Protein AF-A0A2N9NYP4-F1 (afdb_monomer)

Radius of gyration: 33.57 Å; Cα contacts (8 Å, |Δi|>4): 1664; chains: 1; bounding box: 77×99×93 Å

Solvent-accessible surface area (backbone atoms only — not comparable to full-atom values): 45264 Å² total; per-residue (Å²): 138,86,90,84,87,79,80,76,72,79,73,69,98,58,98,64,91,51,67,69,42,63,41,72,88,64,38,29,35,31,61,44,81,74,49,76,57,100,82,22,40,30,29,36,22,38,31,70,84,78,74,42,72,29,26,36,40,31,56,39,69,71,45,75,72,30,70,66,46,44,52,51,42,52,57,38,48,62,57,46,43,70,56,84,49,93,32,39,54,38,48,75,48,81,44,75,40,93,98,50,84,42,30,37,37,25,59,54,66,63,51,56,28,49,45,57,60,29,67,74,31,98,76,31,40,52,55,48,84,70,44,49,70,48,51,50,47,48,26,51,39,50,41,52,36,46,74,72,74,46,57,45,75,69,54,42,45,77,33,34,28,26,34,84,85,71,45,56,26,41,48,66,60,34,52,56,45,47,53,47,52,44,46,38,77,76,35,98,60,81,60,75,86,53,55,48,28,47,27,43,52,57,76,68,70,46,84,89,48,67,44,39,43,40,17,5,49,15,24,32,52,40,17,42,53,49,50,47,41,64,47,84,73,81,62,46,67,58,37,52,64,73,48,82,66,69,56,67,67,59,46,19,59,75,69,74,49,90,72,76,69,58,70,62,54,55,48,50,35,54,32,18,58,42,75,52,62,88,65,22,56,84,42,41,57,53,52,37,45,69,67,69,64,70,84,75,81,82,79,68,100,78,86,87,86,80,87,90,85,78,85,92,86,82,87,86,84,90,90,89,89,85,88,82,94,87,82,74,80,70,62,62,60,58,55,54,52,53,54,54,53,54,55,52,52,57,59,52,60,75,72,72,78,84,83,90,85,89,88,84,92,88,84,88,86,89,88,83,88,88,85,90,85,86,82,88,82,76,87,72,69,94,76,57,87,53,45,50,34,26,36,51,41,58,62,72,53,65,97,30,41,38,68,32,73,48,75,69,66,60,42,28,39,47,37,72,50,43,68,41,77,84,28,70,56,53,7,15,39,38,27,37,57,58,59,6,27,33,43,24,75,59,51,76,78,80,42,36,48,20,30,22,40,37,31,36,39,29,20,66,56,60,48,53,37,55,20,10,54,33,27,36,29,38,67,55,22,30,26,32,22,39,16,29,54,78,89,51,64,89,33,47,24,12,46,38,38,28,54,24,92,42,66,39,55,41,89,57,66,62,39,80,55,46,82,40,41,42,35,39,31,26,66,31,40,48,43,38,37,30,50,70,71,38,76,54,42,53,45,96,59,76,49,88,55,56,45,42,74,73,84,51,46,39,22,37,22,19,32,74,67,78,47,50,69,90,67,61,20,64,48,23,12,24,43,33,37,43,22,54,37,36,32,26,48,37,46,70,51,72,69,55,47,39,50,57,49,57,68,58,67,48,95,54,62,80,92,55,59,86,42,60,44,74,50,26,80,37,78,55,58,82,44,39,17,18,66,100,44,95,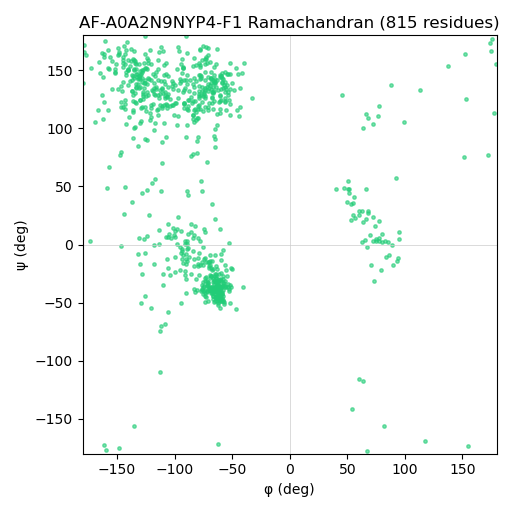46,64,50,70,62,19,35,48,74,57,96,42,28,46,30,52,38,82,90,31,62,76,52,27,38,30,38,78,58,72,45,53,30,30,39,37,38,32,33,36,30,35,36,79,45,13,37,37,30,42,32,56,20,47,76,96,53,70,97,66,42,35,43,29,43,36,54,69,57,49,86,62,36,57,95,90,53,57,56,84,43,66,21,51,27,51,46,3,41,62,54,51,40,53,33,48,94,79,40,70,77,63,62,81,71,42,78,34,44,39,36,41,40,33,55,66,40,39,37,36,31,31,30,65,93,38,81,21,33,74,51,50,45,65,37,68,70,52,52,50,40,51,71,66,38,79,50,66,81,55,58,77,68,62,57,93,90,56,66,80,40,46,60,57,57,17,25,45,28,45,51,46,74,40,52,43,45,34,36,33,63,26,31,36,24,71,104

Sequence (817 aa):
MLTLGKNYYPMSESGILQPGQKVGAGRFTLVKPLGRGGMGEVWLAQDERLHEPVALKFLPPEIRADPAALDDLRRETARSHRLAHPNIVRIHDFQESEGEPAFISMEYVDGPTLTALRVEQPSRVLPWDYLRPLVEQLCAALGYAHGEHVVHRDLKPSNLMFDSRGRLKLADFGIAAVVSDSVSRISVRGTSGTLAYMSPQQLAGKRPQVTDDLYALGATLYELLTSKPPFYTGDITHQVLHEPPQPLDERLATLGIQNQIPADVAAIVMACLAKEPSQRPQTARAVAEWIGLGTVRTPSVERLSQTMFSQPDPSPADAVSAGGRKKLALAAVAALLLIASAALWYSVWHRLGGRVLQQPGISAERSAPVQPAGIGAATALPVRDGLILYFSFDEPPKEGVVHDESGTGNDGQAVGATWTPEGRRGGALQFARTNSYVRVPNRPSLNPPQITMAAWVKTSYSDMIWRRIFDKSWDQGFALSDGGETDRYHQRGRLIWEIGHHSCESQNRFDDGAWHHVVGTFDGTVQRLYLDNQQLGHSSHSWVGRVAENTYDLTIAGNRSDPDPKFGEVGASFDGLIDEVMIFNRALSPDEIRQLYESAGVVASASEAANWISLFDGQSVAAWEGEKMTAFPTRSWEVVDGVLKIIPSGPKVSLYTRETFRDFELEFEWRMGYAANSGVFYSAPGRGFQREFQLVDDEPSHHSAAFQPNFPEQCTGALWGILAPSADKRVRPIGEWNEGKLLVRGAHVEHWINGRKVLQFELGSDALAEKAAATKATTFKSRLTPGTDFFQPGEVQIGLQNMAGETAFRNIRIRRL

Secondary structure (DSSP, 8-state):
--------PPPPS-----TT-EETTTTEEEEEEEEEETTEEEEEEEETTTTEEEEEEEPPHHHHT-HHHHHHHHHHHHHHTT---TTBPPEEEEE--TTS--EEEEE---S-BHHHHHHTSTTS---HHHHHHHHHHHHHHHHHHHHTT------SGGGEEE-TTS-EEE--TTHHHHHHHHHHHHSS---HHHHTTS-HHHHTTPPP-HHHHHHHHHHHHHHHHHSS-S--SS-HHHHHHHPPPPPHHHHHHHTT------HHHHHHHHHHT-SSGGGS-SSHHHHHHHTT--------S---SSSS------------------SSSSHHHHHHHHHHHHHHHHHHHTTS-----------------------------S--TTEEEEE---SPPBTTEE--TTSS---EEEES-EEES--SSS-EEEE-TBT-EEEE---GGGS-SSEEEEEEEE-S---SS--EEEES-TTTSEEEES---TT-GGGTTS-EEEETTEEEE-SS---SSSEEEEEEEE-SS-EEEEETTEEEEE-SS-----PPP--PPEEESB--SS--GGGT-TTBB--EEEEEEEEESSPPPHHHHHHHHHHTS--S-TTTGGGEEEEE-SS--TTEEETT-SS--TTTEEEETTEEEE-TTS----EEESS-BSSEEEEEEEEE-TT-EEEEEEE-TT--S-SEEEEE---GGGS-TTS---SGGGSTTSBTTTBPPPTT--PPPTTS-EEEEEEEETTEEEEEETTEEEEEEETT-HHHHHHHHH---HHHHTT--TT-GGGS---BEEEE---BS-EEEEEEEEEE-

Nearest PDB structures (foldseek):
  4x3f-assembly3_C  TM=8.720E-01  e=1.671E-20  Mycobacterium tuberculosis H37Rv
  5m08-assembly2_B  TM=8.869E-01  e=6.778E-18  Mycobacterium tuberculosis H37Rv
  4u45-assembly2_A  TM=8.297E-01  e=1.506E-13  Homo sapiens
  4rvt-assembly1_B  TM=7.941E-01  e=9.373E-14  Homo sapiens
  5z33-assembly1_A  TM=6.962E-01  e=1.888E-12  Pyricularia oryzae P131

Mean predicted aligned error: 21.87 Å

Foldseek 3Di:
DDDDDDPPDPLPPDPDDDAQDADLVRQWGFHAWPDQDLQATKTWIQGPVVRDIKIKGFGDPLCVVDPVLVVLLQVQLVLQQPDDDPQEWHWDDWGDDVSGTTITIIHDAPFAFQQVVLVPDPLSADACVVCLVVLVSVQVSLQSCVVSVFAQQQQARRQWTQHPVRHTYGYRTRNSVSSVVSCCVVDVDDDLVRLLLFALCVLVVHDDDSLRVLLSVLQRNLCNHQVHGQDDDDDSNCCNQPNQGDQSVVSCVVSVHDYDDDPLRSVLSSQSSDNDSVSHPRGSVSSCVSVVVPDDPDDDPPDDPDDPDDDDDDDDDDDDDDDDDDDPPPVVVVVVVVVVVVVVVVVVVVPPDDDDDDDDDDDDDDDDDDDDDDDDDADDQPDLAQWLFKFFLLDWDDQQWTAGPSPNGQIKGWWQWGKDCPDLAGIWIFAAFFGTKIWGADDPSQFFQWKKKKWKWFALDWDAFFFWQKDDDLQQAWTWGQHHHPVPRQRHQWIWTGQHPDIDIANDGDRNRDIWMWMWTGAQFKIWIDILLRTRDIGPGTDRGTRHDDRGIMMGQADDPDADVVRVRHRGGHGTIIRTIIMGSHGDDSVSSVSNSVVSVDPDHSVFPVFKDFCAALPDVPQKDWDVGPHNQCQQWDRDRSKIKGDQPGDFIKIWGPDKAFFKKKKWKKAFAFQDWKWKAWAAPPQPGQWTQTDGDQDQVSHDPVDGCPDQQCHHRHRRQQGGWAPPQPDDDHPDMKMWMWGHDFQWIFIHIRRDTGDIDGQPDPSSVVSQVPGPPPVSVVSPDPPDCSSGRDITIIMIGRDDGMMMIHRIIMGHD

Structure (mmCIF, N/CA/C/O backbone):
data_AF-A0A2N9NYP4-F1
#
_entry.id   AF-A0A2N9NYP4-F1
#
loop_
_atom_site.group_PDB
_atom_site.id
_atom_site.type_symbol
_atom_site.label_atom_id
_atom_site.label_alt_id
_atom_site.label_comp_id
_atom_site.label_asym_id
_atom_site.label_entity_id
_atom_site.label_seq_id
_atom_site.pdbx_PDB_ins_code
_atom_site.Cartn_x
_atom_site.Cartn_y
_atom_site.Cartn_z
_atom_site.occupancy
_atom_site.B_iso_or_equiv
_atom_site.auth_seq_id
_atom_site.auth_comp_id
_atom_site.auth_asym_id
_atom_site.auth_atom_id
_atom_site.pdbx_PDB_model_num
ATOM 1 N N . MET A 1 1 ? 11.935 42.272 -43.569 1.00 26.22 1 MET A N 1
ATOM 2 C CA . MET A 1 1 ? 11.601 41.516 -44.790 1.00 26.22 1 MET A CA 1
ATOM 3 C C . MET A 1 1 ? 11.582 40.042 -44.401 1.00 26.22 1 MET A C 1
ATOM 5 O O . MET A 1 1 ? 12.628 39.516 -44.068 1.00 26.22 1 MET A O 1
ATOM 9 N N . LEU A 1 2 ? 10.369 39.481 -44.347 1.00 24.56 2 LEU A N 1
ATOM 10 C CA . LEU A 1 2 ? 9.958 38.065 -44.288 1.00 24.56 2 LEU A CA 1
ATOM 11 C C . LEU A 1 2 ? 10.324 37.169 -43.079 1.00 24.56 2 LEU A C 1
ATOM 13 O O . LEU A 1 2 ? 11.392 36.583 -42.964 1.00 24.56 2 LEU A O 1
ATOM 17 N N . THR A 1 3 ? 9.290 37.050 -42.247 1.00 26.66 3 THR A N 1
ATOM 18 C CA . THR A 1 3 ? 8.815 35.984 -41.353 1.00 26.66 3 THR A CA 1
ATOM 19 C C . THR A 1 3 ? 8.802 34.562 -41.936 1.00 26.66 3 THR A C 1
ATOM 21 O O . THR A 1 3 ? 8.441 34.385 -43.092 1.00 26.66 3 THR A O 1
ATOM 24 N N . LEU A 1 4 ? 9.060 33.573 -41.066 1.00 25.47 4 LEU A N 1
ATOM 25 C CA . LEU A 1 4 ? 8.378 32.271 -40.862 1.00 25.47 4 LEU A CA 1
ATOM 26 C C . LEU A 1 4 ? 8.975 31.736 -39.533 1.00 25.47 4 LEU A C 1
ATOM 28 O O . LEU A 1 4 ? 10.162 31.456 -39.471 1.00 25.47 4 LEU A O 1
ATOM 32 N N . GLY A 1 5 ? 8.310 31.726 -38.377 1.00 24.91 5 GLY A N 1
ATOM 33 C CA . GLY A 1 5 ? 6.978 31.189 -38.128 1.00 24.91 5 GLY A CA 1
ATOM 34 C C . GLY A 1 5 ? 7.059 29.727 -37.665 1.00 24.91 5 GLY A C 1
ATOM 35 O O . GLY A 1 5 ? 6.478 28.869 -38.314 1.00 24.91 5 GLY A O 1
ATOM 36 N N . LYS A 1 6 ? 7.786 29.425 -36.577 1.00 25.61 6 LYS A N 1
ATOM 37 C CA . LYS A 1 6 ? 7.596 28.186 -35.803 1.00 25.61 6 LYS A CA 1
ATOM 38 C C . LYS A 1 6 ? 7.008 28.564 -34.450 1.00 25.61 6 LYS A C 1
ATOM 40 O O . LYS A 1 6 ? 7.729 28.858 -33.502 1.00 25.61 6 LYS A O 1
ATOM 45 N N . ASN A 1 7 ? 5.681 28.620 -34.414 1.00 21.84 7 ASN A N 1
ATOM 46 C CA . ASN A 1 7 ? 4.922 28.674 -33.177 1.00 21.84 7 ASN A CA 1
ATOM 47 C C . ASN A 1 7 ? 5.160 27.354 -32.438 1.00 21.84 7 ASN A C 1
ATOM 49 O O . ASN A 1 7 ? 4.546 26.343 -32.769 1.00 21.84 7 ASN A O 1
ATOM 53 N N . TYR A 1 8 ? 6.055 27.362 -31.452 1.00 24.02 8 TYR A N 1
ATOM 54 C CA . TYR A 1 8 ? 5.956 26.410 -30.355 1.00 24.02 8 TYR A CA 1
ATOM 55 C C . TYR A 1 8 ? 4.644 26.733 -29.642 1.00 24.02 8 TYR A C 1
ATOM 57 O O . TYR A 1 8 ? 4.544 27.740 -28.942 1.00 24.02 8 TYR A O 1
ATOM 65 N N . TYR A 1 9 ? 3.611 25.927 -29.882 1.00 22.61 9 TYR A N 1
ATOM 66 C CA . TYR A 1 9 ? 2.478 25.899 -28.970 1.00 22.61 9 TYR A CA 1
ATOM 67 C C . TYR A 1 9 ? 3.033 25.570 -27.578 1.00 22.61 9 TYR A C 1
ATOM 69 O O . TYR A 1 9 ? 3.843 24.645 -27.463 1.00 22.61 9 TYR A O 1
ATOM 77 N N . PRO A 1 10 ? 2.663 26.323 -26.529 1.00 25.80 10 PRO A N 1
ATOM 78 C CA . PRO A 1 10 ? 3.046 25.958 -25.179 1.00 25.80 10 PRO A CA 1
ATOM 79 C C . PRO A 1 10 ? 2.435 24.585 -24.895 1.00 25.80 10 PRO A C 1
ATOM 81 O O . PRO A 1 10 ? 1.212 24.433 -24.914 1.00 25.80 10 PRO A O 1
ATOM 84 N N . MET A 1 11 ? 3.284 23.574 -24.677 1.00 30.08 11 MET A N 1
ATOM 85 C CA . MET A 1 11 ? 2.837 22.358 -24.005 1.00 30.08 11 MET A CA 1
ATOM 86 C C . MET A 1 11 ? 2.185 22.808 -22.699 1.00 30.08 11 MET A C 1
ATOM 88 O O . MET A 1 11 ? 2.797 23.554 -21.934 1.00 30.08 11 MET A O 1
ATOM 92 N N . SER A 1 12 ? 0.932 22.413 -22.478 1.00 28.59 12 SER A N 1
ATOM 93 C CA . SER A 1 12 ? 0.233 22.659 -21.220 1.00 28.59 12 SER A CA 1
ATOM 94 C C . SER A 1 12 ? 1.127 22.248 -20.048 1.00 28.59 12 SER A C 1
ATOM 96 O O . SER A 1 12 ? 1.690 21.155 -20.065 1.00 28.59 12 SER A O 1
ATOM 98 N N . GLU A 1 13 ? 1.237 23.114 -19.039 1.00 28.81 13 GLU A N 1
ATOM 99 C CA . GLU A 1 13 ? 2.147 23.055 -17.875 1.00 28.81 13 GLU A CA 1
ATOM 100 C C . GLU A 1 13 ? 1.994 21.822 -16.954 1.00 28.81 13 GLU A C 1
ATOM 102 O O . GLU A 1 13 ? 2.553 21.766 -15.863 1.00 28.81 13 GLU A O 1
ATOM 107 N N . SER A 1 14 ? 1.275 20.789 -17.380 1.00 31.78 14 SER A N 1
ATOM 108 C CA . SER A 1 14 ? 1.137 19.517 -16.679 1.00 31.78 14 SER A CA 1
ATOM 109 C C . SER A 1 14 ? 1.316 18.383 -17.685 1.00 31.78 14 SER A C 1
ATOM 111 O O . SER A 1 14 ? 0.405 18.047 -18.431 1.00 31.78 14 SER A O 1
ATOM 113 N N . GLY A 1 15 ? 2.496 17.760 -17.723 1.00 52.00 15 GLY A N 1
ATOM 114 C CA . GLY A 1 15 ? 2.762 16.540 -18.505 1.00 52.00 15 GLY A CA 1
ATOM 115 C C . GLY A 1 15 ? 2.020 15.297 -17.985 1.00 52.00 15 GLY A C 1
ATOM 116 O O . GLY A 1 15 ? 2.576 14.203 -17.999 1.00 52.00 15 GLY A O 1
ATOM 117 N N . ILE A 1 16 ? 0.803 15.477 -17.467 1.00 61.94 16 ILE A N 1
ATOM 118 C CA . ILE A 1 16 ? -0.042 14.479 -16.820 1.00 61.94 16 ILE A CA 1
ATOM 119 C C . ILE A 1 16 ? -1.170 14.142 -17.794 1.00 61.94 16 ILE A C 1
ATOM 121 O O . ILE A 1 16 ? -1.937 15.023 -18.178 1.00 61.94 16 ILE A O 1
ATOM 125 N N . LEU A 1 17 ? -1.262 12.872 -18.189 1.00 79.81 17 LEU A N 1
ATOM 126 C CA . LEU A 1 17 ? -2.362 12.369 -19.011 1.00 79.81 17 LEU A CA 1
ATOM 127 C C . LEU A 1 17 ? -3.672 12.414 -18.210 1.00 79.81 17 LEU A C 1
ATOM 129 O O . LEU A 1 17 ? -3.687 12.034 -17.038 1.00 79.81 17 LEU A O 1
ATOM 133 N N . GLN A 1 18 ? -4.768 12.874 -18.820 1.00 81.44 18 GLN A N 1
ATOM 134 C CA . GLN A 1 18 ? -6.065 13.012 -18.140 1.00 81.44 18 GLN A CA 1
ATOM 135 C C . GLN A 1 18 ? -7.216 12.333 -18.898 1.00 81.44 18 GLN A C 1
ATOM 137 O O . GLN A 1 18 ? -7.207 12.303 -20.132 1.00 81.44 18 GLN A O 1
ATOM 142 N N . PRO A 1 19 ? -8.255 11.839 -18.192 1.00 87.12 19 PRO A N 1
ATOM 143 C CA . PRO A 1 19 ? -9.497 11.413 -18.833 1.00 87.12 19 PRO A CA 1
ATOM 144 C C . PRO A 1 19 ? -10.093 12.526 -19.706 1.00 87.12 19 PRO A C 1
ATOM 146 O O . PRO A 1 19 ? -10.122 13.690 -19.316 1.00 87.12 19 PRO A O 1
ATOM 149 N N . GLY A 1 20 ? -10.575 12.171 -20.893 1.00 86.56 20 GLY A N 1
ATOM 150 C CA . GLY A 1 20 ? -11.116 13.090 -21.896 1.00 86.56 20 GLY A CA 1
ATOM 151 C C . GLY A 1 20 ? -10.068 13.758 -22.793 1.00 86.56 20 GLY A C 1
ATOM 152 O O . GLY A 1 20 ? -10.438 14.348 -23.809 1.00 86.56 20 GLY A O 1
ATOM 153 N N . GLN A 1 21 ? -8.773 13.651 -22.475 1.00 91.12 21 GLN A N 1
ATOM 154 C CA . GLN A 1 21 ? -7.706 14.162 -23.336 1.00 91.12 21 GLN A CA 1
ATOM 155 C C . GLN A 1 21 ? -7.672 13.398 -24.663 1.00 91.12 21 GLN A C 1
ATOM 157 O O . GLN A 1 21 ? -7.808 12.174 -24.690 1.00 91.12 21 GLN A O 1
ATOM 162 N N . LYS A 1 22 ? -7.442 14.118 -25.764 1.00 91.44 22 LYS A N 1
ATOM 163 C CA . LYS A 1 22 ? -7.250 13.515 -27.084 1.00 91.44 22 LYS A CA 1
ATOM 164 C C . LYS A 1 22 ? -5.771 13.423 -27.445 1.00 91.44 22 LYS A C 1
ATOM 166 O O . LYS A 1 22 ? -5.034 14.379 -27.225 1.00 91.44 22 LYS A O 1
ATOM 171 N N . VAL A 1 23 ? -5.365 12.290 -28.011 1.00 91.81 23 VAL A N 1
ATOM 172 C CA . VAL A 1 23 ? -3.990 11.985 -28.444 1.00 91.81 23 VAL A CA 1
ATOM 173 C C . VAL A 1 23 ? -3.988 11.280 -29.807 1.00 91.81 23 VAL A C 1
ATOM 175 O O . VAL A 1 23 ? -5.036 10.855 -30.306 1.00 91.81 23 VAL A O 1
ATOM 178 N N . GLY A 1 24 ? -2.817 11.154 -30.428 1.00 90.00 24 GLY A N 1
ATOM 179 C CA . GLY A 1 24 ? -2.651 10.610 -31.775 1.00 90.00 24 GLY A CA 1
ATOM 180 C C . GLY A 1 24 ? -3.290 11.518 -32.819 1.00 90.00 24 GLY A C 1
ATOM 181 O O . GLY A 1 24 ? -4.105 11.050 -33.620 1.00 90.00 24 GLY A O 1
ATOM 182 N N . ALA A 1 25 ? -3.006 12.824 -32.745 1.00 88.81 25 ALA A N 1
ATOM 183 C CA . ALA A 1 25 ? -3.623 13.852 -33.588 1.00 88.81 25 ALA A CA 1
ATOM 184 C C . ALA A 1 25 ? -5.165 13.846 -33.512 1.00 88.81 25 ALA A C 1
ATOM 186 O O . ALA A 1 25 ? -5.873 13.963 -34.516 1.00 88.81 25 ALA A O 1
ATOM 187 N N . GLY A 1 26 ? -5.697 13.665 -32.300 1.00 89.00 26 GLY A N 1
ATOM 188 C CA . GLY A 1 26 ? -7.135 13.671 -32.037 1.00 89.00 26 GLY A CA 1
ATOM 189 C C . GLY A 1 26 ? -7.867 12.352 -32.308 1.00 89.00 26 GLY A C 1
ATOM 190 O O . GLY A 1 26 ? -9.090 12.324 -32.170 1.00 89.00 26 GLY A O 1
ATOM 191 N N . ARG A 1 27 ? -7.161 11.280 -32.699 1.00 93.50 27 ARG A N 1
ATOM 192 C CA . ARG A 1 27 ? -7.763 9.970 -33.001 1.00 93.50 27 ARG A CA 1
ATOM 193 C C . ARG A 1 27 ? -8.243 9.230 -31.758 1.00 93.50 27 ARG A C 1
ATOM 195 O O . ARG A 1 27 ? -9.237 8.522 -31.852 1.00 93.50 27 ARG A O 1
ATOM 202 N N . PHE A 1 28 ? -7.537 9.341 -30.640 1.00 96.19 28 PHE A N 1
ATOM 203 C CA . PHE A 1 28 ? -7.853 8.562 -29.449 1.00 96.19 28 PHE A CA 1
ATOM 204 C C . PHE A 1 28 ? -8.247 9.471 -28.298 1.00 96.19 28 PHE A C 1
ATOM 206 O O . PHE A 1 28 ? -7.499 10.385 -27.960 1.00 96.19 28 PHE A O 1
ATOM 213 N N . THR A 1 29 ? -9.383 9.189 -27.670 1.00 95.62 29 THR A N 1
ATOM 214 C CA . THR A 1 29 ? -9.833 9.892 -26.464 1.00 95.62 29 THR A CA 1
ATOM 215 C C . THR A 1 29 ? -9.549 9.029 -25.241 1.00 95.62 29 THR A C 1
ATOM 217 O O . THR A 1 29 ? -10.056 7.914 -25.136 1.00 95.62 29 THR A O 1
ATOM 220 N N . LEU A 1 30 ? -8.741 9.528 -24.307 1.00 95.19 30 LEU A N 1
ATOM 221 C CA . LEU A 1 30 ? -8.406 8.826 -23.070 1.00 95.19 30 LEU A CA 1
ATOM 222 C C . LEU A 1 30 ? -9.641 8.674 -22.179 1.00 95.19 30 LEU A C 1
ATOM 224 O O . LEU A 1 30 ? -10.362 9.636 -21.939 1.00 95.19 30 LEU A O 1
ATOM 228 N N . VAL A 1 31 ? -9.879 7.472 -21.662 1.00 93.00 31 VAL A N 1
ATOM 229 C CA . VAL A 1 31 ? -11.036 7.165 -20.808 1.00 93.00 31 VAL A CA 1
ATOM 230 C C . VAL A 1 31 ? -10.602 7.020 -19.355 1.00 93.00 31 VAL A C 1
ATOM 232 O O . VAL A 1 31 ? -11.100 7.732 -18.489 1.00 93.00 31 VAL A O 1
ATOM 235 N N . LYS A 1 32 ? -9.674 6.102 -19.073 1.00 87.81 32 LYS A N 1
ATOM 236 C CA . LYS A 1 32 ? -9.138 5.880 -17.722 1.00 87.81 32 LYS A CA 1
ATOM 237 C C . LYS A 1 32 ? -7.764 5.206 -17.772 1.00 87.81 32 LYS A C 1
ATOM 239 O O . LYS A 1 32 ? -7.519 4.429 -18.699 1.00 87.81 32 LYS A O 1
ATOM 244 N N . PRO A 1 33 ? -6.896 5.428 -16.774 1.00 85.56 33 PRO A N 1
ATOM 245 C CA . PRO A 1 33 ? -5.673 4.650 -16.640 1.00 85.56 33 PRO A CA 1
ATOM 246 C C . PRO A 1 33 ? -6.011 3.184 -16.320 1.00 85.56 33 PRO A C 1
ATOM 248 O O . PRO A 1 33 ? -6.925 2.895 -15.546 1.00 85.56 33 PRO A O 1
ATOM 251 N N . LEU A 1 34 ? -5.281 2.256 -16.939 1.00 78.50 34 LEU A N 1
ATOM 252 C CA . LEU A 1 34 ? -5.374 0.807 -16.717 1.00 78.50 34 LEU A CA 1
ATOM 253 C C . LEU A 1 34 ? -4.206 0.272 -15.880 1.00 78.50 34 LEU A C 1
ATOM 255 O O . LEU A 1 34 ? -4.357 -0.735 -15.195 1.00 78.50 34 LEU A O 1
ATOM 259 N N . GLY A 1 35 ? -3.050 0.938 -15.911 1.00 66.06 35 GLY A N 1
ATOM 260 C CA . GLY A 1 35 ? -1.891 0.570 -15.099 1.00 66.06 35 GLY A CA 1
ATOM 261 C C . GLY A 1 35 ? -0.688 1.477 -15.346 1.00 66.06 35 GLY A C 1
ATOM 262 O O . GLY A 1 35 ? -0.561 2.078 -16.411 1.00 66.06 35 GLY A O 1
ATOM 263 N N . ARG A 1 36 ? 0.213 1.576 -14.363 1.00 64.50 36 ARG A N 1
ATOM 264 C CA . ARG A 1 36 ? 1.432 2.396 -14.432 1.00 64.50 36 ARG A CA 1
ATOM 265 C C . ARG A 1 36 ? 2.616 1.619 -13.862 1.00 64.50 36 ARG A C 1
ATOM 267 O O . ARG A 1 36 ? 2.505 1.041 -12.785 1.00 64.50 36 ARG A O 1
ATOM 274 N N . GLY A 1 37 ? 3.744 1.595 -14.572 1.00 56.81 37 GLY A N 1
ATOM 275 C CA . GLY A 1 37 ? 4.945 0.877 -14.137 1.00 56.81 37 GLY A CA 1
ATOM 276 C C . GLY A 1 37 ? 6.224 1.331 -14.844 1.00 56.81 37 GLY A C 1
ATOM 277 O O . GLY A 1 37 ? 6.222 2.287 -15.614 1.00 56.81 37 GLY A O 1
ATOM 278 N N . GLY A 1 38 ? 7.333 0.621 -14.608 1.00 51.75 38 GLY A N 1
ATOM 279 C CA . GLY A 1 38 ? 8.655 0.958 -15.170 1.00 51.75 38 GLY A CA 1
ATOM 280 C C . GLY A 1 38 ? 8.765 0.866 -16.700 1.00 51.75 38 GLY A C 1
ATOM 281 O O . GLY A 1 38 ? 9.761 1.295 -17.264 1.00 51.75 38 GLY A O 1
ATOM 282 N N . MET A 1 39 ? 7.747 0.325 -17.373 1.00 61.78 39 MET A N 1
ATOM 283 C CA . MET A 1 39 ? 7.671 0.212 -18.836 1.00 61.78 39 MET A CA 1
ATOM 284 C C . MET A 1 39 ? 6.705 1.227 -19.466 1.00 61.78 39 MET A C 1
ATOM 286 O O . MET A 1 39 ? 6.409 1.122 -20.656 1.00 61.78 39 MET A O 1
ATOM 290 N N . GLY A 1 40 ? 6.207 2.186 -18.679 1.00 69.12 40 GLY A N 1
ATOM 291 C CA . GLY A 1 40 ? 5.291 3.228 -19.131 1.00 69.12 40 GLY A CA 1
ATOM 292 C C . GLY A 1 40 ? 3.926 3.180 -18.449 1.00 69.12 40 GLY A C 1
ATOM 293 O O . GLY A 1 40 ? 3.714 2.480 -17.454 1.00 69.12 40 GLY A O 1
ATOM 294 N N . GLU A 1 41 ? 2.997 3.956 -18.994 1.00 82.56 41 GLU A N 1
ATOM 295 C CA . GLU A 1 41 ? 1.626 4.081 -18.500 1.00 82.56 41 GLU A CA 1
ATOM 296 C C . GLU A 1 41 ? 0.645 3.557 -19.550 1.00 82.56 41 GLU A C 1
ATOM 298 O O . GLU A 1 41 ? 0.777 3.870 -20.731 1.00 82.56 41 GLU A O 1
ATOM 303 N N . VAL A 1 42 ? -0.325 2.741 -19.136 1.00 87.88 42 VAL A N 1
ATOM 304 C CA . VAL A 1 42 ? -1.325 2.135 -20.020 1.00 87.88 42 VAL A CA 1
ATOM 305 C C . VAL A 1 42 ? -2.685 2.755 -19.745 1.00 87.88 42 VAL A C 1
ATOM 307 O O . VAL A 1 42 ? -3.126 2.803 -18.598 1.00 87.88 42 VAL A O 1
ATOM 310 N N . TRP A 1 43 ? -3.365 3.190 -20.799 1.00 93.19 43 TRP A N 1
ATOM 311 C CA . TRP A 1 43 ? -4.682 3.816 -20.741 1.00 93.19 43 TRP A CA 1
ATOM 312 C C . TRP A 1 43 ? -5.699 3.058 -21.576 1.00 93.19 43 TRP A C 1
ATOM 314 O O . TRP A 1 43 ? -5.395 2.613 -22.678 1.00 93.19 43 TRP A O 1
ATOM 324 N N . LEU A 1 44 ? -6.930 2.981 -21.078 1.00 94.75 44 LEU A N 1
ATOM 325 C CA . LEU A 1 44 ? -8.091 2.715 -21.912 1.00 94.75 44 LEU A CA 1
ATOM 326 C C . LEU A 1 44 ? -8.388 3.990 -22.691 1.00 94.75 44 LEU A C 1
ATOM 328 O O . LEU A 1 44 ? -8.517 5.061 -22.090 1.00 94.75 44 LEU A O 1
ATOM 332 N N . ALA A 1 45 ? -8.533 3.869 -24.001 1.00 96.62 45 ALA A N 1
ATOM 333 C CA . ALA A 1 45 ? -8.936 4.954 -24.872 1.00 96.62 45 ALA A CA 1
ATOM 334 C C . ALA A 1 45 ? -10.031 4.499 -25.838 1.00 96.62 45 ALA A C 1
ATOM 336 O O . ALA A 1 45 ? -10.159 3.320 -26.158 1.00 96.62 45 ALA A O 1
ATOM 337 N N . GLN A 1 46 ? -10.812 5.457 -26.311 1.00 97.06 46 GLN A N 1
ATOM 338 C CA . GLN A 1 46 ? -11.756 5.281 -27.399 1.00 97.06 46 GLN A CA 1
ATOM 339 C C . GLN A 1 46 ? -11.053 5.646 -28.710 1.00 97.06 46 GLN A C 1
ATOM 341 O O . GLN A 1 46 ? -10.595 6.781 -28.848 1.00 97.06 46 GLN A O 1
ATOM 346 N N . ASP A 1 47 ? -10.959 4.722 -29.670 1.00 96.12 47 ASP A N 1
ATOM 347 C CA . ASP A 1 47 ? -10.574 5.077 -31.041 1.00 96.12 47 ASP A CA 1
ATOM 348 C C . ASP A 1 47 ? -11.774 5.758 -31.713 1.00 96.12 47 ASP A C 1
ATOM 350 O O . ASP A 1 47 ? -12.826 5.148 -31.905 1.00 96.12 47 ASP A O 1
ATOM 354 N N . GLU A 1 48 ? -11.635 7.039 -32.045 1.00 93.56 48 GLU A N 1
ATOM 355 C CA . GLU A 1 48 ? -12.686 7.867 -32.648 1.00 93.56 48 GLU A CA 1
ATOM 356 C C . GLU A 1 48 ? -12.902 7.561 -34.136 1.00 93.56 48 GLU A C 1
ATOM 358 O O . GLU A 1 48 ? -13.905 7.978 -34.710 1.00 93.56 48 GLU A O 1
ATOM 363 N N . ARG A 1 49 ? -11.968 6.855 -34.787 1.00 92.56 49 ARG A N 1
ATOM 364 C CA . ARG A 1 49 ? -12.104 6.444 -36.193 1.00 92.56 49 ARG A CA 1
ATOM 365 C C . ARG A 1 49 ? -12.773 5.087 -36.323 1.00 92.56 49 ARG A C 1
ATOM 367 O O . ARG A 1 49 ? -13.573 4.891 -37.232 1.00 92.56 49 ARG A O 1
ATOM 374 N N . LEU A 1 50 ? -12.392 4.149 -35.459 1.00 91.06 50 LEU A N 1
ATOM 375 C CA . LEU A 1 50 ? -12.910 2.777 -35.476 1.00 91.06 50 LEU A CA 1
ATOM 376 C C . LEU A 1 50 ? -14.113 2.587 -34.543 1.00 91.06 50 LEU A C 1
ATOM 378 O O . LEU A 1 50 ? -14.814 1.587 -34.653 1.00 91.06 50 LEU A O 1
ATOM 382 N N . HIS A 1 51 ? -14.379 3.558 -33.665 1.00 91.25 51 HIS A N 1
ATOM 383 C CA . HIS A 1 51 ? -15.432 3.513 -32.650 1.00 91.25 51 HIS A CA 1
ATOM 384 C C . HIS A 1 51 ? -15.347 2.278 -31.738 1.00 91.25 51 HIS A C 1
ATOM 386 O O . HIS A 1 51 ? -16.360 1.767 -31.265 1.00 91.25 51 HIS A O 1
ATOM 392 N N . GLU A 1 52 ? -14.126 1.841 -31.424 1.00 93.00 52 GLU A N 1
ATOM 393 C CA . GLU A 1 52 ? -13.850 0.709 -30.537 1.00 93.00 52 GLU A CA 1
ATOM 394 C C . GLU A 1 52 ? -12.905 1.090 -29.383 1.00 93.00 52 GLU A C 1
ATOM 396 O O . GLU A 1 52 ? -12.100 2.021 -29.521 1.00 93.00 52 GLU A O 1
ATOM 401 N N . PRO A 1 53 ? -13.001 0.405 -28.228 1.00 95.25 53 PRO A N 1
ATOM 402 C CA . PRO A 1 53 ? -12.057 0.593 -27.137 1.00 95.25 53 PRO A CA 1
ATOM 403 C C . PRO A 1 53 ? -10.693 -0.012 -27.487 1.00 95.25 53 PRO A C 1
ATOM 405 O O . PRO A 1 53 ? -10.595 -1.147 -27.953 1.00 95.25 53 PRO A O 1
ATOM 408 N N . VAL A 1 54 ? -9.633 0.732 -27.191 1.00 96.19 54 VAL A N 1
ATOM 409 C CA . VAL A 1 54 ? -8.238 0.324 -27.380 1.00 96.19 54 VAL A CA 1
ATOM 410 C C . VAL A 1 54 ? -7.430 0.590 -26.115 1.00 96.19 54 VAL A C 1
ATOM 412 O O . VAL A 1 54 ? -7.767 1.462 -25.311 1.00 96.19 54 VAL A O 1
ATOM 415 N N . ALA A 1 55 ? -6.341 -0.150 -25.933 1.00 95.19 55 ALA A N 1
ATOM 416 C CA . ALA A 1 55 ? -5.349 0.150 -24.911 1.00 95.19 55 ALA A CA 1
ATOM 417 C C . ALA A 1 55 ? -4.186 0.940 -25.532 1.00 95.19 55 ALA A C 1
ATOM 419 O O . ALA A 1 55 ? -3.670 0.577 -26.589 1.00 95.19 55 ALA A O 1
ATOM 420 N N . LEU A 1 56 ? -3.765 2.023 -24.879 1.00 93.88 56 LEU A N 1
ATOM 421 C CA . LEU A 1 56 ? -2.629 2.849 -25.288 1.00 93.88 56 LEU A CA 1
ATOM 422 C C . LEU A 1 56 ? -1.520 2.741 -24.248 1.00 93.88 56 LEU A C 1
ATOM 424 O O . LEU A 1 56 ? -1.706 3.161 -23.109 1.00 93.88 56 LEU A O 1
ATOM 428 N N . LYS A 1 57 ? -0.364 2.202 -24.636 1.00 90.81 57 LYS A N 1
ATOM 429 C CA . LYS A 1 57 ? 0.831 2.129 -23.789 1.00 90.81 57 LYS A CA 1
ATOM 430 C C . LYS A 1 57 ? 1.772 3.274 -24.134 1.00 90.81 57 LYS A C 1
ATOM 432 O O . LYS A 1 57 ? 2.460 3.233 -25.153 1.00 90.81 57 LYS A O 1
ATOM 437 N N . PHE A 1 58 ? 1.779 4.298 -23.292 1.00 89.38 58 PHE A N 1
ATOM 438 C CA . PHE A 1 58 ? 2.642 5.465 -23.413 1.00 89.38 58 PHE A CA 1
ATOM 439 C C . PHE A 1 58 ? 4.060 5.141 -22.978 1.00 89.38 58 PHE A C 1
ATOM 441 O O . PHE A 1 58 ? 4.283 4.511 -21.943 1.00 89.38 58 PHE A O 1
ATOM 448 N N . LEU A 1 59 ? 5.025 5.603 -23.768 1.00 84.06 59 LEU A N 1
ATOM 449 C CA . LEU A 1 59 ? 6.428 5.290 -23.543 1.00 84.06 59 LEU A CA 1
ATOM 450 C C . LEU A 1 59 ? 7.020 6.122 -22.395 1.00 84.06 59 LEU A C 1
ATOM 452 O O . LEU A 1 59 ? 6.706 7.317 -22.268 1.00 84.06 59 LEU A O 1
ATOM 456 N N . PRO A 1 60 ? 7.923 5.538 -21.586 1.00 75.88 60 PRO A N 1
ATOM 457 C CA . PRO A 1 60 ? 8.662 6.282 -20.573 1.00 75.88 60 PRO A CA 1
ATOM 458 C C . PRO A 1 60 ? 9.392 7.502 -21.168 1.00 75.88 60 PRO A C 1
ATOM 460 O O . PRO A 1 60 ? 9.827 7.440 -22.326 1.00 75.88 60 PRO A O 1
ATOM 463 N N . PRO A 1 61 ? 9.528 8.618 -20.423 1.00 72.31 61 PRO A N 1
ATOM 464 C CA . PRO A 1 61 ? 10.270 9.797 -20.878 1.00 72.31 61 PRO A CA 1
ATOM 465 C C . PRO A 1 61 ? 11.686 9.479 -21.378 1.00 72.31 61 PRO A C 1
ATOM 467 O O . PRO A 1 61 ? 12.135 10.075 -22.352 1.00 72.31 61 PRO A O 1
ATOM 470 N N . GLU A 1 62 ? 12.353 8.505 -20.760 1.00 70.31 62 GLU A N 1
ATOM 471 C CA . GLU A 1 62 ? 13.720 8.082 -21.069 1.00 70.31 62 GLU A CA 1
ATOM 472 C C . GLU A 1 62 ? 13.821 7.477 -22.474 1.00 70.31 62 GLU A C 1
ATOM 474 O O . GLU A 1 62 ? 14.750 7.779 -23.214 1.00 70.31 62 GLU A O 1
ATOM 479 N N . ILE A 1 63 ? 12.823 6.680 -22.875 1.00 73.56 63 ILE A N 1
ATOM 480 C CA . ILE A 1 63 ? 12.739 6.128 -24.233 1.00 73.56 63 ILE A CA 1
ATOM 481 C C . ILE A 1 63 ? 12.384 7.228 -25.231 1.00 73.56 63 ILE A C 1
ATOM 483 O O . ILE A 1 63 ? 12.953 7.273 -26.313 1.00 73.56 63 ILE A O 1
ATOM 487 N N . ARG A 1 64 ? 11.470 8.140 -24.874 1.00 75.62 64 ARG A N 1
ATOM 488 C CA . ARG A 1 64 ? 11.075 9.260 -25.748 1.00 75.62 64 ARG A CA 1
ATOM 489 C C . ARG A 1 64 ? 12.225 10.229 -26.034 1.00 75.62 64 ARG A C 1
ATOM 491 O O . ARG A 1 64 ? 12.229 10.857 -27.087 1.00 75.62 64 ARG A O 1
ATOM 498 N N . ALA A 1 65 ? 13.169 10.355 -25.105 1.00 74.62 65 ALA A N 1
ATOM 499 C CA . ALA A 1 65 ? 14.337 11.217 -25.239 1.00 74.62 65 ALA A CA 1
ATOM 500 C C . ALA A 1 65 ? 15.494 10.579 -26.032 1.00 74.62 65 ALA A C 1
ATOM 502 O O . ALA A 1 65 ? 16.415 11.301 -26.412 1.00 74.62 65 ALA A O 1
ATOM 503 N N . ASP A 1 66 ? 15.454 9.267 -26.300 1.00 77.25 66 ASP A N 1
ATOM 504 C CA . ASP A 1 66 ? 16.497 8.535 -27.028 1.00 77.25 66 ASP A CA 1
ATOM 505 C C . ASP A 1 66 ? 16.012 8.106 -28.433 1.00 77.25 66 ASP A C 1
ATOM 507 O O . ASP A 1 66 ? 15.266 7.128 -28.576 1.00 77.25 66 ASP A O 1
ATOM 511 N N . PRO A 1 67 ? 16.464 8.787 -29.507 1.00 80.44 67 PRO A N 1
ATOM 512 C CA . PRO A 1 67 ? 16.110 8.434 -30.879 1.00 80.44 67 PRO A CA 1
ATOM 513 C C . PRO A 1 67 ? 16.486 7.000 -31.274 1.00 80.44 67 PRO A C 1
ATOM 515 O O . PRO A 1 67 ? 15.764 6.378 -32.054 1.00 80.44 67 PRO A O 1
ATOM 518 N N . ALA A 1 68 ? 17.590 6.458 -30.746 1.00 78.00 68 ALA A N 1
ATOM 519 C CA . ALA A 1 68 ? 18.023 5.098 -31.055 1.00 78.00 68 ALA A CA 1
ATOM 520 C C . ALA A 1 68 ? 17.104 4.063 -30.392 1.00 78.00 68 ALA A C 1
ATOM 522 O O . ALA A 1 68 ? 16.729 3.075 -31.029 1.00 78.00 68 ALA A O 1
ATOM 523 N N . ALA A 1 69 ? 16.679 4.319 -29.150 1.00 75.88 69 ALA A N 1
ATOM 524 C CA . ALA A 1 69 ? 15.696 3.493 -28.456 1.00 75.88 69 ALA A CA 1
ATOM 525 C C . ALA A 1 69 ? 14.319 3.529 -29.136 1.00 75.88 69 ALA A C 1
ATOM 527 O O . ALA A 1 69 ? 13.679 2.482 -29.258 1.00 75.88 69 ALA A O 1
ATOM 528 N N . LEU A 1 70 ? 13.872 4.697 -29.618 1.00 81.69 70 LEU A N 1
ATOM 529 C CA . LEU A 1 70 ? 12.643 4.809 -30.413 1.00 81.69 70 LEU A CA 1
ATOM 530 C C . LEU A 1 70 ? 12.741 4.008 -31.713 1.00 81.69 70 LEU A C 1
ATOM 532 O O . LEU A 1 70 ? 11.800 3.301 -32.063 1.00 81.69 70 LEU A O 1
ATOM 536 N N . ASP A 1 71 ? 13.877 4.055 -32.406 1.00 83.25 71 ASP A N 1
ATOM 537 C CA . ASP A 1 71 ? 14.105 3.275 -33.625 1.00 83.25 71 ASP A CA 1
ATOM 538 C C . ASP A 1 71 ? 14.144 1.760 -33.378 1.00 83.25 71 ASP A C 1
ATOM 540 O O . ASP A 1 71 ? 13.553 0.992 -34.147 1.00 83.25 71 ASP A O 1
ATOM 544 N N . ASP A 1 72 ? 14.807 1.312 -32.306 1.00 80.06 72 ASP A N 1
ATOM 545 C CA . ASP A 1 72 ? 14.767 -0.087 -31.864 1.00 80.06 72 ASP A CA 1
ATOM 546 C C . ASP A 1 72 ? 13.321 -0.516 -31.574 1.00 80.06 72 ASP A C 1
ATOM 548 O O . ASP A 1 72 ? 12.876 -1.580 -32.020 1.00 80.06 72 ASP A O 1
ATOM 552 N N . LEU A 1 73 ? 12.561 0.334 -30.880 1.00 81.50 73 LEU A N 1
ATOM 553 C CA . LEU A 1 73 ? 11.189 0.047 -30.491 1.00 81.50 73 LEU A CA 1
ATOM 554 C C . LEU A 1 73 ? 10.238 0.033 -31.690 1.00 81.50 73 LEU A C 1
ATOM 556 O O . LEU A 1 73 ? 9.383 -0.848 -31.766 1.00 81.50 73 LEU A O 1
ATOM 560 N N . ARG A 1 74 ? 10.407 0.934 -32.665 1.00 84.12 74 ARG A N 1
ATOM 561 C CA . ARG A 1 74 ? 9.673 0.901 -33.941 1.00 84.12 74 ARG A CA 1
ATOM 562 C C . ARG A 1 74 ? 9.925 -0.422 -34.669 1.00 84.12 74 ARG A C 1
ATOM 564 O O . ARG A 1 74 ? 8.975 -1.071 -35.106 1.00 84.12 74 ARG A O 1
ATOM 571 N N . ARG A 1 75 ? 11.186 -0.872 -34.752 1.00 82.56 75 ARG A N 1
ATOM 572 C CA . ARG A 1 75 ? 11.548 -2.159 -35.382 1.00 82.56 75 ARG A CA 1
ATOM 573 C C . ARG A 1 75 ? 10.969 -3.369 -34.654 1.00 82.56 75 ARG A C 1
ATOM 575 O O . ARG A 1 75 ? 10.616 -4.355 -35.299 1.00 82.56 75 ARG A O 1
ATOM 582 N N . GLU A 1 76 ? 10.930 -3.347 -33.328 1.00 80.19 76 GLU A N 1
ATOM 583 C CA . GLU A 1 76 ? 10.354 -4.433 -32.528 1.00 80.19 76 GLU A CA 1
ATOM 584 C C . GLU A 1 76 ? 8.828 -4.446 -32.618 1.00 80.19 76 GLU A C 1
ATOM 586 O O . GLU A 1 76 ? 8.241 -5.483 -32.913 1.00 80.19 76 GLU A O 1
ATOM 591 N N . THR A 1 77 ? 8.189 -3.281 -32.496 1.00 82.75 77 THR A N 1
ATOM 592 C CA . THR A 1 77 ? 6.736 -3.130 -32.643 1.00 82.75 77 THR A CA 1
ATOM 593 C C . THR A 1 77 ? 6.284 -3.592 -34.027 1.00 82.75 77 THR A C 1
ATOM 595 O O . THR A 1 77 ? 5.309 -4.325 -34.135 1.00 82.75 77 THR A O 1
ATOM 598 N N . ALA A 1 78 ? 7.035 -3.271 -35.087 1.00 82.94 78 ALA A N 1
ATOM 599 C CA . ALA A 1 78 ? 6.752 -3.748 -36.442 1.00 82.94 78 ALA A CA 1
ATOM 600 C C . ALA A 1 78 ? 6.875 -5.277 -36.598 1.00 82.94 78 ALA A C 1
ATOM 602 O O . ALA A 1 78 ? 6.165 -5.869 -37.416 1.00 82.94 78 ALA A O 1
ATOM 603 N N . ARG A 1 79 ? 7.763 -5.928 -35.832 1.00 81.06 79 ARG A N 1
ATOM 604 C CA . ARG A 1 79 ? 7.883 -7.394 -35.796 1.00 81.06 79 ARG A CA 1
ATOM 605 C C . ARG A 1 79 ? 6.711 -8.016 -35.040 1.00 81.06 79 ARG A C 1
ATOM 607 O O . ARG A 1 79 ? 6.039 -8.879 -35.597 1.00 81.06 79 ARG A O 1
ATOM 614 N N . SER A 1 80 ? 6.404 -7.519 -33.843 1.00 82.38 80 SER A N 1
ATOM 615 C CA . SER A 1 80 ? 5.284 -8.006 -33.028 1.00 82.38 80 SER A CA 1
ATOM 616 C C . SER A 1 80 ? 3.910 -7.712 -33.651 1.00 82.38 80 SER A C 1
ATOM 618 O O . SER A 1 80 ? 2.989 -8.503 -33.484 1.00 82.38 80 SER A O 1
ATOM 620 N N . HIS A 1 81 ? 3.765 -6.641 -34.440 1.00 84.56 81 HIS A N 1
ATOM 621 C CA . HIS A 1 81 ? 2.530 -6.297 -35.166 1.00 84.56 81 HIS A CA 1
ATOM 622 C C . HIS A 1 81 ? 2.085 -7.388 -36.159 1.00 84.56 81 HIS A C 1
ATOM 624 O O . HIS A 1 81 ? 0.905 -7.488 -36.493 1.00 84.56 81 HIS A O 1
ATOM 630 N N . ARG A 1 82 ? 3.008 -8.233 -36.642 1.00 82.94 82 ARG A N 1
ATOM 631 C CA . ARG A 1 82 ? 2.675 -9.347 -37.549 1.00 82.94 82 ARG A CA 1
ATOM 632 C C . ARG A 1 82 ? 2.008 -10.521 -36.837 1.00 82.94 82 ARG A C 1
ATOM 634 O O . ARG A 1 82 ? 1.399 -11.352 -37.508 1.00 82.94 82 ARG A O 1
ATOM 641 N N . LEU A 1 83 ? 2.112 -10.593 -35.510 1.00 88.81 83 LEU A N 1
ATOM 642 C CA . LEU A 1 83 ? 1.535 -11.681 -34.737 1.00 88.81 83 LEU A CA 1
ATOM 643 C C . LEU A 1 83 ? 0.009 -11.559 -34.725 1.00 88.81 83 LEU A C 1
ATOM 645 O O . LEU A 1 83 ? -0.562 -10.616 -34.179 1.00 88.81 83 LEU A O 1
ATOM 649 N N . ALA A 1 84 ? -0.656 -12.549 -35.313 1.00 90.19 84 ALA A N 1
ATOM 650 C CA . ALA A 1 84 ? -2.106 -12.651 -35.350 1.00 90.19 84 ALA A CA 1
ATOM 651 C C . ALA A 1 84 ? -2.531 -14.016 -34.803 1.00 90.19 84 ALA A C 1
ATOM 653 O O . ALA A 1 84 ? -2.652 -14.994 -35.537 1.00 90.19 84 ALA A O 1
ATOM 654 N N . HIS A 1 85 ? -2.770 -14.076 -33.493 1.00 94.25 85 HIS A N 1
ATOM 655 C CA . HIS A 1 85 ? -3.166 -15.300 -32.803 1.00 94.25 85 HIS A CA 1
ATOM 656 C C . HIS A 1 85 ? -4.268 -14.999 -31.778 1.00 94.25 85 HIS A C 1
ATOM 658 O O . HIS A 1 85 ? -4.184 -13.978 -31.095 1.00 94.25 85 HIS A O 1
ATOM 664 N N . PRO A 1 86 ? -5.294 -15.860 -31.615 1.00 93.12 86 PRO A N 1
ATOM 665 C CA . PRO A 1 86 ? -6.399 -15.611 -30.685 1.00 93.12 86 PRO A CA 1
ATOM 666 C C . PRO A 1 86 ? -5.947 -15.372 -29.240 1.00 93.12 86 PRO A C 1
ATOM 668 O O . PRO A 1 86 ? -6.588 -14.594 -28.539 1.00 93.12 86 PRO A O 1
ATOM 671 N N . ASN A 1 87 ? -4.839 -15.993 -28.823 1.00 95.81 87 ASN A N 1
ATOM 672 C CA . ASN A 1 87 ? -4.278 -15.881 -27.474 1.00 95.81 87 ASN A CA 1
ATOM 673 C C . ASN A 1 87 ? -3.127 -14.870 -27.329 1.00 95.81 87 ASN A C 1
ATOM 675 O O . ASN A 1 87 ? -2.425 -14.894 -26.324 1.00 95.81 87 ASN A O 1
ATOM 679 N N . ILE A 1 88 ? -2.907 -13.998 -28.315 1.00 94.69 88 ILE A N 1
ATOM 680 C CA . ILE A 1 88 ? -1.919 -12.911 -28.251 1.00 94.69 88 ILE A CA 1
ATOM 681 C C . ILE A 1 88 ? -2.667 -11.581 -28.363 1.00 94.69 88 ILE A C 1
ATOM 683 O O . ILE A 1 88 ? -3.565 -11.454 -29.197 1.00 94.69 88 ILE A O 1
ATOM 687 N N . VAL A 1 89 ? -2.325 -10.607 -27.517 1.00 93.38 89 VAL A N 1
ATOM 688 C CA . VAL A 1 89 ? -2.861 -9.241 -27.617 1.00 93.38 89 VAL A CA 1
ATOM 689 C C . VAL A 1 89 ? -2.364 -8.611 -28.910 1.00 93.38 89 VAL A C 1
ATOM 691 O O . VAL A 1 89 ? -1.157 -8.529 -29.151 1.00 93.38 89 VAL A O 1
ATOM 694 N N . ARG A 1 90 ? -3.294 -8.166 -29.754 1.00 91.31 90 ARG A N 1
ATOM 695 C CA . ARG A 1 90 ? -2.941 -7.568 -31.042 1.00 91.31 90 ARG A CA 1
ATOM 696 C C . ARG A 1 90 ? -2.368 -6.165 -30.855 1.00 91.31 90 ARG A C 1
ATOM 698 O O . ARG A 1 90 ? -3.012 -5.305 -30.268 1.00 91.31 90 ARG A O 1
ATOM 705 N N . ILE A 1 91 ? -1.196 -5.909 -31.425 1.00 91.00 91 ILE A N 1
ATOM 706 C CA . ILE A 1 91 ? -0.670 -4.548 -31.584 1.00 91.00 91 ILE A CA 1
ATOM 707 C C . ILE A 1 91 ? -1.296 -3.945 -32.842 1.00 91.00 91 ILE A C 1
ATOM 709 O O . ILE A 1 91 ? -1.292 -4.581 -33.895 1.00 91.00 91 ILE A O 1
ATOM 713 N N . HIS A 1 92 ? -1.836 -2.733 -32.734 1.00 89.88 92 HIS A N 1
ATOM 714 C CA . HIS A 1 92 ? -2.446 -2.022 -33.856 1.00 89.88 92 HIS A CA 1
ATOM 715 C C . HIS A 1 92 ? -1.456 -1.086 -34.539 1.00 89.88 92 HIS A C 1
ATOM 717 O O . HIS A 1 92 ? -1.344 -1.122 -35.758 1.00 89.88 92 HIS A O 1
ATOM 723 N N . ASP A 1 93 ? -0.756 -0.246 -33.775 1.00 86.19 93 ASP A N 1
ATOM 724 C CA . ASP A 1 93 ? 0.130 0.764 -34.357 1.00 86.19 93 ASP A CA 1
ATOM 725 C C . ASP A 1 93 ? 1.089 1.383 -33.333 1.00 86.19 93 ASP A C 1
ATOM 727 O O . ASP A 1 93 ? 0.787 1.423 -32.136 1.00 86.19 93 ASP A O 1
ATOM 731 N N . PHE A 1 94 ? 2.198 1.933 -33.826 1.00 88.75 94 PHE A N 1
ATOM 732 C CA . PHE A 1 94 ? 3.098 2.816 -33.087 1.00 88.75 94 PHE A CA 1
ATOM 733 C C . PHE A 1 94 ? 2.789 4.269 -33.462 1.00 88.75 94 PHE A C 1
ATOM 735 O O . PHE A 1 94 ? 2.863 4.642 -34.629 1.00 88.75 94 PHE A O 1
ATOM 742 N N . GLN A 1 95 ? 2.446 5.093 -32.478 1.00 89.19 95 GLN A N 1
ATOM 743 C CA . GLN A 1 95 ? 1.968 6.454 -32.687 1.00 89.19 95 GLN A CA 1
ATOM 744 C C . GLN A 1 95 ? 2.950 7.473 -32.118 1.00 89.19 95 GLN A C 1
ATOM 746 O O . GLN A 1 95 ? 3.342 7.420 -30.952 1.00 89.19 95 GLN A O 1
ATOM 751 N N . GLU A 1 96 ? 3.308 8.432 -32.964 1.00 86.50 96 GLU A N 1
ATOM 752 C CA . GLU A 1 96 ? 4.186 9.548 -32.647 1.00 86.50 96 GLU A CA 1
ATOM 753 C C . GLU A 1 96 ? 3.658 10.776 -33.380 1.00 86.50 96 GLU A C 1
ATOM 755 O O . GLU A 1 96 ? 3.548 10.790 -34.605 1.00 86.50 96 GLU A O 1
ATOM 760 N N . SER A 1 97 ? 3.251 11.785 -32.620 1.00 81.62 97 SER A N 1
ATOM 761 C CA . SER A 1 97 ? 2.715 13.041 -33.142 1.00 81.62 97 SER A CA 1
ATOM 762 C C . SER A 1 97 ? 3.512 14.196 -32.549 1.00 81.62 97 SER A C 1
ATOM 764 O O . SER A 1 97 ? 3.935 14.141 -31.395 1.00 81.62 97 SER A O 1
ATOM 766 N N . GLU A 1 98 ? 3.768 15.228 -33.353 1.00 76.25 98 GLU A N 1
ATOM 767 C CA . GLU A 1 98 ? 4.579 16.372 -32.935 1.00 76.25 98 GLU A CA 1
ATOM 768 C C . GLU A 1 98 ? 3.934 17.067 -31.723 1.00 76.25 98 GLU A C 1
ATOM 770 O O . GLU A 1 98 ? 2.770 17.457 -31.768 1.00 76.25 98 GLU A O 1
ATOM 775 N N . GLY A 1 99 ? 4.684 17.192 -30.624 1.00 74.69 99 GLY A N 1
ATOM 776 C CA . GLY A 1 99 ? 4.189 17.780 -29.373 1.00 74.69 99 GLY A CA 1
ATOM 777 C C . GLY A 1 99 ? 3.343 16.850 -28.490 1.00 74.69 99 GLY A C 1
ATOM 778 O O . GLY A 1 99 ? 2.896 17.285 -27.432 1.00 74.69 99 GLY A O 1
ATOM 779 N N . GLU A 1 100 ? 3.154 15.582 -28.868 1.00 83.50 100 GLU A N 1
ATOM 780 C CA . GLU A 1 100 ? 2.419 14.583 -28.083 1.00 83.50 100 GLU A CA 1
ATOM 781 C C . GLU A 1 100 ? 3.343 13.442 -27.606 1.00 83.50 100 GLU A C 1
ATOM 783 O O . GLU A 1 100 ? 4.343 13.121 -28.255 1.00 83.50 100 GLU A O 1
ATOM 788 N N . PRO A 1 101 ? 3.046 12.794 -26.464 1.00 82.50 101 PRO A N 1
ATOM 789 C CA . PRO A 1 101 ? 3.816 11.639 -26.015 1.00 82.50 101 PRO A CA 1
ATOM 790 C C . PRO A 1 101 ? 3.613 10.447 -26.958 1.00 82.50 101 PRO A C 1
ATOM 792 O O . PRO A 1 101 ? 2.481 10.079 -27.248 1.00 82.50 101 PRO A O 1
ATOM 795 N N . ALA A 1 102 ? 4.704 9.807 -27.390 1.00 87.12 102 ALA A N 1
ATOM 796 C CA . ALA A 1 102 ? 4.636 8.587 -28.193 1.00 87.12 102 ALA A CA 1
ATOM 797 C C . ALA A 1 102 ? 4.014 7.413 -27.411 1.00 87.12 102 ALA A C 1
ATOM 799 O O . ALA A 1 102 ? 4.268 7.241 -26.210 1.00 87.12 102 ALA A O 1
ATOM 800 N N . PHE A 1 103 ? 3.223 6.589 -28.099 1.00 91.31 103 PHE A N 1
ATOM 801 C CA . PHE A 1 103 ? 2.536 5.434 -27.519 1.00 91.31 103 PHE A CA 1
ATOM 802 C C . PHE A 1 103 ? 2.346 4.295 -28.522 1.00 91.31 103 PHE A C 1
ATOM 804 O O . PHE A 1 103 ? 2.417 4.477 -29.734 1.00 91.31 103 PHE A O 1
ATOM 811 N N . ILE A 1 104 ? 2.065 3.103 -28.002 1.00 90.94 104 ILE A N 1
ATOM 812 C CA . ILE A 1 104 ? 1.676 1.930 -28.789 1.00 90.94 104 ILE A CA 1
ATOM 813 C C . ILE A 1 104 ? 0.192 1.671 -28.555 1.00 90.94 104 ILE A C 1
ATOM 815 O O . ILE A 1 104 ? -0.242 1.540 -27.411 1.00 90.94 104 ILE A O 1
ATOM 819 N N . SER A 1 105 ? -0.576 1.592 -29.637 1.00 92.56 105 SER A N 1
ATOM 820 C CA . SER A 1 105 ? -1.992 1.216 -29.605 1.00 92.56 105 SER A CA 1
ATOM 821 C C . SER A 1 105 ? -2.146 -0.296 -29.765 1.00 92.56 105 SER A C 1
ATOM 823 O O . SER A 1 105 ? -1.490 -0.910 -30.611 1.00 92.56 105 SER A O 1
ATOM 825 N N . MET A 1 106 ? -2.995 -0.908 -28.944 1.00 93.50 106 MET A N 1
ATOM 826 C CA . MET A 1 106 ? -3.199 -2.357 -28.901 1.00 93.50 106 MET A CA 1
ATOM 827 C C . MET A 1 106 ? -4.638 -2.724 -28.523 1.00 93.50 106 MET A C 1
ATOM 829 O O . MET A 1 106 ? -5.404 -1.883 -28.049 1.00 93.50 106 MET A O 1
ATOM 833 N N . GLU A 1 107 ? -4.986 -3.990 -28.743 1.00 93.50 107 GLU A N 1
ATOM 834 C CA . GLU A 1 107 ? -6.271 -4.578 -28.369 1.00 93.50 107 GLU A CA 1
ATOM 835 C C . GLU A 1 107 ? -6.540 -4.338 -26.878 1.00 93.50 107 GLU A C 1
ATOM 837 O O . GLU A 1 107 ? -5.705 -4.644 -26.024 1.00 93.50 107 GLU A O 1
ATOM 842 N N . TYR A 1 108 ? -7.721 -3.806 -26.558 1.00 94.50 108 TYR A N 1
ATOM 843 C CA . TYR A 1 108 ? -8.180 -3.740 -25.177 1.00 94.50 108 TYR A CA 1
ATOM 844 C C . TYR A 1 108 ? -8.719 -5.106 -24.738 1.00 94.50 108 TYR A C 1
ATOM 846 O O . TYR A 1 108 ? -9.678 -5.621 -25.312 1.00 94.50 108 TYR A O 1
ATOM 854 N N . VAL A 1 109 ? -8.112 -5.684 -23.700 1.00 93.19 109 VAL A N 1
ATOM 855 C CA . VAL A 1 109 ? -8.584 -6.924 -23.077 1.00 93.19 109 VAL A CA 1
ATOM 856 C C . VAL A 1 109 ? -9.417 -6.577 -21.846 1.00 93.19 109 VAL A C 1
ATOM 858 O O . VAL A 1 109 ? -8.893 -6.093 -20.843 1.00 93.19 109 VAL A O 1
ATOM 861 N N . ASP A 1 110 ? -10.721 -6.823 -21.939 1.00 86.25 110 ASP A N 1
ATOM 862 C CA . ASP A 1 110 ? -11.691 -6.560 -20.874 1.00 86.25 110 ASP A CA 1
ATOM 863 C C . ASP A 1 110 ? -11.745 -7.723 -19.873 1.00 86.25 110 ASP A C 1
ATOM 865 O O . ASP A 1 110 ? -12.623 -8.589 -19.933 1.00 86.25 110 ASP A O 1
ATOM 869 N N . GLY A 1 111 ? -10.751 -7.772 -18.989 1.00 84.75 111 GLY A N 1
ATOM 870 C CA . GLY A 1 111 ? -10.725 -8.707 -17.873 1.00 84.75 111 GLY A CA 1
ATOM 871 C C . GLY A 1 111 ? -9.419 -8.679 -17.074 1.00 84.75 111 GLY A C 1
ATOM 872 O O . GLY A 1 111 ? -8.477 -7.952 -17.411 1.00 84.75 111 GLY A O 1
ATOM 873 N N . PRO A 1 112 ? -9.373 -9.420 -15.955 1.00 84.44 112 PRO A N 1
ATOM 874 C CA . PRO A 1 112 ? -8.265 -9.360 -15.014 1.00 84.44 112 PRO A CA 1
ATOM 875 C C . PRO A 1 112 ? -7.009 -10.046 -15.559 1.00 84.44 112 PRO A C 1
ATOM 877 O O . PRO A 1 112 ? -7.057 -10.921 -16.428 1.00 84.44 112 PRO A O 1
ATOM 880 N N . THR A 1 113 ? -5.862 -9.680 -14.989 1.00 89.25 113 THR A N 1
ATOM 881 C CA . THR A 1 113 ? -4.629 -10.456 -15.143 1.00 89.25 113 THR A CA 1
ATOM 882 C C . THR A 1 113 ? -4.684 -11.708 -14.268 1.00 89.25 113 THR A C 1
ATOM 884 O O . THR A 1 113 ? -5.385 -11.759 -13.253 1.00 89.25 113 THR A O 1
ATOM 887 N N . LEU A 1 114 ? -3.883 -12.714 -14.603 1.00 87.38 114 LEU A N 1
ATOM 888 C CA . LEU A 1 114 ? -3.739 -13.921 -13.798 1.00 87.38 114 LEU A CA 1
ATOM 889 C C . LEU A 1 114 ? -3.126 -13.606 -12.422 1.00 87.38 114 LEU A C 1
ATOM 891 O O . LEU A 1 114 ? -3.436 -14.288 -11.450 1.00 87.38 114 LEU A O 1
ATOM 895 N N . THR A 1 115 ? -2.327 -12.536 -12.308 1.00 85.06 115 THR A N 1
ATOM 896 C CA . THR A 1 115 ? -1.891 -11.986 -11.013 1.00 85.06 115 THR A CA 1
ATOM 897 C C . THR A 1 115 ? -3.073 -11.539 -10.154 1.00 85.06 115 THR A C 1
ATOM 899 O O . THR A 1 115 ? -3.129 -11.919 -8.987 1.00 85.06 115 THR A O 1
ATOM 902 N N . ALA A 1 116 ? -4.011 -10.762 -10.708 1.00 81.88 116 ALA A N 1
ATOM 903 C CA . ALA A 1 116 ? -5.176 -10.279 -9.966 1.00 81.88 116 ALA A CA 1
ATOM 904 C C . ALA A 1 116 ? -6.061 -11.447 -9.500 1.00 81.88 116 ALA A C 1
ATOM 906 O O . ALA A 1 116 ? -6.330 -11.567 -8.308 1.00 81.88 116 ALA A O 1
ATOM 907 N N . LEU A 1 117 ? -6.379 -12.383 -10.404 1.00 83.06 117 LEU A N 1
ATOM 908 C CA . LEU A 1 117 ? -7.154 -13.584 -10.065 1.00 83.06 117 LEU A CA 1
ATOM 909 C C . LEU A 1 117 ? -6.479 -14.451 -9.000 1.00 83.06 117 LEU A C 1
ATOM 911 O O . LEU A 1 117 ? -7.146 -15.028 -8.146 1.00 83.06 117 LEU A O 1
ATOM 915 N N . ARG A 1 118 ? -5.148 -14.567 -9.042 1.00 85.75 118 ARG A N 1
ATOM 916 C CA . ARG A 1 118 ? -4.392 -15.328 -8.045 1.00 85.75 118 ARG A CA 1
ATOM 917 C C . ARG A 1 118 ? -4.480 -14.687 -6.663 1.00 85.75 118 ARG A C 1
ATOM 919 O O . ARG A 1 118 ? -4.584 -15.414 -5.683 1.00 85.75 118 ARG A O 1
ATOM 926 N N . VAL A 1 119 ? -4.415 -13.359 -6.562 1.00 77.50 119 VAL A N 1
ATOM 927 C CA . VAL A 1 119 ? -4.472 -12.642 -5.273 1.00 77.50 119 VAL A CA 1
ATOM 928 C C . VAL A 1 119 ? -5.816 -12.843 -4.567 1.00 77.50 119 VAL A C 1
ATOM 930 O O . VAL A 1 119 ? -5.841 -12.872 -3.340 1.00 77.50 119 VAL A O 1
ATOM 933 N N . GLU A 1 120 ? -6.892 -13.056 -5.324 1.00 77.56 120 GLU A N 1
ATOM 934 C CA . GLU A 1 120 ? -8.233 -13.351 -4.803 1.00 77.56 120 GLU A CA 1
ATOM 935 C C . GLU A 1 120 ? -8.381 -14.783 -4.248 1.00 77.56 120 GLU A C 1
ATOM 937 O O . GLU A 1 120 ? -9.351 -15.080 -3.554 1.00 77.56 120 GLU A O 1
ATOM 942 N N . GLN A 1 121 ? -7.425 -15.686 -4.505 1.00 80.38 121 GLN A N 1
ATOM 943 C CA . GLN A 1 121 ? -7.471 -17.055 -3.979 1.00 80.38 121 GLN A CA 1
ATOM 944 C C . GLN A 1 121 ? -6.976 -17.119 -2.520 1.00 80.38 121 GLN A C 1
ATOM 946 O O . GLN A 1 121 ? -5.932 -16.534 -2.215 1.00 80.38 121 GLN A O 1
ATOM 951 N N . PRO A 1 122 ? -7.603 -17.920 -1.631 1.00 69.81 122 PRO A N 1
ATOM 952 C CA . PRO A 1 122 ? -7.256 -17.991 -0.203 1.00 69.81 122 PRO A CA 1
ATOM 953 C C . PRO A 1 122 ? -5.772 -18.255 0.101 1.00 69.81 122 PRO A C 1
ATOM 955 O O . PRO A 1 122 ? -5.211 -17.668 1.023 1.00 69.81 122 PRO A O 1
ATOM 958 N N . SER A 1 123 ? -5.111 -19.107 -0.692 1.00 82.38 123 SER A N 1
ATOM 959 C CA . SER A 1 123 ? -3.672 -19.409 -0.558 1.00 82.38 123 SER A CA 1
ATOM 960 C C . SER A 1 123 ? -2.812 -18.792 -1.666 1.00 82.38 123 SER A C 1
ATOM 962 O O . SER A 1 123 ? -1.609 -19.051 -1.754 1.00 82.38 123 SER A O 1
ATOM 964 N N . ARG A 1 124 ? -3.418 -17.963 -2.523 1.00 89.75 124 ARG A N 1
ATOM 965 C CA . ARG A 1 124 ? -2.789 -17.352 -3.700 1.00 89.75 124 ARG A CA 1
ATOM 966 C C . ARG A 1 124 ? -2.112 -18.361 -4.636 1.00 89.75 124 ARG A C 1
ATOM 968 O O . ARG A 1 124 ? -1.074 -18.062 -5.231 1.00 89.75 124 ARG A O 1
ATOM 975 N N . VAL A 1 125 ? -2.705 -19.548 -4.750 1.00 92.12 125 VAL A N 1
ATOM 976 C CA . VAL A 1 125 ? -2.342 -20.621 -5.687 1.00 92.12 125 VAL A CA 1
ATOM 977 C C . VAL A 1 125 ? -3.539 -20.940 -6.573 1.00 92.12 125 VAL A C 1
ATOM 979 O O . VAL A 1 125 ? -4.681 -20.720 -6.170 1.00 92.12 125 VAL A O 1
ATOM 982 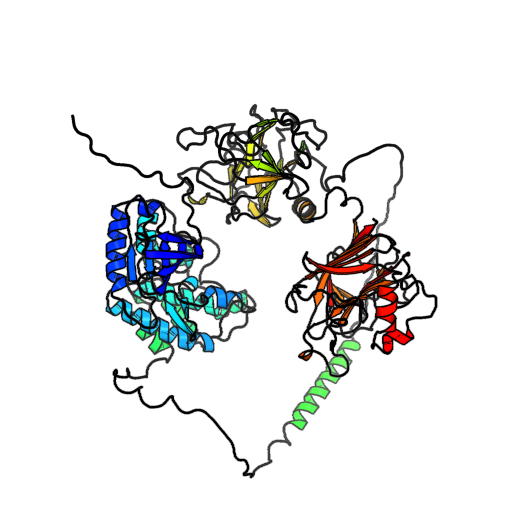N N . LEU A 1 126 ? -3.282 -21.476 -7.761 1.00 92.00 126 LEU A N 1
ATOM 983 C CA . LEU A 1 126 ? -4.307 -21.966 -8.673 1.00 92.00 126 LEU A CA 1
ATOM 984 C C . LEU A 1 126 ? -4.202 -23.495 -8.802 1.00 92.00 126 LEU A C 1
ATOM 986 O O . LEU A 1 126 ? -3.094 -24.012 -8.995 1.00 92.00 126 LEU A O 1
ATOM 990 N N . PRO A 1 127 ? -5.326 -24.231 -8.709 1.00 92.50 127 PRO A N 1
ATOM 991 C CA . PRO A 1 127 ? -5.340 -25.669 -8.953 1.00 92.50 127 PRO A CA 1
ATOM 992 C C . PRO A 1 127 ? -4.879 -26.006 -10.372 1.00 92.50 127 PRO A C 1
ATOM 994 O O . PRO A 1 127 ? -5.196 -25.288 -11.326 1.00 92.50 127 PRO A O 1
ATOM 997 N N . TRP A 1 128 ? -4.181 -27.133 -10.537 1.00 93.06 128 TRP A N 1
ATOM 998 C CA . TRP A 1 128 ? -3.709 -27.557 -11.858 1.00 93.06 128 TRP A CA 1
ATOM 999 C C . TRP A 1 128 ? -4.848 -27.728 -12.871 1.00 93.06 128 TRP A C 1
ATOM 1001 O O . TRP A 1 128 ? -4.705 -27.300 -14.012 1.00 93.06 128 TRP A O 1
ATOM 1011 N N . ASP A 1 129 ? -5.996 -28.269 -12.458 1.00 90.75 129 ASP A N 1
ATOM 1012 C CA . ASP A 1 129 ? -7.146 -28.468 -13.351 1.00 90.75 129 ASP A CA 1
ATOM 1013 C C . ASP A 1 129 ? -7.664 -27.155 -13.954 1.00 90.75 129 ASP A C 1
ATOM 1015 O O . ASP A 1 129 ? -8.119 -27.133 -15.098 1.00 90.75 129 ASP A O 1
ATOM 1019 N N . TYR A 1 130 ? -7.533 -26.050 -13.216 1.00 90.75 130 TYR A N 1
ATOM 1020 C CA . TYR A 1 130 ? -7.848 -24.713 -13.711 1.00 90.75 130 TYR A CA 1
ATOM 1021 C C . TYR A 1 130 ? -6.767 -24.190 -14.667 1.00 90.75 130 TYR A C 1
ATOM 1023 O O . TYR A 1 130 ? -7.074 -23.618 -15.712 1.00 90.75 130 TYR A O 1
ATOM 1031 N N . LEU A 1 131 ? -5.490 -24.395 -14.330 1.00 92.44 131 LEU A N 1
ATOM 1032 C CA . LEU A 1 131 ? -4.364 -23.916 -15.137 1.00 92.44 131 LEU A CA 1
ATOM 1033 C C . LEU A 1 131 ? -4.200 -24.682 -16.449 1.00 92.44 131 LEU A C 1
ATOM 1035 O O . LEU A 1 131 ? -3.827 -24.083 -17.453 1.00 92.44 131 LEU A O 1
ATOM 1039 N N . ARG A 1 132 ? -4.484 -25.983 -16.467 1.00 92.44 132 ARG A N 1
ATOM 1040 C CA . ARG A 1 132 ? -4.253 -26.881 -17.604 1.00 92.44 132 ARG A CA 1
ATOM 1041 C C . ARG A 1 132 ? -4.738 -26.327 -18.960 1.00 92.44 132 ARG A C 1
ATOM 1043 O O . ARG A 1 132 ? -3.901 -26.224 -19.859 1.00 92.44 132 ARG A O 1
ATOM 1050 N N . PRO A 1 133 ? -6.014 -25.927 -19.143 1.00 91.12 133 PRO A N 1
ATOM 1051 C CA . PRO A 1 133 ? -6.484 -25.368 -20.418 1.00 91.12 133 PRO A CA 1
ATOM 1052 C C . PRO A 1 133 ? -5.851 -24.010 -20.769 1.00 91.12 133 PRO A C 1
ATOM 1054 O O . PRO A 1 133 ? -5.843 -23.608 -21.933 1.00 91.12 133 PRO A O 1
ATOM 1057 N N . LEU A 1 134 ? -5.319 -23.284 -19.782 1.00 92.31 134 LEU A N 1
ATOM 1058 C CA . LEU A 1 134 ? -4.615 -22.017 -19.993 1.00 92.31 134 LEU A CA 1
ATOM 1059 C C . LEU A 1 134 ? -3.176 -22.256 -20.439 1.00 92.31 134 LEU A C 1
ATOM 1061 O O . LEU A 1 134 ? -2.694 -21.567 -21.334 1.00 92.31 134 LEU A O 1
ATOM 1065 N N . VAL A 1 135 ? -2.508 -23.258 -19.864 1.00 93.88 135 VAL A N 1
ATOM 1066 C CA . VAL A 1 135 ? -1.169 -23.677 -20.295 1.00 93.88 135 VAL A CA 1
ATOM 1067 C C . VAL A 1 135 ? -1.198 -24.153 -21.742 1.00 93.88 135 VAL A C 1
ATOM 1069 O O . VAL A 1 135 ? -0.304 -23.804 -22.503 1.00 93.88 135 VAL A O 1
ATOM 1072 N N . GLU A 1 136 ? -2.250 -24.861 -22.160 1.00 93.06 136 GLU A N 1
ATOM 1073 C CA . GLU A 1 136 ? -2.440 -25.246 -23.563 1.00 93.06 136 GLU A CA 1
ATOM 1074 C C . GLU A 1 136 ? -2.463 -24.027 -24.499 1.00 93.06 136 GLU A C 1
ATOM 1076 O O . GLU A 1 136 ? -1.696 -23.953 -25.462 1.00 93.06 136 GLU A O 1
ATOM 1081 N N . GLN A 1 137 ? -3.294 -23.033 -24.171 1.00 94.62 137 GLN A N 1
ATOM 1082 C CA . GLN A 1 137 ? -3.409 -21.784 -24.927 1.00 94.62 137 GLN A CA 1
ATOM 1083 C C . GLN A 1 137 ? -2.098 -20.988 -24.930 1.00 94.62 137 GLN A C 1
ATOM 1085 O O . GLN A 1 137 ? -1.709 -20.432 -25.960 1.00 94.62 137 GLN A O 1
ATOM 1090 N N . LEU A 1 138 ? -1.394 -20.952 -23.796 1.00 95.56 138 LEU A N 1
ATOM 1091 C CA . LEU A 1 138 ? -0.110 -20.273 -23.661 1.00 95.56 138 LEU A CA 1
ATOM 1092 C C . LEU A 1 138 ? 0.973 -20.952 -24.506 1.00 95.56 138 LEU A C 1
ATOM 1094 O O . LEU A 1 138 ? 1.710 -20.278 -25.223 1.00 95.56 138 LEU A O 1
ATOM 1098 N N . CYS A 1 139 ? 1.042 -22.284 -24.480 1.00 95.88 139 CYS A N 1
ATOM 1099 C CA . CYS A 1 139 ? 1.965 -23.054 -25.305 1.00 95.88 139 CYS A CA 1
ATOM 1100 C C . CYS A 1 139 ? 1.679 -22.875 -26.802 1.00 95.88 139 CYS A C 1
ATOM 1102 O O . CYS A 1 139 ? 2.624 -22.761 -27.584 1.00 95.88 139 CYS A O 1
ATOM 1104 N N . ALA A 1 140 ? 0.405 -22.802 -27.205 1.00 94.44 140 ALA A N 1
ATOM 1105 C CA . ALA A 1 140 ? 0.018 -22.501 -28.583 1.00 94.44 140 ALA A CA 1
ATOM 1106 C C . ALA A 1 140 ? 0.461 -21.088 -29.006 1.00 94.44 140 ALA A C 1
ATOM 1108 O O . ALA A 1 140 ? 1.074 -20.930 -30.062 1.00 94.44 140 ALA A O 1
ATOM 1109 N N . ALA A 1 141 ? 0.232 -20.080 -28.156 1.00 95.06 141 ALA A N 1
ATOM 1110 C CA . ALA A 1 141 ? 0.653 -18.700 -28.403 1.00 95.06 141 ALA A CA 1
ATOM 1111 C C . ALA A 1 141 ? 2.180 -18.565 -28.532 1.00 95.06 141 ALA A C 1
ATOM 1113 O O . ALA A 1 141 ? 2.667 -17.971 -29.494 1.00 95.06 141 ALA A O 1
ATOM 1114 N N . LEU A 1 142 ? 2.936 -19.148 -27.595 1.00 95.56 142 LEU A N 1
ATOM 1115 C CA . LEU A 1 142 ? 4.402 -19.142 -27.628 1.00 95.56 142 LEU A CA 1
ATOM 1116 C C . LEU A 1 142 ? 4.930 -19.901 -28.847 1.00 95.56 142 LEU A C 1
ATOM 1118 O O . LEU A 1 142 ? 5.795 -19.393 -29.551 1.00 95.56 142 LEU A O 1
ATOM 1122 N N . GLY A 1 143 ? 4.372 -21.078 -29.147 1.00 94.69 143 GLY A N 1
ATOM 1123 C CA . GLY A 1 143 ? 4.758 -21.863 -30.320 1.00 94.69 143 GLY A CA 1
ATOM 1124 C C . GLY A 1 143 ? 4.541 -21.113 -31.636 1.00 94.69 143 GLY A C 1
ATOM 1125 O O . GLY A 1 143 ? 5.414 -21.144 -32.502 1.00 94.69 143 GLY A O 1
ATOM 1126 N N . TYR A 1 144 ? 3.419 -20.399 -31.764 1.00 94.75 144 TYR A N 1
ATOM 1127 C CA . TYR A 1 144 ? 3.143 -19.533 -32.909 1.00 94.75 144 TYR A CA 1
ATOM 1128 C C . TYR A 1 144 ? 4.160 -18.386 -33.017 1.00 94.75 144 TYR A C 1
ATOM 1130 O O . TYR A 1 144 ? 4.796 -18.233 -34.057 1.00 94.75 144 TYR A O 1
ATOM 1138 N N . ALA A 1 145 ? 4.376 -17.622 -31.940 1.00 92.50 145 ALA A N 1
ATOM 1139 C CA . ALA A 1 145 ? 5.313 -16.496 -31.950 1.00 92.50 145 ALA A CA 1
ATOM 1140 C C . ALA A 1 145 ? 6.760 -16.934 -32.240 1.00 92.50 145 ALA A C 1
ATOM 1142 O O . ALA A 1 145 ? 7.457 -16.299 -33.033 1.00 92.50 145 ALA A O 1
ATOM 1143 N N . HIS A 1 146 ? 7.192 -18.060 -31.664 1.00 93.25 146 HIS A N 1
ATOM 1144 C CA . HIS A 1 146 ? 8.510 -18.649 -31.917 1.00 93.25 146 HIS A CA 1
ATOM 1145 C C . HIS A 1 146 ? 8.676 -19.081 -33.379 1.00 93.25 146 HIS A C 1
ATOM 1147 O O . HIS A 1 146 ? 9.762 -18.918 -33.937 1.00 93.25 146 HIS A O 1
ATOM 1153 N N . GLY A 1 147 ? 7.608 -19.582 -34.012 1.00 91.31 147 GLY A N 1
ATOM 1154 C CA . GLY A 1 147 ? 7.573 -19.893 -35.445 1.00 91.31 147 GLY A CA 1
ATOM 1155 C C . GLY A 1 147 ? 7.751 -18.661 -36.339 1.00 91.31 147 GLY A C 1
ATOM 1156 O O . GLY A 1 147 ? 8.394 -18.754 -37.379 1.00 91.31 147 GLY A O 1
ATOM 1157 N N . GLU A 1 148 ? 7.281 -17.500 -35.882 1.00 89.69 148 GLU A N 1
ATOM 1158 C CA . GLU A 1 148 ? 7.479 -16.191 -36.526 1.00 89.69 148 GLU A CA 1
ATOM 1159 C C . GLU A 1 148 ? 8.802 -15.507 -36.115 1.00 89.69 148 GLU A C 1
ATOM 1161 O O . GLU A 1 148 ? 9.026 -14.331 -36.407 1.00 89.69 148 GLU A O 1
ATOM 1166 N N . HIS A 1 149 ? 9.700 -16.231 -35.436 1.00 87.50 149 HIS A N 1
ATOM 1167 C CA . HIS A 1 149 ? 10.984 -15.734 -34.927 1.00 87.50 149 HIS A CA 1
ATOM 1168 C C . HIS A 1 149 ? 10.869 -14.565 -33.930 1.00 87.50 149 HIS A C 1
ATOM 1170 O O . HIS A 1 149 ? 11.792 -13.754 -33.803 1.00 87.50 149 HIS A O 1
ATOM 1176 N N . VAL A 1 150 ? 9.758 -14.492 -33.191 1.00 87.50 150 VAL A N 1
ATOM 1177 C CA . VAL A 1 150 ? 9.540 -13.517 -32.116 1.00 87.50 150 VAL A CA 1
ATOM 1178 C C . VAL A 1 150 ? 9.637 -14.217 -30.761 1.00 87.50 150 VAL A C 1
ATOM 1180 O O . VAL A 1 150 ? 8.957 -15.206 -30.513 1.00 87.50 150 VAL A O 1
ATOM 1183 N N . VAL A 1 151 ? 10.484 -13.691 -29.875 1.00 88.69 151 VAL A N 1
ATOM 1184 C CA . VAL A 1 151 ? 10.658 -14.166 -28.489 1.00 88.69 151 VAL A CA 1
ATOM 1185 C C . VAL A 1 151 ? 9.992 -13.157 -27.556 1.00 88.69 151 VAL A C 1
ATOM 1187 O O . VAL A 1 151 ? 10.180 -11.954 -27.737 1.00 88.69 151 VAL A O 1
ATOM 1190 N N . HIS A 1 152 ? 9.235 -13.623 -26.566 1.00 89.94 152 HIS A N 1
ATOM 1191 C CA . HIS A 1 152 ? 8.445 -12.776 -25.674 1.00 89.94 152 HIS A CA 1
ATOM 1192 C C . HIS A 1 152 ? 9.312 -11.962 -24.701 1.00 89.94 152 HIS A C 1
ATOM 1194 O O . HIS A 1 152 ? 9.132 -10.750 -24.581 1.00 89.94 152 HIS A O 1
ATOM 1200 N N . ARG A 1 153 ? 10.271 -12.621 -24.032 1.00 83.56 153 ARG A N 1
ATOM 1201 C CA . ARG A 1 153 ? 11.309 -12.069 -23.131 1.00 83.56 153 ARG A CA 1
ATOM 1202 C C . ARG A 1 153 ? 10.853 -11.522 -21.774 1.00 83.56 153 ARG A C 1
ATOM 1204 O O . ARG A 1 153 ? 11.694 -11.411 -20.889 1.00 83.56 153 ARG A O 1
ATOM 1211 N N . ASP A 1 154 ? 9.570 -11.222 -21.586 1.00 84.94 154 ASP A N 1
ATOM 1212 C CA . ASP A 1 154 ? 9.011 -10.756 -20.299 1.00 84.94 154 ASP A CA 1
ATOM 1213 C C . ASP A 1 154 ? 7.784 -11.580 -19.857 1.00 84.94 154 ASP A C 1
ATOM 1215 O O . ASP A 1 154 ? 6.736 -11.041 -19.517 1.00 84.94 154 ASP A O 1
ATOM 1219 N N . LEU A 1 155 ? 7.834 -12.910 -19.970 1.00 91.25 155 LEU A N 1
ATOM 1220 C CA . LEU A 1 155 ? 6.681 -13.751 -19.620 1.00 91.25 155 LEU A CA 1
ATOM 1221 C C . LEU A 1 155 ? 6.542 -13.870 -18.090 1.00 91.25 155 LEU A C 1
ATOM 1223 O O . LEU A 1 155 ? 7.465 -14.319 -17.417 1.00 91.25 155 LEU A O 1
ATOM 1227 N N . LYS A 1 156 ? 5.379 -13.477 -17.557 1.00 90.88 156 LYS A N 1
ATOM 1228 C CA . LYS A 1 156 ? 5.029 -13.505 -16.123 1.00 90.88 156 LYS A CA 1
ATOM 1229 C C . LYS A 1 156 ? 3.508 -13.418 -15.930 1.00 90.88 156 LYS A C 1
ATOM 1231 O O . LYS A 1 156 ? 2.823 -12.978 -16.859 1.00 90.88 156 LYS A O 1
ATOM 1236 N N . PRO A 1 157 ? 2.944 -13.744 -14.747 1.00 90.75 157 PRO A N 1
ATOM 1237 C CA . PRO A 1 157 ? 1.488 -13.728 -14.556 1.00 90.75 157 PRO A CA 1
ATOM 1238 C C . PRO A 1 157 ? 0.783 -12.395 -14.818 1.00 90.75 157 PRO A C 1
ATOM 1240 O O . PRO A 1 157 ? -0.382 -12.406 -15.211 1.00 90.75 157 PRO A O 1
ATOM 1243 N N . SER A 1 158 ? 1.461 -11.252 -14.666 1.00 86.94 158 SER A N 1
ATOM 1244 C CA . SER A 1 158 ? 0.854 -9.942 -14.947 1.00 86.94 158 SER A CA 1
ATOM 1245 C C . SER A 1 158 ? 0.606 -9.702 -16.438 1.00 86.94 158 SER A C 1
ATOM 1247 O O . SER A 1 158 ? -0.193 -8.838 -16.779 1.00 86.94 158 SER A O 1
ATOM 1249 N N . ASN A 1 159 ? 1.267 -10.471 -17.310 1.00 91.31 159 ASN A N 1
ATOM 1250 C CA . ASN A 1 159 ? 1.147 -10.371 -18.767 1.00 91.31 159 ASN A CA 1
ATOM 1251 C C . ASN A 1 159 ? 0.168 -11.417 -19.336 1.00 91.31 159 ASN A C 1
ATOM 1253 O O . ASN A 1 159 ? -0.052 -11.477 -20.543 1.00 91.31 159 ASN A O 1
ATOM 1257 N N . LEU A 1 160 ? -0.430 -12.240 -18.468 1.00 93.56 160 LEU A N 1
ATOM 1258 C CA . LEU A 1 160 ? -1.466 -13.212 -18.802 1.00 93.56 160 LEU A CA 1
ATOM 1259 C C . LEU A 1 160 ? -2.822 -12.625 -18.413 1.00 93.56 160 LEU A C 1
ATOM 1261 O O . LEU A 1 160 ? -3.099 -12.459 -17.229 1.00 93.56 160 LEU A O 1
ATOM 1265 N N . MET A 1 161 ? -3.656 -12.294 -19.393 1.00 93.31 161 MET A N 1
ATOM 1266 C CA . MET A 1 161 ? -4.969 -11.676 -19.190 1.00 93.31 161 MET A CA 1
ATOM 1267 C C . MET A 1 161 ? -6.099 -12.605 -19.621 1.00 93.31 161 MET A C 1
ATOM 1269 O O . MET A 1 161 ? -5.890 -13.503 -20.437 1.00 93.31 161 MET A O 1
ATOM 1273 N N . PHE A 1 162 ? -7.300 -12.359 -19.109 1.00 88.44 162 PHE A N 1
ATOM 1274 C CA . PHE A 1 162 ? -8.519 -13.011 -19.575 1.00 88.44 162 PHE A CA 1
ATOM 1275 C C . PHE A 1 162 ? -9.394 -12.007 -20.294 1.00 88.44 162 PHE A C 1
ATOM 1277 O O . PHE A 1 162 ? -9.609 -10.911 -19.787 1.00 88.44 162 PHE A O 1
ATOM 1284 N N . ASP A 1 163 ? -9.917 -12.387 -21.455 1.00 86.88 163 ASP A N 1
ATOM 1285 C CA . ASP A 1 163 ? -11.041 -11.654 -22.023 1.00 86.88 163 ASP A CA 1
ATOM 1286 C C . ASP A 1 163 ? -12.354 -12.043 -21.324 1.00 86.88 163 ASP A C 1
ATOM 1288 O O . ASP A 1 163 ? -12.440 -13.040 -20.601 1.00 86.88 163 ASP A O 1
ATOM 1292 N N . SER A 1 164 ? -13.414 -11.281 -21.582 1.00 82.19 164 SER A N 1
ATOM 1293 C CA . SER A 1 164 ? -14.759 -11.528 -21.048 1.00 82.19 164 SER A CA 1
ATOM 1294 C C . SER A 1 164 ? -15.365 -12.888 -21.433 1.00 82.19 164 SER A C 1
ATOM 1296 O O . SER A 1 164 ? -16.406 -13.274 -20.905 1.00 82.19 164 SER A O 1
ATOM 1298 N N . ARG A 1 165 ? -14.725 -13.645 -22.337 1.00 82.56 165 ARG A N 1
ATOM 1299 C CA . ARG A 1 165 ? -15.105 -15.013 -22.728 1.00 82.56 165 ARG A CA 1
ATOM 1300 C C . ARG A 1 165 ? -14.251 -16.078 -22.033 1.00 82.56 165 ARG A C 1
ATOM 1302 O O . ARG A 1 165 ? -14.367 -17.254 -22.373 1.00 82.56 165 ARG A O 1
ATOM 1309 N N . GLY A 1 166 ? -13.388 -15.682 -21.096 1.00 81.94 166 GLY A N 1
ATOM 1310 C CA . GLY A 1 166 ? -12.496 -16.567 -20.352 1.00 81.94 166 GLY A CA 1
ATOM 1311 C C . GLY A 1 166 ? -11.305 -17.084 -21.163 1.00 81.94 166 GLY A C 1
ATOM 1312 O O . GLY A 1 166 ? -10.675 -18.059 -20.753 1.00 81.94 166 GLY A O 1
ATOM 1313 N N . ARG A 1 167 ? -10.983 -16.479 -22.316 1.00 90.31 167 ARG A N 1
ATOM 1314 C CA . ARG A 1 167 ? -9.827 -16.886 -23.130 1.00 90.31 167 ARG A CA 1
ATOM 1315 C C . ARG A 1 167 ? -8.564 -16.185 -22.657 1.00 90.31 167 ARG A C 1
ATOM 1317 O O . ARG A 1 167 ? -8.588 -14.991 -22.362 1.00 90.31 167 ARG A O 1
ATOM 1324 N N . LEU A 1 168 ? -7.450 -16.916 -22.664 1.00 94.94 168 LEU A N 1
ATOM 1325 C CA . LEU A 1 168 ? -6.146 -16.364 -22.318 1.00 94.94 168 LEU A CA 1
ATOM 1326 C C . LEU A 1 168 ? -5.663 -15.399 -23.407 1.00 94.94 168 LEU A C 1
ATOM 1328 O O . LEU A 1 168 ? -5.686 -15.737 -24.591 1.00 94.94 168 LEU A O 1
ATOM 1332 N N . LYS A 1 169 ? -5.149 -14.243 -23.001 1.00 95.31 169 LYS A N 1
ATOM 1333 C CA . LYS A 1 169 ? -4.488 -13.247 -23.842 1.00 95.31 169 LYS A CA 1
ATOM 1334 C C . LYS A 1 169 ? -3.104 -12.940 -23.278 1.00 95.31 169 LYS A C 1
ATOM 1336 O O . LYS A 1 169 ? -2.986 -12.461 -22.155 1.00 95.31 169 LYS A O 1
ATOM 1341 N N . LEU A 1 170 ? -2.064 -13.220 -24.057 1.00 94.31 170 LEU A N 1
ATOM 1342 C CA . LEU A 1 170 ? -0.680 -12.891 -23.725 1.00 94.31 170 LEU A CA 1
ATOM 1343 C C . LEU A 1 170 ? -0.343 -11.481 -24.234 1.00 94.31 170 LEU A C 1
ATOM 1345 O O . LEU A 1 170 ? -0.380 -11.234 -25.443 1.00 94.31 170 LEU A O 1
ATOM 1349 N N . ALA A 1 171 ? -0.057 -10.571 -23.307 1.00 89.69 171 ALA A N 1
ATOM 1350 C CA . ALA A 1 171 ? 0.269 -9.167 -23.558 1.00 89.69 171 ALA A CA 1
ATOM 1351 C C . ALA A 1 171 ? 1.789 -8.917 -23.605 1.00 89.69 171 ALA A C 1
ATOM 1353 O O . ALA A 1 171 ? 2.561 -9.746 -23.149 1.00 89.69 171 ALA A O 1
ATOM 1354 N N . ASP A 1 172 ? 2.210 -7.742 -24.095 1.00 78.56 172 ASP A N 1
ATOM 1355 C CA . ASP A 1 172 ? 3.589 -7.219 -23.992 1.00 78.56 172 ASP A CA 1
ATOM 1356 C C . ASP A 1 172 ? 4.710 -7.944 -24.775 1.00 78.56 172 ASP A C 1
ATOM 1358 O O . ASP A 1 172 ? 5.892 -7.837 -24.439 1.00 78.56 172 ASP A O 1
ATOM 1362 N N . PHE A 1 173 ? 4.384 -8.574 -25.910 1.00 75.69 173 PHE A N 1
ATOM 1363 C CA . PHE A 1 173 ? 5.377 -9.177 -26.814 1.00 75.69 173 PHE A CA 1
ATOM 1364 C C . PHE A 1 173 ? 6.466 -8.202 -27.295 1.00 75.69 173 PHE A C 1
ATOM 1366 O O . PHE A 1 173 ? 6.193 -7.278 -28.070 1.00 75.69 173 PHE A O 1
ATOM 1373 N N . GLY A 1 174 ? 7.723 -8.464 -26.916 1.00 62.12 174 GLY A N 1
ATOM 1374 C CA . GLY A 1 174 ? 8.934 -7.846 -27.483 1.00 62.12 174 GLY A CA 1
ATOM 1375 C C . GLY A 1 174 ? 9.175 -6.381 -27.091 1.00 62.12 174 GLY A C 1
ATOM 1376 O O . GLY A 1 174 ? 10.318 -5.966 -26.906 1.00 62.12 174 GLY A O 1
ATOM 1377 N N . ILE A 1 175 ? 8.113 -5.607 -26.860 1.00 65.06 175 ILE A N 1
ATOM 1378 C CA . ILE A 1 175 ? 8.146 -4.189 -26.465 1.00 65.06 175 ILE A CA 1
ATOM 1379 C C . ILE A 1 175 ? 8.878 -4.007 -25.130 1.00 65.06 175 ILE A C 1
ATOM 1381 O O . ILE A 1 175 ? 9.721 -3.121 -24.990 1.00 65.06 175 ILE A O 1
ATOM 1385 N N . ALA A 1 176 ? 8.593 -4.879 -24.161 1.00 58.84 176 ALA A N 1
ATOM 1386 C CA . ALA A 1 176 ? 9.174 -4.834 -22.824 1.00 58.84 176 ALA A CA 1
ATOM 1387 C C . ALA A 1 176 ? 10.700 -5.005 -22.832 1.00 58.84 176 ALA A C 1
ATOM 1389 O O . ALA A 1 176 ? 11.390 -4.350 -22.056 1.00 58.84 176 ALA A O 1
ATOM 1390 N N . ALA A 1 177 ? 11.238 -5.837 -23.729 1.00 58.00 177 ALA A N 1
ATOM 1391 C CA . ALA A 1 177 ? 12.669 -6.106 -23.799 1.00 58.00 177 ALA A CA 1
ATOM 1392 C C . ALA A 1 177 ? 13.454 -4.967 -24.437 1.00 58.00 177 ALA A C 1
ATOM 1394 O O . ALA A 1 177 ? 14.519 -4.649 -23.945 1.00 58.00 177 ALA A O 1
ATOM 1395 N N . VAL A 1 178 ? 12.937 -4.312 -25.479 1.00 60.56 178 VAL A N 1
ATOM 1396 C CA . VAL A 1 178 ? 13.618 -3.139 -26.056 1.00 60.56 178 VAL A CA 1
ATOM 1397 C C . VAL A 1 178 ? 13.568 -1.950 -25.106 1.00 60.56 178 VAL A C 1
ATOM 1399 O O . VAL A 1 178 ? 14.565 -1.251 -24.942 1.00 60.56 178 VAL A O 1
ATOM 1402 N N . VAL A 1 179 ? 12.434 -1.753 -24.428 1.00 55.56 179 VAL A N 1
ATOM 1403 C CA . VAL A 1 179 ? 12.335 -0.760 -23.355 1.00 55.56 179 VAL A CA 1
ATOM 1404 C C . VAL A 1 179 ? 13.308 -1.120 -22.231 1.00 55.56 179 VAL A C 1
ATOM 1406 O O . VAL A 1 179 ? 14.051 -0.255 -21.795 1.00 55.56 179 VAL A O 1
ATOM 1409 N N . SER A 1 180 ? 13.395 -2.389 -21.824 1.00 53.38 180 SER A N 1
ATOM 1410 C CA . SER A 1 180 ? 14.322 -2.846 -20.782 1.00 53.38 180 SER A CA 1
ATOM 1411 C C . SER A 1 180 ? 15.794 -2.841 -21.208 1.00 53.38 180 SER A C 1
ATOM 1413 O O . SER A 1 180 ? 16.633 -2.614 -20.351 1.00 53.38 180 SER A O 1
ATOM 1415 N N . ASP A 1 181 ? 16.139 -3.081 -22.474 1.00 55.66 181 ASP A N 1
ATOM 1416 C CA . ASP A 1 181 ? 17.510 -3.075 -23.008 1.00 55.66 181 ASP A CA 1
ATOM 1417 C C . ASP A 1 181 ? 18.010 -1.638 -23.190 1.00 55.66 181 ASP A C 1
ATOM 1419 O O . ASP A 1 181 ? 19.159 -1.322 -22.904 1.00 55.66 181 ASP A O 1
ATOM 1423 N N . SER A 1 182 ? 17.145 -0.724 -23.630 1.00 50.75 182 SER A N 1
ATOM 1424 C CA . SER A 1 182 ? 17.473 0.702 -23.716 1.00 50.75 182 SER A CA 1
ATOM 1425 C C . SER A 1 182 ? 17.513 1.353 -22.335 1.00 50.75 182 SER A C 1
ATOM 1427 O O . SER A 1 182 ? 18.466 2.063 -22.026 1.00 50.75 182 SER A O 1
ATOM 1429 N N . VAL A 1 183 ? 16.560 1.027 -21.455 1.00 45.75 183 VAL A N 1
ATOM 1430 C CA . VAL A 1 183 ? 16.603 1.441 -20.046 1.00 45.75 183 VAL A CA 1
ATOM 1431 C C . VAL A 1 183 ? 17.784 0.787 -19.324 1.00 45.75 183 VAL A C 1
ATOM 1433 O O . VAL A 1 183 ? 18.386 1.465 -18.505 1.00 45.75 183 VAL A O 1
ATOM 1436 N N . SER A 1 184 ? 18.195 -0.450 -19.644 1.00 43.22 184 SER A N 1
ATOM 1437 C CA . SER A 1 184 ? 19.366 -1.098 -19.021 1.00 43.22 184 SER A CA 1
ATOM 1438 C C . SER A 1 184 ? 20.714 -0.571 -19.530 1.00 43.22 184 SER A C 1
ATOM 1440 O O . SER A 1 184 ? 21.673 -0.494 -18.764 1.00 43.22 184 SER A O 1
ATOM 1442 N N . ARG A 1 185 ? 20.793 -0.156 -20.806 1.00 40.50 185 ARG A N 1
ATOM 1443 C CA . ARG A 1 185 ? 21.960 0.538 -21.389 1.00 40.50 185 ARG A CA 1
ATOM 1444 C C . ARG A 1 185 ? 22.152 1.951 -20.823 1.00 40.50 185 ARG A C 1
ATOM 1446 O O . ARG A 1 185 ? 23.281 2.429 -20.795 1.00 40.50 185 ARG A O 1
ATOM 1453 N N . ILE A 1 186 ? 21.072 2.598 -20.378 1.00 33.81 186 ILE A N 1
ATOM 1454 C CA . ILE A 1 186 ? 21.066 3.965 -19.823 1.00 33.81 186 ILE A CA 1
ATOM 1455 C C . ILE A 1 186 ? 21.038 3.960 -18.279 1.00 33.81 186 ILE A C 1
ATOM 1457 O O . ILE A 1 186 ? 21.491 4.908 -17.646 1.00 33.81 186 ILE A O 1
ATOM 1461 N N . SER A 1 187 ? 20.560 2.885 -17.648 1.00 33.06 187 SER A N 1
ATOM 1462 C CA . SER A 1 187 ? 20.454 2.727 -16.193 1.00 33.06 187 SER A CA 1
ATOM 1463 C C . SER A 1 187 ? 20.707 1.272 -15.786 1.00 33.06 187 SER A C 1
ATOM 1465 O O . SER A 1 187 ? 20.113 0.356 -16.333 1.00 33.06 187 SER A O 1
ATOM 1467 N N . VAL A 1 188 ? 21.553 1.011 -14.789 1.00 28.95 188 VAL A N 1
ATOM 1468 C CA . VAL A 1 188 ? 21.916 -0.361 -14.355 1.00 28.95 188 VAL A CA 1
ATOM 1469 C C . VAL A 1 188 ? 20.793 -1.025 -13.523 1.00 28.95 188 VAL A C 1
ATOM 1471 O O . VAL A 1 188 ? 21.023 -1.571 -12.448 1.00 28.95 188 VAL A O 1
ATOM 1474 N N . ARG A 1 189 ? 19.527 -0.950 -13.953 1.00 32.81 189 ARG A N 1
ATOM 1475 C CA . ARG A 1 189 ? 18.367 -1.435 -13.187 1.00 32.81 189 ARG A CA 1
ATOM 1476 C C . ARG A 1 189 ? 17.449 -2.332 -14.017 1.00 32.81 189 ARG A C 1
ATOM 1478 O O . ARG A 1 189 ? 16.605 -1.860 -14.771 1.00 32.81 189 ARG A O 1
ATOM 1485 N N . GLY A 1 190 ? 17.528 -3.636 -13.766 1.00 34.88 190 GLY A N 1
ATOM 1486 C CA . GLY A 1 190 ? 16.386 -4.532 -13.949 1.00 34.88 190 GLY A CA 1
ATOM 1487 C C . GLY A 1 190 ? 15.354 -4.306 -12.835 1.00 34.88 190 GLY A C 1
ATOM 1488 O O . GLY A 1 190 ? 15.706 -4.064 -11.680 1.00 34.88 190 GLY A O 1
ATOM 1489 N N . THR A 1 191 ? 14.064 -4.359 -13.160 1.00 40.53 191 THR A N 1
ATOM 1490 C CA . THR A 1 191 ? 12.970 -4.303 -12.177 1.00 40.53 191 THR A CA 1
ATOM 1491 C C . THR A 1 191 ? 12.980 -5.573 -11.316 1.00 40.53 191 THR A C 1
ATOM 1493 O O . THR A 1 191 ? 12.849 -6.668 -11.854 1.00 40.53 191 THR A O 1
ATOM 1496 N N . SER A 1 192 ? 13.099 -5.442 -9.986 1.00 39.22 192 SER A N 1
ATOM 1497 C CA . SER A 1 192 ? 13.217 -6.573 -9.035 1.00 39.22 192 SER A CA 1
ATOM 1498 C C . SER A 1 192 ? 12.131 -7.653 -9.211 1.00 39.22 192 SER A C 1
ATOM 1500 O O . SER A 1 192 ? 12.420 -8.844 -9.161 1.00 39.22 192 SER A O 1
ATOM 1502 N N . GLY A 1 193 ? 10.895 -7.251 -9.535 1.00 44.00 193 GLY A N 1
ATOM 1503 C CA . GLY A 1 193 ? 9.791 -8.181 -9.804 1.00 44.00 193 GLY A CA 1
ATOM 1504 C C . GLY A 1 193 ? 9.908 -8.972 -11.114 1.00 44.00 193 GLY A C 1
ATOM 1505 O O . GLY A 1 193 ? 9.286 -10.018 -11.235 1.00 44.00 193 GLY A O 1
ATOM 1506 N N . THR A 1 194 ? 10.704 -8.515 -12.083 1.00 62.41 194 THR A N 1
ATOM 1507 C CA . THR A 1 194 ? 10.916 -9.202 -13.370 1.00 62.41 194 THR A CA 1
ATOM 1508 C C . THR A 1 194 ? 12.090 -10.185 -13.302 1.00 62.41 194 THR A C 1
ATOM 1510 O O . THR A 1 194 ? 12.065 -11.215 -13.973 1.00 62.41 194 THR A O 1
ATOM 1513 N N . LEU A 1 195 ? 13.091 -9.918 -12.451 1.00 77.44 195 LEU A N 1
ATOM 1514 C CA . LEU A 1 195 ? 14.301 -10.747 -12.319 1.00 77.44 195 LEU A CA 1
ATOM 1515 C C . LEU A 1 195 ? 13.985 -12.211 -11.985 1.00 77.44 195 LEU A C 1
ATOM 1517 O O . LEU A 1 195 ? 14.644 -13.108 -12.500 1.00 77.44 195 LEU A O 1
ATOM 1521 N N . ALA A 1 196 ? 12.941 -12.457 -11.186 1.00 82.75 196 ALA A N 1
ATOM 1522 C CA . ALA A 1 196 ? 12.524 -13.803 -10.788 1.00 82.75 196 ALA A CA 1
ATOM 1523 C C . ALA A 1 196 ? 12.036 -14.686 -11.959 1.00 82.75 196 ALA A C 1
ATOM 1525 O O . ALA A 1 196 ? 12.004 -15.910 -11.822 1.00 82.75 196 ALA A O 1
ATOM 1526 N N . TYR A 1 197 ? 11.679 -14.083 -13.100 1.00 90.62 197 TYR A N 1
ATOM 1527 C CA . TYR A 1 197 ? 11.221 -14.782 -14.310 1.00 90.62 197 TYR A CA 1
ATOM 1528 C C . TYR A 1 197 ? 12.269 -14.790 -15.430 1.00 90.62 197 TYR A C 1
ATOM 1530 O O . TYR A 1 197 ? 12.119 -15.540 -16.394 1.00 90.62 197 TYR A O 1
ATOM 1538 N N . MET A 1 198 ? 13.332 -13.983 -15.320 1.00 90.94 198 MET A N 1
ATOM 1539 C CA . MET A 1 198 ? 14.397 -13.932 -16.323 1.00 90.94 198 MET A CA 1
ATOM 1540 C C . MET A 1 198 ? 15.240 -15.204 -16.289 1.00 90.94 198 MET A C 1
ATOM 1542 O O . MET A 1 198 ? 15.621 -15.693 -15.227 1.00 90.94 198 MET A O 1
ATOM 1546 N N . SER A 1 199 ? 15.579 -15.721 -17.467 1.00 93.44 199 SER A N 1
ATOM 1547 C CA . SER A 1 199 ? 16.517 -16.838 -17.574 1.00 93.44 199 SER A CA 1
ATOM 1548 C C . SER A 1 199 ? 17.953 -16.420 -17.203 1.00 93.44 199 SER A C 1
ATOM 1550 O O . SER A 1 199 ? 18.326 -15.252 -17.362 1.00 93.44 199 SER A O 1
ATOM 1552 N N . PRO A 1 200 ? 18.819 -17.371 -16.800 1.00 92.94 200 PRO A N 1
ATOM 1553 C CA . PRO A 1 200 ? 20.243 -17.107 -16.570 1.00 92.94 200 PRO A CA 1
ATOM 1554 C C . PRO A 1 200 ? 20.943 -16.451 -17.769 1.00 92.94 200 PRO A C 1
ATOM 1556 O O . PRO A 1 200 ? 21.847 -15.635 -17.611 1.00 92.94 200 PRO A O 1
ATOM 1559 N N . GLN A 1 201 ? 20.525 -16.796 -18.989 1.00 91.81 201 GLN A N 1
ATOM 1560 C CA . GLN A 1 201 ? 21.098 -16.274 -20.227 1.00 91.81 201 GLN A CA 1
ATOM 1561 C C . GLN A 1 201 ? 20.673 -14.826 -20.476 1.00 91.81 201 GLN A C 1
ATOM 1563 O O . GLN A 1 201 ? 21.513 -14.026 -20.890 1.00 91.81 201 GLN A O 1
ATOM 1568 N N . GLN A 1 202 ? 19.417 -14.480 -20.175 1.00 86.50 202 GLN A N 1
ATOM 1569 C CA . GLN A 1 202 ? 18.941 -13.097 -20.223 1.00 86.50 202 GLN A CA 1
ATOM 1570 C C . GLN A 1 202 ? 19.657 -12.220 -19.193 1.00 86.50 202 GLN A C 1
ATOM 1572 O O . GLN A 1 202 ? 20.132 -11.148 -19.554 1.00 86.50 202 GLN A O 1
ATOM 1577 N N . LEU A 1 203 ? 19.818 -12.690 -17.949 1.00 85.06 203 LEU A N 1
ATOM 1578 C CA . LEU A 1 203 ? 20.574 -11.955 -16.922 1.00 85.06 203 LEU A CA 1
ATOM 1579 C C . LEU A 1 203 ? 22.046 -11.756 -17.307 1.00 85.06 203 LEU A C 1
ATOM 1581 O O . LEU A 1 203 ? 22.635 -10.726 -16.999 1.00 85.06 203 LEU A O 1
ATOM 1585 N N . ALA A 1 204 ? 22.630 -12.715 -18.026 1.00 81.06 204 ALA A N 1
ATOM 1586 C CA . ALA A 1 204 ? 23.982 -12.612 -18.567 1.00 81.06 204 ALA A CA 1
ATOM 1587 C C . ALA A 1 204 ? 24.078 -11.772 -19.862 1.00 81.06 204 ALA A C 1
ATOM 1589 O O . ALA A 1 204 ? 25.140 -11.748 -20.486 1.00 81.06 204 ALA A O 1
ATOM 1590 N N . GLY A 1 205 ? 22.988 -11.138 -20.313 1.00 78.81 205 GLY A N 1
ATOM 1591 C CA . GLY A 1 205 ? 22.963 -10.302 -21.518 1.00 78.81 205 GLY A CA 1
ATOM 1592 C C . GLY A 1 205 ? 23.192 -11.067 -22.828 1.00 78.81 205 GLY A C 1
ATOM 1593 O O . GLY A 1 205 ? 23.639 -10.488 -23.820 1.00 78.81 205 GLY A O 1
ATOM 1594 N N . LYS A 1 206 ? 22.942 -12.384 -22.855 1.00 84.25 206 LYS A N 1
ATOM 1595 C CA . LYS A 1 206 ? 23.093 -13.195 -24.072 1.00 84.25 206 LYS A CA 1
ATOM 1596 C C . LYS A 1 206 ? 21.966 -12.904 -25.065 1.00 84.25 206 LYS A C 1
ATOM 1598 O O . LYS A 1 206 ? 20.903 -12.401 -24.715 1.00 84.25 206 LYS A O 1
ATOM 1603 N N . ARG A 1 207 ? 22.194 -13.263 -26.334 1.00 82.75 207 ARG A N 1
ATOM 1604 C CA . ARG A 1 207 ? 21.183 -13.120 -27.392 1.00 82.75 207 ARG A CA 1
ATOM 1605 C C . ARG A 1 207 ? 19.926 -13.928 -27.042 1.00 82.75 207 ARG A C 1
ATOM 1607 O O . ARG A 1 207 ? 20.065 -15.143 -26.898 1.00 82.75 207 ARG A O 1
ATOM 1614 N N . PRO A 1 208 ? 18.737 -13.303 -27.006 1.00 84.00 208 PRO A N 1
ATOM 1615 C CA . PRO A 1 208 ? 17.499 -13.978 -26.630 1.00 84.00 208 PRO A CA 1
ATOM 1616 C C . PRO A 1 208 ? 17.201 -15.201 -27.495 1.00 84.00 208 PRO A C 1
ATOM 1618 O O . PRO A 1 208 ? 17.323 -15.144 -28.721 1.00 84.00 208 PRO A O 1
ATOM 1621 N N . GLN A 1 209 ? 16.804 -16.290 -26.847 1.00 90.06 209 GLN A N 1
ATOM 1622 C CA . GLN A 1 209 ? 16.437 -17.564 -27.458 1.00 90.06 209 GLN A CA 1
ATOM 1623 C C . GLN A 1 209 ? 15.019 -17.972 -27.049 1.00 90.06 209 GLN A C 1
ATOM 1625 O O . GLN A 1 209 ? 14.517 -17.586 -25.997 1.00 90.06 209 GLN A O 1
ATOM 1630 N N . VAL A 1 210 ? 14.392 -18.842 -27.842 1.00 93.12 210 VAL A N 1
ATOM 1631 C CA . VAL A 1 210 ? 13.071 -19.422 -27.522 1.00 93.12 210 VAL A CA 1
ATOM 1632 C C . VAL A 1 210 ? 13.062 -20.162 -26.177 1.00 93.12 210 VAL A C 1
ATOM 1634 O O . VAL A 1 210 ? 12.058 -20.176 -25.471 1.00 93.12 210 VAL A O 1
ATOM 1637 N N . THR A 1 211 ? 14.203 -20.731 -25.779 1.00 96.00 211 THR A N 1
ATOM 1638 C CA . THR A 1 211 ? 14.398 -21.426 -24.499 1.00 96.00 211 THR A CA 1
ATOM 1639 C C . THR A 1 211 ? 14.384 -20.498 -23.285 1.00 96.00 211 THR A C 1
ATOM 1641 O O . THR A 1 211 ? 14.292 -20.982 -22.156 1.00 96.00 211 THR A O 1
ATOM 1644 N N . ASP A 1 212 ? 14.496 -19.184 -23.485 1.00 94.19 212 ASP A N 1
ATOM 1645 C CA . ASP A 1 212 ? 14.397 -18.199 -22.407 1.00 94.19 212 ASP A CA 1
ATOM 1646 C C . ASP A 1 212 ? 12.928 -17.989 -22.014 1.00 94.19 212 ASP A C 1
ATOM 1648 O O . ASP A 1 212 ? 12.599 -18.005 -20.829 1.00 94.19 212 ASP A O 1
ATOM 1652 N N . ASP A 1 213 ? 12.018 -17.952 -22.995 1.00 94.94 213 ASP A N 1
ATOM 1653 C CA . ASP A 1 213 ? 10.571 -17.936 -22.736 1.00 94.94 213 ASP A CA 1
ATOM 1654 C C . ASP A 1 213 ? 10.100 -19.219 -22.040 1.00 94.94 213 ASP A C 1
ATOM 1656 O O . ASP A 1 213 ? 9.174 -19.184 -21.235 1.00 94.94 213 ASP A O 1
ATOM 1660 N N . LEU A 1 214 ? 10.744 -20.360 -22.311 1.00 97.50 214 LEU A N 1
ATOM 1661 C CA . LEU A 1 214 ? 10.415 -21.628 -21.650 1.00 97.50 214 LEU A CA 1
ATOM 1662 C C . LEU A 1 214 ? 10.870 -21.661 -20.190 1.00 97.50 214 LEU A C 1
ATOM 1664 O O . LEU A 1 214 ? 10.181 -22.255 -19.361 1.00 97.50 214 LEU A O 1
ATOM 1668 N N . TYR A 1 215 ? 11.969 -20.983 -19.856 1.00 97.50 215 TYR A N 1
ATOM 1669 C CA . TYR A 1 215 ? 12.345 -20.752 -18.461 1.00 97.50 215 TYR A CA 1
ATOM 1670 C C . TYR A 1 215 ? 11.311 -19.869 -17.758 1.00 97.50 215 TYR A C 1
ATOM 1672 O O . TYR A 1 215 ? 10.809 -20.229 -16.693 1.00 97.50 215 TYR A O 1
ATOM 1680 N N . ALA A 1 216 ? 10.937 -18.752 -18.387 1.00 95.94 216 ALA A N 1
ATOM 1681 C CA . ALA A 1 216 ? 9.947 -17.825 -17.850 1.00 95.94 216 ALA A CA 1
ATOM 1682 C C . ALA A 1 216 ? 8.557 -18.476 -17.695 1.00 95.94 216 ALA A C 1
ATOM 1684 O O . ALA A 1 216 ? 7.856 -18.218 -16.715 1.00 95.94 216 ALA A O 1
ATOM 1685 N N . LEU A 1 217 ? 8.183 -19.389 -18.601 1.00 96.88 217 LEU A N 1
ATOM 1686 C CA . LEU A 1 217 ? 6.991 -20.233 -18.483 1.00 96.88 217 LEU A CA 1
ATOM 1687 C C . LEU A 1 217 ? 7.070 -21.114 -17.232 1.00 96.88 217 LEU A C 1
ATOM 1689 O O . LEU A 1 217 ? 6.120 -21.149 -16.455 1.00 96.88 217 LEU A O 1
ATOM 1693 N N . GLY A 1 218 ? 8.207 -21.775 -17.000 1.00 97.56 218 GLY A N 1
ATOM 1694 C CA . GLY A 1 218 ? 8.445 -22.555 -15.783 1.00 97.56 218 GLY A CA 1
ATOM 1695 C C . GLY A 1 218 ? 8.312 -21.712 -14.516 1.00 97.56 218 GLY A C 1
ATOM 1696 O O . GLY A 1 218 ? 7.575 -22.086 -13.609 1.00 97.56 218 GLY A O 1
ATOM 1697 N N . ALA A 1 219 ? 8.951 -20.541 -14.470 1.00 97.56 219 ALA A N 1
ATOM 1698 C CA . ALA A 1 219 ? 8.885 -19.635 -13.320 1.00 97.56 219 ALA A CA 1
ATOM 1699 C C . ALA A 1 219 ? 7.460 -19.114 -13.064 1.00 97.56 219 ALA A C 1
ATOM 1701 O O . ALA A 1 219 ? 7.014 -19.053 -11.918 1.00 97.56 219 ALA A O 1
ATOM 1702 N N . THR A 1 220 ? 6.729 -18.809 -14.138 1.00 96.62 220 THR A N 1
ATOM 1703 C CA . THR A 1 220 ? 5.313 -18.422 -14.107 1.00 96.62 220 THR A CA 1
ATOM 1704 C C . THR A 1 220 ? 4.463 -19.543 -13.511 1.00 96.62 220 THR A C 1
ATOM 1706 O O . THR A 1 220 ? 3.761 -19.324 -12.530 1.00 96.62 220 THR A O 1
ATOM 1709 N N . LEU A 1 221 ? 4.548 -20.766 -14.045 1.00 96.88 221 LEU A N 1
ATOM 1710 C CA . LEU A 1 221 ? 3.780 -21.907 -13.534 1.00 96.88 221 LEU A CA 1
ATOM 1711 C C . LEU A 1 221 ? 4.143 -22.245 -12.088 1.00 96.88 221 LEU A C 1
ATOM 1713 O O . LEU A 1 221 ? 3.254 -22.533 -11.290 1.00 96.88 221 LEU A O 1
ATOM 1717 N N . TYR A 1 222 ? 5.424 -22.154 -11.734 1.00 97.81 222 TYR A N 1
ATOM 1718 C CA . TYR A 1 222 ? 5.896 -22.351 -10.370 1.00 97.81 222 TYR A CA 1
ATOM 1719 C C . TYR A 1 222 ? 5.195 -21.392 -9.399 1.00 97.81 222 TYR A C 1
ATOM 1721 O O . TYR A 1 222 ? 4.655 -21.836 -8.386 1.00 97.81 222 TYR A O 1
ATOM 1729 N N . GLU A 1 223 ? 5.145 -20.092 -9.709 1.00 96.31 223 GLU A N 1
ATOM 1730 C CA . GLU A 1 223 ? 4.461 -19.110 -8.860 1.00 96.31 223 GLU A CA 1
ATOM 1731 C C . GLU A 1 223 ? 2.959 -19.387 -8.754 1.00 96.31 223 GLU A C 1
ATOM 1733 O O . GLU A 1 223 ? 2.400 -19.361 -7.656 1.00 96.31 223 GLU A O 1
ATOM 1738 N N . LEU A 1 224 ? 2.301 -19.675 -9.877 1.00 95.69 224 LEU A N 1
ATOM 1739 C CA . LEU A 1 224 ? 0.862 -19.937 -9.900 1.00 95.69 224 LEU A CA 1
ATOM 1740 C C . LEU A 1 224 ? 0.495 -21.177 -9.076 1.00 95.69 224 LEU A C 1
ATOM 1742 O O . LEU A 1 224 ? -0.558 -21.199 -8.444 1.00 95.69 224 LEU A O 1
ATOM 1746 N N . LEU A 1 225 ? 1.363 -22.188 -9.053 1.00 96.25 225 LEU A N 1
ATOM 1747 C CA . LEU A 1 225 ? 1.136 -23.438 -8.333 1.00 96.25 225 LEU A CA 1
ATOM 1748 C C . LEU A 1 225 ? 1.557 -23.376 -6.856 1.00 96.25 225 LEU A C 1
ATOM 1750 O O . LEU A 1 225 ? 1.007 -24.127 -6.051 1.00 96.25 225 LEU A O 1
ATOM 1754 N N . THR A 1 226 ? 2.502 -22.503 -6.489 1.00 95.69 226 THR A N 1
ATOM 1755 C CA . THR A 1 226 ? 3.146 -22.508 -5.157 1.00 95.69 226 THR A CA 1
ATOM 1756 C C . THR A 1 226 ? 3.112 -21.172 -4.408 1.00 95.69 226 THR A C 1
ATOM 1758 O O . THR A 1 226 ? 3.677 -21.060 -3.323 1.00 95.69 226 THR A O 1
ATOM 1761 N N . SER A 1 227 ? 2.434 -20.154 -4.949 1.00 92.50 227 SER A N 1
ATOM 1762 C CA . SER A 1 227 ? 2.224 -18.811 -4.377 1.00 92.50 227 SER A CA 1
ATOM 1763 C C . SER A 1 227 ? 3.405 -17.842 -4.507 1.00 92.50 227 SER A C 1
ATOM 1765 O O . SER A 1 227 ? 3.212 -16.618 -4.468 1.00 92.50 227 SER A O 1
ATOM 1767 N N . LYS A 1 228 ? 4.624 -18.356 -4.686 1.00 93.94 228 LYS A N 1
ATOM 1768 C CA . LYS A 1 228 ? 5.860 -17.572 -4.816 1.00 93.94 228 LYS A CA 1
ATOM 1769 C C . LYS A 1 228 ? 6.653 -18.047 -6.033 1.00 93.94 228 LYS A C 1
ATOM 1771 O O . LYS A 1 228 ? 6.650 -19.248 -6.283 1.00 93.94 228 LYS A O 1
ATOM 1776 N N . PRO A 1 229 ? 7.361 -17.168 -6.765 1.00 94.12 229 PRO A N 1
ATOM 1777 C CA . PRO A 1 229 ? 8.244 -17.620 -7.833 1.00 94.12 229 PRO A CA 1
ATOM 1778 C C . PRO A 1 229 ? 9.381 -18.496 -7.270 1.00 94.12 229 PRO A C 1
ATOM 1780 O O . PRO A 1 229 ? 9.576 -18.550 -6.044 1.00 94.12 229 PRO A O 1
ATOM 1783 N N . PRO A 1 230 ? 10.146 -19.190 -8.139 1.00 94.75 230 PRO A N 1
ATOM 1784 C CA . PRO A 1 230 ? 11.197 -20.109 -7.698 1.00 94.75 230 PRO A CA 1
ATOM 1785 C C . PRO A 1 230 ? 12.174 -19.448 -6.717 1.00 94.75 230 PRO A C 1
ATOM 1787 O O . PRO A 1 230 ? 12.503 -20.024 -5.677 1.00 94.75 230 PRO A O 1
ATOM 1790 N N . PHE A 1 231 ? 12.518 -18.189 -6.997 1.00 93.19 231 PHE A N 1
ATOM 1791 C CA . PHE A 1 231 ? 13.389 -17.332 -6.201 1.00 93.19 231 PHE A CA 1
ATOM 1792 C C . PHE A 1 231 ? 12.673 -16.007 -5.919 1.00 93.19 231 PHE A C 1
ATOM 1794 O O . PHE A 1 231 ? 12.197 -15.357 -6.849 1.00 93.19 231 PHE A O 1
ATOM 1801 N N . TYR A 1 232 ? 12.546 -15.625 -4.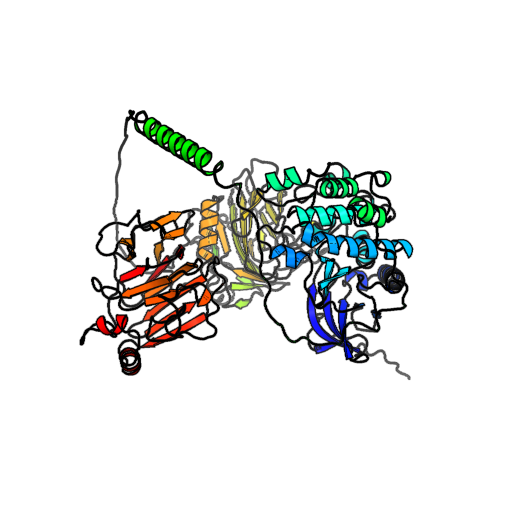644 1.00 83.12 232 TYR A N 1
ATOM 1802 C CA . TYR A 1 232 ? 11.754 -14.450 -4.236 1.00 83.12 232 TYR A CA 1
ATOM 1803 C C . TYR A 1 232 ? 12.301 -13.686 -3.016 1.00 83.12 232 TYR A C 1
ATOM 1805 O O . TYR A 1 232 ? 11.724 -12.673 -2.629 1.00 83.12 232 TYR A O 1
ATOM 1813 N N . THR A 1 233 ? 13.401 -14.147 -2.414 1.00 78.56 233 THR A N 1
ATOM 1814 C CA . THR A 1 233 ? 14.089 -13.507 -1.278 1.00 78.56 233 THR A CA 1
ATOM 1815 C C . THR A 1 233 ? 15.598 -13.658 -1.424 1.00 78.56 233 THR A C 1
ATOM 1817 O O . THR A 1 233 ? 16.055 -14.701 -1.886 1.00 78.56 233 THR A O 1
ATOM 1820 N N . GLY A 1 234 ? 16.372 -12.686 -0.939 1.00 79.56 234 GLY A N 1
ATOM 1821 C CA . GLY A 1 234 ? 17.833 -12.695 -1.066 1.00 79.56 234 GLY A CA 1
ATOM 1822 C C . GLY A 1 234 ? 18.300 -12.178 -2.429 1.00 79.56 234 GLY A C 1
ATOM 1823 O O . GLY A 1 234 ? 17.591 -11.411 -3.081 1.00 79.56 234 GLY A O 1
ATOM 1824 N N . ASP A 1 235 ? 19.501 -12.576 -2.851 1.00 82.00 235 ASP A N 1
ATOM 1825 C CA . ASP A 1 235 ? 20.052 -12.192 -4.153 1.00 82.00 235 ASP A CA 1
ATOM 1826 C C . ASP A 1 235 ? 19.457 -13.062 -5.269 1.00 82.00 235 ASP A C 1
ATOM 1828 O O . ASP A 1 235 ? 19.956 -14.142 -5.592 1.00 82.00 235 ASP A O 1
ATOM 1832 N N . ILE A 1 236 ? 18.367 -12.571 -5.862 1.00 84.88 236 ILE A N 1
ATOM 1833 C CA . ILE A 1 236 ? 17.654 -13.255 -6.948 1.00 84.88 236 ILE A CA 1
ATOM 1834 C C . ILE A 1 236 ? 18.559 -13.483 -8.159 1.00 84.88 236 ILE A C 1
ATOM 1836 O O . ILE A 1 236 ? 18.458 -14.522 -8.805 1.00 84.88 236 ILE A O 1
ATOM 1840 N N . THR A 1 237 ? 19.456 -12.545 -8.473 1.00 83.31 237 THR A N 1
ATOM 1841 C CA . THR A 1 237 ? 20.362 -12.672 -9.620 1.00 83.31 237 THR A CA 1
ATOM 1842 C C . THR A 1 237 ? 21.323 -13.832 -9.394 1.00 83.31 237 THR A C 1
ATOM 1844 O O . THR A 1 237 ? 21.433 -14.712 -10.248 1.00 83.31 237 THR A O 1
ATOM 1847 N N . HIS A 1 238 ? 21.961 -13.882 -8.221 1.00 87.31 238 HIS A N 1
ATOM 1848 C CA . HIS A 1 238 ? 22.819 -15.000 -7.833 1.00 87.31 238 HIS A CA 1
ATOM 1849 C C . HIS A 1 238 ? 22.057 -16.330 -7.859 1.00 87.31 238 HIS A C 1
ATOM 1851 O O . HIS A 1 238 ? 22.514 -17.299 -8.463 1.00 87.31 238 HIS A O 1
ATOM 1857 N N . GLN A 1 239 ? 20.863 -16.368 -7.271 1.00 90.94 239 GLN A N 1
ATOM 1858 C CA . GLN A 1 239 ? 20.032 -17.569 -7.200 1.00 90.94 239 GLN A CA 1
ATOM 1859 C C . GLN A 1 239 ? 19.616 -18.080 -8.583 1.00 90.94 239 GLN A C 1
ATOM 1861 O O . GLN A 1 239 ? 19.741 -19.269 -8.894 1.00 90.94 239 GLN A O 1
ATOM 1866 N N . VAL A 1 240 ? 19.171 -17.182 -9.465 1.00 90.75 240 VAL A N 1
ATOM 1867 C CA . VAL A 1 240 ? 18.836 -17.534 -10.845 1.00 90.75 240 VAL A CA 1
ATOM 1868 C C . VAL A 1 240 ? 20.071 -18.062 -11.571 1.00 90.75 240 VAL A C 1
ATOM 1870 O O . VAL A 1 240 ? 19.946 -19.056 -12.281 1.00 90.75 240 VAL A O 1
ATOM 1873 N N . LEU A 1 241 ? 21.256 -17.487 -11.369 1.00 89.62 241 LEU A N 1
ATOM 1874 C CA . LEU A 1 241 ? 22.478 -17.930 -12.046 1.00 89.62 241 LEU A CA 1
ATOM 1875 C C . LEU A 1 241 ? 23.054 -19.244 -11.494 1.00 89.62 241 LEU A C 1
ATOM 1877 O O . LEU A 1 241 ? 23.573 -20.043 -12.275 1.00 89.62 241 LEU A O 1
ATOM 1881 N N . HIS A 1 242 ? 22.962 -19.486 -10.184 1.00 89.38 242 HIS A N 1
ATOM 1882 C CA . HIS A 1 242 ? 23.793 -20.492 -9.512 1.00 89.38 242 HIS A CA 1
ATOM 1883 C C . HIS A 1 242 ? 23.031 -21.511 -8.661 1.00 89.38 242 HIS A C 1
ATOM 1885 O O . HIS A 1 242 ? 23.521 -22.625 -8.486 1.00 89.38 242 HIS A O 1
ATOM 1891 N N . GLU A 1 243 ? 21.842 -21.186 -8.154 1.00 92.50 243 GLU A N 1
ATOM 1892 C CA . GLU A 1 243 ? 21.143 -22.041 -7.188 1.00 92.50 243 GLU A CA 1
ATOM 1893 C C . GLU A 1 243 ? 20.025 -22.856 -7.849 1.00 92.50 243 GLU A C 1
ATOM 1895 O O . GLU A 1 243 ? 19.294 -22.332 -8.695 1.00 92.50 243 GLU A O 1
ATOM 1900 N N . PRO A 1 244 ? 19.850 -24.143 -7.503 1.00 92.62 244 PRO A N 1
ATOM 1901 C CA . PRO A 1 244 ? 18.712 -24.910 -7.988 1.00 92.62 244 PRO A CA 1
ATOM 1902 C C . PRO A 1 244 ? 17.407 -24.384 -7.364 1.00 92.62 244 PRO A C 1
ATOM 1904 O O . PRO A 1 244 ? 17.392 -24.015 -6.189 1.00 92.62 244 PRO A O 1
ATOM 1907 N N . PRO A 1 245 ? 16.295 -24.344 -8.119 1.00 94.19 245 PRO A N 1
ATOM 1908 C CA . PRO A 1 245 ? 15.001 -24.007 -7.541 1.00 94.19 245 PRO A CA 1
ATOM 1909 C C . PRO A 1 245 ? 14.571 -25.088 -6.544 1.00 94.19 245 PRO A C 1
ATOM 1911 O O . PRO A 1 245 ? 14.841 -26.273 -6.742 1.00 94.19 245 PRO A O 1
ATOM 1914 N N . GLN A 1 246 ? 13.872 -24.684 -5.485 1.00 95.56 246 GLN A N 1
ATOM 1915 C CA . GLN A 1 246 ? 13.277 -25.627 -4.539 1.00 95.56 246 GLN A CA 1
ATOM 1916 C C . GLN A 1 246 ? 12.184 -26.460 -5.241 1.00 95.56 246 GLN A C 1
ATOM 1918 O O . GLN A 1 246 ? 11.399 -25.877 -5.992 1.00 95.56 246 GLN A O 1
ATOM 1923 N N . PRO A 1 247 ? 12.068 -27.777 -5.001 1.00 97.00 247 PRO A N 1
ATOM 1924 C CA . PRO A 1 247 ? 10.946 -28.580 -5.493 1.00 97.00 247 PRO A CA 1
ATOM 1925 C C . PRO A 1 247 ? 9.573 -28.018 -5.073 1.00 97.00 247 PRO A C 1
ATOM 1927 O O . PRO A 1 247 ? 9.434 -27.413 -4.008 1.00 97.00 247 PRO A O 1
ATOM 1930 N N . LEU A 1 248 ? 8.550 -28.175 -5.924 1.00 97.12 248 LEU A N 1
ATOM 1931 C CA . LEU A 1 248 ? 7.239 -27.536 -5.716 1.00 97.12 248 LEU A CA 1
ATOM 1932 C C . LEU A 1 248 ? 6.515 -28.066 -4.465 1.00 97.12 248 LEU A C 1
ATOM 1934 O O . LEU A 1 248 ? 5.862 -27.298 -3.763 1.00 97.12 248 LEU A O 1
ATOM 1938 N N . ASP A 1 249 ? 6.631 -29.360 -4.180 1.00 94.94 249 ASP A N 1
ATOM 1939 C CA . ASP A 1 249 ? 6.066 -30.019 -2.999 1.00 94.94 249 ASP A CA 1
ATOM 1940 C C . ASP A 1 249 ? 6.734 -29.544 -1.703 1.00 94.94 249 ASP A C 1
ATOM 1942 O O . ASP A 1 249 ? 6.047 -29.182 -0.745 1.00 94.94 249 ASP A O 1
ATOM 1946 N N . GLU A 1 250 ? 8.064 -29.442 -1.696 1.00 96.00 250 GLU A N 1
ATOM 1947 C CA . GLU A 1 250 ? 8.812 -28.858 -0.582 1.00 96.00 250 GLU A CA 1
ATOM 1948 C C . GLU A 1 250 ? 8.447 -27.383 -0.361 1.00 96.00 250 GLU A C 1
ATOM 1950 O O . GLU A 1 250 ? 8.311 -26.939 0.784 1.00 96.00 250 GLU A O 1
ATOM 1955 N N . ARG A 1 251 ? 8.244 -26.614 -1.441 1.00 94.94 251 ARG A N 1
ATOM 1956 C CA . ARG A 1 251 ? 7.814 -25.210 -1.359 1.00 94.94 251 ARG A CA 1
ATOM 1957 C C . ARG A 1 251 ? 6.429 -25.080 -0.730 1.00 94.94 251 ARG A C 1
ATOM 1959 O O . ARG A 1 251 ? 6.246 -24.243 0.154 1.00 94.94 251 ARG A O 1
ATOM 1966 N N . LEU A 1 252 ? 5.472 -25.903 -1.153 1.00 94.75 252 LEU A N 1
ATOM 1967 C CA . LEU A 1 252 ? 4.128 -25.936 -0.572 1.00 94.75 252 LEU A CA 1
ATOM 1968 C C . LEU A 1 252 ? 4.174 -26.289 0.921 1.00 94.75 252 LEU A C 1
ATOM 1970 O O . LEU A 1 252 ? 3.558 -25.595 1.730 1.00 94.75 252 LEU A O 1
ATOM 1974 N N . ALA A 1 253 ? 4.970 -27.296 1.294 1.00 93.31 253 ALA A N 1
ATOM 1975 C CA . ALA A 1 253 ? 5.164 -27.689 2.688 1.00 93.31 253 ALA A CA 1
ATOM 1976 C C . ALA A 1 253 ? 5.781 -26.561 3.532 1.00 93.31 253 ALA A C 1
ATOM 1978 O O . ALA A 1 253 ? 5.283 -26.264 4.616 1.00 93.31 253 ALA A O 1
ATOM 1979 N N . THR A 1 254 ? 6.814 -25.887 3.012 1.00 92.19 254 THR A N 1
ATOM 1980 C CA . THR A 1 254 ? 7.500 -24.769 3.690 1.00 92.19 254 THR A CA 1
ATOM 1981 C C . THR A 1 254 ? 6.548 -23.608 3.986 1.00 92.19 254 THR A C 1
ATOM 1983 O O . THR A 1 254 ? 6.652 -22.967 5.029 1.00 92.19 254 THR A O 1
ATOM 1986 N N . LEU A 1 255 ? 5.605 -23.339 3.080 1.00 89.69 255 LEU A N 1
ATOM 1987 C CA . LEU A 1 255 ? 4.625 -22.263 3.227 1.00 89.69 255 LEU A CA 1
ATOM 1988 C C . LEU A 1 255 ? 3.347 -22.692 3.965 1.00 89.69 255 LEU A C 1
ATOM 1990 O O . LEU A 1 255 ? 2.466 -21.859 4.171 1.00 89.69 255 LEU A O 1
ATOM 1994 N N . GLY A 1 256 ? 3.218 -23.968 4.343 1.00 91.69 256 GLY A N 1
ATOM 1995 C CA . GLY A 1 256 ? 1.992 -24.505 4.935 1.00 91.69 256 GLY A CA 1
ATOM 1996 C C . GLY A 1 256 ? 0.781 -24.441 3.994 1.00 91.69 256 GLY A C 1
ATOM 1997 O O . GLY A 1 256 ? -0.349 -24.314 4.461 1.00 91.69 256 GLY A O 1
ATOM 1998 N N . ILE A 1 257 ? 1.002 -24.498 2.675 1.00 92.94 257 ILE A N 1
ATOM 1999 C CA . ILE A 1 257 ? -0.043 -24.395 1.647 1.00 92.94 257 ILE A CA 1
ATOM 2000 C C . ILE A 1 257 ? -0.371 -25.786 1.106 1.00 92.94 257 ILE A C 1
ATOM 2002 O O . ILE A 1 257 ? 0.520 -26.569 0.789 1.00 92.94 257 ILE A O 1
ATOM 2006 N N . GLN A 1 258 ? -1.659 -26.082 0.936 1.00 90.88 258 GLN A N 1
ATOM 2007 C CA . GLN A 1 258 ? -2.111 -27.290 0.247 1.00 90.88 258 GLN A CA 1
ATOM 2008 C C . GLN A 1 258 ? -2.491 -26.964 -1.201 1.00 90.88 258 GLN A C 1
ATOM 2010 O O . GLN A 1 258 ? -3.371 -26.144 -1.445 1.00 90.88 258 GLN A O 1
ATOM 2015 N N . ASN A 1 259 ? -1.841 -27.624 -2.161 1.00 92.94 259 ASN A N 1
ATOM 2016 C CA . ASN A 1 259 ? -2.233 -27.618 -3.570 1.00 92.94 259 ASN A CA 1
ATOM 2017 C C . ASN A 1 259 ? -1.831 -28.953 -4.210 1.00 92.94 259 ASN A C 1
ATOM 2019 O O . ASN A 1 259 ? -0.714 -29.425 -3.998 1.00 92.94 259 ASN A O 1
ATOM 2023 N N . GLN A 1 260 ? -2.725 -29.579 -4.976 1.00 91.88 260 GLN A N 1
ATOM 2024 C CA . GLN A 1 260 ? -2.432 -30.859 -5.619 1.00 91.88 260 GLN A CA 1
ATOM 2025 C C . GLN A 1 260 ? -1.802 -30.619 -6.993 1.00 91.88 260 GLN A C 1
ATOM 2027 O O . GLN A 1 260 ? -2.440 -30.078 -7.895 1.00 91.88 260 GLN A O 1
ATOM 2032 N N . ILE A 1 261 ? -0.551 -31.051 -7.152 1.00 94.19 261 ILE A N 1
ATOM 2033 C CA . ILE A 1 261 ? 0.215 -30.900 -8.391 1.00 94.19 261 ILE A CA 1
ATOM 2034 C C . ILE A 1 261 ? 0.568 -32.298 -8.913 1.00 94.19 261 ILE A C 1
ATOM 2036 O O . ILE A 1 261 ? 1.224 -33.056 -8.194 1.00 94.19 261 ILE A O 1
ATOM 2040 N N . PRO A 1 262 ? 0.146 -32.674 -10.134 1.00 94.38 262 PRO A N 1
ATOM 2041 C CA . PRO A 1 262 ? 0.577 -33.926 -10.748 1.00 94.38 262 PRO A CA 1
ATOM 2042 C C . PRO A 1 262 ? 2.105 -34.006 -10.894 1.00 94.38 262 PRO A C 1
ATOM 2044 O O . PRO A 1 262 ? 2.773 -33.008 -11.168 1.00 94.38 262 PRO A O 1
ATOM 2047 N N . ALA A 1 263 ? 2.676 -35.197 -10.700 1.00 91.25 263 ALA A N 1
ATOM 2048 C CA . ALA A 1 263 ? 4.131 -35.379 -10.662 1.00 91.25 263 ALA A CA 1
ATOM 2049 C C . ALA A 1 263 ? 4.817 -35.044 -12.000 1.00 91.25 263 ALA A C 1
ATOM 2051 O O . ALA A 1 263 ? 5.915 -34.492 -12.020 1.00 91.25 263 ALA A O 1
ATOM 2052 N N . ASP A 1 264 ? 4.157 -35.341 -13.117 1.00 90.81 264 ASP A N 1
ATOM 2053 C CA . ASP A 1 264 ? 4.576 -34.973 -14.470 1.00 90.81 264 ASP A CA 1
ATOM 2054 C C . ASP A 1 264 ? 4.587 -33.451 -14.683 1.00 90.81 264 ASP A C 1
ATOM 2056 O O . ASP A 1 264 ? 5.523 -32.925 -15.290 1.00 90.81 264 ASP A O 1
ATOM 2060 N N . VAL A 1 265 ? 3.605 -32.740 -14.120 1.00 94.62 265 VAL A N 1
ATOM 2061 C CA . VAL A 1 265 ? 3.528 -31.270 -14.132 1.00 94.62 265 VAL A CA 1
ATOM 2062 C C . VAL A 1 265 ? 4.654 -30.657 -13.301 1.00 94.62 265 VAL A C 1
ATOM 2064 O O . VAL A 1 265 ? 5.353 -29.760 -13.771 1.00 94.62 265 VAL A O 1
ATOM 2067 N N . ALA A 1 266 ? 4.886 -31.160 -12.087 1.00 95.94 266 ALA A N 1
ATOM 2068 C CA . ALA A 1 266 ? 6.007 -30.709 -11.264 1.00 95.94 266 ALA A CA 1
ATOM 2069 C C . ALA A 1 266 ? 7.351 -30.943 -11.980 1.00 95.94 266 ALA A C 1
ATOM 2071 O O . ALA A 1 266 ? 8.197 -30.049 -12.017 1.00 95.94 266 ALA A O 1
ATOM 2072 N N . ALA A 1 267 ? 7.522 -32.104 -12.621 1.00 95.25 267 ALA A N 1
ATOM 2073 C CA . ALA A 1 267 ? 8.735 -32.439 -13.360 1.00 95.25 267 ALA A CA 1
ATOM 2074 C C . ALA A 1 267 ? 8.990 -31.497 -14.548 1.00 95.25 267 ALA A C 1
ATOM 2076 O O . ALA A 1 267 ? 10.115 -31.021 -14.703 1.00 95.25 267 ALA A O 1
ATOM 2077 N N . ILE A 1 268 ? 7.974 -31.183 -15.365 1.00 95.88 268 ILE A N 1
ATOM 2078 C CA . ILE A 1 268 ? 8.166 -30.278 -16.510 1.00 95.88 268 ILE A CA 1
ATOM 2079 C C . ILE A 1 268 ? 8.435 -28.836 -16.066 1.00 95.88 268 ILE A C 1
ATOM 2081 O O . ILE A 1 268 ? 9.271 -28.167 -16.672 1.00 95.88 268 ILE A O 1
ATOM 2085 N N . VAL A 1 269 ? 7.797 -28.368 -14.983 1.00 97.62 269 VAL A N 1
ATOM 2086 C CA . VAL A 1 269 ? 8.063 -27.034 -14.418 1.00 97.62 269 VAL A CA 1
ATOM 2087 C C . VAL A 1 269 ? 9.523 -26.940 -13.978 1.00 97.62 269 VAL A C 1
ATOM 2089 O O . VAL A 1 269 ? 10.205 -25.970 -14.307 1.00 97.62 269 VAL A O 1
ATOM 2092 N N . MET A 1 270 ? 10.038 -27.974 -13.313 1.00 97.62 270 MET A N 1
ATOM 2093 C CA . MET A 1 270 ? 11.443 -28.027 -12.905 1.00 97.62 270 MET A CA 1
ATOM 2094 C C . MET A 1 270 ? 12.398 -28.154 -14.100 1.00 97.62 270 MET A C 1
ATOM 2096 O O . MET A 1 270 ? 13.442 -27.505 -14.109 1.00 97.62 270 MET A O 1
ATOM 2100 N N . ALA A 1 271 ? 12.035 -28.912 -15.141 1.00 97.00 271 ALA A N 1
ATOM 2101 C CA . ALA A 1 271 ? 12.824 -29.019 -16.370 1.00 97.00 271 ALA A CA 1
ATOM 2102 C C . ALA A 1 271 ? 12.919 -27.678 -17.123 1.00 97.00 271 ALA A C 1
ATOM 2104 O O . ALA A 1 271 ? 13.983 -27.316 -17.625 1.00 97.00 271 ALA A O 1
ATOM 2105 N N . CYS A 1 272 ? 11.836 -26.896 -17.157 1.00 97.81 272 CYS A N 1
ATOM 2106 C CA . CYS A 1 272 ? 11.844 -25.528 -17.679 1.00 97.81 272 CYS A CA 1
ATOM 2107 C C . CYS A 1 272 ? 12.834 -24.618 -16.931 1.00 97.81 272 CYS A C 1
ATOM 2109 O O . CYS A 1 272 ? 13.485 -23.779 -17.551 1.00 97.81 272 CYS A O 1
ATOM 2111 N N . LEU A 1 273 ? 12.993 -24.810 -15.618 1.00 97.88 273 LEU A N 1
ATOM 2112 C CA . LEU A 1 273 ? 13.869 -24.009 -14.757 1.00 97.88 273 LEU A CA 1
ATOM 2113 C C . LEU A 1 273 ? 15.349 -24.442 -14.778 1.00 97.88 273 LEU A C 1
ATOM 2115 O O . LEU A 1 273 ? 16.157 -23.919 -14.003 1.00 97.88 273 LEU A O 1
ATOM 2119 N N . ALA A 1 274 ? 15.735 -25.365 -15.666 1.00 97.31 274 ALA A N 1
ATOM 2120 C CA . ALA A 1 274 ? 17.128 -25.772 -15.821 1.00 97.31 274 ALA A CA 1
ATOM 2121 C C . ALA A 1 274 ? 18.026 -24.577 -16.191 1.00 97.31 274 ALA A C 1
ATOM 2123 O O . ALA A 1 274 ? 17.672 -23.723 -17.013 1.00 97.31 274 ALA A O 1
ATOM 2124 N N . LYS A 1 275 ? 19.219 -24.507 -15.591 1.00 94.94 275 LYS A N 1
ATOM 2125 C CA . LYS A 1 275 ? 20.143 -23.384 -15.815 1.00 94.94 275 LYS A CA 1
ATOM 2126 C C . LYS A 1 275 ? 20.717 -23.391 -17.226 1.00 94.94 275 LYS A C 1
ATOM 2128 O O . LYS A 1 275 ? 20.812 -22.335 -17.851 1.00 94.94 275 LYS A O 1
ATOM 2133 N N . GLU A 1 276 ? 21.021 -24.580 -17.738 1.00 95.12 276 GLU A N 1
ATOM 2134 C CA . GLU A 1 276 ? 21.526 -24.766 -19.093 1.00 95.12 276 GLU A CA 1
ATOM 2135 C C . GLU A 1 276 ? 20.365 -24.861 -20.106 1.00 95.12 276 GLU A C 1
ATOM 2137 O O . GLU A 1 276 ? 19.481 -25.704 -19.933 1.00 95.12 276 GLU A O 1
ATOM 2142 N N . PRO A 1 277 ? 20.339 -24.052 -21.185 1.00 95.50 277 PRO A N 1
ATOM 2143 C CA . PRO A 1 277 ? 19.216 -24.024 -22.129 1.00 95.50 277 PRO A CA 1
ATOM 2144 C C . PRO A 1 277 ? 18.965 -25.353 -22.843 1.00 95.50 277 PRO A C 1
ATOM 2146 O O . PRO A 1 277 ? 17.825 -25.673 -23.167 1.00 95.50 277 PRO A O 1
ATOM 2149 N N . SER A 1 278 ? 20.016 -26.143 -23.076 1.00 95.38 278 SER A N 1
ATOM 2150 C CA . SER A 1 278 ? 19.922 -27.456 -23.728 1.00 95.38 278 SER A CA 1
ATOM 2151 C C . SER A 1 278 ? 19.226 -28.514 -22.866 1.00 95.38 278 SER A C 1
ATOM 2153 O O . SER A 1 278 ? 18.770 -29.524 -23.395 1.00 95.38 278 SER A O 1
ATOM 2155 N N . GLN A 1 279 ? 19.120 -28.279 -21.555 1.00 95.38 279 GLN A N 1
ATOM 2156 C CA . GLN A 1 279 ? 18.424 -29.158 -20.611 1.00 95.38 279 GLN A CA 1
ATOM 2157 C C . GLN A 1 279 ? 16.939 -28.805 -20.455 1.00 95.38 279 GLN A C 1
ATOM 2159 O O . GLN A 1 279 ? 16.195 -29.551 -19.821 1.00 95.38 279 GLN A O 1
ATOM 2164 N N . ARG A 1 280 ? 16.494 -27.685 -21.036 1.00 97.00 280 ARG A N 1
ATOM 2165 C CA . ARG A 1 280 ? 15.081 -27.298 -21.071 1.00 97.00 280 ARG A CA 1
ATOM 2166 C C . ARG A 1 280 ? 14.367 -28.010 -22.223 1.00 97.00 280 ARG A C 1
ATOM 2168 O O . ARG A 1 280 ? 15.009 -28.406 -23.203 1.00 97.00 280 ARG A O 1
ATOM 2175 N N . PRO A 1 281 ? 13.029 -28.105 -22.188 1.00 96.06 281 PRO A N 1
ATOM 2176 C CA . PRO A 1 281 ? 12.252 -28.338 -23.399 1.00 96.06 281 PRO A CA 1
ATOM 2177 C C . PRO A 1 281 ? 12.676 -27.343 -24.486 1.00 96.06 281 PRO A C 1
ATOM 2179 O O . PRO A 1 281 ? 12.925 -26.179 -24.193 1.00 96.06 281 PRO A O 1
ATOM 2182 N N . GLN A 1 282 ? 12.791 -27.793 -25.736 1.00 95.31 282 GLN A N 1
ATOM 2183 C CA . GLN A 1 282 ? 13.280 -26.936 -26.829 1.00 95.31 282 GLN A CA 1
ATOM 2184 C C . GLN A 1 282 ? 12.157 -26.173 -27.542 1.00 95.31 282 GLN A C 1
ATOM 2186 O O . GLN A 1 282 ? 12.418 -25.266 -28.325 1.00 95.31 282 GLN A O 1
ATOM 2191 N N . THR A 1 283 ? 10.896 -26.537 -27.290 1.00 95.56 283 THR A N 1
ATOM 2192 C CA . THR A 1 283 ? 9.722 -25.876 -27.871 1.00 95.56 283 THR A CA 1
ATOM 2193 C C . THR A 1 283 ? 8.572 -25.848 -26.869 1.00 95.56 283 THR A C 1
ATOM 2195 O O . THR A 1 283 ? 8.442 -26.752 -26.043 1.00 95.56 283 THR A O 1
ATOM 2198 N N . ALA A 1 284 ? 7.683 -24.858 -26.986 1.00 93.88 284 ALA A N 1
ATOM 2199 C CA . ALA A 1 284 ? 6.450 -24.811 -26.196 1.00 93.88 284 ALA A CA 1
ATOM 2200 C C . ALA A 1 284 ? 5.538 -26.026 -26.461 1.00 93.88 284 ALA A C 1
ATOM 2202 O O . ALA A 1 284 ? 4.850 -26.499 -25.560 1.00 93.88 284 ALA A O 1
ATOM 2203 N N . ARG A 1 285 ? 5.597 -26.592 -27.676 1.00 90.00 285 ARG A N 1
ATOM 2204 C CA . ARG A 1 285 ? 4.916 -27.845 -28.025 1.00 90.00 285 ARG A CA 1
ATOM 2205 C C . ARG A 1 285 ? 5.420 -29.028 -27.198 1.00 90.00 285 ARG A C 1
ATOM 2207 O O . ARG A 1 285 ? 4.603 -29.811 -26.737 1.00 90.00 285 ARG A O 1
ATOM 2214 N N . ALA A 1 286 ? 6.730 -29.135 -26.971 1.00 91.56 286 ALA A N 1
ATOM 2215 C CA . ALA A 1 286 ? 7.291 -30.202 -26.143 1.00 91.56 286 ALA A CA 1
ATOM 2216 C C . ALA A 1 286 ? 6.794 -30.121 -24.688 1.00 91.56 286 ALA A C 1
ATOM 2218 O O . ALA A 1 286 ? 6.541 -31.154 -24.077 1.00 91.56 286 ALA A O 1
ATOM 2219 N N . VAL A 1 287 ? 6.596 -28.906 -24.157 1.00 92.06 287 VAL A N 1
ATOM 2220 C CA . VAL A 1 287 ? 5.965 -28.706 -22.841 1.00 92.06 287 VAL A CA 1
ATOM 2221 C C . VAL A 1 287 ? 4.533 -29.237 -22.855 1.00 92.06 287 VAL A C 1
ATOM 2223 O O . VAL A 1 287 ? 4.195 -30.046 -22.001 1.00 92.06 287 VAL A O 1
ATOM 2226 N N . ALA A 1 288 ? 3.719 -28.846 -23.844 1.00 88.88 288 ALA A N 1
ATOM 2227 C CA . ALA A 1 288 ? 2.332 -29.299 -23.973 1.00 88.88 288 ALA A CA 1
ATOM 2228 C C . ALA A 1 288 ? 2.207 -30.827 -24.158 1.00 88.88 288 ALA A C 1
ATOM 2230 O O . ALA A 1 288 ? 1.353 -31.462 -23.541 1.00 88.88 288 ALA A O 1
ATOM 2231 N N . GLU A 1 289 ? 3.073 -31.435 -24.972 1.00 88.00 289 GLU A N 1
ATOM 2232 C CA . GLU A 1 289 ? 3.121 -32.889 -25.176 1.00 88.00 289 GLU A CA 1
ATOM 2233 C C . GLU A 1 289 ? 3.465 -33.633 -23.875 1.00 88.00 289 GLU A C 1
ATOM 2235 O O . GLU A 1 289 ? 2.835 -34.648 -23.577 1.00 88.00 289 GLU A O 1
ATOM 2240 N N . TRP A 1 290 ? 4.396 -33.104 -23.070 1.00 85.38 290 TRP A N 1
ATOM 2241 C CA . TRP A 1 290 ? 4.806 -33.702 -21.793 1.00 85.38 290 TRP A CA 1
ATOM 2242 C C . TRP A 1 290 ? 3.654 -33.798 -20.787 1.00 85.38 290 TRP A C 1
ATOM 2244 O O . TRP A 1 290 ? 3.489 -34.825 -20.138 1.00 85.38 290 TRP A O 1
ATOM 2254 N N . ILE A 1 291 ? 2.829 -32.755 -20.684 1.00 80.88 291 ILE A N 1
ATOM 2255 C CA . ILE A 1 291 ? 1.670 -32.700 -19.770 1.00 80.88 291 ILE A CA 1
ATOM 2256 C C . ILE A 1 291 ? 0.400 -33.331 -20.363 1.00 80.88 291 ILE A C 1
ATOM 2258 O O . ILE A 1 291 ? -0.716 -33.067 -19.906 1.00 80.88 291 ILE A O 1
ATOM 2262 N N . GLY A 1 292 ? 0.549 -34.145 -21.413 1.00 73.88 292 GLY A N 1
ATOM 2263 C CA . GLY A 1 292 ? -0.550 -34.901 -22.009 1.00 73.88 292 GLY A CA 1
ATOM 2264 C C . GLY A 1 292 ? -1.596 -34.036 -22.720 1.00 73.88 292 GLY A C 1
ATOM 2265 O O . GLY A 1 292 ? -2.757 -34.436 -22.802 1.00 73.88 292 GLY A O 1
ATOM 2266 N N . LEU A 1 293 ? -1.216 -32.854 -23.222 1.00 67.56 293 LEU A N 1
ATOM 2267 C CA . LEU A 1 293 ? -2.082 -31.991 -24.045 1.00 67.56 293 LEU A CA 1
ATOM 2268 C C . LEU A 1 293 ? -1.970 -32.301 -25.553 1.00 67.56 293 LEU A C 1
ATOM 2270 O O . LEU A 1 293 ? -2.603 -31.657 -26.384 1.00 67.56 293 LEU A O 1
ATOM 2274 N N . GLY A 1 294 ? -1.186 -33.313 -25.938 1.00 45.47 294 GLY A N 1
ATOM 2275 C CA . GLY A 1 294 ? -1.006 -33.728 -27.329 1.00 45.47 294 GLY A CA 1
ATOM 2276 C C . GLY A 1 294 ? -2.006 -34.790 -27.794 1.00 45.47 294 GLY A C 1
ATOM 2277 O O . GLY A 1 294 ? -1.738 -35.978 -27.656 1.00 45.47 294 GLY A O 1
ATOM 2278 N N . THR A 1 295 ? -3.139 -34.375 -28.374 1.00 40.16 295 THR A N 1
ATOM 2279 C CA . THR A 1 295 ? -3.737 -34.896 -29.633 1.00 40.16 295 THR A CA 1
ATOM 2280 C C . THR A 1 295 ? -5.129 -34.294 -29.866 1.00 40.16 295 THR A C 1
ATOM 2282 O O . THR A 1 295 ? -6.152 -34.962 -29.749 1.00 40.16 295 THR A O 1
ATOM 2285 N N . VAL A 1 296 ? -5.185 -33.042 -30.323 1.00 33.16 296 VAL A N 1
ATOM 2286 C CA . VAL A 1 296 ? -6.281 -32.610 -31.201 1.00 33.16 296 VAL A CA 1
ATOM 2287 C C . VAL A 1 296 ? -5.655 -32.031 -32.461 1.00 33.16 296 VAL A C 1
ATOM 2289 O O . VAL A 1 296 ? -4.910 -31.055 -32.432 1.00 33.16 296 VAL A O 1
ATOM 2292 N N . ARG A 1 297 ? -5.907 -32.712 -33.581 1.00 31.50 297 ARG A N 1
ATOM 2293 C CA . ARG A 1 297 ? -5.551 -32.260 -34.926 1.00 31.50 297 ARG A CA 1
ATOM 2294 C C . ARG A 1 297 ? -6.154 -30.875 -35.155 1.00 31.50 297 ARG A C 1
ATOM 2296 O O . ARG A 1 297 ? -7.334 -30.675 -34.888 1.00 31.50 297 ARG A O 1
ATOM 2303 N N . THR A 1 298 ? -5.352 -29.960 -35.686 1.00 29.64 298 THR A N 1
ATOM 2304 C CA . THR A 1 298 ? -5.760 -28.632 -36.153 1.00 29.64 298 THR A CA 1
ATOM 2305 C C . THR A 1 298 ? -7.071 -28.724 -36.948 1.00 29.64 298 THR A C 1
ATOM 2307 O O . THR A 1 298 ? -7.083 -29.396 -37.985 1.00 29.64 298 THR A O 1
ATOM 2310 N N . PRO A 1 299 ? -8.176 -28.082 -36.525 1.00 30.47 299 PRO A N 1
ATOM 2311 C CA . PRO A 1 299 ? -9.328 -27.941 -37.392 1.00 30.47 299 PRO A CA 1
ATOM 2312 C C . PRO A 1 299 ? -8.956 -26.953 -38.493 1.00 30.47 299 PRO A C 1
ATOM 2314 O O . PRO A 1 299 ? -8.635 -25.792 -38.242 1.00 30.47 299 PRO A O 1
ATOM 2317 N N . SER A 1 300 ? -8.980 -27.442 -39.725 1.00 30.02 300 SER A N 1
ATOM 2318 C CA . SER A 1 300 ? -9.059 -26.633 -40.934 1.00 30.02 300 SER A CA 1
ATOM 2319 C C . SER A 1 300 ? -10.241 -25.662 -40.816 1.00 30.02 300 SER A C 1
ATOM 2321 O O . SER A 1 300 ? -11.270 -26.003 -40.235 1.00 30.02 300 SER A O 1
ATOM 2323 N N . VAL A 1 301 ? -10.106 -24.473 -41.401 1.00 35.12 301 VAL A N 1
ATOM 2324 C CA . VAL A 1 301 ? -11.025 -23.314 -41.350 1.00 35.12 301 VAL A CA 1
ATOM 2325 C C . VAL A 1 301 ? -12.411 -23.563 -42.007 1.00 35.12 301 VAL A C 1
ATOM 2327 O O . VAL A 1 301 ? -13.146 -22.639 -42.324 1.00 35.12 301 VAL A O 1
ATOM 2330 N N . GLU A 1 302 ? -12.863 -24.807 -42.150 1.00 31.75 302 GLU A N 1
ATOM 2331 C CA . GLU A 1 302 ? -14.132 -25.162 -42.798 1.00 31.75 302 GLU A CA 1
ATOM 2332 C C . GLU A 1 302 ? -14.949 -26.142 -41.947 1.00 31.75 302 GLU A C 1
ATOM 2334 O O . GLU A 1 302 ? -14.873 -27.355 -42.151 1.00 31.75 302 GLU A O 1
ATOM 2339 N N . ARG A 1 303 ? -15.735 -25.608 -40.995 1.00 34.16 303 ARG A N 1
ATOM 2340 C CA . ARG A 1 303 ? -17.053 -26.109 -40.510 1.00 34.16 303 ARG A CA 1
ATOM 2341 C C . ARG A 1 303 ? -17.314 -25.720 -39.048 1.00 34.16 303 ARG A C 1
ATOM 2343 O O . ARG A 1 303 ? -17.289 -26.559 -38.160 1.00 34.16 303 ARG A O 1
ATOM 2350 N N . LEU A 1 304 ? -17.642 -24.453 -38.798 1.00 29.53 304 LEU A N 1
ATOM 2351 C CA . LEU A 1 304 ? -18.332 -24.024 -37.566 1.00 29.53 304 LEU A CA 1
ATOM 2352 C C . LEU A 1 304 ? -19.443 -23.004 -37.874 1.00 29.53 304 LEU A C 1
ATOM 2354 O O . LEU A 1 304 ? -19.687 -22.072 -37.119 1.00 29.53 304 LEU A O 1
ATOM 2358 N N . SER A 1 305 ? -20.133 -23.178 -39.003 1.00 30.17 305 SER A N 1
ATOM 2359 C CA . SER A 1 305 ? -21.305 -22.373 -39.380 1.00 30.17 305 SER A CA 1
ATOM 2360 C C . SER A 1 305 ? -22.645 -23.092 -39.172 1.00 30.17 305 SER A C 1
ATOM 2362 O O . SER A 1 305 ? -23.685 -22.548 -39.523 1.00 30.17 305 SER A O 1
ATOM 2364 N N . GLN A 1 306 ? -22.675 -24.290 -38.581 1.00 36.09 306 GLN A N 1
ATOM 2365 C CA . GLN A 1 306 ? -23.922 -25.044 -38.407 1.00 36.09 306 GLN A CA 1
ATOM 2366 C C . GLN A 1 306 ? -23.901 -25.883 -37.125 1.00 36.09 306 GLN A C 1
ATOM 2368 O O . GLN A 1 306 ? -23.663 -27.080 -37.220 1.00 36.09 306 GLN A O 1
ATOM 2373 N N . THR A 1 307 ? -24.099 -25.296 -35.933 1.00 29.55 307 THR A N 1
ATOM 2374 C CA . THR A 1 307 ? -24.635 -26.056 -34.763 1.00 29.55 307 THR A CA 1
ATOM 2375 C C . THR A 1 307 ? -24.975 -25.261 -33.492 1.00 29.55 307 THR A C 1
ATOM 2377 O O . THR A 1 307 ? -25.403 -25.876 -32.523 1.00 29.55 307 THR A O 1
ATOM 2380 N N . MET A 1 308 ? -24.864 -23.928 -33.440 1.00 26.91 308 MET A N 1
ATOM 2381 C CA . MET A 1 308 ? -25.168 -23.169 -32.205 1.00 26.91 308 MET A CA 1
ATOM 2382 C C . MET A 1 308 ? -26.224 -22.070 -32.388 1.00 26.91 308 MET A C 1
ATOM 2384 O O . MET A 1 308 ? -26.064 -20.955 -31.909 1.00 26.91 308 MET A O 1
ATOM 2388 N N . PHE A 1 309 ? -27.333 -22.395 -33.053 1.00 31.00 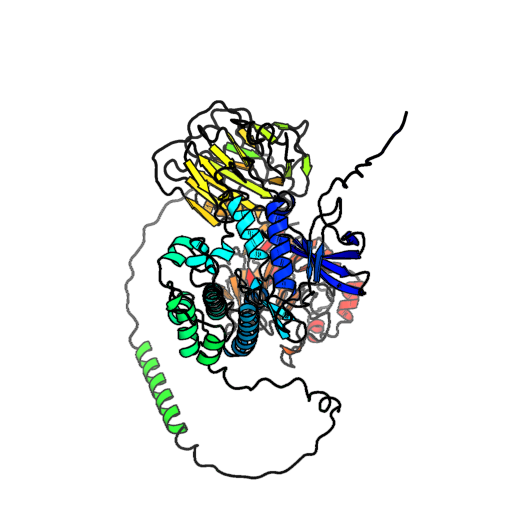309 PHE A N 1
ATOM 2389 C CA . PHE A 1 309 ? -28.596 -21.674 -32.870 1.00 31.00 309 PHE A CA 1
ATOM 2390 C C . PHE A 1 309 ? -29.735 -22.684 -32.769 1.00 31.00 309 PHE A C 1
ATOM 2392 O O . PHE A 1 309 ? -30.289 -23.096 -33.783 1.00 31.00 309 PHE A O 1
ATOM 2399 N N . SER A 1 310 ? -30.069 -23.102 -31.550 1.00 28.06 310 SER A N 1
ATOM 2400 C CA . SER A 1 310 ? -31.401 -23.596 -31.177 1.00 28.06 310 SER A CA 1
ATOM 2401 C C . SER A 1 310 ? -31.531 -23.526 -29.654 1.00 28.06 310 SER A C 1
ATOM 2403 O O . SER A 1 310 ? -30.681 -24.040 -28.932 1.00 28.06 310 SER A O 1
ATOM 2405 N N . GLN A 1 311 ? -32.551 -22.804 -29.192 1.00 26.94 311 GLN A N 1
ATOM 2406 C CA . GLN A 1 311 ? -32.896 -22.594 -27.783 1.00 26.94 311 GLN A CA 1
ATOM 2407 C C . GLN A 1 311 ? -33.457 -23.866 -27.113 1.00 26.94 311 GLN A C 1
ATOM 2409 O O . GLN A 1 311 ? -33.874 -24.778 -27.831 1.00 26.94 311 GLN A O 1
ATOM 2414 N N . PRO A 1 312 ? -33.498 -23.937 -25.764 1.00 31.36 312 PRO A N 1
ATOM 2415 C CA . PRO A 1 312 ? -34.015 -25.093 -25.035 1.00 31.36 312 PRO A CA 1
ATOM 2416 C C . PRO A 1 312 ? -35.495 -24.946 -24.637 1.00 31.36 312 PRO A C 1
ATOM 2418 O O . PRO A 1 312 ? -35.900 -23.866 -24.219 1.00 31.36 312 PRO A O 1
ATOM 2421 N N . ASP A 1 313 ? -36.262 -26.043 -24.734 1.00 25.94 313 ASP A N 1
ATOM 2422 C CA . ASP A 1 313 ? -37.253 -26.538 -23.745 1.00 25.94 313 ASP A CA 1
ATOM 2423 C C . ASP A 1 313 ? -38.020 -27.771 -24.293 1.00 25.94 313 ASP A C 1
ATOM 2425 O O . ASP A 1 313 ? -38.055 -27.960 -25.511 1.00 25.94 313 ASP A O 1
ATOM 2429 N N . PRO A 1 314 ? -38.764 -28.556 -23.481 1.00 32.56 314 PRO A N 1
ATOM 2430 C CA . PRO A 1 314 ? -38.491 -29.061 -22.134 1.00 32.56 314 PRO A CA 1
ATOM 2431 C C . PRO A 1 314 ? -38.620 -30.613 -22.053 1.00 32.56 314 PRO A C 1
ATOM 2433 O O . PRO A 1 314 ? -38.931 -31.302 -23.021 1.00 32.56 314 PRO A O 1
ATOM 2436 N N . SER A 1 315 ? -38.363 -31.142 -20.851 1.00 31.27 315 SER A N 1
ATOM 2437 C CA . SER A 1 315 ? -38.443 -32.546 -20.382 1.00 31.27 315 SER A CA 1
ATOM 2438 C C . SER A 1 315 ? -39.638 -33.389 -20.884 1.00 31.27 315 SER A C 1
ATOM 2440 O O . SER A 1 315 ? -40.728 -32.857 -21.105 1.00 31.27 315 SER A O 1
ATOM 2442 N N . PRO A 1 316 ? -39.497 -34.732 -20.902 1.00 31.17 316 PRO A N 1
ATOM 2443 C CA . PRO A 1 316 ? -40.374 -35.512 -20.025 1.00 31.17 316 PRO A CA 1
ATOM 2444 C C . PRO A 1 316 ? -39.687 -36.640 -19.236 1.00 31.17 316 PRO A C 1
ATOM 2446 O O . PRO A 1 316 ? -38.622 -37.155 -19.573 1.00 31.17 316 PRO A O 1
ATOM 2449 N N . ALA A 1 317 ? -40.386 -36.992 -18.159 1.00 26.80 317 ALA A N 1
ATOM 2450 C CA . ALA A 1 317 ? -40.053 -37.918 -17.092 1.00 26.80 317 ALA A CA 1
ATOM 2451 C C . ALA A 1 317 ? -40.100 -39.422 -17.454 1.00 26.80 317 ALA A C 1
ATOM 2453 O O . ALA A 1 317 ? -40.662 -39.829 -18.468 1.00 26.80 317 ALA A O 1
ATOM 2454 N N . ASP A 1 318 ? -39.580 -40.193 -16.490 1.00 27.33 318 ASP A N 1
ATOM 2455 C CA . ASP A 1 318 ? -39.830 -41.600 -16.138 1.00 27.33 318 ASP A CA 1
ATOM 2456 C C . ASP A 1 318 ? -39.231 -42.739 -16.984 1.00 27.33 318 ASP A C 1
ATOM 2458 O O . ASP A 1 318 ? -39.734 -43.098 -18.042 1.00 27.33 318 ASP A O 1
ATOM 2462 N N . ALA A 1 319 ? -38.258 -43.451 -16.387 1.00 26.97 319 ALA A N 1
ATOM 2463 C CA . ALA A 1 319 ? -38.286 -44.918 -16.284 1.00 26.97 319 ALA A CA 1
ATOM 2464 C C . ALA A 1 319 ? -37.303 -45.448 -15.215 1.00 26.97 319 ALA A C 1
ATOM 2466 O O . ALA A 1 319 ? -36.114 -45.139 -15.201 1.00 26.97 319 ALA A O 1
ATOM 2467 N N . VAL A 1 320 ? -37.839 -46.284 -14.325 1.00 29.19 320 VAL A N 1
ATOM 2468 C CA . VAL A 1 320 ? -37.202 -46.956 -13.180 1.00 29.19 320 VAL A CA 1
ATOM 2469 C C . VAL A 1 320 ? -36.671 -48.349 -13.561 1.00 29.19 320 VAL A C 1
ATOM 2471 O O . VAL A 1 320 ? -37.274 -49.023 -14.393 1.00 29.19 320 VAL A O 1
ATOM 2474 N N . SER A 1 321 ? -35.619 -48.811 -12.857 1.00 28.03 321 SER A N 1
ATOM 2475 C CA . SER A 1 321 ? -35.330 -50.193 -12.361 1.00 28.03 321 SER A CA 1
ATOM 2476 C C . SER A 1 321 ? -33.854 -50.587 -12.568 1.00 28.03 321 SER A C 1
ATOM 2478 O O . SER A 1 321 ? -33.228 -50.112 -13.503 1.00 28.03 321 SER A O 1
ATOM 2480 N N . ALA A 1 322 ? -33.190 -51.476 -11.819 1.00 27.33 322 ALA A N 1
ATOM 2481 C CA . ALA A 1 322 ? -33.260 -52.025 -10.457 1.00 27.33 322 ALA A CA 1
ATOM 2482 C C . ALA A 1 322 ? -31.990 -52.913 -10.280 1.00 27.33 322 ALA A C 1
ATOM 2484 O O . ALA A 1 322 ? -31.521 -53.498 -11.252 1.00 27.33 322 ALA A O 1
ATOM 2485 N N . GLY A 1 323 ? -31.476 -53.081 -9.048 1.00 25.62 323 GLY A N 1
ATOM 2486 C CA . GLY A 1 323 ? -30.474 -54.108 -8.665 1.00 25.62 323 GLY A CA 1
ATOM 2487 C C . GLY A 1 323 ? -29.088 -53.558 -8.260 1.00 25.62 323 GLY A C 1
ATOM 2488 O O . GLY A 1 323 ? -28.536 -52.719 -8.946 1.00 25.62 323 GLY A O 1
ATOM 2489 N N . GLY A 1 324 ? -28.426 -53.953 -7.166 1.00 27.95 324 GLY A N 1
ATOM 2490 C CA . GLY A 1 324 ? -28.679 -55.023 -6.207 1.00 27.95 324 GLY A CA 1
ATOM 2491 C C . GLY A 1 324 ? -27.892 -54.809 -4.901 1.00 27.95 324 GLY A C 1
ATOM 2492 O O . GLY A 1 324 ? -26.760 -54.328 -4.879 1.00 27.95 324 GLY A O 1
ATOM 2493 N N . ARG A 1 325 ? -28.531 -55.182 -3.789 1.00 33.88 325 ARG A N 1
ATOM 2494 C CA . ARG A 1 325 ? -28.028 -55.148 -2.408 1.00 33.88 325 ARG A CA 1
ATOM 2495 C C . ARG A 1 325 ? -27.131 -56.360 -2.130 1.00 33.88 325 ARG A C 1
ATOM 2497 O O . ARG A 1 325 ? -27.685 -57.438 -1.974 1.00 33.88 325 ARG A O 1
ATOM 2504 N N . LYS A 1 326 ? -25.804 -56.195 -1.982 1.00 33.41 326 LYS A N 1
ATOM 2505 C CA . LYS A 1 326 ? -24.898 -57.124 -1.244 1.00 33.41 326 LYS A CA 1
ATOM 2506 C C . LYS A 1 326 ? -23.573 -56.466 -0.781 1.00 33.41 326 LYS A C 1
ATOM 2508 O O . LYS A 1 326 ? -22.510 -57.030 -1.004 1.00 33.41 326 LYS A O 1
ATOM 2513 N N . LYS A 1 327 ? -23.587 -55.283 -0.141 1.00 37.44 327 LYS A N 1
ATOM 2514 C CA . LYS A 1 327 ? -22.358 -54.672 0.446 1.00 37.44 327 LYS A CA 1
ATOM 2515 C C . LYS A 1 327 ? -22.552 -53.902 1.770 1.00 37.44 327 LYS A C 1
ATOM 2517 O O . LYS A 1 327 ? -21.767 -53.017 2.076 1.00 37.44 327 LYS A O 1
ATOM 2522 N N . LEU A 1 328 ? -23.564 -54.231 2.579 1.00 37.78 328 LEU A N 1
ATOM 2523 C CA . LEU A 1 328 ? -23.859 -53.488 3.824 1.00 37.78 328 LEU A CA 1
ATOM 2524 C C . LEU A 1 328 ? -23.653 -54.263 5.138 1.00 37.78 328 LEU A C 1
ATOM 2526 O O . LEU A 1 328 ? -23.815 -53.684 6.203 1.00 37.78 328 LEU A O 1
ATOM 2530 N N . ALA A 1 329 ? -23.222 -55.528 5.099 1.00 39.25 329 ALA A N 1
ATOM 2531 C CA . ALA A 1 329 ? -22.998 -56.309 6.324 1.00 39.25 329 ALA A CA 1
ATOM 2532 C C . ALA A 1 329 ? -21.552 -56.255 6.867 1.00 39.25 329 ALA A C 1
ATOM 2534 O O . ALA A 1 329 ? -21.332 -56.591 8.024 1.00 39.25 329 ALA A O 1
ATOM 2535 N N . LEU A 1 330 ? -20.566 -55.806 6.075 1.00 39.16 330 LEU A N 1
ATOM 2536 C CA . LEU A 1 330 ? -19.148 -55.820 6.484 1.00 39.16 330 LEU A CA 1
ATOM 2537 C C . LEU A 1 330 ? -18.656 -54.484 7.081 1.00 39.16 330 LEU A C 1
ATOM 2539 O O . LEU A 1 330 ? -17.702 -54.472 7.850 1.00 39.16 330 LEU A O 1
ATOM 2543 N N . ALA A 1 331 ? -19.329 -53.365 6.786 1.00 43.94 331 ALA A N 1
ATOM 2544 C CA . ALA A 1 331 ? -18.939 -52.034 7.268 1.00 43.94 331 ALA A CA 1
ATOM 2545 C C . ALA A 1 331 ? -19.359 -51.758 8.728 1.00 43.94 331 ALA A C 1
ATOM 2547 O O . ALA A 1 331 ? -18.698 -50.999 9.432 1.00 43.94 331 ALA A O 1
ATOM 2548 N N . ALA A 1 332 ? -20.420 -52.411 9.216 1.00 46.25 332 ALA A N 1
ATOM 2549 C CA . ALA A 1 332 ? -20.938 -52.187 10.569 1.00 46.25 332 ALA A CA 1
ATOM 2550 C C . ALA A 1 332 ? -20.052 -52.801 11.673 1.00 46.25 332 ALA A C 1
ATOM 2552 O O . ALA A 1 332 ? -19.974 -52.264 12.775 1.00 46.25 332 ALA A O 1
ATOM 2553 N N . VAL A 1 333 ? -19.334 -53.890 11.374 1.00 53.44 333 VAL A N 1
ATOM 2554 C CA . VAL A 1 333 ? -18.457 -54.568 12.347 1.00 53.44 333 VAL A CA 1
ATOM 2555 C C . VAL A 1 333 ? -17.146 -53.795 12.558 1.00 53.44 333 VAL A C 1
ATOM 2557 O O . VAL A 1 333 ? -16.655 -53.714 13.681 1.00 53.44 333 VAL A O 1
ATOM 2560 N N . ALA A 1 334 ? -16.615 -53.149 11.514 1.00 49.66 334 ALA A N 1
ATOM 2561 C CA . ALA A 1 334 ? -15.404 -52.329 11.612 1.00 49.66 334 ALA A CA 1
ATOM 2562 C C . ALA A 1 334 ? -15.630 -51.030 12.411 1.00 49.66 334 ALA A C 1
ATOM 2564 O O . ALA A 1 334 ? -14.775 -50.629 13.201 1.00 49.66 334 ALA A O 1
ATOM 2565 N N . ALA A 1 335 ? -16.806 -50.407 12.270 1.00 51.75 335 ALA A N 1
ATOM 2566 C CA . ALA A 1 335 ? -17.161 -49.199 13.015 1.00 51.75 335 ALA A CA 1
ATOM 2567 C C . ALA A 1 335 ? -17.335 -49.462 14.525 1.00 51.75 335 ALA A C 1
ATOM 2569 O O . ALA A 1 335 ? -16.920 -48.646 15.346 1.00 51.75 335 ALA A O 1
ATOM 2570 N N . LEU A 1 336 ? -17.879 -50.624 14.908 1.00 56.91 336 LEU A N 1
ATOM 2571 C CA . LEU A 1 336 ? -18.064 -50.991 16.318 1.00 56.91 336 LEU A CA 1
ATOM 2572 C C . LEU A 1 336 ? -16.740 -51.297 17.040 1.00 56.91 336 LEU A C 1
ATOM 2574 O O . LEU A 1 336 ? -16.597 -50.965 18.217 1.00 56.91 336 LEU A O 1
ATOM 2578 N N . LEU A 1 337 ? -15.747 -51.858 16.341 1.00 61.03 337 LEU A N 1
ATOM 2579 C CA . LEU A 1 337 ? -14.416 -52.108 16.910 1.00 61.03 337 LEU A CA 1
ATOM 2580 C C . LEU A 1 337 ? -13.614 -50.812 17.122 1.00 61.03 337 LEU A C 1
ATOM 2582 O O . LEU A 1 337 ? -12.909 -50.684 18.124 1.00 61.03 337 LEU A O 1
ATOM 2586 N N . LEU A 1 338 ? -13.777 -49.819 16.242 1.00 56.56 338 LEU A N 1
ATOM 2587 C CA . LEU A 1 338 ? -13.135 -48.508 16.389 1.00 56.56 338 LEU A CA 1
ATOM 2588 C C . LEU A 1 338 ? -13.686 -47.728 17.591 1.00 56.56 338 LEU A C 1
ATOM 2590 O O . LEU A 1 338 ? -12.910 -47.176 18.372 1.00 56.56 338 LEU A O 1
ATOM 2594 N N . ILE A 1 339 ? -15.003 -47.763 17.812 1.00 68.25 339 ILE A N 1
ATOM 2595 C CA . ILE A 1 339 ? -15.641 -47.082 18.951 1.00 68.25 339 ILE A CA 1
ATOM 2596 C C . ILE A 1 339 ? -15.228 -47.724 20.288 1.00 68.25 339 ILE A C 1
ATOM 2598 O O . ILE A 1 339 ? -14.948 -47.012 21.254 1.00 68.25 339 ILE A O 1
ATOM 2602 N N . ALA A 1 340 ? -15.101 -49.055 20.340 1.00 61.50 340 ALA A N 1
ATOM 2603 C CA . ALA A 1 340 ? -14.637 -49.757 21.538 1.00 61.50 340 ALA A CA 1
ATOM 2604 C C . ALA A 1 340 ? -13.175 -49.419 21.892 1.00 61.50 340 ALA A C 1
ATOM 2606 O O . ALA A 1 340 ? -12.842 -49.267 23.069 1.00 61.50 340 ALA A O 1
ATOM 2607 N N . SER A 1 341 ? -12.311 -49.238 20.885 1.00 57.03 341 SER A N 1
ATOM 2608 C CA . SER A 1 341 ? -10.903 -48.867 21.095 1.00 57.03 341 SER A CA 1
ATOM 2609 C C . SER A 1 341 ? -10.726 -47.426 21.602 1.00 57.03 341 SER A C 1
ATOM 2611 O O . SER A 1 341 ? -9.924 -47.186 22.506 1.00 57.03 341 SER A O 1
ATOM 2613 N N . ALA A 1 342 ? -11.541 -46.485 21.111 1.00 56.50 342 ALA A N 1
ATOM 2614 C CA . ALA A 1 342 ? -11.532 -45.091 21.557 1.00 56.50 342 ALA A CA 1
ATOM 2615 C C . ALA A 1 342 ? -12.037 -44.934 23.005 1.00 56.50 342 ALA A C 1
ATOM 2617 O O . ALA A 1 342 ? -11.472 -44.167 23.787 1.00 56.50 342 ALA A O 1
ATOM 2618 N N . ALA A 1 343 ? -13.055 -45.710 23.398 1.00 60.62 343 ALA A N 1
ATOM 2619 C CA . ALA A 1 343 ? -13.566 -45.716 24.770 1.00 60.62 343 ALA A CA 1
ATOM 2620 C C . ALA A 1 343 ? -12.551 -46.299 25.772 1.00 60.62 343 ALA A C 1
ATOM 2622 O O . ALA A 1 343 ? -12.418 -45.799 26.893 1.00 60.62 343 ALA A O 1
ATOM 2623 N N . LEU A 1 344 ? -11.788 -47.319 25.357 1.00 56.06 344 LEU A N 1
ATOM 2624 C CA . LEU A 1 344 ? -10.740 -47.917 26.183 1.00 56.06 344 LEU A CA 1
ATOM 2625 C C . LEU A 1 344 ? -9.571 -46.941 26.396 1.00 56.06 344 LEU A C 1
ATOM 2627 O O . LEU A 1 344 ? -9.121 -46.782 27.531 1.00 56.06 344 LEU A O 1
ATOM 2631 N N . TRP A 1 345 ? -9.159 -46.211 25.352 1.00 51.09 345 TRP A N 1
ATOM 2632 C CA . TRP A 1 345 ? -8.136 -45.159 25.441 1.00 51.09 345 TRP A CA 1
ATOM 2633 C C . TRP A 1 345 ? -8.532 -44.038 26.414 1.00 51.09 345 TRP A C 1
ATOM 2635 O O . TRP A 1 345 ? -7.759 -43.671 27.302 1.00 51.09 345 TRP A O 1
ATOM 2645 N N . TYR A 1 346 ? -9.769 -43.543 26.309 1.00 55.25 346 TYR A N 1
ATOM 2646 C CA . TYR A 1 346 ? -10.285 -42.473 27.168 1.00 55.25 346 TYR A CA 1
ATOM 2647 C C . TYR A 1 346 ? -10.311 -42.870 28.657 1.00 55.25 346 TYR A C 1
ATOM 2649 O O . TYR A 1 346 ? -9.990 -42.067 29.534 1.00 55.25 346 TYR A O 1
ATOM 2657 N N . SER A 1 347 ? -10.618 -44.138 28.955 1.00 51.28 347 SER A N 1
ATOM 2658 C CA . SER A 1 347 ? -10.679 -44.644 30.333 1.00 51.28 347 SER A CA 1
ATOM 2659 C C . SER A 1 347 ? -9.309 -44.808 31.008 1.00 51.28 347 SER A C 1
ATOM 2661 O O . SER A 1 347 ? -9.208 -44.690 32.231 1.00 51.28 347 SER A O 1
ATOM 2663 N N . VAL A 1 348 ? -8.251 -45.050 30.224 1.00 51.81 348 VAL A N 1
ATOM 2664 C CA . VAL A 1 348 ? -6.876 -45.226 30.719 1.00 51.81 348 VAL A CA 1
ATOM 2665 C C . VAL A 1 348 ? -6.197 -43.870 30.935 1.00 51.81 348 VAL A C 1
ATOM 2667 O O . VAL A 1 348 ? -5.528 -43.684 31.951 1.00 51.81 348 VAL A O 1
ATOM 2670 N N . TRP A 1 349 ? -6.446 -42.895 30.053 1.00 42.69 349 TRP A N 1
ATOM 2671 C CA . TRP A 1 349 ? -5.895 -41.537 30.159 1.00 42.69 349 TRP A CA 1
ATOM 2672 C C . TRP A 1 349 ? -6.322 -40.821 31.450 1.00 42.69 349 TRP A C 1
ATOM 2674 O O . TRP A 1 349 ? -5.513 -40.183 32.120 1.00 42.69 349 TRP A O 1
ATOM 2684 N N . HIS A 1 350 ? -7.577 -40.999 31.870 1.00 50.09 350 HIS A N 1
ATOM 2685 C CA . HIS A 1 350 ? -8.093 -40.363 33.085 1.00 50.09 350 HIS A CA 1
ATOM 2686 C C . HIS A 1 350 ? -7.698 -41.059 34.397 1.00 50.09 350 HIS A C 1
ATOM 2688 O O . HIS A 1 350 ? -7.876 -40.473 35.464 1.00 50.09 350 HIS A O 1
ATOM 2694 N N . ARG A 1 351 ? -7.148 -42.282 34.358 1.00 38.25 351 ARG A N 1
ATOM 2695 C CA . ARG A 1 351 ? -6.776 -43.033 35.572 1.00 38.25 351 ARG A CA 1
ATOM 2696 C C . ARG A 1 351 ? -5.316 -42.865 36.007 1.00 38.25 351 ARG A C 1
ATOM 2698 O O . ARG A 1 351 ? -4.982 -43.339 37.088 1.00 38.25 351 ARG A O 1
ATOM 2705 N N . LEU A 1 352 ? -4.459 -42.199 35.225 1.00 37.47 352 LEU A N 1
ATOM 2706 C CA . LEU A 1 352 ? -3.007 -42.169 35.489 1.00 37.47 352 LEU A CA 1
ATOM 2707 C C . LEU A 1 352 ? -2.332 -40.781 35.480 1.00 37.47 352 LEU A C 1
ATOM 2709 O O . LEU A 1 352 ? -1.120 -40.707 35.652 1.00 37.47 352 LEU A O 1
ATOM 2713 N N . GLY A 1 353 ? -3.068 -39.672 35.362 1.00 33.66 353 GLY A N 1
ATOM 2714 C CA . GLY A 1 353 ? -2.477 -38.326 35.293 1.00 33.66 353 GLY A CA 1
ATOM 2715 C C . GLY A 1 353 ? -2.727 -37.446 36.519 1.00 33.66 353 GLY A C 1
ATOM 2716 O O . GLY A 1 353 ? -3.467 -36.474 36.419 1.00 33.66 353 GLY A O 1
ATOM 2717 N N . GLY A 1 354 ? -2.123 -37.749 37.672 1.00 29.44 354 GLY A N 1
ATOM 2718 C CA . GLY A 1 354 ? -2.167 -36.851 38.830 1.00 29.44 354 GLY A CA 1
ATOM 2719 C C . GLY A 1 354 ? -1.100 -37.139 39.884 1.00 29.44 354 GLY A C 1
ATOM 2720 O O . GLY A 1 354 ? -1.227 -38.120 40.612 1.00 29.44 354 GLY A O 1
ATOM 2721 N N . ARG A 1 355 ? -0.084 -36.262 39.979 1.00 30.75 355 ARG A N 1
ATOM 2722 C CA . ARG A 1 355 ? 0.626 -35.809 41.204 1.00 30.75 355 ARG A CA 1
ATOM 2723 C C . ARG A 1 355 ? 1.763 -34.835 40.827 1.00 30.75 355 ARG A C 1
ATOM 2725 O O . ARG A 1 355 ? 2.620 -35.190 40.036 1.00 30.75 355 ARG A O 1
ATOM 2732 N N . VAL A 1 356 ? 1.631 -33.559 41.213 1.00 27.50 356 VAL A N 1
ATOM 2733 C CA . VAL A 1 356 ? 2.390 -32.842 42.274 1.00 27.50 356 VAL A CA 1
ATOM 2734 C C . VAL A 1 356 ? 3.806 -32.406 41.861 1.00 27.50 356 VAL A C 1
ATOM 2736 O O . VAL A 1 356 ? 4.650 -33.257 41.629 1.00 27.50 356 VAL A O 1
ATOM 2739 N N . LEU A 1 357 ? 4.062 -31.086 41.881 1.00 27.39 357 LEU A N 1
ATOM 2740 C CA . LEU A 1 357 ? 5.051 -30.419 42.753 1.00 27.39 357 LEU A CA 1
ATOM 2741 C C . LEU A 1 357 ? 4.832 -28.885 42.749 1.00 27.39 357 LEU A C 1
ATOM 2743 O O . LEU A 1 357 ? 4.952 -28.223 41.724 1.00 27.39 357 LEU A O 1
ATOM 2747 N N . GLN A 1 358 ? 4.482 -28.349 43.923 1.00 24.42 358 GLN A N 1
ATOM 2748 C CA . GLN A 1 358 ? 4.618 -26.937 44.315 1.00 24.42 358 GLN A CA 1
ATOM 2749 C C . GLN A 1 358 ? 6.079 -26.645 44.691 1.00 24.42 358 GLN A C 1
ATOM 2751 O O . GLN A 1 358 ? 6.719 -27.555 45.215 1.00 24.42 358 GLN A O 1
ATOM 2756 N N . GLN A 1 359 ? 6.535 -25.383 44.575 1.00 26.28 359 GLN A N 1
ATOM 2757 C CA . GLN A 1 359 ? 7.098 -24.572 45.686 1.00 26.28 359 GLN A CA 1
ATOM 2758 C C . GLN A 1 359 ? 7.513 -23.128 45.255 1.00 26.28 359 GLN A C 1
ATOM 2760 O O . GLN A 1 359 ? 7.461 -22.852 44.059 1.00 26.28 359 GLN A O 1
ATOM 2765 N N . PRO A 1 360 ? 7.777 -22.169 46.188 1.00 28.36 360 PRO A N 1
ATOM 2766 C CA . PRO A 1 360 ? 7.122 -20.849 46.195 1.00 28.36 360 PRO A CA 1
ATOM 2767 C C . PRO A 1 360 ? 8.035 -19.591 46.206 1.00 28.36 360 PRO A C 1
ATOM 2769 O O . PRO A 1 360 ? 9.201 -19.656 46.567 1.00 28.36 360 PRO A O 1
ATOM 2772 N N . GLY A 1 361 ? 7.412 -18.445 45.879 1.00 23.64 361 GLY A N 1
ATOM 2773 C CA . GLY A 1 361 ? 7.466 -17.099 46.497 1.00 23.64 361 GLY A CA 1
ATOM 2774 C C . GLY A 1 361 ? 8.778 -16.410 46.912 1.00 23.64 361 GLY A C 1
ATOM 2775 O O . GLY A 1 361 ? 9.470 -16.900 47.792 1.00 23.64 361 GLY A O 1
ATOM 2776 N N . ILE A 1 362 ? 8.959 -15.158 46.450 1.00 25.30 362 ILE A N 1
ATOM 2777 C CA . ILE A 1 362 ? 9.474 -14.022 47.249 1.00 25.30 362 ILE A CA 1
ATOM 2778 C C . ILE A 1 362 ? 8.687 -12.749 46.874 1.00 25.30 362 ILE A C 1
ATOM 2780 O O . ILE A 1 362 ? 8.385 -12.512 45.706 1.00 25.30 362 ILE A O 1
ATOM 2784 N N . SER A 1 363 ? 8.335 -11.974 47.900 1.00 23.00 363 SER A N 1
ATOM 2785 C CA . SER A 1 363 ? 7.457 -10.798 47.917 1.00 23.00 363 SER A CA 1
ATOM 2786 C C . SER A 1 363 ? 8.229 -9.498 48.207 1.00 23.00 363 SER A C 1
ATOM 2788 O O . SER A 1 363 ? 9.332 -9.562 48.741 1.00 23.00 363 SER A O 1
ATOM 2790 N N . ALA A 1 364 ? 7.517 -8.369 48.034 1.00 24.42 364 ALA A N 1
ATOM 2791 C CA . ALA A 1 364 ? 7.748 -6.999 48.544 1.00 24.42 364 ALA A CA 1
ATOM 2792 C C . ALA A 1 364 ? 8.644 -6.091 47.662 1.00 24.42 364 ALA A C 1
ATOM 2794 O O . ALA A 1 364 ? 9.638 -6.547 47.124 1.00 24.42 364 ALA A O 1
ATOM 2795 N N . GLU A 1 365 ? 8.336 -4.805 47.432 1.00 24.97 365 GLU A N 1
ATOM 2796 C CA . GLU A 1 365 ? 7.755 -3.838 48.374 1.00 24.97 365 GLU A CA 1
ATOM 2797 C C . GLU A 1 365 ? 7.109 -2.595 47.695 1.00 24.97 365 GLU A C 1
ATOM 2799 O O . GLU A 1 365 ? 7.351 -2.288 46.532 1.00 24.97 365 GLU A O 1
ATOM 2804 N N . ARG A 1 366 ? 6.246 -1.909 48.461 1.00 26.98 366 ARG A N 1
ATOM 2805 C CA . ARG A 1 366 ? 5.369 -0.757 48.144 1.00 26.98 366 ARG A CA 1
ATOM 2806 C C . ARG A 1 366 ? 6.106 0.585 47.986 1.00 26.98 366 ARG A C 1
ATOM 2808 O O . ARG A 1 366 ? 7.028 0.843 48.751 1.00 26.98 366 ARG A O 1
ATOM 2815 N N . SER A 1 367 ? 5.521 1.535 47.238 1.00 24.30 367 SER A N 1
ATOM 2816 C CA . SER A 1 367 ? 5.044 2.834 47.789 1.00 24.30 367 SER A CA 1
ATOM 2817 C C . SER A 1 367 ? 4.389 3.770 46.749 1.00 24.30 367 SER A C 1
ATOM 2819 O O . SER A 1 367 ? 4.854 3.930 45.631 1.00 24.30 367 SER A O 1
ATOM 2821 N N . ALA A 1 368 ? 3.299 4.409 47.177 1.00 26.20 368 ALA A N 1
ATOM 2822 C CA . ALA A 1 368 ? 2.675 5.646 46.679 1.00 26.20 368 ALA A CA 1
ATOM 2823 C C . ALA A 1 368 ? 2.189 6.412 47.943 1.00 26.20 368 ALA A C 1
ATOM 2825 O O . ALA A 1 368 ? 2.219 5.786 49.014 1.00 26.20 368 ALA A O 1
ATOM 2826 N N . PRO A 1 369 ? 1.654 7.658 47.917 1.00 42.88 369 PRO A N 1
ATOM 2827 C CA . PRO A 1 369 ? 1.496 8.647 46.830 1.00 42.88 369 PRO A CA 1
ATOM 2828 C C . PRO A 1 369 ? 1.884 10.103 47.237 1.00 42.88 369 PRO A C 1
ATOM 2830 O O . PRO A 1 369 ? 1.920 10.418 48.422 1.00 42.88 369 PRO A O 1
ATOM 2833 N N . VAL A 1 370 ? 2.048 11.034 46.278 1.00 24.88 370 VAL A N 1
ATOM 2834 C CA . VAL A 1 370 ? 1.881 12.494 46.512 1.00 24.88 370 VAL A CA 1
ATOM 2835 C C . VAL A 1 370 ? 1.311 13.190 45.258 1.00 24.88 370 VAL A C 1
ATOM 2837 O O . VAL A 1 370 ? 1.901 13.142 44.186 1.00 24.88 370 VAL A O 1
ATOM 2840 N N . GLN A 1 371 ? 0.173 13.867 45.428 1.00 30.30 371 GLN A N 1
ATOM 2841 C CA . GLN A 1 371 ? -0.346 15.027 44.668 1.00 30.30 371 GLN A CA 1
ATOM 2842 C C . GLN A 1 371 ? -0.549 16.169 45.705 1.00 30.30 371 GLN A C 1
ATOM 2844 O O . GLN A 1 371 ? -0.554 15.819 46.891 1.00 30.30 371 GLN A O 1
ATOM 2849 N N . PRO A 1 372 ? -0.771 17.475 45.379 1.00 49.59 372 PRO A N 1
ATOM 2850 C CA . PRO A 1 372 ? -1.295 18.054 44.120 1.00 49.59 372 PRO A CA 1
ATOM 2851 C C . PRO A 1 372 ? -0.691 19.422 43.673 1.00 49.59 372 PRO A C 1
ATOM 2853 O O . PRO A 1 372 ? -0.007 20.086 44.445 1.00 49.59 372 PRO A O 1
ATOM 2856 N N . ALA A 1 373 ? -1.019 19.874 42.446 1.00 23.48 373 ALA A N 1
ATOM 2857 C CA . ALA A 1 373 ? -1.633 21.188 42.124 1.00 23.48 373 ALA A CA 1
ATOM 2858 C C . ALA A 1 373 ? -1.298 21.706 40.701 1.00 23.48 373 ALA A C 1
ATOM 2860 O O . ALA A 1 373 ? -0.142 21.948 40.385 1.00 23.48 373 ALA A O 1
ATOM 2861 N N . GLY A 1 374 ? -2.345 22.014 39.921 1.00 22.95 374 GLY A N 1
ATOM 2862 C CA . GLY A 1 374 ? -2.408 23.255 39.135 1.00 22.95 374 GLY A CA 1
ATOM 2863 C C . GLY A 1 374 ? -2.055 23.241 37.638 1.00 22.95 374 GLY A C 1
ATOM 2864 O O . GLY A 1 374 ? -0.896 23.354 37.279 1.00 22.95 374 GLY A O 1
ATOM 2865 N N . ILE A 1 375 ? -3.116 23.331 36.821 1.00 26.08 375 ILE A N 1
ATOM 2866 C CA . ILE A 1 375 ? -3.240 24.041 35.525 1.00 26.08 375 ILE A CA 1
ATOM 2867 C C . ILE A 1 375 ? -2.511 23.454 34.293 1.00 26.08 375 ILE A C 1
ATOM 2869 O O . ILE A 1 375 ? -1.332 23.692 34.084 1.00 26.08 375 ILE A O 1
ATOM 2873 N N . GLY A 1 376 ? -3.318 22.814 33.426 1.00 31.28 376 GLY A N 1
ATOM 2874 C CA . GLY A 1 376 ? -3.255 22.814 31.950 1.00 31.28 376 GLY A CA 1
ATOM 2875 C C . GLY A 1 376 ? -2.054 22.157 31.260 1.00 31.28 376 GLY A C 1
ATOM 2876 O O . GLY A 1 376 ? -0.973 22.724 31.281 1.00 31.28 376 GLY A O 1
ATOM 2877 N N . ALA A 1 377 ? -2.249 21.038 30.546 1.00 24.61 377 ALA A N 1
ATOM 2878 C CA . ALA A 1 377 ? -1.292 20.584 29.526 1.00 24.61 377 ALA A CA 1
ATOM 2879 C C . ALA A 1 377 ? -1.863 19.504 28.587 1.00 24.61 377 ALA A C 1
ATOM 2881 O O . ALA A 1 377 ? -2.676 18.677 28.997 1.00 24.61 377 ALA A O 1
ATOM 2882 N N . ALA A 1 378 ? -1.381 19.542 27.342 1.00 28.78 378 ALA A N 1
ATOM 2883 C CA . ALA A 1 378 ? -1.577 18.619 26.228 1.00 28.78 378 ALA A CA 1
ATOM 2884 C C . ALA A 1 378 ? -1.545 17.123 26.605 1.00 28.78 378 ALA A C 1
ATOM 2886 O O . ALA A 1 378 ? -0.785 16.712 27.483 1.00 28.78 378 ALA A O 1
ATOM 2887 N N . THR A 1 379 ? -2.323 16.291 25.896 1.00 38.00 379 THR A N 1
ATOM 2888 C CA . THR A 1 379 ? -2.190 14.822 25.945 1.00 38.00 379 THR A CA 1
ATOM 2889 C C . THR A 1 379 ? -0.736 14.443 25.679 1.00 38.00 379 THR A C 1
ATOM 2891 O O . THR A 1 379 ? -0.218 14.667 24.586 1.00 38.00 379 THR A O 1
ATOM 2894 N N . ALA A 1 380 ? -0.067 13.931 26.709 1.00 43.84 380 ALA A N 1
ATOM 2895 C CA . ALA A 1 380 ? 1.364 13.696 26.690 1.00 43.84 380 ALA A CA 1
ATOM 2896 C C . ALA A 1 380 ? 1.719 12.564 25.718 1.00 43.84 380 ALA A C 1
ATOM 2898 O O . ALA A 1 380 ? 1.103 11.500 25.752 1.00 43.84 380 ALA A O 1
ATOM 2899 N N . LEU A 1 381 ? 2.743 12.791 24.890 1.00 54.56 381 LEU A N 1
ATOM 2900 C CA . LEU A 1 381 ? 3.417 11.741 24.123 1.00 54.56 381 LEU A CA 1
ATOM 2901 C C . LEU A 1 381 ? 3.660 10.491 24.997 1.00 54.56 381 LEU A C 1
ATOM 2903 O O . LEU A 1 381 ? 4.131 10.645 26.128 1.00 54.56 381 LEU A O 1
ATOM 2907 N N . PRO A 1 382 ? 3.377 9.273 24.500 1.00 60.91 382 PRO A N 1
ATOM 2908 C CA . PRO A 1 382 ? 3.483 8.039 25.289 1.00 60.91 382 PRO A CA 1
ATOM 2909 C C . PRO A 1 382 ? 4.931 7.719 25.683 1.00 60.91 382 PRO A C 1
ATOM 2911 O O . PRO A 1 382 ? 5.176 7.124 26.729 1.00 60.91 382 PRO A O 1
ATOM 2914 N N . VAL A 1 383 ? 5.893 8.176 24.878 1.00 71.56 383 VAL A N 1
ATOM 2915 C CA . VAL A 1 383 ? 7.328 8.061 25.137 1.00 71.56 383 VAL A CA 1
ATOM 2916 C C . VAL A 1 383 ? 7.907 9.475 25.183 1.00 71.56 383 VAL A C 1
ATOM 2918 O O . VAL A 1 383 ? 7.959 10.162 24.167 1.00 71.56 383 VAL A O 1
ATOM 2921 N N . ARG A 1 384 ? 8.316 9.936 26.373 1.00 79.06 384 ARG A N 1
ATOM 2922 C CA . ARG A 1 384 ? 8.991 11.243 26.566 1.00 79.06 384 ARG A CA 1
ATOM 2923 C C . ARG A 1 384 ? 10.405 11.130 27.109 1.00 79.06 384 ARG A C 1
ATOM 2925 O O . ARG A 1 384 ? 11.155 12.099 27.044 1.00 79.06 384 ARG A O 1
ATOM 2932 N N . ASP A 1 385 ? 10.766 9.978 27.665 1.00 85.69 385 ASP A N 1
ATOM 2933 C CA . ASP A 1 385 ? 12.112 9.776 28.183 1.00 85.69 385 ASP A CA 1
ATOM 2934 C C . ASP A 1 385 ? 13.132 9.904 27.047 1.00 85.69 385 ASP A C 1
ATOM 2936 O O . ASP A 1 385 ? 13.039 9.203 26.039 1.00 85.69 385 ASP A O 1
ATOM 2940 N N . GLY A 1 386 ? 14.074 10.829 27.215 1.00 85.62 386 GLY A N 1
ATOM 2941 C CA . GLY A 1 386 ? 15.072 11.176 26.209 1.00 85.62 386 GLY A CA 1
ATOM 2942 C C . GLY A 1 386 ? 14.584 12.070 25.063 1.00 85.62 386 GLY A C 1
ATOM 2943 O O . GLY A 1 386 ? 15.373 12.347 24.167 1.00 85.62 386 GLY A O 1
ATOM 2944 N N . LEU A 1 387 ? 13.332 12.543 25.053 1.00 93.25 387 LEU A N 1
ATOM 2945 C CA . LEU A 1 387 ? 12.807 13.424 24.002 1.00 93.25 387 LEU A CA 1
ATOM 2946 C C . LEU A 1 387 ? 13.485 14.804 24.047 1.00 93.25 387 LEU A C 1
ATOM 2948 O O . LEU A 1 387 ? 13.485 15.472 25.080 1.00 93.25 387 LEU A O 1
ATOM 2952 N N . ILE A 1 388 ? 14.040 15.236 22.915 1.00 94.94 388 ILE A N 1
ATOM 2953 C CA . ILE A 1 388 ? 14.796 16.492 22.769 1.00 94.94 388 ILE A CA 1
ATOM 2954 C C . ILE A 1 388 ? 14.276 17.407 21.659 1.00 94.94 388 ILE A C 1
ATOM 2956 O O . ILE A 1 388 ? 14.775 18.514 21.497 1.00 94.94 388 ILE A O 1
ATOM 2960 N N . LEU A 1 389 ? 13.324 16.957 20.854 1.00 95.62 389 LEU A N 1
ATOM 2961 C CA . LEU A 1 389 ? 12.624 17.795 19.888 1.00 95.62 389 LEU A CA 1
ATOM 2962 C C . LEU A 1 389 ? 11.263 17.167 19.633 1.00 95.62 389 LEU A C 1
ATOM 2964 O O . LEU A 1 389 ? 11.195 15.955 19.423 1.00 95.62 389 LEU A O 1
ATOM 2968 N N . TYR A 1 390 ? 10.210 17.975 19.637 1.00 94.50 390 TYR A N 1
ATOM 2969 C CA . TYR A 1 390 ? 8.897 17.545 19.184 1.00 94.50 390 TYR A CA 1
ATOM 2970 C C . TYR A 1 390 ? 8.162 18.688 18.488 1.00 94.50 390 TYR A C 1
ATOM 2972 O O . TYR A 1 390 ? 7.884 19.707 19.114 1.00 94.50 390 TYR A O 1
ATOM 2980 N N . PHE A 1 391 ? 7.841 18.507 17.209 1.00 94.94 391 PHE A N 1
ATOM 2981 C CA . PHE A 1 391 ? 6.946 19.383 16.462 1.00 94.94 391 PHE A CA 1
ATOM 2982 C C . PHE A 1 391 ? 5.683 18.604 16.091 1.00 94.94 391 PHE A C 1
ATOM 2984 O O . PHE A 1 391 ? 5.744 17.696 15.262 1.00 94.94 391 PHE A O 1
ATOM 2991 N N . SER A 1 392 ? 4.553 18.970 16.700 1.00 86.50 392 SER A N 1
ATOM 2992 C CA . SER A 1 392 ? 3.239 18.392 16.382 1.00 86.50 392 SER A CA 1
ATOM 2993 C C . SER A 1 392 ? 2.691 18.886 15.047 1.00 86.50 392 SER A C 1
ATOM 2995 O O . SER A 1 392 ? 1.943 18.183 14.404 1.00 86.50 392 SER A O 1
ATOM 2997 N N . PHE A 1 393 ? 3.022 20.123 14.656 1.00 90.44 393 PHE A N 1
ATOM 2998 C CA . PHE A 1 393 ? 2.372 20.849 13.557 1.00 90.44 393 PHE A CA 1
ATOM 2999 C C . PHE A 1 393 ? 0.836 20.947 13.662 1.00 90.44 393 PHE A C 1
ATOM 3001 O O . PHE A 1 393 ? 0.178 21.279 12.674 1.00 90.44 393 PHE A O 1
ATOM 3008 N N . ASP A 1 394 ? 0.269 20.778 14.860 1.00 82.38 394 ASP A N 1
ATOM 3009 C CA . ASP A 1 394 ? -1.178 20.848 15.101 1.00 82.38 394 ASP A CA 1
ATOM 3010 C C . ASP A 1 394 ? -1.770 22.230 14.777 1.00 82.38 394 ASP A C 1
ATOM 3012 O O . ASP A 1 394 ? -2.914 22.348 14.331 1.00 82.38 394 ASP A O 1
ATOM 3016 N N . GLU A 1 395 ? -0.977 23.289 14.959 1.00 80.19 395 GLU A N 1
ATOM 3017 C CA . GLU A 1 395 ? -1.346 24.664 14.633 1.00 80.19 395 GLU A CA 1
ATOM 3018 C C . GLU A 1 395 ? -0.456 25.250 13.524 1.00 80.19 395 GLU A C 1
ATOM 3020 O O . GLU A 1 395 ? 0.740 24.943 13.444 1.00 80.19 395 GLU A O 1
ATOM 3025 N N . PRO A 1 396 ? -0.997 26.153 12.683 1.00 85.19 396 PRO A N 1
ATOM 3026 C CA . PRO A 1 396 ? -0.206 26.839 11.673 1.00 85.19 396 PRO A CA 1
ATOM 3027 C C . PRO A 1 396 ? 0.901 27.696 12.316 1.00 85.19 396 PRO A C 1
ATOM 3029 O O . PRO A 1 396 ? 0.606 28.497 13.211 1.00 85.19 396 PRO A O 1
ATOM 3032 N N . PRO A 1 397 ? 2.156 27.613 11.825 1.00 88.19 397 PRO A N 1
ATOM 3033 C CA . PRO A 1 397 ? 3.258 28.437 12.312 1.00 88.19 397 PRO A CA 1
ATOM 3034 C C . PRO A 1 397 ? 2.944 29.933 12.216 1.00 88.19 397 PRO A C 1
ATOM 3036 O O . PRO A 1 397 ? 2.684 30.466 11.132 1.00 88.19 397 PRO A O 1
ATOM 3039 N N . LYS A 1 398 ? 3.010 30.643 13.344 1.00 87.19 398 LYS A N 1
ATOM 3040 C CA . LYS A 1 398 ? 2.848 32.103 13.383 1.00 87.19 398 LYS A CA 1
ATOM 3041 C C . LYS A 1 398 ? 4.178 32.748 13.018 1.00 87.19 398 LYS A C 1
ATOM 3043 O O . LYS A 1 398 ? 5.199 32.432 13.617 1.00 87.19 398 LYS A O 1
ATOM 3048 N N . GLU A 1 399 ? 4.176 33.601 11.994 1.00 89.62 399 GLU A N 1
ATOM 3049 C CA . GLU A 1 399 ? 5.401 34.222 11.450 1.00 89.62 399 GLU A CA 1
ATOM 3050 C C . GLU A 1 399 ? 6.471 33.185 11.031 1.00 89.62 399 GLU A C 1
ATOM 3052 O O . GLU A 1 399 ? 7.669 33.459 10.984 1.00 89.62 399 GLU A O 1
ATOM 3057 N N . GLY A 1 400 ? 6.024 31.965 10.711 1.00 88.75 400 GLY A N 1
ATOM 3058 C CA . GLY A 1 400 ? 6.882 30.835 10.366 1.00 88.75 400 GLY A CA 1
ATOM 3059 C C . GLY A 1 400 ? 7.603 30.187 11.553 1.00 88.75 400 GLY A C 1
ATOM 3060 O O . GLY A 1 400 ? 8.367 29.257 11.328 1.00 88.75 400 GLY A O 1
ATOM 3061 N N . VAL A 1 401 ? 7.375 30.614 12.797 1.00 95.56 401 VAL A N 1
ATOM 3062 C CA . VAL A 1 401 ? 7.969 29.967 13.976 1.00 95.56 401 VAL A CA 1
ATOM 3063 C C . VAL A 1 401 ? 7.251 28.649 14.269 1.00 95.56 401 VAL A C 1
ATOM 3065 O O . VAL A 1 401 ? 6.025 28.607 14.382 1.00 95.56 401 VAL A O 1
ATOM 3068 N N . VAL A 1 402 ? 8.027 27.576 14.396 1.00 94.81 402 VAL A N 1
ATOM 3069 C CA . VAL A 1 402 ? 7.583 26.237 14.793 1.00 94.81 402 VAL A CA 1
ATOM 3070 C C . VAL A 1 402 ? 8.051 25.996 16.225 1.00 94.81 402 VAL A C 1
ATOM 3072 O O . VAL A 1 402 ? 9.253 25.983 16.483 1.00 94.81 402 VAL A O 1
ATOM 3075 N N . HIS A 1 403 ? 7.117 25.810 17.151 1.00 90.75 403 HIS A N 1
ATOM 3076 C CA . HIS A 1 403 ? 7.439 25.645 18.567 1.00 90.75 403 HIS A CA 1
ATOM 3077 C C . HIS A 1 403 ? 7.824 24.207 18.913 1.00 90.75 403 HIS A C 1
ATOM 3079 O O . HIS A 1 403 ? 7.149 23.269 18.498 1.00 90.75 403 HIS A O 1
ATOM 3085 N N . ASP A 1 404 ? 8.889 24.049 19.700 1.00 90.31 404 ASP A N 1
ATOM 3086 C CA . ASP A 1 404 ? 9.302 22.764 20.260 1.00 90.31 404 ASP A CA 1
ATOM 3087 C C . ASP A 1 404 ? 8.486 22.404 21.510 1.00 90.31 404 ASP A C 1
ATOM 3089 O O . ASP A 1 404 ? 8.618 23.004 22.579 1.00 90.31 404 ASP A O 1
ATOM 3093 N N . GLU A 1 405 ? 7.692 21.348 21.397 1.00 87.75 405 GLU A N 1
ATOM 3094 C CA . GLU A 1 405 ? 6.827 20.819 22.451 1.00 87.75 405 GLU A CA 1
ATOM 3095 C C . GLU A 1 405 ? 7.502 19.739 23.317 1.00 87.75 405 GLU A C 1
ATOM 3097 O O . GLU A 1 405 ? 6.884 19.163 24.225 1.00 87.75 405 GLU A O 1
ATOM 3102 N N . SER A 1 406 ? 8.787 19.442 23.081 1.00 83.12 406 SER A N 1
ATOM 3103 C CA . SER A 1 406 ? 9.552 18.541 23.954 1.00 83.12 406 SER A CA 1
ATOM 3104 C C . SER A 1 406 ? 9.823 19.167 25.324 1.00 83.12 406 SER A C 1
ATOM 3106 O O . SER A 1 406 ? 9.902 18.449 26.322 1.00 83.12 406 SER A O 1
ATOM 3108 N N . GLY A 1 407 ? 9.910 20.503 25.374 1.00 81.62 407 GLY A N 1
ATOM 3109 C CA . GLY A 1 407 ? 10.308 21.281 26.547 1.00 81.62 407 GLY A CA 1
ATOM 3110 C C . GLY A 1 407 ? 11.796 21.650 26.580 1.00 81.62 407 GLY A C 1
ATOM 3111 O O . GLY A 1 407 ? 12.248 22.237 27.560 1.00 81.62 407 GLY A O 1
ATOM 3112 N N . THR A 1 408 ? 12.565 21.336 25.530 1.00 84.94 408 THR A N 1
ATOM 3113 C CA . THR A 1 408 ? 13.996 21.697 25.441 1.00 84.94 408 THR A CA 1
ATOM 3114 C C . THR A 1 408 ? 14.255 23.030 24.727 1.00 84.94 408 THR A C 1
ATOM 3116 O O . THR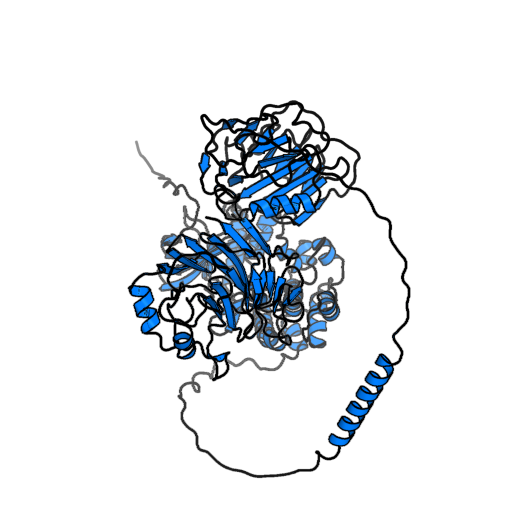 A 1 408 ? 15.371 23.558 24.768 1.00 84.94 408 THR A O 1
ATOM 3119 N N . GLY A 1 409 ? 13.213 23.608 24.124 1.00 90.19 409 GLY A N 1
ATOM 3120 C CA . GLY A 1 409 ? 13.207 24.940 23.523 1.00 90.19 409 GLY A CA 1
ATOM 3121 C C . GLY A 1 409 ? 13.880 24.999 22.156 1.00 90.19 409 GLY A C 1
ATOM 3122 O O . GLY A 1 409 ? 14.337 26.073 21.755 1.00 90.19 409 GLY A O 1
ATOM 3123 N N . ASN A 1 410 ? 14.016 23.867 21.469 1.00 94.56 410 ASN A N 1
ATOM 3124 C CA . ASN A 1 410 ? 14.617 23.747 20.142 1.00 94.56 410 ASN A CA 1
ATOM 3125 C C . ASN A 1 410 ? 13.655 24.228 19.033 1.00 94.56 410 ASN A C 1
ATOM 3127 O O . ASN A 1 410 ? 13.364 23.494 18.092 1.00 94.56 410 ASN A O 1
ATOM 3131 N N . ASP A 1 411 ? 13.156 25.460 19.156 1.00 95.75 411 ASP A N 1
ATOM 3132 C CA . ASP A 1 411 ? 12.225 26.062 18.197 1.00 95.75 411 ASP A CA 1
ATOM 3133 C C . ASP A 1 411 ? 12.834 26.159 16.789 1.00 95.75 411 ASP A C 1
ATOM 3135 O O . ASP A 1 411 ? 14.030 26.424 16.610 1.00 95.75 411 ASP A O 1
ATOM 3139 N N . GLY A 1 412 ? 11.984 25.969 15.783 1.00 96.75 412 GLY A N 1
ATOM 3140 C CA . GLY A 1 412 ? 12.331 26.037 14.371 1.00 96.75 412 GLY A CA 1
ATOM 3141 C C . GLY A 1 412 ? 11.743 27.249 13.649 1.00 96.75 412 GLY A C 1
ATOM 3142 O O . GLY A 1 412 ? 10.823 27.911 14.122 1.00 96.75 412 GLY A O 1
ATOM 3143 N N . GLN A 1 413 ? 12.253 27.504 12.447 1.00 98.06 413 GLN A N 1
ATOM 3144 C CA . GLN A 1 413 ? 11.729 28.482 11.500 1.00 98.06 413 GLN A CA 1
ATOM 3145 C C . GLN A 1 413 ? 11.370 27.780 10.187 1.00 98.06 413 GLN A C 1
ATOM 3147 O O . GLN A 1 413 ? 12.252 27.307 9.467 1.00 98.06 413 GLN A O 1
ATOM 3152 N N . ALA A 1 414 ? 10.084 27.733 9.860 1.00 97.00 414 ALA A N 1
ATOM 3153 C CA . ALA A 1 414 ? 9.571 27.307 8.570 1.00 97.00 414 ALA A CA 1
ATOM 3154 C C . ALA A 1 414 ? 9.885 28.355 7.489 1.00 97.00 414 ALA A C 1
ATOM 3156 O O . ALA A 1 414 ? 9.643 29.554 7.654 1.00 97.00 414 ALA A O 1
ATOM 3157 N N . VAL A 1 415 ? 10.416 27.884 6.364 1.00 95.81 415 VAL A N 1
ATOM 3158 C CA . VAL A 1 415 ? 10.764 28.660 5.172 1.00 95.81 415 VAL A CA 1
ATOM 3159 C C . VAL A 1 415 ? 10.109 27.974 3.985 1.00 95.81 415 VAL A C 1
ATOM 3161 O O . VAL A 1 415 ? 10.396 26.812 3.732 1.00 95.81 415 VAL A O 1
ATOM 3164 N N . GLY A 1 416 ? 9.209 28.661 3.277 1.00 93.06 416 GLY A N 1
ATOM 3165 C CA . GLY A 1 416 ? 8.562 28.137 2.064 1.00 93.06 416 GLY A CA 1
ATOM 3166 C C . GLY A 1 416 ? 7.639 26.925 2.262 1.00 93.06 416 GLY A C 1
ATOM 3167 O O . GLY A 1 416 ? 7.147 26.386 1.273 1.00 93.06 416 GLY A O 1
ATOM 3168 N N . ALA A 1 417 ? 7.416 26.471 3.497 1.00 95.44 417 ALA A N 1
ATOM 3169 C CA . ALA A 1 417 ? 6.465 25.414 3.835 1.00 95.44 417 ALA A CA 1
ATOM 3170 C C . ALA A 1 417 ? 5.080 26.008 4.112 1.00 95.44 417 ALA A C 1
ATOM 3172 O O . ALA A 1 417 ? 4.966 27.109 4.656 1.00 95.44 417 ALA A O 1
ATOM 3173 N N . THR A 1 418 ? 4.029 25.279 3.750 1.00 95.88 418 THR A N 1
ATOM 3174 C CA . THR A 1 418 ? 2.637 25.691 3.975 1.00 95.88 418 THR A CA 1
ATOM 3175 C C . THR A 1 418 ? 1.956 24.730 4.928 1.00 95.88 418 THR A C 1
ATOM 3177 O O . THR A 1 418 ? 2.076 23.521 4.770 1.00 95.88 418 THR A O 1
ATOM 3180 N N . TRP A 1 419 ? 1.213 25.250 5.898 1.00 96.06 419 TRP A N 1
ATOM 3181 C CA . TRP A 1 419 ? 0.446 24.412 6.813 1.00 96.06 419 TRP A CA 1
ATOM 3182 C C . TRP A 1 419 ? -0.849 23.907 6.168 1.00 96.06 419 TRP A C 1
ATOM 3184 O O . TRP A 1 419 ? -1.482 24.626 5.392 1.00 96.06 419 TRP A O 1
ATOM 3194 N N . THR A 1 420 ? -1.254 22.689 6.518 1.00 85.50 420 THR A N 1
ATOM 3195 C CA . THR A 1 420 ? -2.535 22.090 6.135 1.00 85.50 420 THR A CA 1
ATOM 3196 C C . THR A 1 420 ? -3.215 21.449 7.348 1.00 85.50 420 THR A C 1
ATOM 3198 O O . THR A 1 420 ? -2.522 20.896 8.199 1.00 85.50 420 THR A O 1
ATOM 3201 N N . PRO A 1 421 ? -4.559 21.462 7.426 1.00 77.31 421 PRO A N 1
ATOM 3202 C CA . PRO A 1 421 ? -5.303 20.703 8.432 1.00 77.31 421 PRO A CA 1
ATOM 3203 C C . PRO A 1 421 ? -5.374 19.195 8.131 1.00 77.31 421 PRO A C 1
ATOM 3205 O O . PRO A 1 421 ? -5.987 18.452 8.888 1.00 77.31 421 PRO A O 1
ATOM 3208 N N . GLU A 1 422 ? -4.823 18.731 7.006 1.00 77.12 422 GLU A N 1
ATOM 3209 C CA . GLU A 1 422 ? -4.825 17.316 6.607 1.00 77.12 422 GLU A CA 1
ATOM 3210 C C . GLU A 1 422 ? -3.601 16.560 7.152 1.00 77.12 422 GLU A C 1
ATOM 3212 O O . GLU A 1 422 ? -2.925 15.836 6.413 1.00 77.12 422 GLU A O 1
ATOM 3217 N N . GLY A 1 423 ? -3.295 16.756 8.436 1.00 75.44 423 GLY A N 1
ATOM 3218 C CA . GLY A 1 423 ? -2.215 16.050 9.114 1.00 75.44 423 GLY A CA 1
ATOM 3219 C C . GLY A 1 423 ? -2.517 14.575 9.348 1.00 75.44 423 GLY A C 1
ATOM 3220 O O . GLY A 1 423 ? -3.641 14.092 9.173 1.00 75.44 423 GLY A O 1
ATOM 3221 N N . ARG A 1 424 ? -1.486 13.835 9.750 1.00 79.12 424 ARG A N 1
ATOM 3222 C CA . ARG A 1 424 ? -1.659 12.499 10.313 1.00 79.12 424 ARG A CA 1
ATOM 3223 C C . ARG A 1 424 ? -2.377 12.591 11.659 1.00 79.12 424 ARG A C 1
ATOM 3225 O O . ARG A 1 424 ? -3.263 11.774 11.919 1.00 79.12 424 ARG A O 1
ATOM 3232 N N . ARG A 1 425 ? -2.028 13.591 12.469 1.00 68.38 425 ARG A N 1
ATOM 3233 C CA . ARG A 1 425 ? -2.689 13.982 13.709 1.00 68.38 425 ARG A CA 1
ATOM 3234 C C . ARG A 1 425 ? -2.804 15.505 13.719 1.00 68.38 425 ARG A C 1
ATOM 3236 O O . ARG A 1 425 ? -1.812 16.202 13.694 1.00 68.38 425 ARG A O 1
ATOM 3243 N N . GLY A 1 426 ? -4.039 16.006 13.691 1.00 77.88 426 GLY A N 1
ATOM 3244 C CA . GLY A 1 426 ? -4.284 17.444 13.591 1.00 77.88 426 GLY A CA 1
ATOM 3245 C C . GLY A 1 426 ? -3.772 18.031 12.274 1.00 77.88 426 GLY A C 1
ATOM 3246 O O . GLY A 1 426 ? -4.297 17.698 11.212 1.00 77.88 426 GLY A O 1
ATOM 3247 N N . GLY A 1 427 ? -2.811 18.947 12.356 1.00 82.19 427 GLY A N 1
ATOM 3248 C CA . GLY A 1 427 ? -2.243 19.652 11.207 1.00 82.19 427 GLY A CA 1
ATOM 3249 C C . GLY A 1 427 ? -0.938 19.032 10.711 1.00 82.19 427 GLY A C 1
ATOM 3250 O O . GLY A 1 427 ? -0.376 18.156 11.339 1.00 82.19 427 GLY A O 1
ATOM 3251 N N . ALA A 1 428 ? -0.446 19.473 9.559 1.00 93.25 428 ALA A N 1
ATOM 3252 C CA . ALA A 1 428 ? 0.870 19.088 9.052 1.00 93.25 428 ALA A CA 1
ATOM 3253 C C . ALA A 1 428 ? 1.496 20.220 8.241 1.00 93.25 428 ALA A C 1
ATOM 3255 O O . ALA A 1 428 ? 0.811 21.140 7.781 1.00 93.25 428 ALA A O 1
ATOM 3256 N N . LEU A 1 429 ? 2.805 20.130 8.005 1.00 96.75 429 LEU A N 1
ATOM 3257 C CA . LEU A 1 429 ? 3.481 20.999 7.047 1.00 96.75 429 LEU A CA 1
ATOM 3258 C C . LEU A 1 429 ? 3.630 20.297 5.697 1.00 96.75 429 LEU A C 1
ATOM 3260 O O . LEU A 1 429 ? 4.184 19.205 5.596 1.00 96.75 429 LEU A O 1
ATOM 3264 N N . GLN A 1 430 ? 3.145 20.963 4.652 1.00 97.12 430 GLN A N 1
ATOM 3265 C CA . GLN A 1 430 ? 3.391 20.635 3.256 1.00 97.12 430 GLN A CA 1
ATOM 3266 C C . GLN A 1 430 ? 4.666 21.328 2.798 1.00 97.12 430 GLN A C 1
ATOM 3268 O O . GLN A 1 430 ? 4.790 22.557 2.846 1.00 97.12 430 GLN A O 1
ATOM 3273 N N . PHE A 1 431 ? 5.577 20.517 2.286 1.00 97.38 431 PHE A N 1
ATOM 3274 C CA . PHE A 1 431 ? 6.821 20.953 1.689 1.00 97.38 431 PHE A CA 1
ATOM 3275 C C . PHE A 1 431 ? 6.742 20.827 0.173 1.00 97.38 431 PHE A C 1
ATOM 3277 O O . PHE A 1 431 ? 6.093 19.924 -0.359 1.00 97.38 431 PHE A O 1
ATOM 3284 N N . ALA A 1 432 ? 7.381 21.768 -0.512 1.00 92.81 432 ALA A N 1
ATOM 3285 C CA . ALA A 1 432 ? 7.540 21.772 -1.957 1.00 92.81 432 ALA A CA 1
ATOM 3286 C C . ALA A 1 432 ? 8.985 21.433 -2.338 1.00 92.81 432 ALA A C 1
ATOM 3288 O O . ALA A 1 432 ? 9.922 21.718 -1.594 1.00 92.81 432 ALA A O 1
ATOM 3289 N N . ARG A 1 433 ? 9.182 20.930 -3.561 1.00 90.81 433 ARG A N 1
ATOM 3290 C CA . ARG A 1 433 ? 10.476 20.443 -4.086 1.00 90.81 433 ARG A CA 1
ATOM 3291 C C . ARG A 1 433 ? 11.684 21.370 -3.935 1.00 90.81 433 ARG A C 1
ATOM 3293 O O . ARG A 1 433 ? 12.809 20.879 -4.051 1.00 90.81 433 ARG A O 1
ATOM 3300 N N . THR A 1 434 ? 11.475 22.670 -3.747 1.00 92.00 434 THR A N 1
ATOM 3301 C CA . THR A 1 434 ? 12.527 23.690 -3.708 1.00 92.00 434 THR A CA 1
ATOM 3302 C C . THR A 1 434 ? 12.301 24.689 -2.579 1.00 92.00 434 THR A C 1
ATOM 3304 O O . THR A 1 434 ? 11.216 25.257 -2.478 1.00 92.00 434 THR A O 1
ATOM 3307 N N . ASN A 1 435 ? 13.345 24.969 -1.796 1.00 92.75 435 ASN A N 1
ATOM 3308 C CA . ASN A 1 435 ? 13.400 25.995 -0.749 1.00 92.75 435 ASN A CA 1
ATOM 3309 C C . ASN A 1 435 ? 12.222 25.959 0.242 1.00 92.75 435 ASN A C 1
ATOM 3311 O O . ASN A 1 435 ? 11.779 27.001 0.720 1.00 92.75 435 ASN A O 1
ATOM 3315 N N . SER A 1 436 ? 11.755 24.754 0.572 1.00 96.31 436 SER A N 1
ATOM 3316 C CA . SER A 1 436 ? 10.672 24.504 1.522 1.00 96.31 436 SER A CA 1
ATOM 3317 C C . SER A 1 436 ? 11.180 23.609 2.656 1.00 96.31 436 SER A C 1
ATOM 3319 O O . SER A 1 436 ? 11.497 22.451 2.416 1.00 96.31 436 SER A O 1
ATOM 3321 N N . TYR A 1 437 ? 11.386 24.138 3.861 1.00 97.69 437 TYR A N 1
ATOM 3322 C CA . TYR A 1 437 ? 12.011 23.403 4.972 1.00 97.69 437 TYR A CA 1
ATOM 3323 C C . TYR A 1 437 ? 11.746 24.078 6.323 1.00 97.69 437 TYR A C 1
ATOM 3325 O O . TYR A 1 437 ? 11.375 25.250 6.373 1.00 97.69 437 TYR A O 1
ATOM 3333 N N . VAL A 1 438 ? 11.977 23.362 7.425 1.00 98.25 438 VAL A N 1
ATOM 3334 C CA . VAL A 1 438 ? 12.076 23.954 8.772 1.00 98.25 438 VAL A CA 1
ATOM 3335 C C . VAL A 1 438 ? 13.537 23.960 9.192 1.00 98.25 438 VAL A C 1
ATOM 3337 O O . VAL A 1 438 ? 14.203 22.933 9.111 1.00 98.25 438 VAL A O 1
ATOM 3340 N N . ARG A 1 439 ? 14.050 25.106 9.642 1.00 98.00 439 ARG A N 1
ATOM 3341 C CA . ARG A 1 439 ? 15.409 25.256 10.177 1.00 98.00 439 ARG A CA 1
ATOM 3342 C C . ARG A 1 439 ? 15.374 25.354 11.693 1.00 98.00 439 ARG A C 1
ATOM 3344 O O . ARG A 1 439 ? 14.738 26.260 12.215 1.00 98.00 439 ARG A O 1
ATOM 3351 N N . VAL A 1 440 ? 16.117 24.497 12.378 1.00 97.88 440 VAL A N 1
ATOM 3352 C CA . VAL A 1 440 ? 16.281 24.509 13.833 1.00 97.88 440 VAL A CA 1
ATOM 3353 C C . VAL A 1 440 ? 17.746 24.829 14.156 1.00 97.88 440 VAL A C 1
ATOM 3355 O O . VAL A 1 440 ? 18.628 24.048 13.785 1.00 97.88 440 VAL A O 1
ATOM 3358 N N . PRO A 1 441 ? 18.041 25.969 14.808 1.00 97.06 441 PRO A N 1
ATOM 3359 C CA . PRO A 1 441 ? 19.412 26.364 15.113 1.00 97.06 441 PRO A CA 1
ATOM 3360 C C . PRO A 1 441 ? 20.173 25.306 15.918 1.00 97.06 441 PRO A C 1
ATOM 3362 O O . PRO A 1 441 ? 19.629 24.720 16.855 1.00 97.06 441 PRO A O 1
ATOM 3365 N N . ASN A 1 442 ? 21.449 25.097 15.595 1.00 95.12 442 ASN A N 1
ATOM 3366 C CA . ASN A 1 442 ? 22.293 24.133 16.289 1.00 95.12 442 ASN A CA 1
ATOM 3367 C C . ASN A 1 442 ? 22.395 24.429 17.794 1.00 95.12 442 ASN A C 1
ATOM 3369 O O . ASN A 1 442 ? 22.655 25.562 18.209 1.00 95.12 442 ASN A O 1
ATOM 3373 N N . ARG A 1 443 ? 22.266 23.381 18.613 1.00 94.50 443 ARG A N 1
ATOM 3374 C CA . ARG A 1 443 ? 22.431 23.426 20.072 1.00 94.50 443 ARG A CA 1
ATOM 3375 C C . ARG A 1 443 ? 23.061 22.133 20.594 1.00 94.50 443 ARG A C 1
ATOM 3377 O O . ARG A 1 443 ? 22.942 21.100 19.935 1.00 94.50 443 ARG A O 1
ATOM 3384 N N . PRO A 1 444 ? 23.673 22.136 21.795 1.00 92.50 444 PRO A N 1
ATOM 3385 C CA . PRO A 1 444 ? 24.242 20.921 22.385 1.00 92.50 444 PRO A CA 1
ATOM 3386 C C . PRO A 1 444 ? 23.241 19.762 22.503 1.00 92.50 444 PRO A C 1
ATOM 3388 O O . PRO A 1 444 ? 23.606 18.617 22.261 1.00 92.50 444 PRO A O 1
ATOM 3391 N N . SER A 1 445 ? 21.969 20.054 22.800 1.00 92.19 445 SER A N 1
ATOM 3392 C CA . SER A 1 445 ? 20.892 19.054 22.873 1.00 92.19 445 SER A CA 1
ATOM 3393 C C . SER A 1 445 ? 20.674 18.305 21.555 1.00 92.19 445 SER A C 1
ATOM 3395 O O . SER A 1 445 ? 20.326 17.133 21.592 1.00 92.19 445 SER A O 1
ATOM 3397 N N . LEU A 1 446 ? 20.936 18.941 20.408 1.00 93.75 446 LEU A N 1
ATOM 3398 C CA . LEU A 1 446 ? 20.792 18.366 19.064 1.00 93.75 446 LEU A CA 1
ATOM 3399 C C . LEU A 1 446 ? 22.051 17.631 18.573 1.00 93.75 446 LEU A C 1
ATOM 3401 O O . LEU A 1 446 ? 22.116 17.247 17.408 1.00 93.75 446 LEU A O 1
ATOM 3405 N N . ASN A 1 447 ? 23.045 17.418 19.442 1.00 92.44 447 ASN A N 1
ATOM 3406 C CA . ASN A 1 447 ? 24.225 16.598 19.157 1.00 92.44 447 ASN A CA 1
ATOM 3407 C C . ASN A 1 447 ? 24.345 15.407 20.136 1.00 92.44 447 ASN A C 1
ATOM 3409 O O . ASN A 1 447 ? 25.377 15.247 20.801 1.00 92.44 447 ASN A O 1
ATOM 3413 N N . PRO A 1 448 ? 23.290 14.584 20.298 1.00 93.38 448 PRO A N 1
ATOM 3414 C CA . PRO A 1 448 ? 23.309 13.499 21.266 1.00 93.38 448 PRO A CA 1
ATOM 3415 C C . PRO A 1 448 ? 24.213 12.351 20.784 1.00 93.38 448 PRO A C 1
ATOM 3417 O O . PRO A 1 448 ? 24.305 12.110 19.587 1.00 93.38 448 PRO A O 1
ATOM 3420 N N . PRO A 1 449 ? 24.877 11.598 21.677 1.00 89.81 449 PRO A N 1
ATOM 3421 C CA . PRO A 1 449 ? 25.763 10.501 21.274 1.00 89.81 449 PRO A CA 1
ATOM 3422 C C . PRO A 1 449 ? 25.016 9.293 20.678 1.00 89.81 449 PRO A C 1
ATOM 3424 O O . PRO A 1 449 ? 25.596 8.546 19.891 1.00 89.81 449 PRO A O 1
ATOM 3427 N N . GLN A 1 450 ? 23.750 9.116 21.055 1.00 93.94 450 GLN A N 1
ATOM 3428 C CA . GLN A 1 450 ? 22.797 8.134 20.538 1.00 93.94 450 GLN A CA 1
ATOM 3429 C C . GLN A 1 450 ? 21.538 8.876 20.103 1.00 93.94 450 GLN A C 1
ATOM 3431 O O . GLN A 1 450 ? 21.275 9.970 20.603 1.00 93.94 450 GLN A O 1
ATOM 3436 N N . ILE A 1 451 ? 20.755 8.309 19.189 1.00 95.44 451 ILE A N 1
ATOM 3437 C CA . ILE A 1 451 ? 19.624 9.054 18.634 1.00 95.44 451 ILE A CA 1
ATOM 3438 C C . ILE A 1 451 ? 18.483 8.153 18.174 1.00 95.44 451 ILE A C 1
ATOM 3440 O O . ILE A 1 451 ? 18.704 7.038 17.699 1.00 95.44 451 ILE A O 1
ATOM 3444 N N . THR A 1 452 ? 17.263 8.672 18.285 1.00 97.06 452 THR A N 1
ATOM 3445 C CA . THR A 1 452 ? 16.105 8.221 17.509 1.00 97.06 452 THR A CA 1
ATOM 3446 C C . THR A 1 452 ? 15.482 9.420 16.824 1.00 97.06 452 THR A C 1
ATOM 3448 O O . THR A 1 452 ? 15.285 10.447 17.466 1.00 97.06 452 THR A O 1
ATOM 3451 N N . MET A 1 453 ? 15.152 9.284 15.547 1.00 95.94 453 MET A N 1
ATOM 3452 C CA . MET A 1 453 ? 14.369 10.257 14.793 1.00 95.94 453 MET A CA 1
ATOM 3453 C C . MET A 1 453 ? 13.106 9.579 14.304 1.00 95.94 453 MET A C 1
ATOM 3455 O O . MET A 1 453 ? 13.193 8.474 13.771 1.00 95.94 453 MET A O 1
ATOM 3459 N N . ALA A 1 454 ? 11.963 10.229 14.477 1.00 96.31 454 ALA A N 1
ATOM 3460 C CA . ALA A 1 454 ? 10.676 9.722 14.034 1.00 96.31 454 ALA A CA 1
ATOM 3461 C C . ALA A 1 454 ? 9.862 10.844 13.392 1.00 96.31 454 ALA A C 1
ATOM 3463 O O . ALA A 1 454 ? 9.900 11.981 13.857 1.00 96.31 454 ALA A O 1
ATOM 3464 N N . ALA A 1 455 ? 9.145 10.528 12.321 1.00 96.94 455 ALA A N 1
ATOM 3465 C CA . ALA A 1 455 ? 8.151 11.415 11.731 1.00 96.94 455 ALA A CA 1
ATOM 3466 C C . ALA A 1 455 ? 7.097 10.600 10.984 1.00 96.94 455 ALA A C 1
ATOM 3468 O O . ALA A 1 455 ? 7.355 9.477 10.538 1.00 96.94 455 ALA A O 1
ATOM 3469 N N . TRP A 1 456 ? 5.929 11.195 10.787 1.00 95.25 456 TRP A N 1
ATOM 3470 C CA . TRP A 1 456 ? 4.994 10.762 9.763 1.00 95.25 456 TRP A CA 1
ATOM 3471 C C . TRP A 1 456 ? 5.254 11.534 8.486 1.00 95.25 456 TRP A C 1
ATOM 3473 O O . TRP A 1 456 ? 5.387 12.753 8.505 1.00 95.25 456 TRP A O 1
ATOM 3483 N N . VAL A 1 457 ? 5.322 10.826 7.366 1.00 96.06 457 VAL A N 1
ATOM 3484 C CA . VAL A 1 457 ? 5.565 11.412 6.049 1.00 96.06 457 VAL A CA 1
ATOM 3485 C C . VAL A 1 457 ? 4.554 10.893 5.042 1.00 96.06 457 VAL A C 1
ATOM 3487 O O . VAL A 1 457 ? 4.173 9.726 5.077 1.00 96.06 457 VAL A O 1
ATOM 3490 N N . LYS A 1 458 ? 4.117 11.754 4.127 1.00 94.56 458 LYS A N 1
ATOM 3491 C CA . LYS A 1 458 ? 3.256 11.380 3.005 1.00 94.56 458 LYS A CA 1
ATOM 3492 C C . LYS A 1 458 ? 3.758 12.042 1.738 1.00 94.56 458 LYS A C 1
ATOM 3494 O O . LYS A 1 458 ? 3.710 13.262 1.599 1.00 94.56 458 LYS A O 1
ATOM 3499 N N . THR A 1 459 ? 4.216 11.224 0.801 1.00 93.94 459 THR A N 1
ATOM 3500 C CA . THR A 1 459 ? 4.722 11.670 -0.496 1.00 93.94 459 THR A CA 1
ATOM 3501 C C . THR A 1 459 ? 4.308 10.695 -1.590 1.00 93.94 459 THR A C 1
ATOM 3503 O O . THR A 1 459 ? 4.214 9.494 -1.364 1.00 93.94 459 THR A O 1
ATOM 3506 N N . SER A 1 460 ? 4.046 11.228 -2.782 1.00 89.75 460 SER A N 1
ATOM 3507 C CA . SER A 1 460 ? 3.888 10.453 -4.025 1.00 89.75 460 SER A CA 1
ATOM 3508 C C . SER A 1 460 ? 5.017 10.749 -5.022 1.00 89.75 460 SER A C 1
ATOM 3510 O O . SER A 1 460 ? 4.931 10.430 -6.212 1.00 89.75 460 SER A O 1
ATOM 3512 N N . TYR A 1 461 ? 6.059 11.426 -4.540 1.00 87.56 461 TYR A N 1
ATOM 3513 C CA . TYR A 1 461 ? 7.152 11.953 -5.325 1.00 87.56 461 TYR A CA 1
ATOM 3514 C C . TYR A 1 461 ? 8.483 11.542 -4.707 1.00 87.56 461 TYR A C 1
ATOM 3516 O O . TYR A 1 461 ? 8.791 11.864 -3.568 1.00 87.56 461 TYR A O 1
ATOM 3524 N N . SER A 1 462 ? 9.314 10.903 -5.518 1.00 84.62 462 SER A N 1
ATOM 3525 C CA . SER A 1 462 ? 10.738 10.750 -5.257 1.00 84.62 462 SER A CA 1
ATOM 3526 C C . SER A 1 462 ? 11.501 10.919 -6.560 1.00 84.62 462 SER A C 1
ATOM 3528 O O . SER A 1 462 ? 11.014 10.573 -7.650 1.00 84.62 462 SER A O 1
ATOM 3530 N N . ASP A 1 463 ? 12.732 11.393 -6.465 1.00 84.44 463 ASP A N 1
ATOM 3531 C CA . ASP A 1 463 ? 13.678 11.444 -7.570 1.00 84.44 463 ASP A CA 1
ATOM 3532 C C . ASP A 1 463 ? 15.061 10.968 -7.106 1.00 84.44 463 ASP A C 1
ATOM 3534 O O . ASP A 1 463 ? 15.162 10.109 -6.232 1.00 84.44 463 ASP A O 1
ATOM 3538 N N . MET A 1 464 ? 16.114 11.397 -7.792 1.00 80.69 464 MET A N 1
ATOM 3539 C CA . MET A 1 464 ? 17.491 10.970 -7.525 1.00 80.69 464 MET A CA 1
ATOM 3540 C C . MET A 1 464 ? 18.305 12.057 -6.821 1.00 80.69 464 MET A C 1
ATOM 3542 O O . MET A 1 464 ? 19.530 12.044 -6.855 1.00 80.69 464 MET A O 1
ATOM 3546 N N . ILE A 1 465 ? 17.612 13.028 -6.235 1.00 83.81 465 ILE A N 1
ATOM 3547 C CA . ILE A 1 465 ? 18.203 14.084 -5.427 1.00 83.81 465 ILE A CA 1
ATOM 3548 C C . ILE A 1 465 ? 18.100 13.628 -3.972 1.00 83.81 465 ILE A C 1
ATOM 3550 O O . ILE A 1 465 ? 17.090 13.032 -3.591 1.00 83.81 465 ILE A O 1
ATOM 3554 N N . TRP A 1 466 ? 19.117 13.911 -3.153 1.00 84.88 466 TRP A N 1
ATOM 3555 C CA . TRP A 1 466 ? 19.047 13.707 -1.703 1.00 84.88 466 TRP A CA 1
ATOM 3556 C C . TRP A 1 466 ? 17.996 14.633 -1.089 1.00 84.88 466 TRP A C 1
ATOM 3558 O O . TRP A 1 466 ? 18.286 15.733 -0.608 1.00 84.88 466 TRP A O 1
ATOM 3568 N N . ARG A 1 467 ? 16.741 14.196 -1.136 1.00 89.94 467 ARG A N 1
ATOM 3569 C CA . ARG A 1 467 ? 15.617 14.860 -0.496 1.00 89.94 467 ARG A CA 1
ATOM 3570 C C . ARG A 1 467 ? 15.589 14.401 0.953 1.00 89.94 467 ARG A C 1
ATOM 3572 O O . ARG A 1 467 ? 15.386 13.236 1.280 1.00 89.94 467 ARG A O 1
ATOM 3579 N N . ARG A 1 468 ? 15.960 15.325 1.833 1.00 92.19 468 ARG A N 1
ATOM 3580 C CA . ARG A 1 468 ? 16.148 15.049 3.254 1.00 92.19 468 ARG A CA 1
ATOM 3581 C C . ARG A 1 468 ? 14.823 15.244 3.973 1.00 92.19 468 ARG A C 1
ATOM 3583 O O . ARG A 1 468 ? 14.257 16.329 3.903 1.00 92.19 468 ARG A O 1
ATOM 3590 N N . ILE A 1 469 ? 14.362 14.223 4.685 1.00 96.25 469 ILE A N 1
ATOM 3591 C CA . ILE A 1 469 ? 13.314 14.335 5.709 1.00 96.25 469 ILE A CA 1
ATOM 3592 C C . ILE A 1 469 ? 13.928 15.004 6.942 1.00 96.25 469 ILE A C 1
ATOM 3594 O O . ILE A 1 469 ? 13.365 15.958 7.474 1.00 96.25 469 ILE A O 1
ATOM 3598 N N . PHE A 1 470 ? 15.129 14.559 7.316 1.00 96.94 470 PHE A N 1
ATOM 3599 C CA . PHE A 1 470 ? 15.966 15.142 8.356 1.00 96.94 470 PHE A CA 1
ATOM 3600 C C . PHE A 1 470 ? 17.397 15.313 7.848 1.00 96.94 470 PHE A C 1
ATOM 3602 O O . PHE A 1 470 ? 17.939 14.398 7.229 1.00 96.94 470 PHE A O 1
ATOM 3609 N N . ASP A 1 471 ? 18.026 16.445 8.154 1.00 95.12 471 ASP A N 1
ATOM 3610 C CA . ASP A 1 471 ? 19.418 16.717 7.796 1.00 95.12 471 ASP A CA 1
ATOM 3611 C C . ASP A 1 471 ? 20.141 17.499 8.892 1.00 95.12 471 ASP A C 1
ATOM 3613 O O . ASP A 1 471 ? 19.708 18.587 9.284 1.00 95.12 471 ASP A O 1
ATOM 3617 N N . LYS A 1 472 ? 21.256 16.946 9.369 1.00 94.00 472 LYS A N 1
ATOM 3618 C CA . LYS A 1 472 ? 22.239 17.628 10.217 1.00 94.00 472 LYS A CA 1
ATOM 3619 C C . LYS A 1 472 ? 23.653 17.157 9.852 1.00 94.00 472 LYS A C 1
ATOM 3621 O O . LYS A 1 472 ? 24.438 16.801 10.733 1.00 94.00 472 LYS A O 1
ATOM 3626 N N . SER A 1 473 ? 23.963 17.174 8.551 1.00 88.50 473 SER A N 1
ATOM 3627 C CA . SER A 1 473 ? 25.183 16.614 7.948 1.00 88.50 473 SER A CA 1
ATOM 3628 C C . SER A 1 473 ? 25.223 15.097 8.034 1.00 88.50 473 SER A C 1
ATOM 3630 O O . SER A 1 473 ? 25.415 14.513 9.094 1.00 88.50 473 SER A O 1
ATOM 3632 N N . TRP A 1 474 ? 25.050 14.452 6.883 1.00 77.06 474 TRP A N 1
ATOM 3633 C CA . TRP A 1 474 ? 25.095 13.000 6.758 1.00 77.06 474 TRP A CA 1
ATOM 3634 C C . TRP A 1 474 ? 26.473 12.431 7.130 1.00 77.06 474 TRP A C 1
ATOM 3636 O O . TRP A 1 474 ? 26.534 11.397 7.776 1.00 77.06 474 TRP A O 1
ATOM 3646 N N . ASP A 1 475 ? 27.569 13.116 6.792 1.00 76.38 475 ASP A N 1
ATOM 3647 C CA . ASP A 1 475 ? 28.953 12.648 6.945 1.00 76.38 475 ASP A CA 1
ATOM 3648 C C . ASP A 1 475 ? 29.528 12.818 8.362 1.00 76.38 475 ASP A C 1
ATOM 3650 O O . ASP A 1 475 ? 30.360 12.013 8.789 1.00 76.38 475 ASP A O 1
ATOM 3654 N N . GLN A 1 476 ? 29.069 13.823 9.115 1.00 80.88 476 GLN A N 1
ATOM 3655 C CA . GLN A 1 476 ? 29.523 14.089 10.488 1.00 80.88 476 GLN A CA 1
ATOM 3656 C C . GLN A 1 476 ? 28.443 13.791 11.529 1.00 80.88 476 GLN A C 1
ATOM 3658 O O . GLN A 1 476 ? 28.753 13.363 12.638 1.00 80.88 476 GLN A O 1
ATOM 3663 N N . GLY A 1 477 ? 27.179 14.030 11.200 1.00 88.38 477 GLY A N 1
ATOM 3664 C CA . GLY A 1 477 ? 26.044 13.833 12.090 1.00 88.38 477 GLY A CA 1
ATOM 3665 C C . GLY A 1 477 ? 25.143 12.706 11.613 1.00 88.38 477 GLY A C 1
ATOM 3666 O O . GLY A 1 477 ? 25.473 11.525 11.736 1.00 88.38 477 GLY A O 1
ATOM 3667 N N . PHE A 1 478 ? 23.965 13.099 11.140 1.00 91.75 478 PHE A N 1
ATOM 3668 C CA . PHE A 1 478 ? 22.909 12.196 10.725 1.00 91.75 478 PHE A CA 1
ATOM 3669 C C . PHE A 1 478 ? 22.029 12.804 9.639 1.00 91.75 478 PHE A C 1
ATOM 3671 O O . PHE A 1 478 ? 21.875 14.027 9.543 1.00 91.75 478 PHE A O 1
ATOM 3678 N N . ALA A 1 479 ? 21.396 11.929 8.865 1.00 93.00 479 ALA A N 1
ATOM 3679 C CA . ALA A 1 479 ? 20.357 12.298 7.921 1.00 93.00 479 ALA A CA 1
ATOM 3680 C C . ALA A 1 479 ? 19.364 11.148 7.704 1.00 93.00 479 ALA A C 1
ATOM 3682 O O . ALA A 1 479 ? 19.712 9.974 7.805 1.00 93.00 479 ALA A O 1
ATOM 3683 N N . LEU A 1 480 ? 18.116 11.495 7.391 1.00 93.88 480 LEU A N 1
ATOM 3684 C CA . LEU A 1 480 ? 17.098 10.557 6.919 1.00 93.88 480 LEU A CA 1
ATOM 3685 C C . LEU A 1 480 ? 16.519 11.101 5.616 1.00 93.88 480 LEU A C 1
ATOM 3687 O O . LEU A 1 480 ? 16.083 12.254 5.576 1.00 93.88 480 LEU A O 1
ATOM 3691 N N . SER A 1 481 ? 16.499 10.282 4.571 1.00 91.44 481 SER A N 1
ATOM 3692 C CA . SER A 1 481 ? 16.298 10.758 3.196 1.00 91.44 481 SER A CA 1
ATOM 3693 C C . SER A 1 481 ? 15.368 9.853 2.392 1.00 91.44 481 SER A C 1
ATOM 3695 O O . SER A 1 481 ? 15.310 8.653 2.661 1.00 91.44 481 SER A O 1
ATOM 3697 N N . ASP A 1 482 ? 14.694 10.406 1.379 1.00 83.25 482 ASP A N 1
ATOM 3698 C CA . ASP A 1 482 ? 13.820 9.691 0.435 1.00 83.25 482 ASP A CA 1
ATOM 3699 C C . ASP A 1 482 ? 14.375 9.650 -0.997 1.00 83.25 482 ASP A C 1
ATOM 3701 O O . ASP A 1 482 ? 13.697 9.888 -1.995 1.00 83.25 482 ASP A O 1
ATOM 3705 N N . GLY A 1 483 ? 15.652 9.321 -1.121 1.00 69.75 483 GLY A N 1
ATOM 3706 C CA . GLY A 1 483 ? 16.355 9.291 -2.397 1.00 69.75 483 GLY A CA 1
ATOM 3707 C C . GLY A 1 483 ? 17.836 9.551 -2.193 1.00 69.75 483 GLY A C 1
ATOM 3708 O O . GLY A 1 483 ? 18.237 10.018 -1.131 1.00 69.75 483 GLY A O 1
ATOM 3709 N N . GLY A 1 484 ? 18.643 9.226 -3.201 1.00 66.75 484 GLY A N 1
ATOM 3710 C CA . GLY A 1 484 ? 20.091 9.380 -3.141 1.00 66.75 484 GLY A CA 1
ATOM 3711 C C . GLY A 1 484 ? 20.754 9.409 -4.514 1.00 66.75 484 GLY A C 1
ATOM 3712 O O . GLY A 1 484 ? 20.081 9.236 -5.535 1.00 66.75 484 GLY A O 1
ATOM 3713 N N . GLU A 1 485 ? 22.066 9.653 -4.484 1.00 59.88 485 GLU A N 1
ATOM 3714 C CA . GLU A 1 485 ? 22.940 10.029 -5.603 1.00 59.88 485 GLU A CA 1
ATOM 3715 C C . GLU A 1 485 ? 22.758 9.192 -6.878 1.00 59.88 485 GLU A C 1
ATOM 3717 O O . GLU A 1 485 ? 22.423 7.999 -6.862 1.00 59.88 485 GLU A O 1
ATOM 3722 N N . THR A 1 486 ? 23.063 9.831 -8.009 1.00 50.19 486 THR A N 1
ATOM 3723 C CA . THR A 1 486 ? 22.873 9.297 -9.356 1.00 50.19 486 THR A CA 1
ATOM 3724 C C . THR A 1 486 ? 23.544 7.961 -9.622 1.00 50.19 486 THR A C 1
ATOM 3726 O O . THR A 1 486 ? 23.095 7.219 -10.486 1.00 50.19 486 THR A O 1
ATOM 3729 N N . ASP A 1 487 ? 24.566 7.609 -8.857 1.00 44.59 487 ASP A N 1
ATOM 3730 C CA . ASP A 1 487 ? 25.427 6.460 -9.119 1.00 44.59 487 ASP A CA 1
ATOM 3731 C C . ASP A 1 487 ? 24.888 5.191 -8.435 1.00 44.59 487 ASP A C 1
ATOM 3733 O O . ASP A 1 487 ? 25.229 4.061 -8.797 1.00 44.59 487 ASP A O 1
ATOM 3737 N N . ARG A 1 488 ? 23.977 5.366 -7.467 1.00 51.69 488 ARG A N 1
ATOM 3738 C CA . ARG A 1 488 ? 23.307 4.303 -6.708 1.00 51.69 488 ARG A CA 1
ATOM 3739 C C . ARG A 1 488 ? 21.809 4.334 -6.969 1.00 51.69 488 ARG A C 1
ATOM 3741 O O . ARG A 1 488 ? 20.997 4.359 -6.048 1.00 51.69 488 ARG A O 1
ATOM 3748 N N . TYR A 1 489 ? 21.446 4.236 -8.252 1.00 49.22 489 TYR A N 1
ATOM 3749 C CA . TYR A 1 489 ? 20.066 4.293 -8.743 1.00 49.22 489 TYR A CA 1
ATOM 3750 C C . TYR A 1 489 ? 19.059 3.540 -7.862 1.00 49.22 489 TYR A C 1
ATOM 3752 O O . TYR A 1 489 ? 17.948 4.037 -7.704 1.00 49.22 489 TYR A O 1
ATOM 3760 N N . HIS A 1 490 ? 19.429 2.388 -7.271 1.00 60.84 490 HIS A N 1
ATOM 3761 C CA . HIS A 1 490 ? 18.590 1.546 -6.404 1.00 60.84 490 HIS A CA 1
ATOM 3762 C C . HIS A 1 490 ? 17.888 2.266 -5.236 1.00 60.84 490 HIS A C 1
ATOM 3764 O O . HIS A 1 490 ? 16.842 1.765 -4.829 1.00 60.84 490 HIS A O 1
ATOM 3770 N N . GLN A 1 491 ? 18.349 3.444 -4.812 1.00 68.19 491 GLN A N 1
ATOM 3771 C CA . GLN A 1 491 ? 17.883 4.150 -3.611 1.00 68.19 491 GLN A CA 1
ATOM 3772 C C . GLN A 1 491 ? 16.671 5.079 -3.815 1.00 68.19 491 GLN A C 1
ATOM 3774 O O . GLN A 1 491 ? 16.046 5.493 -2.845 1.00 68.19 491 GLN A O 1
ATOM 3779 N N . ARG A 1 492 ? 16.260 5.368 -5.061 1.00 80.12 492 ARG A N 1
ATOM 3780 C CA . ARG A 1 492 ? 15.084 6.228 -5.327 1.00 80.12 492 ARG A CA 1
ATOM 3781 C C . ARG A 1 492 ? 13.803 5.714 -4.652 1.00 80.12 492 ARG A C 1
ATOM 3783 O O . ARG A 1 492 ? 13.388 4.581 -4.928 1.00 80.12 492 ARG A O 1
ATOM 3790 N N . GLY A 1 493 ? 13.153 6.588 -3.878 1.00 78.56 493 GLY A N 1
ATOM 3791 C CA . GLY A 1 493 ? 11.891 6.331 -3.172 1.00 78.56 493 GLY A CA 1
ATOM 3792 C C . GLY A 1 493 ? 12.031 5.402 -1.967 1.00 78.56 493 GLY A C 1
ATOM 3793 O O . GLY A 1 493 ? 11.027 5.036 -1.361 1.00 78.56 493 GLY A O 1
ATOM 3794 N N . ARG A 1 494 ? 13.259 4.983 -1.642 1.00 86.69 494 ARG A N 1
ATOM 3795 C CA . ARG A 1 494 ? 13.589 4.229 -0.432 1.00 86.69 494 ARG A CA 1
ATOM 3796 C C . ARG A 1 494 ? 13.990 5.202 0.663 1.00 86.69 494 ARG A C 1
ATOM 3798 O O . ARG A 1 494 ? 14.510 6.274 0.376 1.00 86.69 494 ARG A O 1
ATOM 3805 N N . LEU A 1 495 ? 13.776 4.796 1.905 1.00 90.19 495 LEU A N 1
ATOM 3806 C CA . LEU A 1 495 ? 14.315 5.489 3.061 1.00 90.19 495 LEU A CA 1
ATOM 3807 C C . LEU A 1 495 ? 15.772 5.115 3.229 1.00 90.19 495 LEU A C 1
ATOM 3809 O O . LEU A 1 495 ? 16.105 3.929 3.224 1.00 90.19 495 LEU A O 1
ATOM 3813 N N . ILE A 1 496 ? 16.612 6.120 3.421 1.00 89.50 496 ILE A N 1
ATOM 3814 C CA . ILE A 1 496 ? 18.015 5.946 3.767 1.00 89.50 496 ILE A CA 1
ATOM 3815 C C . ILE A 1 496 ? 18.244 6.643 5.097 1.00 89.50 496 ILE A C 1
ATOM 3817 O O . ILE A 1 496 ? 18.001 7.840 5.217 1.00 89.50 496 ILE A O 1
ATOM 3821 N N . TRP A 1 497 ? 18.678 5.871 6.087 1.00 92.31 497 TRP A N 1
ATOM 3822 C CA . TRP A 1 497 ? 19.091 6.361 7.393 1.00 92.31 497 TRP A CA 1
ATOM 3823 C C . TRP A 1 497 ? 20.612 6.382 7.457 1.00 92.31 497 TRP A C 1
ATOM 3825 O O . TRP A 1 497 ? 21.242 5.338 7.283 1.00 92.31 497 TRP A O 1
ATOM 3835 N N . GLU A 1 498 ? 21.182 7.563 7.672 1.00 89.75 498 GLU A N 1
ATOM 3836 C CA . GLU A 1 498 ? 22.616 7.845 7.649 1.00 89.75 498 GLU A CA 1
ATOM 3837 C C . GLU A 1 498 ? 23.080 8.333 9.022 1.00 89.75 498 GLU A C 1
ATOM 3839 O O . GLU A 1 498 ? 22.502 9.262 9.585 1.00 89.75 498 GLU A O 1
ATOM 3844 N N . ILE A 1 499 ? 24.150 7.724 9.534 1.00 88.25 499 ILE A N 1
ATOM 3845 C CA . ILE A 1 499 ? 24.911 8.179 10.700 1.00 88.25 499 ILE A CA 1
ATOM 3846 C C . ILE A 1 499 ? 26.383 8.212 10.291 1.00 88.25 499 ILE A C 1
ATOM 3848 O O . ILE A 1 499 ? 27.032 7.167 10.154 1.00 88.25 499 ILE A O 1
ATOM 3852 N N . GLY A 1 500 ? 26.922 9.410 10.088 1.00 82.19 500 GLY A N 1
ATOM 3853 C CA . GLY A 1 500 ? 28.236 9.582 9.475 1.00 82.19 500 GLY A CA 1
ATOM 3854 C C . GLY A 1 500 ? 28.344 8.874 8.114 1.00 82.19 500 GLY A C 1
ATOM 3855 O O . GLY A 1 500 ? 27.396 8.767 7.342 1.00 82.19 500 GLY A O 1
ATOM 3856 N N . HIS A 1 501 ? 29.499 8.274 7.826 1.00 78.88 501 HIS A N 1
ATOM 3857 C CA . HIS A 1 501 ? 29.714 7.521 6.578 1.00 78.88 501 HIS A CA 1
ATOM 3858 C C . HIS A 1 501 ? 29.024 6.143 6.519 1.00 78.88 501 HIS A C 1
ATOM 3860 O O . HIS A 1 501 ? 29.351 5.320 5.657 1.00 78.88 501 HIS A O 1
ATOM 3866 N N . HIS A 1 502 ? 28.092 5.858 7.429 1.00 82.69 502 HIS A N 1
ATOM 3867 C CA . HIS A 1 502 ? 27.352 4.605 7.473 1.00 82.69 502 HIS A CA 1
ATOM 3868 C C . HIS A 1 502 ? 25.875 4.843 7.189 1.00 82.69 502 HIS A C 1
ATOM 3870 O O . HIS A 1 502 ? 25.286 5.801 7.675 1.00 82.69 502 HIS A O 1
ATOM 3876 N N . SER A 1 503 ? 25.253 3.923 6.451 1.00 83.94 503 SER A N 1
ATOM 3877 C CA . SER A 1 503 ? 23.825 4.002 6.157 1.00 83.94 503 SER A CA 1
ATOM 3878 C C . SER A 1 503 ? 23.139 2.641 6.143 1.00 83.94 503 SER A C 1
ATOM 3880 O O . SER A 1 503 ? 23.776 1.596 5.971 1.00 83.94 503 SER A O 1
ATOM 3882 N N . CYS A 1 504 ? 21.835 2.639 6.394 1.00 82.50 504 CYS A N 1
ATOM 3883 C CA . CYS A 1 504 ? 20.957 1.512 6.114 1.00 82.50 504 CYS A CA 1
ATOM 3884 C C . CYS A 1 504 ? 19.746 1.991 5.313 1.00 82.50 504 CYS A C 1
ATOM 3886 O O . CYS A 1 504 ? 19.290 3.122 5.466 1.00 82.50 504 CYS A O 1
ATOM 3888 N N . GLU A 1 505 ? 19.248 1.129 4.431 1.00 83.38 505 GLU A N 1
ATOM 3889 C CA . GLU A 1 505 ? 18.197 1.480 3.478 1.00 83.38 505 GLU A CA 1
ATOM 3890 C C . GLU A 1 505 ? 16.984 0.556 3.581 1.00 83.38 505 GLU A C 1
ATOM 3892 O O . GLU A 1 505 ? 17.101 -0.624 3.927 1.00 83.38 505 GLU A O 1
ATOM 3897 N N . SER A 1 506 ? 15.806 1.085 3.254 1.00 81.19 506 SER A N 1
ATOM 3898 C CA . SER A 1 506 ? 14.598 0.282 3.092 1.00 81.19 506 SER A CA 1
ATOM 3899 C C . SER A 1 506 ? 14.668 -0.566 1.820 1.00 81.19 506 SER A C 1
ATOM 3901 O O . SER A 1 506 ? 15.151 -0.126 0.781 1.00 81.19 506 SER A O 1
ATOM 3903 N N . GLN A 1 507 ? 14.126 -1.787 1.848 1.00 70.81 507 GLN A N 1
ATOM 3904 C CA . GLN A 1 507 ? 14.010 -2.602 0.625 1.00 70.81 507 GLN A CA 1
ATOM 3905 C C . GLN A 1 507 ? 12.874 -2.117 -0.286 1.00 70.81 507 GLN A C 1
ATOM 3907 O O . GLN A 1 507 ? 12.990 -2.133 -1.519 1.00 70.81 507 GLN A O 1
ATOM 3912 N N . ASN A 1 508 ? 11.783 -1.677 0.341 1.00 75.44 508 ASN A N 1
ATOM 3913 C CA . ASN A 1 508 ? 10.591 -1.168 -0.316 1.00 75.44 508 ASN A CA 1
ATOM 3914 C C . ASN A 1 508 ? 10.644 0.350 -0.425 1.00 75.44 508 ASN A C 1
ATOM 3916 O O . ASN A 1 508 ? 11.309 1.031 0.360 1.00 75.44 508 ASN A O 1
ATOM 3920 N N . ARG A 1 509 ? 9.917 0.855 -1.415 1.00 83.12 509 ARG A N 1
ATOM 3921 C CA . ARG A 1 509 ? 9.643 2.277 -1.539 1.00 83.12 509 ARG A CA 1
ATOM 3922 C C . ARG A 1 509 ? 8.480 2.672 -0.632 1.00 83.12 509 ARG A C 1
ATOM 3924 O O . ARG A 1 509 ? 7.649 1.816 -0.341 1.00 83.12 509 ARG A O 1
ATOM 3931 N N . PHE A 1 510 ? 8.435 3.937 -0.231 1.00 83.12 510 PHE A N 1
ATOM 3932 C CA . PHE A 1 510 ? 7.358 4.504 0.594 1.00 83.12 510 PHE A CA 1
ATOM 3933 C C . PHE A 1 510 ? 6.692 5.729 -0.065 1.00 83.12 510 PHE A C 1
ATOM 3935 O O . PHE A 1 510 ? 5.879 6.413 0.542 1.00 83.12 510 PHE A O 1
ATOM 3942 N N . ASP A 1 511 ? 7.036 6.028 -1.322 1.00 86.38 511 ASP A N 1
ATOM 3943 C CA . ASP A 1 511 ? 6.501 7.165 -2.075 1.00 86.38 511 ASP A CA 1
ATOM 3944 C C . ASP A 1 511 ? 5.202 6.830 -2.832 1.00 86.38 511 ASP A C 1
ATOM 3946 O O . ASP A 1 511 ? 5.031 7.186 -3.999 1.00 86.38 511 ASP A O 1
ATOM 3950 N N . ASP A 1 512 ? 4.289 6.102 -2.187 1.00 82.31 512 ASP A N 1
ATOM 3951 C CA . ASP A 1 512 ? 3.028 5.619 -2.770 1.00 82.31 512 ASP A CA 1
ATOM 3952 C C . ASP A 1 512 ? 1.835 6.582 -2.574 1.00 82.31 512 ASP A C 1
ATOM 3954 O O . ASP A 1 512 ? 0.725 6.320 -3.045 1.00 82.31 512 ASP A O 1
ATOM 3958 N N . GLY A 1 513 ? 2.067 7.725 -1.925 1.00 87.25 513 GLY A N 1
ATOM 3959 C CA . GLY A 1 513 ? 1.053 8.723 -1.598 1.00 87.25 513 GLY A CA 1
ATOM 3960 C C . GLY A 1 513 ? 0.288 8.456 -0.299 1.00 87.25 513 GLY A C 1
ATOM 3961 O O . GLY A 1 513 ? -0.608 9.242 0.026 1.00 87.25 513 GLY A O 1
ATOM 3962 N N . ALA A 1 514 ? 0.612 7.399 0.449 1.00 87.81 514 ALA A N 1
ATOM 3963 C CA . ALA A 1 514 ? 0.066 7.127 1.773 1.00 87.81 514 ALA A CA 1
ATOM 3964 C C . ALA A 1 514 ? 0.907 7.770 2.892 1.00 87.81 514 ALA A C 1
ATOM 3966 O O . ALA A 1 514 ? 2.025 8.238 2.683 1.00 87.81 514 ALA A O 1
ATOM 3967 N N . TRP A 1 515 ? 0.324 7.840 4.092 1.00 90.94 515 TRP A N 1
ATOM 3968 C CA . TRP A 1 515 ? 1.051 8.215 5.305 1.00 90.94 515 TRP A CA 1
ATOM 3969 C C . TRP A 1 515 ? 1.878 7.033 5.796 1.00 90.94 515 TRP A C 1
ATOM 3971 O O . TRP A 1 515 ? 1.324 5.962 6.041 1.00 90.94 515 TRP A O 1
ATOM 3981 N N . HIS A 1 516 ? 3.159 7.280 6.026 1.00 91.69 516 HIS A N 1
ATOM 3982 C CA . HIS A 1 516 ? 4.109 6.314 6.544 1.00 91.69 516 HIS A CA 1
ATOM 3983 C C . HIS A 1 516 ? 4.806 6.848 7.788 1.00 91.69 516 HIS A C 1
ATOM 3985 O O . HIS A 1 516 ? 5.205 8.012 7.831 1.00 91.69 516 HIS A O 1
ATOM 3991 N N . HIS A 1 517 ? 4.992 5.991 8.787 1.00 93.69 517 HIS A N 1
ATOM 3992 C CA . HIS A 1 517 ? 5.799 6.314 9.960 1.00 93.69 517 HIS A CA 1
ATOM 3993 C C . HIS A 1 517 ? 7.237 5.874 9.727 1.00 93.69 517 HIS A C 1
ATOM 3995 O O . HIS A 1 517 ? 7.503 4.680 9.561 1.00 93.69 517 HIS A O 1
ATOM 4001 N N . VAL A 1 518 ? 8.163 6.827 9.727 1.00 94.81 518 VAL A N 1
ATOM 4002 C CA . VAL A 1 518 ? 9.573 6.588 9.409 1.00 94.81 518 VAL A CA 1
ATOM 4003 C C . VAL A 1 518 ? 10.417 6.814 10.646 1.00 94.81 518 VAL A C 1
ATOM 4005 O O . VAL A 1 518 ? 10.320 7.864 11.278 1.00 94.81 518 VAL A O 1
ATOM 4008 N N . VAL A 1 519 ? 11.226 5.816 11.014 1.00 95.75 519 VAL A N 1
ATOM 4009 C CA . VAL A 1 519 ? 12.031 5.875 12.241 1.00 95.75 519 VAL A CA 1
ATOM 4010 C C . VAL A 1 519 ? 13.451 5.381 12.002 1.00 95.75 519 VAL A C 1
ATOM 4012 O O . VAL A 1 519 ? 13.659 4.237 11.600 1.00 95.75 519 VAL A O 1
ATOM 4015 N N . GLY A 1 520 ? 14.434 6.224 12.309 1.00 95.38 520 GLY A N 1
ATOM 4016 C CA . GLY A 1 520 ? 15.852 5.868 12.359 1.00 95.38 520 GLY A CA 1
ATOM 4017 C C . GLY A 1 520 ? 16.342 5.842 13.803 1.00 95.38 520 GLY A C 1
ATOM 4018 O O . GLY A 1 520 ? 16.093 6.781 14.552 1.00 95.38 520 GLY A O 1
ATOM 4019 N N . THR A 1 521 ? 17.037 4.780 14.213 1.00 95.50 521 THR A N 1
ATOM 4020 C CA . THR A 1 521 ? 17.651 4.673 15.551 1.00 95.50 521 THR A CA 1
ATOM 4021 C C . THR A 1 521 ? 19.141 4.382 15.447 1.00 95.50 521 THR A C 1
ATOM 4023 O O . THR A 1 521 ? 19.577 3.733 14.493 1.00 95.50 521 THR A O 1
ATOM 4026 N N . PHE A 1 522 ? 19.912 4.815 16.442 1.00 93.69 522 PHE A N 1
ATOM 4027 C CA . PHE A 1 522 ? 21.305 4.431 16.644 1.00 93.69 522 PHE A CA 1
ATOM 4028 C C . PHE A 1 522 ? 21.630 4.368 18.141 1.00 93.69 522 PHE A C 1
ATOM 4030 O O . PHE A 1 522 ? 21.553 5.375 18.845 1.00 93.69 522 PHE A O 1
ATOM 4037 N N . ASP A 1 523 ? 22.000 3.179 18.623 1.00 91.19 523 ASP A N 1
ATOM 4038 C CA . ASP A 1 523 ? 22.266 2.888 20.046 1.00 91.19 523 ASP A CA 1
ATOM 4039 C C . ASP A 1 523 ? 23.754 3.018 20.434 1.00 91.19 523 ASP A C 1
ATOM 4041 O O . ASP A 1 523 ? 24.170 2.595 21.512 1.00 91.19 523 ASP A O 1
ATOM 4045 N N . GLY A 1 524 ? 24.579 3.597 19.554 1.00 87.38 524 GLY A N 1
ATOM 4046 C CA . GLY A 1 524 ? 26.036 3.646 19.710 1.00 87.38 524 GLY A CA 1
ATOM 4047 C C . GLY A 1 524 ? 26.759 2.414 19.158 1.00 87.38 524 GLY A C 1
ATOM 4048 O O . GLY A 1 524 ? 27.985 2.416 19.076 1.00 87.38 524 GLY A O 1
ATOM 4049 N N . THR A 1 525 ? 26.016 1.373 18.772 1.00 85.12 525 THR A N 1
ATOM 4050 C CA . THR A 1 525 ? 26.561 0.133 18.204 1.00 85.12 525 THR A CA 1
ATOM 4051 C C . THR A 1 525 ? 25.935 -0.221 16.854 1.00 85.12 525 THR A C 1
ATOM 4053 O O . THR A 1 525 ? 26.626 -0.633 15.920 1.00 85.12 525 THR A O 1
ATOM 4056 N N . VAL A 1 526 ? 24.613 -0.096 16.748 1.00 85.19 526 VAL A N 1
ATOM 4057 C CA . VAL A 1 526 ? 23.807 -0.544 15.613 1.00 85.19 526 VAL A CA 1
ATOM 4058 C C . VAL A 1 526 ? 22.821 0.549 15.225 1.00 85.19 526 VAL A C 1
ATOM 4060 O O . VAL A 1 526 ? 22.063 1.047 16.060 1.00 85.19 526 VAL A O 1
ATOM 4063 N N . GLN A 1 527 ? 22.789 0.874 13.932 1.00 89.69 527 GLN A N 1
ATOM 4064 C CA . GLN A 1 527 ? 21.717 1.678 13.351 1.00 89.69 527 GLN A CA 1
ATOM 4065 C C . GLN A 1 527 ? 20.577 0.776 12.876 1.00 89.69 527 GLN A C 1
ATOM 4067 O O . GLN A 1 527 ? 20.829 -0.274 12.278 1.00 89.69 527 GLN A O 1
ATOM 4072 N N . ARG A 1 528 ? 19.326 1.168 13.126 1.00 91.44 528 ARG A N 1
ATOM 4073 C CA . ARG A 1 528 ? 18.129 0.442 12.665 1.00 91.44 528 ARG A CA 1
ATOM 4074 C C . ARG A 1 528 ? 17.156 1.405 12.014 1.00 91.44 528 ARG A C 1
ATOM 4076 O O . ARG A 1 528 ? 16.992 2.521 12.499 1.00 91.44 528 ARG A O 1
ATOM 4083 N N . LEU A 1 529 ? 16.505 0.934 10.960 1.00 92.69 529 LEU A N 1
ATOM 4084 C CA . LEU A 1 529 ? 15.498 1.675 10.211 1.00 92.69 529 LEU A CA 1
ATOM 4085 C C . LEU A 1 529 ? 14.167 0.933 10.298 1.00 92.69 529 LEU A C 1
ATOM 4087 O O . LEU A 1 529 ? 14.117 -0.278 10.066 1.00 92.69 529 LEU A O 1
ATOM 4091 N N . TYR A 1 530 ? 13.103 1.663 10.610 1.00 91.62 530 TYR A N 1
ATOM 4092 C CA . TYR A 1 530 ? 11.738 1.163 10.669 1.00 91.62 530 TYR A CA 1
ATOM 4093 C C . TYR A 1 530 ? 10.845 1.974 9.731 1.00 91.62 530 TYR A C 1
ATOM 4095 O O . TYR A 1 530 ? 10.996 3.190 9.607 1.00 91.62 530 TYR A O 1
ATOM 4103 N N . LEU A 1 531 ? 9.905 1.277 9.103 1.00 90.00 531 LEU A N 1
ATOM 4104 C CA . LEU A 1 531 ? 8.811 1.839 8.321 1.00 90.00 531 LEU A CA 1
ATOM 4105 C C . LEU A 1 531 ? 7.529 1.175 8.802 1.00 90.00 531 LEU A C 1
ATOM 4107 O O . LEU A 1 531 ? 7.455 -0.052 8.824 1.00 90.00 531 LEU A O 1
ATOM 4111 N N . ASP A 1 532 ? 6.550 1.967 9.218 1.00 85.88 532 ASP A N 1
ATOM 4112 C CA . ASP A 1 532 ? 5.249 1.487 9.696 1.00 85.88 532 ASP A CA 1
ATOM 4113 C C . ASP A 1 532 ? 5.353 0.398 10.771 1.00 85.88 532 ASP A C 1
ATOM 4115 O O . ASP A 1 532 ? 4.727 -0.658 10.689 1.00 85.88 532 ASP A O 1
ATOM 4119 N N . ASN A 1 533 ? 6.207 0.647 11.773 1.00 83.25 533 ASN A N 1
ATOM 4120 C CA . ASN A 1 533 ? 6.518 -0.279 12.872 1.00 83.25 533 ASN A CA 1
ATO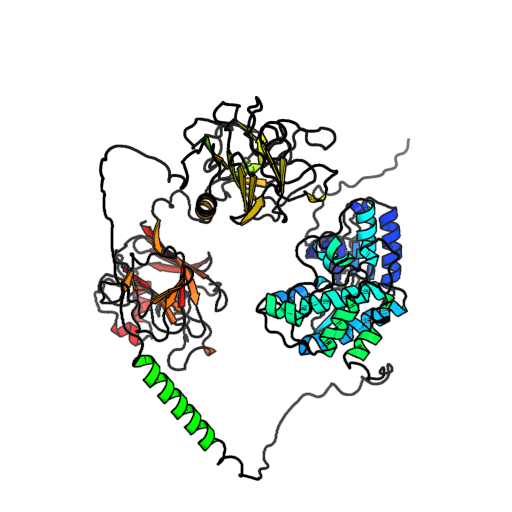M 4121 C C . ASN A 1 533 ? 7.190 -1.602 12.440 1.00 83.25 533 ASN A C 1
ATOM 4123 O O . ASN A 1 533 ? 7.525 -2.447 13.268 1.00 83.25 533 ASN A O 1
ATOM 4127 N N . GLN A 1 534 ? 7.471 -1.784 11.153 1.00 83.12 534 GLN A N 1
ATOM 4128 C CA . GLN A 1 534 ? 8.272 -2.895 10.675 1.00 83.12 534 GLN A CA 1
ATOM 4129 C C . GLN A 1 534 ? 9.741 -2.478 10.605 1.00 83.12 534 GLN A C 1
ATOM 4131 O O . GLN A 1 534 ? 10.105 -1.548 9.886 1.00 83.12 534 GLN A O 1
ATOM 4136 N N . GLN A 1 535 ? 10.616 -3.197 11.311 1.00 83.56 535 GLN A N 1
ATOM 4137 C CA . GLN A 1 535 ? 12.055 -3.018 11.141 1.00 83.56 535 GLN A CA 1
ATOM 4138 C C . GLN A 1 535 ? 12.457 -3.480 9.734 1.00 83.56 535 GLN A C 1
ATOM 4140 O O . GLN A 1 535 ? 12.313 -4.654 9.390 1.00 83.56 535 GLN A O 1
ATOM 4145 N N . LEU A 1 536 ? 12.955 -2.555 8.919 1.00 74.62 536 LEU A N 1
ATOM 4146 C CA . LEU A 1 536 ? 13.316 -2.806 7.525 1.00 74.62 536 LEU A CA 1
ATOM 4147 C C . LEU A 1 536 ? 14.771 -3.234 7.342 1.00 74.62 536 LEU A C 1
ATOM 4149 O O . LEU A 1 536 ? 15.103 -3.870 6.342 1.00 74.62 536 LEU A O 1
ATOM 4153 N N . GLY A 1 537 ? 15.639 -2.894 8.293 1.00 64.44 537 GLY A N 1
ATOM 4154 C CA . GLY A 1 537 ? 17.053 -3.229 8.221 1.00 64.44 537 GLY A CA 1
ATOM 4155 C C . GLY A 1 537 ? 17.847 -2.759 9.434 1.00 64.44 537 GLY A C 1
ATOM 4156 O O . GLY A 1 537 ? 17.351 -2.032 10.297 1.00 64.44 537 GLY A O 1
ATOM 4157 N N . HIS A 1 538 ? 19.100 -3.199 9.495 1.00 72.94 538 HIS A N 1
ATOM 4158 C CA . HIS A 1 538 ? 20.112 -2.720 10.431 1.00 72.94 538 HIS A CA 1
ATOM 4159 C C . HIS A 1 538 ? 21.478 -2.678 9.733 1.00 72.94 538 HIS A C 1
ATOM 4161 O O . HIS A 1 538 ? 21.644 -3.298 8.679 1.00 72.94 538 HIS A O 1
ATOM 4167 N N . SER A 1 539 ? 22.467 -1.970 10.286 1.00 67.62 539 SER A N 1
ATOM 4168 C CA . SER A 1 539 ? 23.835 -2.066 9.760 1.00 67.62 539 SER A CA 1
ATOM 4169 C C . SER A 1 539 ? 24.348 -3.506 9.841 1.00 67.62 539 SER A C 1
ATOM 4171 O O . SER A 1 539 ? 24.220 -4.171 10.868 1.00 67.62 539 SER A O 1
ATOM 4173 N N . SER A 1 540 ? 24.961 -3.993 8.760 1.00 51.00 540 SER A N 1
ATOM 4174 C CA . SER A 1 540 ? 25.579 -5.328 8.695 1.00 51.00 540 SER A CA 1
ATOM 4175 C C . SER A 1 540 ? 26.813 -5.473 9.591 1.00 51.00 540 SER A C 1
ATOM 4177 O O . SER A 1 540 ? 27.258 -6.586 9.854 1.00 51.00 540 SER A O 1
ATOM 4179 N N . HIS A 1 541 ? 27.348 -4.350 10.071 1.00 51.88 541 HIS A N 1
ATOM 4180 C CA . HIS A 1 541 ? 28.481 -4.275 10.980 1.00 51.88 541 HIS A CA 1
ATOM 4181 C C . HIS A 1 541 ? 28.074 -3.489 12.229 1.00 51.88 541 HIS A C 1
ATOM 4183 O O . HIS A 1 541 ? 27.518 -2.392 12.127 1.00 51.88 541 HIS A O 1
ATOM 4189 N N . SER A 1 542 ? 28.369 -4.048 13.402 1.00 55.19 542 SER A N 1
ATOM 4190 C CA . SER A 1 542 ? 28.377 -3.312 14.663 1.00 55.19 542 SER A CA 1
ATOM 4191 C C . SER A 1 542 ? 29.688 -2.537 14.759 1.00 55.19 542 SER A C 1
ATOM 4193 O O . SER A 1 542 ? 30.754 -3.158 14.809 1.00 55.19 542 SER A O 1
ATOM 4195 N N . TRP A 1 543 ? 29.636 -1.210 14.794 1.00 64.25 543 TRP A N 1
ATOM 4196 C CA . TRP A 1 543 ? 30.792 -0.398 15.175 1.00 64.25 543 TRP A CA 1
ATOM 4197 C C . TRP A 1 543 ? 30.489 0.265 16.509 1.00 64.25 543 TRP A C 1
ATOM 4199 O O . TRP A 1 543 ? 29.369 0.695 16.738 1.00 64.25 543 TRP A O 1
ATOM 4209 N N . VAL A 1 544 ? 31.477 0.359 17.396 1.00 58.62 544 VAL A N 1
ATOM 4210 C CA . VAL A 1 544 ? 31.325 1.144 18.625 1.00 58.62 544 VAL A CA 1
ATOM 4211 C C . VAL A 1 544 ? 31.590 2.601 18.268 1.00 58.62 544 VAL A C 1
ATOM 4213 O O . VAL A 1 544 ? 32.694 2.938 17.840 1.00 58.62 544 VAL A O 1
ATOM 4216 N N . GLY A 1 545 ? 30.589 3.464 18.412 1.00 73.12 545 GLY A N 1
ATOM 4217 C CA . GLY A 1 545 ? 30.695 4.869 18.043 1.00 73.12 545 GLY A CA 1
ATOM 4218 C C . GLY A 1 545 ? 29.663 5.759 18.724 1.00 73.12 545 GLY A C 1
ATOM 4219 O O . GLY A 1 545 ? 28.867 5.327 19.552 1.00 73.12 545 GLY A O 1
ATOM 4220 N N . ARG A 1 546 ? 29.696 7.038 18.362 1.00 83.62 546 ARG A N 1
ATOM 4221 C CA . ARG A 1 546 ? 28.704 8.047 18.733 1.00 83.62 546 ARG A CA 1
ATOM 4222 C C . ARG A 1 546 ? 28.358 8.853 17.490 1.00 83.62 546 ARG A C 1
ATOM 4224 O O . ARG A 1 546 ? 29.195 8.954 16.595 1.00 83.62 546 ARG A O 1
ATOM 4231 N N . VAL A 1 547 ? 27.186 9.472 17.465 1.00 85.81 547 VAL A N 1
ATOM 4232 C CA . VAL A 1 547 ? 26.956 10.583 16.533 1.00 85.81 547 VAL A CA 1
ATOM 4233 C C . VAL A 1 547 ? 27.965 11.686 16.879 1.00 85.81 547 VAL A C 1
ATOM 4235 O O . VAL A 1 547 ? 28.111 12.037 18.061 1.00 85.81 547 VAL A O 1
ATOM 4238 N N . ALA A 1 548 ? 28.719 12.173 15.891 1.00 84.38 548 ALA A N 1
ATOM 4239 C CA . ALA A 1 548 ? 29.704 13.217 16.140 1.00 84.38 548 ALA A CA 1
ATOM 4240 C C . ALA A 1 548 ? 29.010 14.576 16.291 1.00 84.38 548 ALA A C 1
ATOM 4242 O O . ALA A 1 548 ? 27.993 14.864 15.662 1.00 84.38 548 ALA A O 1
ATOM 4243 N N . GLU A 1 549 ? 29.564 15.414 17.162 1.00 88.75 549 GLU A N 1
ATOM 4244 C CA . GLU A 1 549 ? 29.109 16.794 17.299 1.00 88.75 549 GLU A CA 1
ATOM 4245 C C . GLU A 1 549 ? 29.477 17.590 16.051 1.00 88.75 549 GLU A C 1
ATOM 4247 O O . GLU A 1 549 ? 30.603 17.499 15.560 1.00 88.75 549 GLU A O 1
ATOM 4252 N N . ASN A 1 550 ? 28.545 18.410 15.571 1.00 90.06 550 ASN A N 1
ATOM 4253 C CA . ASN A 1 550 ? 28.788 19.305 14.451 1.00 90.06 550 ASN A CA 1
ATOM 4254 C C . ASN A 1 550 ? 28.081 20.655 14.640 1.00 90.06 550 ASN A C 1
ATOM 4256 O O . ASN A 1 550 ? 27.241 20.850 15.526 1.00 90.06 550 ASN A O 1
ATOM 4260 N N . THR A 1 551 ? 28.453 21.624 13.807 1.00 92.88 551 THR A N 1
ATOM 4261 C CA . THR A 1 551 ? 27.952 23.001 13.888 1.00 92.88 551 THR A CA 1
ATOM 4262 C C . THR A 1 551 ? 26.767 23.285 12.969 1.00 92.88 551 THR A C 1
ATOM 4264 O O . THR A 1 551 ? 26.241 24.395 13.014 1.00 92.88 551 THR A O 1
ATOM 4267 N N . TYR A 1 552 ? 26.332 22.314 12.161 1.00 94.38 552 TYR A N 1
ATOM 4268 C CA . TYR A 1 552 ? 25.223 22.487 11.228 1.00 94.38 552 TYR A CA 1
ATOM 4269 C C . TYR A 1 552 ? 23.898 22.660 11.965 1.00 94.38 552 TYR A C 1
ATOM 4271 O O . TYR A 1 552 ? 23.647 22.020 12.984 1.00 94.38 552 TYR A O 1
ATOM 4279 N N . ASP A 1 553 ? 23.022 23.507 11.443 1.00 96.25 553 ASP A N 1
ATOM 4280 C CA . ASP A 1 553 ? 21.641 23.545 11.915 1.00 96.25 553 ASP A CA 1
ATOM 4281 C C . ASP A 1 553 ? 20.920 22.258 11.507 1.00 96.25 553 ASP A C 1
ATOM 4283 O O . ASP A 1 553 ? 21.212 21.684 10.458 1.00 96.25 553 ASP A O 1
ATOM 4287 N N . LEU A 1 554 ? 19.970 21.814 12.329 1.00 97.06 554 LEU A N 1
ATOM 4288 C CA . LEU A 1 554 ? 19.061 20.748 11.927 1.00 97.06 554 LEU A CA 1
ATOM 4289 C C . LEU A 1 554 ? 18.067 21.329 10.922 1.00 97.06 554 LEU A C 1
ATOM 4291 O O . LEU A 1 554 ? 17.489 22.394 11.153 1.00 97.06 554 LEU A O 1
ATOM 4295 N N . THR A 1 555 ? 17.822 20.614 9.832 1.00 97.44 555 THR A N 1
ATOM 4296 C CA . THR A 1 555 ? 16.740 20.950 8.911 1.00 97.44 555 THR A CA 1
ATOM 4297 C C . THR A 1 555 ? 15.785 19.785 8.708 1.00 97.44 555 THR A C 1
ATOM 4299 O O . THR A 1 555 ? 16.195 18.630 8.613 1.00 97.44 555 THR A O 1
ATOM 4302 N N . ILE A 1 556 ? 14.492 20.105 8.687 1.00 97.94 556 ILE A N 1
ATOM 4303 C CA . ILE A 1 556 ? 13.408 19.188 8.334 1.00 97.94 556 ILE A CA 1
ATOM 4304 C C . ILE A 1 556 ? 13.004 19.506 6.899 1.00 97.94 556 ILE A C 1
ATOM 4306 O O . ILE A 1 556 ? 12.827 20.685 6.576 1.00 97.94 556 ILE A O 1
ATOM 4310 N N . ALA A 1 557 ? 12.845 18.485 6.060 1.00 96.56 557 ALA A N 1
ATOM 4311 C CA . ALA A 1 557 ? 12.463 18.619 4.652 1.00 96.56 557 ALA A CA 1
ATOM 4312 C C . ALA A 1 557 ? 13.465 19.374 3.747 1.00 96.56 557 ALA A C 1
ATOM 4314 O O . ALA A 1 557 ? 13.079 19.848 2.679 1.00 96.56 557 ALA A O 1
ATOM 4315 N N . GLY A 1 558 ? 14.742 19.525 4.115 1.00 92.12 558 GLY A N 1
ATOM 4316 C CA . GLY A 1 558 ? 15.715 20.275 3.307 1.00 92.12 558 GLY A CA 1
ATOM 4317 C C . GLY A 1 558 ? 17.125 19.699 3.353 1.00 92.12 558 GLY A C 1
ATOM 4318 O O . GLY A 1 558 ? 17.586 19.309 4.411 1.00 92.12 558 GLY A O 1
ATOM 4319 N N . ASN A 1 559 ? 17.824 19.679 2.214 1.00 89.12 559 ASN A N 1
ATOM 4320 C CA . ASN A 1 559 ? 19.265 19.401 2.172 1.00 89.12 559 ASN A CA 1
ATOM 4321 C C . ASN A 1 559 ? 20.040 20.716 2.314 1.00 89.12 559 ASN A C 1
ATOM 4323 O O . ASN A 1 559 ? 20.050 21.528 1.379 1.00 89.12 559 ASN A O 1
ATOM 4327 N N . ARG A 1 560 ? 20.596 20.998 3.495 1.00 91.19 560 ARG A N 1
ATOM 4328 C CA . ARG A 1 560 ? 21.222 22.301 3.792 1.00 91.19 560 ARG A CA 1
ATOM 4329 C C . ARG A 1 560 ? 22.612 22.192 4.388 1.00 91.19 560 ARG A C 1
ATOM 4331 O O . ARG A 1 560 ? 23.326 23.193 4.361 1.00 91.19 560 ARG A O 1
ATOM 4338 N N . SER A 1 561 ? 23.009 21.032 4.897 1.00 86.06 561 SER A N 1
ATOM 4339 C CA . SER A 1 561 ? 24.362 20.862 5.410 1.00 86.06 561 SER A CA 1
ATOM 4340 C C . SER A 1 561 ? 25.405 20.743 4.299 1.00 86.06 561 SER A C 1
ATOM 4342 O O . SER A 1 561 ? 26.493 21.295 4.437 1.00 86.06 561 SER A O 1
ATOM 4344 N N . ASP A 1 562 ? 25.082 20.031 3.215 1.00 84.44 562 ASP A N 1
ATOM 4345 C CA . ASP A 1 562 ? 26.040 19.705 2.150 1.00 84.44 562 ASP A CA 1
ATOM 4346 C C . ASP A 1 562 ? 25.341 19.400 0.807 1.00 84.44 562 ASP A C 1
ATOM 4348 O O . ASP A 1 562 ? 25.309 18.253 0.365 1.00 84.44 562 ASP A O 1
ATOM 4352 N N . PRO A 1 563 ? 24.696 20.393 0.166 1.00 86.94 563 PRO A N 1
ATOM 4353 C CA . PRO A 1 563 ? 24.058 20.178 -1.128 1.00 86.94 563 PRO A CA 1
ATOM 4354 C C . PRO A 1 563 ? 25.086 20.180 -2.269 1.00 86.94 563 PRO A C 1
ATOM 4356 O O . PRO A 1 563 ? 25.782 21.181 -2.471 1.00 86.94 563 PRO A O 1
ATOM 4359 N N . ASP A 1 564 ? 25.113 19.132 -3.095 1.00 82.75 564 ASP A N 1
ATOM 4360 C CA . ASP A 1 564 ? 25.945 19.125 -4.306 1.00 82.75 564 ASP A CA 1
ATOM 4361 C C . ASP A 1 564 ? 25.237 19.836 -5.491 1.00 82.75 564 ASP A C 1
ATOM 4363 O O . ASP A 1 564 ? 24.203 19.374 -6.000 1.00 82.75 564 ASP A O 1
ATOM 4367 N N . PRO A 1 565 ? 25.777 20.962 -6.004 1.00 81.56 565 PRO A N 1
ATOM 4368 C CA . PRO A 1 565 ? 25.211 21.656 -7.160 1.00 81.56 565 PRO A CA 1
ATOM 4369 C C . PRO A 1 565 ? 25.193 20.814 -8.440 1.00 81.56 565 PRO A C 1
ATOM 4371 O O . PRO A 1 565 ? 24.357 21.069 -9.308 1.00 81.56 565 PRO A O 1
ATOM 4374 N N . LYS A 1 566 ? 26.078 19.820 -8.584 1.00 78.88 566 LYS A N 1
ATOM 4375 C CA . LYS A 1 566 ? 26.127 18.948 -9.768 1.00 78.88 566 LYS A CA 1
ATOM 4376 C C . LYS A 1 566 ? 24.877 18.087 -9.902 1.00 78.88 566 LYS A C 1
ATOM 4378 O O . LYS A 1 566 ? 24.467 17.804 -11.025 1.00 78.88 566 LYS A O 1
ATOM 4383 N N . PHE A 1 567 ? 24.268 17.711 -8.781 1.00 74.31 567 PHE A N 1
ATOM 4384 C CA . PHE A 1 567 ? 23.087 16.848 -8.737 1.00 74.31 567 PHE A CA 1
ATOM 4385 C C . PHE A 1 567 ? 21.783 17.628 -8.527 1.00 74.31 567 PHE A C 1
ATOM 4387 O O . PHE A 1 567 ? 20.719 17.038 -8.370 1.00 74.31 567 PHE A O 1
ATOM 4394 N N . GLY A 1 568 ? 21.839 18.966 -8.570 1.00 80.19 568 GLY A N 1
ATOM 4395 C CA . GLY A 1 568 ? 20.661 19.815 -8.392 1.00 80.19 568 GLY A CA 1
ATOM 4396 C C . GLY A 1 568 ? 20.150 19.861 -6.949 1.00 80.19 568 GLY A C 1
ATOM 4397 O O . GLY A 1 568 ? 18.980 20.162 -6.726 1.00 80.19 568 GLY A O 1
ATOM 4398 N N . GLU A 1 569 ? 21.010 19.579 -5.968 1.00 85.94 569 GLU A N 1
ATOM 4399 C CA . GLU A 1 569 ? 20.633 19.543 -4.548 1.00 85.94 569 GLU A CA 1
ATOM 4400 C C . GLU A 1 569 ? 20.552 20.926 -3.905 1.00 85.94 569 GLU A C 1
ATOM 4402 O O . GLU A 1 569 ? 19.950 21.094 -2.842 1.00 85.94 569 GLU A O 1
ATOM 4407 N N . VAL A 1 570 ? 21.134 21.943 -4.543 1.00 88.69 570 VAL A N 1
ATOM 4408 C CA . VAL A 1 570 ? 21.098 23.315 -4.033 1.00 88.69 570 VAL A CA 1
ATOM 4409 C C . VAL A 1 570 ? 19.654 23.805 -3.990 1.00 88.69 570 VAL A C 1
ATOM 4411 O O . VAL A 1 570 ? 19.005 24.002 -5.015 1.00 88.69 570 VAL A O 1
ATOM 4414 N N . GLY A 1 571 ? 19.157 24.010 -2.770 1.00 87.00 571 GLY A N 1
ATOM 4415 C CA . GLY A 1 571 ? 17.771 24.393 -2.519 1.00 87.00 571 GLY A CA 1
ATOM 4416 C C . GLY A 1 571 ? 16.775 23.237 -2.621 1.00 87.00 571 GLY A C 1
ATOM 4417 O O . GLY A 1 571 ? 15.579 23.481 -2.494 1.00 87.00 571 GLY A O 1
ATOM 4418 N N . ALA A 1 572 ? 17.216 21.990 -2.805 1.00 90.19 572 ALA A N 1
ATOM 4419 C CA . ALA A 1 572 ? 16.325 20.837 -2.846 1.00 90.19 572 ALA A CA 1
ATOM 4420 C C . ALA A 1 572 ? 15.661 20.591 -1.487 1.00 90.19 572 ALA A C 1
ATOM 4422 O O . ALA A 1 572 ? 16.273 20.749 -0.425 1.00 90.19 572 ALA A O 1
ATOM 4423 N N . SER A 1 573 ? 14.392 20.212 -1.533 1.00 94.56 573 SER A N 1
ATOM 4424 C CA . SER A 1 573 ? 13.551 19.991 -0.361 1.00 94.56 573 SER A CA 1
ATOM 4425 C C . SER A 1 573 ? 12.707 18.735 -0.526 1.00 94.56 573 SER A C 1
ATOM 4427 O O . SER A 1 573 ? 12.479 18.294 -1.648 1.00 94.56 573 SER A O 1
ATOM 4429 N N . PHE A 1 574 ? 12.242 18.142 0.564 1.00 95.19 574 PHE A N 1
ATOM 4430 C CA . PHE A 1 574 ? 11.253 17.068 0.497 1.00 95.19 574 PHE A CA 1
ATOM 4431 C C . PHE A 1 574 ? 9.973 17.563 -0.200 1.00 95.19 574 PHE A C 1
ATOM 4433 O O . PHE A 1 574 ? 9.629 18.743 -0.109 1.00 95.19 574 PHE A O 1
ATOM 4440 N N . ASP A 1 575 ? 9.287 16.678 -0.924 1.00 94.81 575 ASP A N 1
ATOM 4441 C CA . ASP A 1 575 ? 8.039 17.003 -1.623 1.00 94.81 575 ASP A CA 1
ATOM 4442 C C . ASP A 1 575 ? 6.902 16.163 -1.064 1.00 94.81 575 ASP A C 1
ATOM 4444 O O . ASP A 1 575 ? 6.752 14.995 -1.407 1.00 94.81 575 ASP A O 1
ATOM 4448 N N . GLY A 1 576 ? 6.121 16.741 -0.161 1.00 95.69 576 GLY A N 1
ATOM 4449 C CA . GLY A 1 576 ? 5.114 15.990 0.572 1.00 95.69 576 GLY A CA 1
ATOM 4450 C C . GLY A 1 576 ? 4.772 16.614 1.913 1.00 95.69 576 GLY A C 1
ATOM 4451 O O . GLY A 1 576 ? 5.218 17.711 2.249 1.00 95.69 576 GLY A O 1
ATOM 4452 N N . LEU A 1 577 ? 3.961 15.894 2.674 1.00 97.38 577 LEU A N 1
ATOM 4453 C CA . LEU A 1 577 ? 3.540 16.273 4.015 1.00 97.38 577 LEU A CA 1
ATOM 4454 C C . LEU A 1 577 ? 4.445 15.605 5.046 1.00 97.38 577 LEU A C 1
ATOM 4456 O O . LEU A 1 577 ? 4.768 14.425 4.896 1.00 97.38 577 LEU A O 1
ATOM 4460 N N . ILE A 1 578 ? 4.821 16.344 6.088 1.00 97.56 578 ILE A N 1
ATOM 4461 C CA . ILE A 1 578 ? 5.471 15.794 7.282 1.00 97.56 578 ILE A CA 1
ATOM 4462 C C . ILE A 1 578 ? 4.683 16.229 8.513 1.00 97.56 578 ILE A C 1
ATOM 4464 O O . ILE A 1 578 ? 4.245 17.380 8.597 1.00 97.56 578 ILE A O 1
ATOM 4468 N N . ASP A 1 579 ? 4.521 15.296 9.443 1.00 95.06 579 ASP A N 1
ATOM 4469 C CA . ASP A 1 579 ? 3.782 15.447 10.688 1.00 95.06 579 ASP A CA 1
ATOM 4470 C C . ASP A 1 579 ? 4.483 14.739 11.863 1.00 95.06 579 ASP A C 1
ATOM 4472 O O . ASP A 1 579 ? 5.289 13.831 11.638 1.00 95.06 579 ASP A O 1
ATOM 4476 N N . GLU A 1 580 ? 4.181 15.148 13.101 1.00 93.00 580 GLU A N 1
ATOM 4477 C CA . GLU A 1 580 ? 4.597 14.488 14.348 1.00 93.00 580 GLU A CA 1
ATOM 4478 C C . GLU A 1 580 ? 6.118 14.210 14.397 1.00 93.00 580 GLU A C 1
ATOM 4480 O O . GLU A 1 580 ? 6.584 13.080 14.564 1.00 93.00 580 GLU A O 1
ATOM 4485 N N . VAL A 1 581 ? 6.915 15.265 14.202 1.00 96.94 581 VAL A N 1
ATOM 4486 C CA . VAL A 1 581 ? 8.381 15.198 14.101 1.00 96.94 581 VAL A CA 1
ATOM 4487 C C . VAL A 1 581 ? 8.997 15.103 15.490 1.00 96.94 581 VAL A C 1
ATOM 4489 O O . VAL A 1 581 ? 8.874 16.030 16.285 1.00 96.94 581 VAL A O 1
ATOM 4492 N N . MET A 1 582 ? 9.722 14.023 15.775 1.00 96.31 582 MET A N 1
ATOM 4493 C CA . MET A 1 582 ? 10.323 13.758 17.084 1.00 96.31 582 MET A CA 1
ATOM 4494 C C . MET A 1 582 ? 11.805 13.395 16.977 1.00 96.31 582 MET A C 1
ATOM 4496 O O . MET A 1 582 ? 12.220 12.657 16.081 1.00 96.31 582 MET A O 1
ATOM 4500 N N . ILE A 1 583 ? 12.603 13.860 17.943 1.00 97.00 583 ILE A N 1
ATOM 4501 C CA . ILE A 1 583 ? 13.990 13.417 18.138 1.00 97.00 583 ILE A CA 1
ATOM 4502 C C . ILE A 1 583 ? 14.206 13.055 19.604 1.00 97.00 583 ILE A C 1
ATOM 4504 O O . ILE A 1 583 ? 13.851 13.820 20.500 1.00 97.00 583 ILE A O 1
ATOM 4508 N N . PHE A 1 584 ? 14.848 11.913 19.843 1.00 96.75 584 PHE A N 1
ATOM 4509 C CA . PHE A 1 584 ? 15.270 11.446 21.159 1.00 96.75 584 PHE A CA 1
ATOM 4510 C C . PHE A 1 584 ? 16.794 11.341 21.224 1.00 96.75 584 PHE A C 1
ATOM 4512 O O . PHE A 1 584 ? 17.429 10.940 20.254 1.00 96.75 584 PHE A O 1
ATOM 4519 N N . ASN A 1 585 ? 17.386 11.627 22.382 1.00 95.38 585 ASN A N 1
ATOM 4520 C CA . ASN A 1 585 ? 18.825 11.508 22.648 1.00 95.38 585 ASN A CA 1
ATOM 4521 C C . ASN A 1 585 ? 19.286 10.080 23.007 1.00 95.38 585 ASN A C 1
ATOM 4523 O O . ASN A 1 585 ? 20.375 9.891 23.554 1.00 95.38 585 ASN A O 1
ATOM 4527 N N . ARG A 1 586 ? 18.443 9.085 22.722 1.00 94.81 586 ARG A N 1
ATOM 4528 C CA . ARG A 1 586 ? 18.698 7.657 22.914 1.00 94.81 586 ARG A CA 1
ATOM 4529 C C . ARG A 1 586 ? 18.048 6.846 21.800 1.00 94.81 586 ARG A C 1
ATOM 4531 O O . ARG A 1 586 ? 17.120 7.315 21.139 1.00 94.81 586 ARG A O 1
ATOM 4538 N N . ALA A 1 587 ? 18.499 5.609 21.627 1.00 94.94 587 ALA A N 1
ATOM 4539 C CA . ALA A 1 587 ? 17.782 4.642 20.806 1.00 94.94 587 ALA A CA 1
ATOM 4540 C C . ALA A 1 587 ? 16.520 4.153 21.534 1.00 94.94 587 ALA A C 1
ATOM 4542 O O . ALA A 1 587 ? 16.597 3.688 22.674 1.00 94.94 587 ALA A O 1
ATOM 4543 N N . LEU A 1 588 ? 15.366 4.254 20.877 1.00 93.44 588 LEU A N 1
ATOM 4544 C CA . LEU A 1 588 ? 14.122 3.662 21.355 1.00 93.44 588 LEU A CA 1
ATOM 4545 C C . LEU A 1 588 ? 14.093 2.159 21.066 1.00 93.44 588 LEU A C 1
ATOM 4547 O O . LEU A 1 588 ? 14.612 1.684 20.050 1.00 93.44 588 LEU A O 1
ATOM 4551 N N . SER A 1 589 ? 13.467 1.409 21.968 1.00 88.94 589 SER A N 1
ATOM 4552 C CA . SER A 1 589 ? 13.210 -0.019 21.786 1.00 88.94 589 SER A CA 1
ATOM 4553 C C . SER A 1 589 ? 12.100 -0.268 20.750 1.00 88.94 589 SER A C 1
ATOM 4555 O O . SER A 1 589 ? 11.275 0.615 20.511 1.00 88.94 589 SER A O 1
ATOM 4557 N N . PRO A 1 590 ? 12.017 -1.474 20.155 1.00 84.12 590 PRO A N 1
ATOM 4558 C CA . PRO A 1 590 ? 10.921 -1.825 19.251 1.00 84.12 590 PRO A CA 1
ATOM 4559 C C . PRO A 1 590 ? 9.522 -1.618 19.850 1.00 84.12 590 PRO A C 1
ATOM 4561 O O . PRO A 1 590 ? 8.624 -1.170 19.145 1.00 84.12 590 PRO A O 1
ATOM 4564 N N . ASP A 1 591 ? 9.339 -1.880 21.148 1.00 79.81 591 ASP A N 1
ATOM 4565 C CA . ASP A 1 591 ? 8.056 -1.664 21.831 1.00 79.81 591 ASP A CA 1
ATOM 4566 C C . ASP A 1 591 ? 7.719 -0.173 21.972 1.00 79.81 591 ASP A C 1
ATOM 4568 O O . ASP A 1 591 ? 6.570 0.221 21.794 1.00 79.81 591 ASP A O 1
ATOM 4572 N N . GLU A 1 592 ? 8.710 0.680 22.237 1.00 86.69 592 GLU A N 1
ATOM 4573 C CA . GLU A 1 592 ? 8.517 2.136 22.273 1.00 86.69 592 GLU A CA 1
ATOM 4574 C C . GLU A 1 592 ? 8.227 2.704 20.877 1.00 86.69 592 GLU A C 1
ATOM 4576 O O . GLU A 1 592 ? 7.366 3.566 20.726 1.00 86.69 592 GLU A O 1
ATOM 4581 N N . ILE A 1 593 ? 8.889 2.187 19.837 1.00 86.44 593 ILE A N 1
ATOM 4582 C CA . ILE A 1 593 ? 8.616 2.555 18.437 1.00 86.44 593 ILE A CA 1
ATOM 4583 C C . ILE A 1 593 ? 7.202 2.135 18.037 1.00 86.44 593 ILE A C 1
ATOM 4585 O O . ILE A 1 593 ? 6.494 2.898 17.377 1.00 86.44 593 ILE A O 1
ATOM 4589 N N . ARG A 1 594 ? 6.770 0.950 18.475 1.00 80.75 594 ARG A N 1
ATOM 4590 C CA . ARG A 1 594 ? 5.399 0.479 18.304 1.00 80.75 594 ARG A CA 1
ATOM 4591 C C . ARG A 1 594 ? 4.400 1.403 18.991 1.00 80.75 594 ARG A C 1
ATOM 4593 O O . ARG A 1 594 ? 3.416 1.773 18.363 1.00 80.75 594 ARG A O 1
ATOM 4600 N N . GLN A 1 595 ? 4.668 1.819 20.228 1.00 76.88 595 GLN A N 1
ATOM 4601 C CA . GLN A 1 595 ? 3.816 2.773 20.946 1.00 76.88 595 GLN A CA 1
ATOM 4602 C C . GLN A 1 595 ? 3.722 4.117 20.215 1.00 76.88 595 GLN A C 1
ATOM 4604 O O . GLN A 1 595 ? 2.626 4.658 20.088 1.00 76.88 595 GLN A O 1
ATOM 4609 N N . LEU A 1 596 ? 4.836 4.636 19.683 1.00 81.44 596 LEU A N 1
ATOM 4610 C CA . LEU A 1 596 ? 4.827 5.848 18.857 1.00 81.44 596 LEU A CA 1
ATOM 4611 C C . LEU A 1 596 ? 3.994 5.661 17.579 1.00 81.44 596 LEU A C 1
ATOM 4613 O O . LEU A 1 596 ? 3.132 6.487 17.284 1.00 81.44 596 LEU A O 1
ATOM 4617 N N . TYR A 1 597 ? 4.178 4.550 16.862 1.00 81.44 597 TYR A N 1
ATOM 4618 C CA . TYR A 1 597 ? 3.401 4.232 15.660 1.00 81.44 597 TYR A CA 1
ATOM 4619 C C . TYR A 1 597 ? 1.896 4.124 15.943 1.00 81.44 597 TYR A C 1
ATOM 4621 O O . TYR A 1 597 ? 1.077 4.731 15.253 1.00 81.44 597 TYR A O 1
ATOM 4629 N N . GLU A 1 598 ? 1.523 3.374 16.978 1.00 69.75 598 GLU A N 1
ATOM 4630 C CA . GLU A 1 598 ? 0.128 3.162 17.367 1.00 69.75 598 GLU A CA 1
ATOM 4631 C C . GLU A 1 598 ? -0.519 4.458 17.875 1.00 69.75 598 GLU A C 1
ATOM 4633 O O . GLU A 1 598 ? -1.700 4.694 17.613 1.00 69.75 598 GLU A O 1
ATOM 4638 N N . SER A 1 599 ? 0.253 5.348 18.513 1.00 64.31 599 SER A N 1
ATOM 4639 C CA . SER A 1 599 ? -0.245 6.643 18.998 1.00 64.31 599 SER A CA 1
ATOM 4640 C C . SER A 1 599 ? -0.695 7.594 17.886 1.00 64.31 599 SER A C 1
ATOM 4642 O O . SER A 1 599 ? -1.589 8.410 18.101 1.00 64.31 599 SER A O 1
ATOM 4644 N N . ALA A 1 600 ? -0.152 7.429 16.679 1.00 50.34 600 ALA A N 1
ATOM 4645 C CA . ALA A 1 600 ? -0.522 8.187 15.487 1.00 50.34 600 ALA A CA 1
ATOM 4646 C C . ALA A 1 600 ? -1.358 7.361 14.485 1.00 50.34 600 ALA A C 1
ATOM 4648 O O . ALA A 1 600 ? -1.664 7.814 13.385 1.00 50.34 600 ALA A O 1
ATOM 4649 N N . GLY A 1 601 ? -1.756 6.140 14.861 1.00 34.97 601 GLY A N 1
ATOM 4650 C CA . GLY A 1 601 ? -2.666 5.251 14.129 1.00 34.97 601 GLY A CA 1
ATOM 4651 C C . GLY A 1 601 ? -4.152 5.519 14.366 1.00 34.97 601 GLY A C 1
ATOM 4652 O O . GLY A 1 601 ? -4.997 4.766 13.888 1.00 34.97 601 GLY A O 1
ATOM 4653 N N . VAL A 1 602 ? -4.486 6.576 15.102 1.00 31.02 602 VAL A N 1
ATOM 4654 C CA . VAL A 1 602 ? -5.848 6.875 15.530 1.00 31.02 602 VAL A CA 1
ATOM 4655 C C . VAL A 1 602 ? -6.288 8.197 14.916 1.00 31.02 602 VAL A C 1
ATOM 4657 O O . VAL A 1 602 ? -5.926 9.265 15.399 1.00 31.02 602 VAL A O 1
ATOM 4660 N N . VAL A 1 603 ? -7.136 8.128 13.884 1.00 27.75 603 VAL A N 1
ATOM 4661 C CA . VAL A 1 603 ? -8.049 9.236 13.587 1.00 27.75 603 VAL A CA 1
ATOM 4662 C C . VAL A 1 603 ? -9.010 9.335 14.769 1.00 27.75 603 VAL A C 1
ATOM 4664 O O . VAL A 1 603 ? -10.030 8.662 14.824 1.00 27.75 603 VAL A O 1
ATOM 4667 N N . ALA A 1 604 ? -8.634 10.149 15.744 1.00 26.14 604 ALA A N 1
ATOM 4668 C CA . ALA A 1 604 ? -9.540 10.856 16.625 1.00 26.14 604 ALA A CA 1
ATOM 4669 C C . ALA A 1 604 ? -8.892 12.218 16.872 1.00 26.14 604 ALA A C 1
ATOM 4671 O O . ALA A 1 604 ? -7.751 12.292 17.329 1.00 26.14 604 ALA A O 1
ATOM 4672 N N . SER A 1 605 ? -9.610 13.282 16.521 1.00 27.70 605 SER A N 1
ATOM 4673 C CA . SER A 1 605 ? -9.286 14.683 16.795 1.00 27.70 605 SER A CA 1
ATOM 4674 C C . SER A 1 605 ? -8.554 14.828 18.130 1.00 27.70 605 SER A C 1
ATOM 4676 O O . SER A 1 605 ? -9.058 14.386 19.162 1.00 27.70 605 SER A O 1
ATOM 4678 N N . ALA A 1 606 ? -7.383 15.466 18.150 1.00 29.09 606 ALA A N 1
ATOM 4679 C CA . ALA A 1 606 ? -6.594 15.662 19.369 1.00 29.09 606 ALA A CA 1
ATOM 4680 C C . ALA A 1 606 ? -7.172 16.728 20.329 1.00 29.09 606 ALA A C 1
ATOM 4682 O O . ALA A 1 606 ? -6.547 17.044 21.335 1.00 29.09 606 ALA A O 1
ATOM 468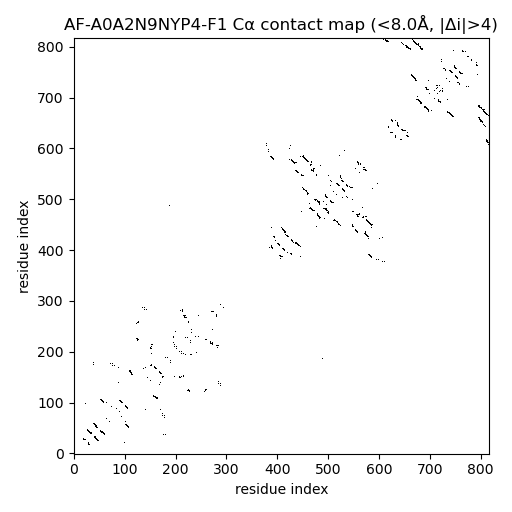3 N N . SER A 1 607 ? -8.404 17.206 20.106 1.00 33.62 607 SER A N 1
ATOM 4684 C CA . SER A 1 607 ? -9.235 17.783 21.176 1.00 33.62 607 SER A CA 1
ATOM 4685 C C . SER A 1 607 ? -10.109 16.741 21.894 1.00 33.62 607 SER A C 1
ATOM 4687 O O . SER A 1 607 ? -10.864 17.092 22.793 1.00 33.62 607 SER A O 1
ATOM 4689 N N . GLU A 1 608 ? -10.035 15.464 21.508 1.00 34.78 608 GLU A N 1
ATOM 4690 C CA . GLU A 1 608 ? -10.899 14.391 22.014 1.00 34.78 608 GLU A CA 1
ATOM 4691 C C . GLU A 1 608 ? -10.134 13.123 22.450 1.00 34.78 608 GLU A C 1
ATOM 4693 O O . GLU A 1 608 ? -10.728 12.228 23.054 1.00 34.78 608 GLU A O 1
ATOM 4698 N N . ALA A 1 609 ? -8.821 13.029 22.190 1.00 34.84 609 ALA A N 1
ATOM 4699 C CA . ALA A 1 609 ? -7.999 11.881 22.590 1.00 34.84 609 ALA A CA 1
ATOM 4700 C C . ALA A 1 609 ? -7.820 11.749 24.118 1.00 34.84 609 ALA A C 1
ATOM 4702 O O . ALA A 1 609 ? -7.569 10.657 24.622 1.00 34.84 609 ALA A O 1
ATOM 4703 N N . ALA A 1 610 ? -8.008 12.842 24.864 1.00 37.88 610 ALA A N 1
ATOM 4704 C CA . ALA A 1 610 ? -7.864 12.881 26.319 1.00 37.88 610 ALA A CA 1
ATOM 4705 C C . ALA A 1 610 ? -8.957 12.110 27.091 1.00 37.88 610 ALA A C 1
ATOM 4707 O O . ALA A 1 610 ? -8.817 11.921 28.297 1.00 37.88 610 ALA A O 1
ATOM 4708 N N . ASN A 1 611 ? -10.018 11.642 26.417 1.00 54.19 611 ASN A N 1
ATOM 4709 C CA . ASN A 1 611 ? -11.187 11.050 27.075 1.00 54.19 611 ASN A CA 1
ATOM 4710 C C . ASN A 1 611 ? -11.456 9.582 26.716 1.00 54.19 611 ASN A C 1
ATOM 4712 O O . ASN A 1 611 ? -12.426 9.026 27.231 1.00 54.19 611 ASN A O 1
ATOM 4716 N N . TRP A 1 612 ? -10.653 8.942 25.856 1.00 71.88 612 TRP A N 1
ATOM 4717 C CA . TRP A 1 612 ? -10.894 7.546 25.476 1.00 71.88 612 TRP A CA 1
ATOM 4718 C C . TRP A 1 612 ? -10.433 6.567 26.564 1.00 71.88 612 TRP A C 1
ATOM 4720 O O . TRP A 1 612 ? -9.252 6.429 26.864 1.00 71.88 612 TRP A O 1
ATOM 4730 N N . ILE A 1 613 ? -11.394 5.839 27.117 1.00 84.31 613 ILE A N 1
ATOM 4731 C CA . ILE A 1 613 ? -11.249 4.714 28.033 1.00 84.31 613 ILE A CA 1
ATOM 4732 C C . ILE A 1 613 ? -11.200 3.435 27.193 1.00 84.31 613 ILE A C 1
ATOM 4734 O O . ILE A 1 613 ? -12.136 3.136 26.448 1.00 84.31 613 ILE A O 1
ATOM 4738 N N . SER A 1 614 ? -10.124 2.656 27.312 1.00 85.19 614 SER A N 1
ATOM 4739 C CA . SER A 1 614 ? -10.067 1.327 26.694 1.00 85.19 614 SER A CA 1
ATOM 4740 C C . SER A 1 614 ? -11.010 0.374 27.428 1.00 85.19 614 SER A C 1
ATOM 4742 O O . SER A 1 614 ? -10.876 0.160 28.633 1.00 85.19 614 SER A O 1
ATOM 4744 N N . LEU A 1 615 ? -11.969 -0.201 26.702 1.00 89.31 615 LEU A N 1
ATOM 4745 C CA . LEU A 1 615 ? -12.803 -1.292 27.204 1.00 89.31 615 LEU A CA 1
ATOM 4746 C C . LEU A 1 615 ? -12.182 -2.655 26.870 1.00 89.31 615 LEU A C 1
ATOM 4748 O O . LEU A 1 615 ? -12.434 -3.624 27.581 1.00 89.31 615 LEU A O 1
ATOM 4752 N N . PHE A 1 616 ? -11.380 -2.751 25.807 1.00 86.81 616 PHE A N 1
ATOM 4753 C CA . PHE A 1 616 ? -10.603 -3.941 25.465 1.00 86.81 616 PHE A CA 1
ATOM 4754 C C . PHE A 1 616 ? -9.419 -3.570 24.557 1.00 86.81 616 PHE A C 1
ATOM 4756 O O . PHE A 1 616 ? -9.614 -3.151 23.415 1.00 86.81 616 PHE A O 1
ATOM 4763 N N . ASP A 1 617 ? -8.198 -3.777 25.056 1.00 75.44 617 ASP A N 1
ATOM 4764 C CA . ASP A 1 617 ? -6.911 -3.453 24.409 1.00 75.44 617 ASP A CA 1
ATOM 4765 C C . ASP A 1 617 ? -6.237 -4.667 23.737 1.00 75.44 617 ASP A C 1
ATOM 4767 O O . ASP A 1 617 ? -5.063 -4.628 23.375 1.00 75.44 617 ASP A O 1
ATOM 4771 N N . GLY A 1 618 ? -6.969 -5.775 23.602 1.00 74.81 618 GLY A N 1
ATOM 4772 C CA . GLY A 1 618 ? -6.438 -7.046 23.112 1.00 74.81 618 GLY A CA 1
ATOM 4773 C C . GLY A 1 618 ? -5.970 -7.997 24.215 1.00 74.81 618 GLY A C 1
ATOM 4774 O O . GLY A 1 618 ? -5.754 -9.176 23.939 1.00 74.81 618 GLY A O 1
ATOM 4775 N N . GLN A 1 619 ? -5.855 -7.545 25.465 1.00 76.56 619 GLN A N 1
ATOM 4776 C CA . GLN A 1 619 ? -5.425 -8.393 26.581 1.00 76.56 619 GLN A CA 1
ATOM 4777 C C . GLN A 1 619 ? -6.377 -8.305 27.773 1.00 76.56 619 GLN A C 1
ATOM 4779 O O . GLN A 1 619 ? -6.826 -9.326 28.300 1.00 76.56 619 GLN A O 1
ATOM 4784 N N . SER A 1 620 ? -6.699 -7.089 28.205 1.00 84.06 620 SER A N 1
ATOM 4785 C CA . SER A 1 620 ? -7.449 -6.834 29.425 1.00 84.06 620 SER A CA 1
ATOM 4786 C C . SER A 1 620 ? -8.953 -6.935 29.202 1.00 84.06 620 SER A C 1
ATOM 4788 O O . SER A 1 620 ? -9.541 -6.198 28.416 1.00 84.06 620 SER A O 1
ATOM 4790 N N . VAL A 1 621 ? -9.601 -7.804 29.978 1.00 89.94 621 VAL A N 1
ATOM 4791 C CA . VAL A 1 621 ? -11.069 -7.917 30.053 1.00 89.94 621 VAL A CA 1
ATOM 4792 C C . VAL A 1 621 ? -11.648 -7.238 31.300 1.00 89.94 621 VAL A C 1
ATOM 4794 O O . VAL A 1 621 ? -12.800 -7.471 31.659 1.00 89.94 621 VAL A O 1
ATOM 4797 N N . ALA A 1 622 ? -10.857 -6.409 31.991 1.00 89.31 622 ALA A N 1
ATOM 4798 C CA . ALA A 1 622 ? -11.213 -5.845 33.295 1.00 89.31 622 ALA A CA 1
ATOM 4799 C C . ALA A 1 622 ? -12.481 -4.974 33.264 1.00 89.31 622 ALA A C 1
ATOM 4801 O O . ALA A 1 622 ? -13.229 -4.950 34.242 1.00 89.31 622 ALA A O 1
ATOM 4802 N N . ALA A 1 623 ? -12.754 -4.312 32.136 1.00 90.56 623 ALA A N 1
ATOM 4803 C CA . ALA A 1 623 ? -13.936 -3.473 31.959 1.00 90.56 623 ALA A CA 1
ATOM 4804 C C . ALA A 1 623 ? -15.253 -4.269 31.887 1.00 90.56 623 ALA A C 1
ATOM 4806 O O . ALA A 1 623 ? -16.325 -3.681 32.037 1.00 90.56 623 ALA A O 1
ATOM 4807 N N . TRP A 1 624 ? -15.182 -5.590 31.685 1.00 95.00 624 TRP A N 1
ATOM 4808 C CA . TRP A 1 624 ? -16.334 -6.431 31.378 1.00 95.00 624 TRP A CA 1
ATOM 4809 C C . TRP A 1 624 ? -16.728 -7.364 32.528 1.00 95.00 624 TRP A C 1
ATOM 4811 O O . TRP A 1 624 ? -15.902 -7.916 33.267 1.00 95.00 624 TRP A O 1
ATOM 4821 N N . GLU A 1 625 ? -18.029 -7.595 32.633 1.00 93.94 625 GLU A N 1
ATOM 4822 C CA . GLU A 1 625 ? -18.648 -8.642 33.436 1.00 93.94 625 GLU A CA 1
ATOM 4823 C C . GLU A 1 625 ? -19.731 -9.367 32.625 1.00 93.94 625 GLU A C 1
ATOM 4825 O O . GLU A 1 625 ? -20.211 -8.861 31.612 1.00 93.94 625 GLU A O 1
ATOM 4830 N N . GLY A 1 626 ? -20.072 -10.595 33.013 1.00 90.81 626 GLY A N 1
ATOM 4831 C CA . GLY A 1 626 ? -21.132 -11.351 32.345 1.00 90.81 626 GLY A CA 1
ATOM 4832 C C . GLY A 1 626 ? -22.525 -10.889 32.768 1.00 90.81 626 GLY A C 1
ATOM 4833 O O . GLY A 1 626 ? -22.728 -10.445 33.893 1.00 90.81 626 GLY A O 1
ATOM 4834 N N . GLU A 1 627 ? -23.519 -11.058 31.900 1.00 86.12 627 GLU A N 1
ATOM 4835 C CA . GLU A 1 627 ? -24.922 -10.821 32.248 1.00 86.12 627 GLU A CA 1
ATOM 4836 C C . GLU A 1 627 ? -25.304 -11.590 33.526 1.00 86.12 627 GLU A C 1
ATOM 4838 O O . GLU A 1 627 ? -25.225 -12.819 33.566 1.00 86.12 627 GLU A O 1
ATOM 4843 N N . LYS A 1 628 ? -25.743 -10.869 34.570 1.00 82.00 628 LYS A N 1
ATOM 4844 C CA . LYS A 1 628 ? -26.080 -11.429 35.899 1.00 82.00 628 LYS A CA 1
ATOM 4845 C C . LYS A 1 628 ? -24.896 -12.126 36.591 1.00 82.00 628 LYS A C 1
ATOM 4847 O O . LYS A 1 628 ? -25.094 -12.997 37.439 1.00 82.00 628 LYS A O 1
ATOM 4852 N N . MET A 1 629 ? -23.671 -11.740 36.249 1.00 85.12 629 MET A N 1
ATOM 4853 C CA . MET A 1 629 ? -22.427 -12.225 36.839 1.00 85.12 629 MET A CA 1
ATOM 4854 C C . MET A 1 629 ? -21.548 -11.029 37.223 1.00 85.12 629 MET A C 1
ATOM 4856 O O . MET A 1 629 ? -21.571 -10.005 36.562 1.00 85.12 629 MET A O 1
ATOM 4860 N N . THR A 1 630 ? -20.729 -11.163 38.266 1.00 79.50 630 THR A N 1
ATOM 4861 C CA . THR A 1 630 ? -19.770 -10.114 38.691 1.00 79.50 630 THR A CA 1
ATOM 4862 C C . THR A 1 630 ? -18.367 -10.301 38.093 1.00 79.50 630 THR A C 1
ATOM 4864 O O . THR A 1 630 ? -17.449 -9.500 38.308 1.00 79.50 630 THR A O 1
ATOM 4867 N N . ALA A 1 631 ? -18.177 -11.394 37.353 1.00 88.00 631 ALA A N 1
ATOM 4868 C CA . ALA A 1 631 ? -16.917 -11.809 36.753 1.00 88.00 631 ALA A CA 1
ATOM 4869 C C . ALA A 1 631 ? -17.068 -11.993 35.242 1.00 88.00 631 ALA A C 1
ATOM 4871 O O . ALA A 1 631 ? -18.172 -12.182 34.725 1.00 88.00 631 ALA A O 1
ATOM 4872 N N . PHE A 1 632 ? -15.934 -11.973 34.546 1.00 93.88 632 PHE A N 1
ATOM 4873 C CA . PHE A 1 632 ? -15.875 -12.249 33.119 1.00 93.88 632 PHE A CA 1
ATOM 4874 C C . PHE A 1 632 ? -16.225 -13.731 32.832 1.00 93.88 632 PHE A C 1
ATOM 4876 O O . PHE A 1 632 ? -15.624 -14.632 33.429 1.00 93.88 632 PHE A O 1
ATOM 4883 N N . PRO A 1 633 ? -17.191 -14.025 31.943 1.00 94.00 633 PRO A N 1
ATOM 4884 C CA . PRO A 1 633 ? -17.683 -15.376 31.678 1.00 94.00 633 PRO A CA 1
ATOM 4885 C C . PRO A 1 633 ? -16.759 -16.158 30.725 1.00 94.00 633 PRO A C 1
ATOM 4887 O O . PRO A 1 633 ? -17.080 -16.368 29.557 1.00 94.00 633 PRO A O 1
ATOM 4890 N N . THR A 1 634 ? -15.646 -16.683 31.246 1.00 92.94 634 THR A N 1
ATOM 4891 C CA . THR A 1 634 ? -14.593 -17.404 30.486 1.00 92.94 634 THR A CA 1
ATOM 4892 C C . THR A 1 634 ? -15.042 -18.663 29.733 1.00 92.94 634 THR A C 1
ATOM 4894 O O . THR A 1 634 ? -14.300 -19.193 28.917 1.00 92.94 634 THR A O 1
ATOM 4897 N N . ARG A 1 635 ? -16.246 -19.185 30.005 1.00 93.12 635 ARG A N 1
ATOM 4898 C CA . ARG A 1 635 ? -16.837 -20.304 29.242 1.00 93.12 635 ARG A CA 1
ATOM 4899 C C . ARG A 1 635 ? -17.652 -19.859 28.034 1.00 93.12 635 ARG A C 1
ATOM 4901 O O . ARG A 1 635 ? -18.029 -20.701 27.233 1.00 93.12 635 ARG A O 1
ATOM 4908 N N . SER A 1 636 ? -17.978 -18.575 27.962 1.00 93.38 636 SER A N 1
ATOM 4909 C CA . SER A 1 636 ? -18.810 -17.979 26.911 1.00 93.38 636 SER A CA 1
ATOM 4910 C C . SER A 1 636 ? -17.977 -17.086 25.990 1.00 93.38 636 SER A C 1
ATOM 4912 O O . SER A 1 636 ? -18.339 -16.910 24.830 1.00 93.38 636 SER A O 1
ATOM 4914 N N . TRP A 1 637 ? -16.866 -16.553 26.510 1.00 95.25 637 TRP A N 1
ATOM 4915 C CA . TRP A 1 637 ? -15.951 -15.652 25.821 1.00 95.25 637 TRP A CA 1
ATOM 4916 C C . TRP A 1 637 ? -14.497 -16.021 26.099 1.00 95.25 637 TRP A C 1
ATOM 4918 O O . TRP A 1 637 ? -14.155 -16.412 27.217 1.00 95.25 637 TRP A O 1
ATOM 4928 N N . GLU A 1 638 ? -13.646 -15.826 25.100 1.00 94.25 638 GLU A N 1
ATOM 4929 C CA . GLU A 1 638 ? -12.198 -16.011 25.189 1.00 94.25 638 GLU A CA 1
ATOM 4930 C C . GLU A 1 638 ? -11.441 -14.867 24.512 1.00 94.25 638 GLU A C 1
ATOM 4932 O O . GLU A 1 638 ? -11.985 -14.158 23.667 1.00 94.25 638 GLU A O 1
ATOM 4937 N N . VAL A 1 639 ? -10.172 -14.702 24.888 1.00 92.12 639 VAL A N 1
ATOM 4938 C CA . VAL A 1 639 ? -9.236 -13.790 24.228 1.00 92.12 639 VAL A CA 1
ATOM 4939 C C . VAL A 1 639 ? -8.189 -14.628 23.506 1.00 92.12 639 VAL A C 1
ATOM 4941 O O . VAL A 1 639 ? -7.456 -15.380 24.145 1.00 92.12 639 VAL A O 1
ATOM 4944 N N . VAL A 1 640 ? -8.129 -14.507 22.181 1.00 84.81 640 VAL A N 1
ATOM 4945 C CA . VAL A 1 640 ? -7.192 -15.246 21.320 1.00 84.81 640 VAL A CA 1
ATOM 4946 C C . VAL A 1 640 ? -6.556 -14.262 20.346 1.00 84.81 640 VAL A C 1
ATOM 4948 O O . VAL A 1 640 ? -7.275 -13.600 19.602 1.00 84.81 640 VAL A O 1
ATOM 4951 N N . ASP A 1 641 ? -5.225 -14.161 20.356 1.00 80.19 641 ASP A N 1
ATOM 4952 C CA . ASP A 1 641 ? -4.434 -13.289 19.471 1.00 80.19 641 ASP A CA 1
ATOM 4953 C C . ASP A 1 641 ? -4.891 -11.819 19.456 1.00 80.19 641 ASP A C 1
ATOM 4955 O O . ASP A 1 641 ? -5.039 -11.205 18.400 1.00 80.19 641 ASP A O 1
ATOM 4959 N N . GLY A 1 642 ? -5.165 -11.243 20.630 1.00 78.25 642 GLY A N 1
ATOM 4960 C CA . GLY A 1 642 ? -5.616 -9.849 20.720 1.00 78.25 642 GLY A CA 1
ATOM 4961 C C . GLY A 1 642 ? -7.103 -9.641 20.419 1.00 78.25 642 GLY A C 1
ATOM 4962 O O . GLY A 1 642 ? -7.545 -8.505 20.267 1.00 78.25 642 GLY A O 1
ATOM 4963 N N . VAL A 1 643 ? -7.881 -10.719 20.291 1.00 89.81 643 VAL A N 1
ATOM 4964 C CA . VAL A 1 643 ? -9.276 -10.670 19.846 1.00 89.81 643 VAL A CA 1
ATOM 4965 C C . VAL A 1 643 ? -10.200 -11.306 20.876 1.00 89.81 643 VAL A C 1
ATOM 4967 O O . VAL A 1 643 ? -10.005 -12.456 21.264 1.00 89.81 643 VAL A O 1
ATOM 4970 N N . LEU A 1 644 ? -11.247 -10.578 21.258 1.00 94.94 644 LEU A N 1
ATOM 4971 C CA . LEU A 1 644 ? -12.316 -11.035 22.139 1.00 94.94 644 LEU A CA 1
ATOM 4972 C C . LEU A 1 644 ? -13.369 -11.795 21.319 1.00 94.94 644 LEU A C 1
ATOM 4974 O O . LEU A 1 644 ? -14.066 -11.197 20.498 1.00 94.94 644 LEU A O 1
ATOM 4978 N N . LYS A 1 645 ? -13.480 -13.111 21.511 1.00 93.19 645 LYS A N 1
ATOM 4979 C CA . LYS A 1 645 ? -14.329 -14.007 20.707 1.00 93.19 645 LYS A CA 1
ATOM 4980 C C . LYS A 1 645 ? -15.402 -14.689 21.542 1.00 93.19 645 LYS A C 1
ATOM 4982 O O . LYS A 1 645 ? -15.171 -15.047 22.696 1.00 93.19 645 LYS A O 1
ATOM 4987 N N . ILE A 1 646 ? -16.553 -14.927 20.920 1.00 92.19 646 ILE A N 1
ATOM 4988 C CA . ILE A 1 646 ? -17.590 -15.814 21.452 1.00 92.19 646 ILE A CA 1
ATOM 4989 C C . ILE A 1 646 ? -17.133 -17.267 21.310 1.00 92.19 646 ILE A C 1
ATOM 4991 O O . ILE A 1 646 ? -16.742 -17.683 20.223 1.00 92.19 646 ILE A O 1
ATOM 4995 N N . ILE A 1 647 ? -17.275 -18.055 22.377 1.00 89.75 647 ILE A N 1
ATOM 4996 C CA . ILE A 1 647 ? -17.082 -19.509 22.343 1.00 89.75 647 ILE A CA 1
ATOM 4997 C C . ILE A 1 647 ? -18.395 -20.155 21.867 1.00 89.75 647 ILE A C 1
ATOM 4999 O O . ILE A 1 647 ? -19.377 -20.142 22.618 1.00 89.75 647 ILE A O 1
ATOM 5003 N N . PRO A 1 648 ? -18.465 -20.753 20.659 1.00 83.62 648 PRO A N 1
ATOM 5004 C CA . PRO A 1 648 ? -19.739 -21.205 20.090 1.00 83.62 648 PRO A CA 1
ATOM 5005 C C . PRO A 1 648 ? -20.431 -22.315 20.893 1.00 83.62 648 PRO A C 1
ATOM 5007 O O . PRO A 1 648 ? -21.658 -22.361 20.949 1.00 83.62 648 PRO A O 1
ATOM 5010 N N . SER A 1 649 ? -19.650 -23.193 21.530 1.00 84.75 649 SER A N 1
ATOM 5011 C CA . SER A 1 649 ? -20.129 -24.288 22.389 1.00 84.75 649 SER A CA 1
ATOM 5012 C C . SER A 1 649 ? -20.422 -23.859 23.833 1.00 84.75 649 SER A C 1
ATOM 5014 O O . SER A 1 649 ? -20.903 -24.664 24.633 1.00 84.75 649 SER A O 1
ATOM 5016 N N . GLY A 1 650 ? -20.107 -22.610 24.177 1.00 86.62 650 GLY A N 1
ATOM 5017 C CA . GLY A 1 650 ? -20.250 -22.054 25.512 1.00 86.62 650 GLY A CA 1
ATOM 5018 C C . GLY A 1 650 ? -21.687 -21.663 25.871 1.00 86.62 650 GLY A C 1
ATOM 5019 O O . GLY A 1 650 ? -22.557 -21.573 25.001 1.00 86.62 650 GLY A O 1
ATOM 5020 N N . PRO A 1 651 ? -21.961 -21.381 27.158 1.00 90.56 651 PRO A N 1
ATOM 5021 C CA . PRO A 1 651 ? -23.202 -20.732 27.565 1.00 90.56 651 PRO A CA 1
ATOM 5022 C C . PRO A 1 651 ? -23.404 -19.392 26.836 1.00 90.56 651 PRO A C 1
ATOM 5024 O O . PRO A 1 651 ? -22.451 -18.683 26.523 1.00 90.56 651 PRO A O 1
ATOM 5027 N N . LYS A 1 652 ? -24.657 -19.013 26.584 1.00 89.88 652 LYS A N 1
ATOM 5028 C CA . LYS A 1 652 ? -25.003 -17.739 25.937 1.00 89.88 652 LYS A CA 1
ATOM 5029 C C . LYS A 1 652 ? -25.097 -16.618 26.966 1.00 89.88 652 LYS A C 1
ATOM 5031 O O . LYS A 1 652 ? -26.184 -16.233 27.381 1.00 89.88 652 LYS A O 1
ATOM 5036 N N . VAL A 1 653 ? -23.935 -16.152 27.421 1.00 92.19 653 VAL A N 1
ATOM 5037 C CA . VAL A 1 653 ? -23.810 -15.033 28.367 1.00 92.19 653 VAL A CA 1
ATOM 5038 C C . VAL A 1 653 ? -23.240 -13.829 27.631 1.00 92.19 653 VAL A C 1
ATOM 5040 O O . VAL A 1 653 ? -22.138 -13.912 27.090 1.00 92.19 653 VAL A O 1
ATOM 5043 N N . SER A 1 654 ? -23.984 -12.723 27.603 1.00 92.81 654 SER A N 1
ATOM 5044 C CA . SER A 1 654 ? -23.522 -11.449 27.031 1.00 92.81 654 SER A CA 1
ATOM 5045 C C . SER A 1 654 ? -22.591 -10.720 28.002 1.00 92.81 654 SER A C 1
ATOM 5047 O O . SER A 1 654 ? -22.647 -10.965 29.209 1.00 92.81 654 SER A O 1
ATOM 5049 N N . LEU A 1 655 ? -21.735 -9.841 27.486 1.00 94.19 655 LEU A N 1
ATOM 5050 C CA . LEU A 1 655 ? -20.873 -8.990 28.310 1.00 94.19 655 LEU A CA 1
ATOM 5051 C C . LEU A 1 655 ? -21.532 -7.638 28.554 1.00 94.19 655 LEU A C 1
ATOM 5053 O O . LEU A 1 655 ? -22.226 -7.139 27.673 1.00 94.19 655 LEU A O 1
ATOM 5057 N N . TYR A 1 656 ? -21.266 -7.047 29.714 1.00 93.06 656 TYR A N 1
ATOM 5058 C CA . TYR A 1 656 ? -21.656 -5.690 30.080 1.00 93.06 656 TYR A CA 1
ATOM 5059 C C . TYR A 1 656 ? -20.473 -4.945 30.687 1.00 93.06 656 TYR A C 1
ATOM 5061 O O . TYR A 1 656 ? -19.633 -5.545 31.364 1.00 93.06 656 TYR A O 1
ATOM 5069 N N . THR A 1 657 ? -20.401 -3.640 30.449 1.00 93.62 657 THR A N 1
ATOM 5070 C CA . THR A 1 657 ? -19.437 -2.782 31.127 1.00 93.62 657 THR A CA 1
ATOM 5071 C C . THR A 1 657 ? -19.782 -2.669 32.603 1.00 93.62 657 THR A C 1
ATOM 5073 O O . THR A 1 657 ? -20.944 -2.494 32.976 1.00 93.62 657 THR A O 1
ATOM 5076 N N . ARG A 1 658 ? -18.756 -2.716 33.455 1.00 89.94 658 ARG A N 1
ATOM 5077 C CA . ARG A 1 658 ? -18.901 -2.458 34.899 1.00 89.94 658 ARG A CA 1
ATOM 5078 C C . ARG A 1 658 ? -19.292 -1.008 35.190 1.00 89.94 658 ARG A C 1
ATOM 5080 O O . ARG A 1 658 ? -19.952 -0.730 36.185 1.00 89.94 658 ARG A O 1
ATOM 5087 N N . GLU A 1 659 ? -18.863 -0.093 34.326 1.00 90.19 659 GLU A N 1
ATOM 5088 C CA . GLU A 1 659 ? -19.199 1.326 34.389 1.00 90.19 659 GLU A CA 1
ATOM 5089 C C . GLU A 1 659 ? -20.414 1.666 33.526 1.00 90.19 659 GLU A C 1
ATOM 5091 O O . GLU A 1 659 ? -20.756 0.947 32.579 1.00 90.19 659 GLU A O 1
ATOM 5096 N N . THR A 1 660 ? -21.031 2.804 33.848 1.00 91.94 660 THR A N 1
ATOM 5097 C CA . THR A 1 660 ? -22.099 3.412 33.059 1.00 91.94 660 THR A CA 1
ATOM 5098 C C . THR A 1 660 ? -21.629 4.693 32.374 1.00 91.94 660 THR A C 1
ATOM 5100 O O . THR A 1 660 ? -20.678 5.360 32.812 1.00 91.94 660 THR A O 1
ATOM 5103 N N . PHE A 1 661 ? -22.301 5.008 31.272 1.00 92.44 661 PHE A N 1
ATOM 5104 C CA . PHE A 1 661 ? -22.019 6.137 30.399 1.00 92.44 661 PHE A CA 1
ATOM 5105 C C . PHE A 1 661 ? -23.324 6.838 30.035 1.00 92.44 661 PHE A C 1
ATOM 5107 O O . PHE A 1 661 ? -24.331 6.175 29.818 1.00 92.44 661 PHE A O 1
ATOM 5114 N N . ARG A 1 662 ? -23.322 8.167 29.933 1.00 88.81 662 ARG A N 1
ATOM 5115 C CA . ARG A 1 662 ? -24.502 8.943 29.522 1.00 88.81 662 ARG A CA 1
ATOM 5116 C C . ARG A 1 662 ? -24.328 9.516 28.125 1.00 88.81 662 ARG A C 1
ATOM 5118 O O . ARG A 1 662 ? -24.981 9.055 27.197 1.00 88.81 662 ARG A O 1
ATOM 5125 N N . ASP A 1 663 ? -23.412 10.468 28.003 1.00 89.94 663 ASP A N 1
ATOM 5126 C CA . ASP A 1 663 ? -22.993 11.052 26.737 1.00 89.94 663 ASP A CA 1
ATOM 5127 C C . ASP A 1 663 ? -21.630 10.458 26.408 1.00 89.94 663 ASP A C 1
ATOM 5129 O O . ASP A 1 663 ? -20.691 10.530 27.208 1.00 89.94 663 ASP A O 1
ATOM 5133 N N . PHE A 1 664 ? -21.546 9.759 25.285 1.00 93.56 664 PHE A N 1
ATOM 5134 C CA . PHE A 1 664 ? -20.355 9.011 24.938 1.00 93.56 664 PHE A CA 1
ATOM 5135 C C . PHE A 1 664 ? -20.230 8.779 23.443 1.00 93.56 664 PHE A C 1
ATOM 5137 O O . PHE A 1 664 ? -21.193 8.815 22.680 1.00 93.56 664 PHE A O 1
ATOM 5144 N N . GLU A 1 665 ? -19.014 8.455 23.046 1.00 94.25 665 GLU A N 1
ATOM 5145 C CA . GLU A 1 665 ? -18.730 7.864 21.755 1.00 94.25 665 GLU A CA 1
ATOM 5146 C C . GLU A 1 665 ? -17.976 6.565 21.971 1.00 94.25 665 GLU A C 1
ATOM 5148 O O . GLU A 1 665 ? -16.994 6.528 22.704 1.00 94.25 665 GLU A O 1
ATOM 5153 N N . LEU A 1 666 ? -18.471 5.491 21.376 1.00 96.38 666 LEU A N 1
ATOM 5154 C CA . LEU A 1 666 ? -17.907 4.154 21.451 1.00 96.38 666 LEU A CA 1
ATOM 5155 C C . LEU A 1 666 ? -17.387 3.775 20.069 1.00 96.38 666 LEU A C 1
ATOM 5157 O O . LEU A 1 666 ? -18.134 3.835 19.095 1.00 96.38 666 LEU A O 1
ATOM 5161 N N . GLU A 1 667 ? -16.146 3.317 20.010 1.00 94.75 667 GLU A N 1
ATOM 5162 C CA . GLU A 1 667 ? -15.514 2.764 18.819 1.00 94.75 667 GLU A CA 1
ATOM 5163 C C . GLU A 1 667 ? -15.070 1.331 19.082 1.00 94.75 667 GLU A C 1
ATOM 5165 O O . GLU A 1 667 ? -14.624 0.983 20.179 1.00 94.75 667 GLU A O 1
ATOM 5170 N N . PHE A 1 668 ? -15.227 0.486 18.073 1.00 95.44 668 PHE A N 1
ATOM 5171 C CA . PHE A 1 668 ? -14.860 -0.918 18.144 1.00 95.44 668 PHE A CA 1
ATOM 5172 C C . PHE A 1 668 ? -14.625 -1.478 16.750 1.00 95.44 668 PHE A C 1
ATOM 5174 O O . PHE A 1 668 ? -15.265 -1.074 15.782 1.00 95.44 668 PHE A O 1
ATOM 5181 N N . GLU A 1 669 ? -13.758 -2.475 16.654 1.00 95.19 669 GLU A N 1
ATOM 5182 C CA . GLU A 1 669 ? -13.661 -3.304 15.463 1.00 95.19 669 GLU A CA 1
ATOM 5183 C C . GLU A 1 669 ? -14.354 -4.634 15.709 1.00 95.19 669 GLU A C 1
ATOM 5185 O O . GLU A 1 669 ? -14.241 -5.226 16.787 1.00 95.19 669 GLU A O 1
ATOM 5190 N N . TRP A 1 670 ? -15.056 -5.127 14.698 1.00 96.12 670 TRP A N 1
ATOM 5191 C CA . TRP A 1 670 ? -15.779 -6.383 14.778 1.00 96.12 670 TRP A CA 1
ATOM 5192 C C . TRP A 1 670 ? -15.655 -7.179 13.485 1.00 96.12 670 TRP A C 1
ATOM 5194 O O . TRP A 1 670 ? -15.520 -6.631 12.395 1.00 96.12 670 TRP A O 1
ATOM 5204 N N . ARG A 1 671 ? -15.712 -8.498 13.599 1.00 94.31 671 ARG A N 1
ATOM 5205 C CA . ARG A 1 671 ? -15.842 -9.409 12.462 1.00 94.31 671 ARG A CA 1
ATOM 5206 C C . ARG A 1 671 ? -16.877 -10.466 12.795 1.00 94.31 671 ARG A C 1
ATOM 5208 O O . ARG A 1 671 ? -17.030 -10.846 13.959 1.00 94.31 671 ARG A O 1
ATOM 5215 N N . MET A 1 672 ? -17.552 -10.968 11.774 1.00 91.19 672 MET A N 1
ATOM 5216 C CA . MET A 1 672 ? -18.582 -11.988 11.926 1.00 91.19 672 MET A CA 1
ATOM 5217 C C . MET A 1 672 ? -18.330 -13.175 11.005 1.00 91.19 672 MET A C 1
ATOM 5219 O O . MET A 1 672 ? -17.733 -13.023 9.938 1.00 91.19 672 MET A O 1
ATOM 5223 N N . GLY A 1 673 ? -18.767 -14.348 11.449 1.00 87.44 673 GLY A N 1
ATOM 5224 C CA . GLY A 1 673 ? -18.880 -15.554 10.640 1.00 87.44 673 GLY A CA 1
ATOM 5225 C C . GLY A 1 673 ? -20.253 -15.672 9.976 1.00 87.44 673 GLY A C 1
ATOM 5226 O O . GLY A 1 673 ? -21.138 -14.841 10.177 1.00 87.44 673 GLY A O 1
ATOM 5227 N N . TYR A 1 674 ? -20.430 -16.741 9.202 1.00 85.44 674 TYR A N 1
ATOM 5228 C CA . TYR A 1 674 ? -21.708 -17.070 8.570 1.00 85.44 674 TYR A CA 1
ATOM 5229 C C . TYR A 1 674 ? -22.822 -17.256 9.598 1.00 85.44 674 TYR A C 1
ATOM 5231 O O . TYR A 1 674 ? -22.609 -17.872 10.649 1.00 85.44 674 TYR A O 1
ATOM 5239 N N . ALA A 1 675 ? -24.011 -16.745 9.270 1.00 85.25 675 ALA A N 1
ATOM 5240 C CA . ALA A 1 675 ? -25.206 -16.804 10.111 1.00 85.25 675 ALA A CA 1
ATOM 5241 C C . ALA A 1 675 ? -25.019 -16.190 11.513 1.00 85.25 675 ALA A C 1
ATOM 5243 O O . ALA A 1 675 ? -25.723 -16.545 12.465 1.00 85.25 675 ALA A O 1
ATOM 5244 N N . ALA A 1 676 ? -24.039 -15.296 11.671 1.00 87.75 676 ALA A N 1
ATOM 5245 C CA . ALA A 1 676 ? -23.826 -14.596 12.923 1.00 87.75 676 ALA A CA 1
ATOM 5246 C C . ALA A 1 676 ? -24.995 -13.664 13.238 1.00 87.75 676 ALA A C 1
ATOM 5248 O O . ALA A 1 676 ? -25.548 -12.997 12.363 1.00 87.75 676 ALA A O 1
ATOM 5249 N N . ASN A 1 677 ? -25.348 -13.623 14.516 1.00 88.69 677 ASN A N 1
ATOM 5250 C CA . ASN A 1 677 ? -26.331 -12.726 15.088 1.00 88.69 677 ASN A CA 1
ATOM 5251 C C . ASN A 1 677 ? -25.787 -12.261 16.438 1.00 88.69 677 ASN A C 1
ATOM 5253 O O . ASN A 1 677 ? -25.667 -13.049 17.383 1.00 88.69 677 ASN A O 1
ATOM 5257 N N . SER A 1 678 ? -25.407 -10.996 16.486 1.00 91.56 678 SER A N 1
ATOM 5258 C CA . SER A 1 678 ? -24.861 -10.313 17.645 1.00 91.56 678 SER A CA 1
ATOM 5259 C C . SER A 1 678 ? -25.281 -8.838 17.591 1.00 91.56 678 SER A C 1
ATOM 5261 O O . SER A 1 678 ? -26.026 -8.395 16.714 1.00 91.56 678 SER A O 1
ATOM 5263 N N . GLY A 1 679 ? -24.779 -8.050 18.531 1.00 93.06 679 GLY A N 1
ATOM 5264 C CA . GLY A 1 679 ? -25.102 -6.642 18.639 1.00 93.06 679 GLY A CA 1
ATOM 5265 C C . GLY A 1 679 ? -24.335 -5.967 19.762 1.00 93.06 679 GLY A C 1
ATOM 5266 O O . GLY A 1 679 ? -23.804 -6.624 20.666 1.00 93.06 679 GLY A O 1
ATOM 5267 N N . VAL A 1 680 ? -24.300 -4.639 19.699 1.00 95.12 680 VAL A N 1
ATOM 5268 C CA . VAL A 1 680 ? -23.774 -3.786 20.766 1.00 95.12 680 VAL A CA 1
ATOM 5269 C C . VAL A 1 680 ? -24.932 -3.081 21.461 1.00 95.12 680 VAL A C 1
ATOM 5271 O O . VAL A 1 680 ? -25.704 -2.349 20.838 1.00 95.12 680 VAL A O 1
ATOM 5274 N N . PHE A 1 681 ? -25.060 -3.307 22.766 1.00 89.88 681 PHE A N 1
ATOM 5275 C CA . PHE A 1 681 ? -26.100 -2.724 23.605 1.00 89.88 681 PHE A CA 1
ATOM 5276 C C . PHE A 1 681 ? -2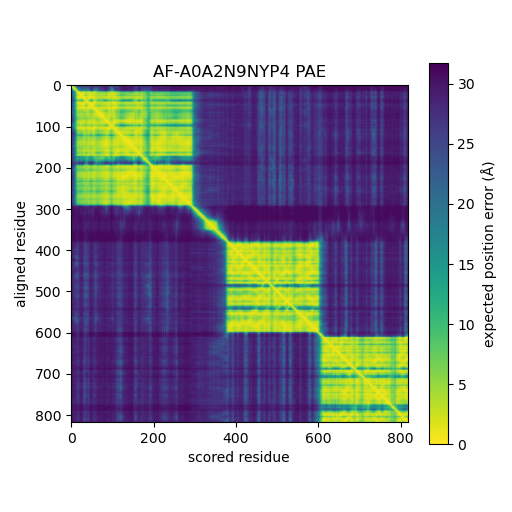5.668 -1.430 24.256 1.00 89.88 681 PHE A C 1
ATOM 5278 O O . PHE A 1 681 ? -24.502 -1.262 24.590 1.00 89.88 681 PHE A O 1
ATOM 5285 N N . TYR A 1 682 ? -26.649 -0.574 24.525 1.00 91.06 682 TYR A N 1
ATOM 5286 C CA . TYR A 1 682 ? -26.490 0.641 25.320 1.00 91.06 682 TYR A CA 1
ATOM 5287 C C . TYR A 1 682 ? -27.790 0.907 26.092 1.00 91.06 682 TYR A C 1
ATOM 5289 O O . TYR A 1 682 ? -28.671 1.671 25.691 1.00 91.06 682 TYR A O 1
ATOM 5297 N N . SER A 1 683 ? -27.963 0.179 27.195 1.00 81.69 683 SER A N 1
ATOM 5298 C CA . SER A 1 683 ? -29.229 0.086 27.945 1.00 81.69 683 SER A CA 1
ATOM 5299 C C . SER A 1 683 ? -29.053 0.503 29.401 1.00 81.69 683 SER A C 1
ATOM 5301 O O . SER A 1 683 ? -27.944 0.440 29.926 1.00 81.69 683 SER A O 1
ATOM 5303 N N . ALA A 1 684 ? -30.132 0.928 30.063 1.00 79.62 684 ALA A N 1
ATOM 5304 C CA . ALA A 1 684 ? -30.057 1.329 31.466 1.00 79.62 684 ALA A CA 1
ATOM 5305 C C . ALA A 1 684 ? -29.577 0.162 32.366 1.00 79.62 684 ALA A C 1
ATOM 5307 O O . ALA A 1 684 ? -29.930 -0.992 32.100 1.00 79.62 684 ALA A O 1
ATOM 5308 N N . PRO A 1 685 ? -28.813 0.429 33.441 1.00 75.38 685 PRO A N 1
ATOM 5309 C CA . PRO A 1 685 ? -28.237 -0.621 34.280 1.00 75.38 685 PRO A CA 1
ATOM 5310 C C . PRO A 1 685 ? -29.285 -1.570 34.860 1.00 75.38 685 PRO A C 1
ATOM 5312 O O . PRO A 1 685 ? -30.352 -1.146 35.312 1.00 75.38 685 PRO A O 1
ATOM 5315 N N . GLY A 1 686 ? -28.996 -2.872 34.850 1.00 65.44 686 GLY A N 1
ATOM 5316 C CA . GLY A 1 686 ? -29.898 -3.903 35.383 1.00 65.44 686 GLY A CA 1
ATOM 5317 C C . GLY A 1 686 ? -31.205 -4.098 34.598 1.00 65.44 686 GLY A C 1
ATOM 5318 O O . GLY A 1 686 ? -31.991 -4.992 34.924 1.00 65.44 686 GLY A O 1
ATOM 5319 N N . ARG A 1 687 ? -31.446 -3.311 33.544 1.00 64.56 687 ARG A N 1
ATOM 5320 C CA . ARG A 1 687 ? -32.468 -3.594 32.537 1.00 64.56 687 ARG A CA 1
ATOM 5321 C C . ARG A 1 687 ? -31.817 -4.486 31.477 1.00 64.56 687 ARG A C 1
ATOM 5323 O O . ARG A 1 687 ? -30.712 -4.214 31.023 1.00 64.56 687 ARG A O 1
ATOM 5330 N N . GLY A 1 688 ? -32.489 -5.575 31.098 1.00 55.12 688 GLY A N 1
ATOM 5331 C CA . GLY A 1 688 ? -32.054 -6.404 29.965 1.00 55.12 688 GLY A CA 1
ATOM 5332 C C . GLY A 1 688 ? -32.075 -5.624 28.641 1.00 55.12 688 GLY A C 1
ATOM 5333 O O . GLY A 1 688 ? -32.313 -4.423 28.631 1.00 55.12 688 GLY A O 1
ATOM 5334 N N . PHE A 1 689 ? -31.863 -6.303 27.513 1.00 58.50 689 PHE A N 1
ATOM 5335 C CA . PHE A 1 689 ? -31.770 -5.696 26.173 1.00 58.50 689 PHE A CA 1
ATOM 5336 C C . PHE A 1 689 ? -32.849 -4.632 25.881 1.00 58.50 689 PHE A C 1
ATOM 5338 O O . PHE A 1 689 ? -34.026 -4.975 25.727 1.00 58.50 689 PHE A O 1
ATOM 5345 N N . GLN A 1 690 ? -32.436 -3.361 25.791 1.00 66.50 690 GLN A N 1
ATOM 5346 C CA . GLN A 1 690 ? -33.283 -2.237 25.383 1.00 66.50 690 GLN A CA 1
ATOM 5347 C C . GLN A 1 690 ? -32.827 -1.701 24.020 1.00 66.50 690 GLN A C 1
ATOM 5349 O O . GLN A 1 690 ? -33.498 -1.925 23.019 1.00 66.50 690 GLN A O 1
ATOM 5354 N N . ARG A 1 691 ? -31.665 -1.052 23.941 1.00 85.31 691 ARG A N 1
ATOM 5355 C CA . ARG A 1 691 ? -31.173 -0.436 22.697 1.00 85.31 691 ARG A CA 1
ATOM 5356 C C . ARG A 1 691 ? -30.008 -1.241 22.135 1.00 85.31 691 ARG A C 1
ATOM 5358 O O . ARG A 1 691 ? -29.067 -1.520 22.877 1.00 85.31 691 ARG A O 1
ATOM 5365 N N . GLU A 1 692 ? -30.093 -1.623 20.861 1.00 88.94 692 GLU A N 1
ATOM 5366 C CA . GLU A 1 692 ? -29.136 -2.513 20.193 1.00 88.94 692 GLU A CA 1
ATOM 5367 C C . GLU A 1 692 ? -28.754 -1.972 18.811 1.00 88.94 692 GLU A C 1
ATOM 5369 O O . GLU A 1 692 ? -29.612 -1.786 17.944 1.00 88.94 692 GLU A O 1
ATOM 5374 N N . PHE A 1 693 ? -27.452 -1.765 18.617 1.00 94.38 693 PHE A N 1
ATOM 5375 C CA . PHE A 1 693 ? -26.819 -1.672 17.307 1.00 94.38 693 PHE A CA 1
ATOM 5376 C C . PHE A 1 693 ? -26.622 -3.103 16.795 1.00 94.38 693 PHE A C 1
ATOM 5378 O O . PHE A 1 693 ? -25.766 -3.833 17.295 1.00 94.38 693 PHE A O 1
ATOM 5385 N N . GLN A 1 694 ? -27.407 -3.486 15.785 1.00 92.56 694 GLN A N 1
ATOM 5386 C CA . GLN A 1 694 ? -27.383 -4.823 15.179 1.00 92.56 694 GLN A CA 1
ATOM 5387 C C . GLN A 1 694 ? -26.079 -5.136 14.436 1.00 92.56 694 GLN A C 1
ATOM 5389 O O . GLN A 1 694 ? -25.662 -4.364 13.567 1.00 92.56 694 GLN A O 1
ATOM 5394 N N . LEU A 1 695 ? -25.504 -6.307 14.728 1.00 94.38 695 LEU A N 1
ATOM 5395 C CA . LEU A 1 695 ? -24.385 -6.925 14.015 1.00 94.38 695 LEU A CA 1
ATOM 5396 C C . LEU A 1 695 ? -24.815 -8.331 13.560 1.00 94.38 695 LEU A C 1
ATOM 5398 O O . LEU A 1 695 ? -24.650 -9.319 14.277 1.00 94.38 695 LEU A O 1
ATOM 5402 N N . VAL A 1 696 ? -25.389 -8.423 12.364 1.00 90.19 696 VAL A N 1
ATOM 5403 C CA . VAL A 1 696 ? -25.964 -9.658 11.810 1.00 90.19 696 VAL A CA 1
ATOM 5404 C C . VAL A 1 696 ? -25.461 -9.927 10.394 1.00 90.19 696 VAL A C 1
ATOM 5406 O O . VAL A 1 696 ? -25.228 -9.006 9.615 1.00 90.19 696 VAL A O 1
ATOM 5409 N N . ASP A 1 697 ? -25.301 -11.196 10.043 1.00 89.62 697 ASP A N 1
ATOM 5410 C CA . ASP A 1 697 ? -25.097 -11.580 8.649 1.00 89.62 697 ASP A CA 1
ATOM 5411 C C . ASP A 1 697 ? -26.327 -11.150 7.824 1.00 89.62 697 ASP A C 1
ATOM 5413 O O . ASP A 1 697 ? -27.436 -11.627 8.053 1.00 89.62 697 ASP A O 1
ATOM 5417 N N . ASP A 1 698 ? -26.156 -10.195 6.911 1.00 87.00 698 ASP A N 1
ATOM 5418 C CA . ASP A 1 698 ? -27.269 -9.595 6.166 1.00 87.00 698 ASP A CA 1
ATOM 5419 C C . ASP A 1 698 ? -27.851 -10.525 5.091 1.00 87.00 698 ASP A C 1
ATOM 5421 O O . ASP A 1 698 ? -28.914 -10.220 4.551 1.00 87.00 698 ASP A O 1
ATOM 5425 N N . GLU A 1 699 ? -27.176 -11.633 4.769 1.00 85.31 699 GLU A N 1
ATOM 5426 C CA . GLU A 1 699 ? -27.583 -12.576 3.730 1.00 85.31 699 GLU A CA 1
ATOM 5427 C C . GLU A 1 699 ? -28.626 -13.568 4.282 1.00 85.31 699 GLU A C 1
ATOM 5429 O O . GLU A 1 699 ? -28.285 -14.488 5.036 1.00 85.31 699 GLU A O 1
ATOM 5434 N N . PRO A 1 700 ? -29.922 -13.435 3.923 1.00 76.00 700 PRO A N 1
ATOM 5435 C CA . PRO A 1 700 ? -30.983 -14.228 4.542 1.00 76.00 700 PRO A CA 1
ATOM 5436 C C . PRO A 1 700 ? -30.845 -15.727 4.267 1.00 76.00 700 PRO A C 1
ATOM 5438 O O . PRO A 1 700 ? -31.329 -16.538 5.058 1.00 76.00 700 PRO A O 1
ATOM 5441 N N . SER A 1 701 ? -30.184 -16.104 3.164 1.00 77.50 701 SER A N 1
ATOM 5442 C CA . SER A 1 701 ? -29.951 -17.506 2.804 1.00 77.50 701 SER A CA 1
ATOM 5443 C C . SER A 1 701 ? -28.984 -18.227 3.747 1.00 77.50 701 SER A C 1
ATOM 5445 O O . SER A 1 701 ? -29.033 -19.455 3.836 1.00 77.50 701 SER A O 1
ATOM 5447 N N . HIS A 1 702 ? -28.153 -17.496 4.495 1.00 79.50 702 HIS A N 1
ATOM 5448 C CA . HIS A 1 702 ? -27.260 -18.091 5.486 1.00 79.50 702 HIS A CA 1
ATOM 5449 C C . HIS A 1 702 ? -27.979 -18.473 6.784 1.00 79.50 702 HIS A C 1
ATOM 5451 O O . HIS A 1 702 ? -27.463 -19.289 7.550 1.00 79.50 702 HIS A O 1
ATOM 5457 N N . HIS A 1 703 ? -29.174 -17.935 7.046 1.00 73.81 703 HIS A N 1
ATOM 5458 C CA . HIS A 1 703 ? -29.875 -18.180 8.303 1.00 73.81 703 HIS A CA 1
ATOM 5459 C C . HIS A 1 703 ? -30.947 -19.270 8.216 1.00 73.81 703 HIS A C 1
ATOM 5461 O O . HIS A 1 703 ? -31.593 -19.497 7.194 1.00 73.81 703 HIS A O 1
ATOM 5467 N N . SER A 1 704 ? -31.187 -19.939 9.348 1.00 67.69 704 SER A N 1
ATOM 5468 C CA . SER A 1 704 ? -32.288 -20.901 9.477 1.00 67.69 704 SER A CA 1
ATOM 5469 C C . SER A 1 704 ? -33.657 -20.214 9.366 1.00 67.69 704 SER A C 1
ATOM 5471 O O . SER A 1 704 ? -33.816 -19.078 9.799 1.00 67.69 704 SER A O 1
ATOM 5473 N N . ALA A 1 705 ? -34.692 -20.928 8.914 1.00 58.47 705 ALA A N 1
ATOM 5474 C CA . ALA A 1 705 ? -36.051 -20.379 8.781 1.00 58.47 705 ALA A CA 1
ATOM 5475 C C . ALA A 1 705 ? -36.649 -19.780 10.080 1.00 58.47 705 ALA A C 1
ATOM 5477 O O . ALA A 1 705 ? -37.621 -19.033 10.020 1.00 58.47 705 ALA A O 1
ATOM 5478 N N . ALA A 1 706 ? -36.088 -20.102 11.252 1.00 55.38 706 ALA A N 1
ATOM 5479 C CA . ALA A 1 706 ? -36.515 -19.571 12.547 1.00 55.38 706 ALA A CA 1
ATOM 5480 C C . ALA A 1 706 ? -35.990 -18.152 12.849 1.00 55.38 706 ALA A C 1
ATOM 5482 O O . ALA A 1 706 ? -36.540 -17.474 13.716 1.00 55.38 706 ALA A O 1
ATOM 5483 N N . PHE A 1 707 ? -34.943 -17.699 12.157 1.00 59.28 707 PHE A N 1
ATOM 5484 C CA . PHE A 1 707 ? -34.378 -16.359 12.286 1.00 59.28 707 PHE A CA 1
ATOM 5485 C C . PHE A 1 707 ? -33.951 -15.895 10.900 1.00 59.28 707 PHE A C 1
ATOM 5487 O O . PHE A 1 707 ? -32.950 -16.364 10.390 1.00 59.28 707 PHE A O 1
ATOM 5494 N N . GLN A 1 708 ? -34.713 -15.009 10.273 1.00 60.84 708 GLN A N 1
ATOM 5495 C CA . GLN A 1 708 ? -34.332 -14.407 9.000 1.00 60.84 708 GLN A CA 1
ATOM 5496 C C . GLN A 1 708 ? -34.435 -12.891 9.146 1.00 60.84 708 GLN A C 1
ATOM 5498 O O . GLN A 1 708 ? -35.491 -12.422 9.590 1.00 60.84 708 GLN A O 1
ATOM 5503 N N . PRO A 1 709 ? -33.396 -12.123 8.774 1.00 62.25 709 PRO A N 1
ATOM 5504 C CA . PRO A 1 709 ? -33.466 -10.669 8.701 1.00 62.25 709 PRO A CA 1
ATOM 5505 C C . PRO A 1 709 ? -34.327 -10.269 7.494 1.00 62.25 709 PRO A C 1
ATOM 5507 O O . PRO A 1 709 ? -33.850 -9.800 6.468 1.00 62.25 709 PRO A O 1
ATOM 5510 N N . ASN A 1 710 ? -35.633 -10.508 7.594 1.00 64.75 710 ASN A N 1
ATOM 5511 C CA . ASN A 1 710 ? -36.584 -10.298 6.500 1.00 64.75 710 ASN A CA 1
ATOM 5512 C C . ASN A 1 710 ? -36.968 -8.826 6.325 1.00 64.75 710 ASN A C 1
ATOM 5514 O O . ASN A 1 710 ? -37.682 -8.479 5.383 1.00 64.75 710 ASN A O 1
ATOM 5518 N N . PHE A 1 711 ? -36.527 -7.967 7.244 1.00 76.62 711 PHE A N 1
ATOM 5519 C CA . PHE A 1 711 ? -36.890 -6.562 7.276 1.00 76.62 711 PHE A CA 1
ATOM 5520 C C . PHE A 1 711 ? -35.645 -5.673 7.365 1.00 76.62 711 PHE A C 1
ATOM 5522 O O . PHE A 1 711 ? -34.701 -6.023 8.078 1.00 76.62 711 PHE A O 1
ATOM 5529 N N . PRO A 1 712 ? -35.641 -4.501 6.704 1.00 83.19 712 PRO A N 1
ATOM 5530 C CA . PRO A 1 712 ? -34.533 -3.548 6.775 1.00 83.19 712 PRO A CA 1
ATOM 5531 C C . PRO A 1 712 ? -34.155 -3.122 8.206 1.00 83.19 712 PRO A C 1
ATOM 5533 O O . PRO A 1 712 ? -33.007 -2.797 8.475 1.00 83.19 712 PRO A O 1
ATOM 5536 N N . GLU A 1 713 ? -35.079 -3.152 9.162 1.00 85.31 713 GLU A N 1
ATOM 5537 C CA . GLU A 1 713 ? -34.821 -2.873 10.581 1.00 85.31 713 GLU A CA 1
ATOM 5538 C C . GLU A 1 713 ? -34.164 -4.036 11.360 1.00 85.31 713 GLU A C 1
ATOM 5540 O O . GLU A 1 713 ? -33.963 -3.935 12.570 1.00 85.31 713 GLU A O 1
ATOM 5545 N N . GLN A 1 714 ? -33.828 -5.144 10.695 1.00 85.25 714 GLN A N 1
ATOM 5546 C CA . GLN A 1 714 ? -33.186 -6.333 11.280 1.00 85.25 714 GLN A CA 1
ATOM 5547 C C . GLN A 1 714 ? -31.860 -6.678 10.595 1.00 85.25 714 GLN A C 1
ATOM 5549 O O . GLN A 1 714 ? -31.464 -7.835 10.581 1.00 85.25 714 GLN A O 1
ATOM 5554 N N . CYS A 1 715 ? -31.204 -5.693 9.988 1.00 89.56 715 CYS A N 1
ATOM 5555 C CA . CYS A 1 715 ? -29.932 -5.870 9.298 1.00 89.56 715 CYS A CA 1
ATOM 5556 C C . CYS A 1 715 ? -28.808 -5.108 10.021 1.00 89.56 715 CYS A C 1
ATOM 5558 O O . CYS A 1 715 ? -29.069 -4.238 10.859 1.00 89.56 715 CYS A O 1
ATOM 5560 N N . THR A 1 716 ? -27.551 -5.402 9.693 1.00 93.69 716 THR A N 1
ATOM 5561 C CA . THR A 1 716 ? -26.378 -4.776 10.311 1.00 93.69 716 THR A CA 1
ATOM 5562 C C . THR A 1 716 ? -26.468 -3.254 10.233 1.00 93.69 716 THR A C 1
ATOM 5564 O O . THR A 1 716 ? -26.744 -2.704 9.165 1.00 93.69 716 THR A O 1
ATOM 5567 N N . GLY A 1 717 ? -26.245 -2.571 11.357 1.00 92.94 717 GLY A N 1
ATOM 5568 C CA . GLY A 1 717 ? -26.371 -1.114 11.483 1.00 92.94 717 GLY A CA 1
ATOM 5569 C C . GLY A 1 717 ? -27.738 -0.614 11.957 1.00 92.94 717 GLY A C 1
ATOM 5570 O O . GLY A 1 717 ? -27.841 0.545 12.364 1.00 92.94 717 GLY A O 1
ATOM 5571 N N . ALA A 1 718 ? -28.779 -1.453 11.945 1.00 92.94 718 ALA A N 1
ATOM 5572 C CA . ALA A 1 718 ? -30.116 -1.079 12.407 1.00 92.94 718 ALA A CA 1
ATOM 5573 C C . ALA A 1 718 ? -30.155 -0.755 13.911 1.00 92.94 718 ALA A C 1
ATOM 5575 O O . ALA A 1 718 ? -29.372 -1.294 14.699 1.00 92.94 718 ALA A O 1
ATOM 5576 N N . LEU A 1 719 ? -31.138 0.060 14.315 1.00 92.19 719 LEU A N 1
ATOM 5577 C CA . LEU A 1 719 ? -31.665 0.012 15.679 1.00 92.19 719 LEU A CA 1
ATOM 5578 C C . LEU A 1 719 ? -32.667 -1.137 15.711 1.00 92.19 719 LEU A C 1
ATOM 5580 O O . LEU A 1 719 ? -33.743 -1.021 15.115 1.00 92.19 719 LEU A O 1
ATOM 5584 N N . TRP A 1 720 ? -32.283 -2.233 16.368 1.00 86.69 720 TRP A N 1
ATOM 5585 C CA . TRP A 1 720 ? -32.941 -3.531 16.227 1.00 86.69 720 TRP A CA 1
ATOM 5586 C C . TRP A 1 720 ? -34.470 -3.452 16.277 1.00 86.69 720 TRP A C 1
ATOM 5588 O O . TRP A 1 720 ? -35.073 -3.085 17.286 1.00 86.69 720 TRP A O 1
ATOM 5598 N N . GLY A 1 721 ? -35.096 -3.812 15.157 1.00 80.81 721 GLY A N 1
ATOM 5599 C CA . GLY A 1 721 ? -36.541 -3.902 15.020 1.00 80.81 721 GLY A CA 1
ATOM 5600 C C . GLY A 1 721 ? -37.279 -2.564 15.040 1.00 80.81 721 GLY A C 1
ATOM 5601 O O . GLY A 1 721 ? -38.501 -2.589 15.081 1.00 80.81 721 GLY A O 1
ATOM 5602 N N . ILE A 1 722 ? -36.613 -1.407 15.020 1.00 85.19 722 ILE A N 1
ATOM 5603 C CA . ILE A 1 722 ? -37.292 -0.098 15.021 1.00 85.19 722 ILE A CA 1
ATOM 5604 C C . ILE A 1 722 ? -36.925 0.726 13.788 1.00 85.19 722 ILE A C 1
ATOM 5606 O O . ILE A 1 722 ? -37.819 1.194 13.081 1.00 85.19 722 ILE A O 1
ATOM 5610 N N . LEU A 1 723 ? -35.627 0.932 13.541 1.00 90.56 723 LEU A N 1
ATOM 5611 C CA . LEU A 1 723 ? -35.146 1.789 12.457 1.00 90.56 723 LEU A CA 1
ATOM 5612 C C . LEU A 1 723 ? -34.137 1.051 11.583 1.00 90.56 723 LEU A C 1
ATOM 5614 O O . LEU A 1 723 ? -33.168 0.476 12.078 1.00 90.56 723 LEU A O 1
ATOM 5618 N N . ALA A 1 724 ? -34.363 1.123 10.275 1.00 92.06 724 ALA A N 1
ATOM 5619 C CA . ALA A 1 724 ? -33.467 0.589 9.264 1.00 92.06 724 ALA A CA 1
ATOM 5620 C C . ALA A 1 724 ? -32.263 1.518 9.035 1.00 92.06 724 ALA A C 1
ATOM 5622 O O . ALA A 1 724 ? -32.447 2.738 9.028 1.00 92.06 724 ALA A O 1
ATOM 5623 N N . PRO A 1 725 ? -31.060 0.968 8.807 1.00 93.94 725 PRO A N 1
ATOM 5624 C CA . PRO A 1 725 ? -29.890 1.744 8.433 1.00 93.94 725 PRO A CA 1
ATOM 5625 C C . PRO A 1 725 ? -29.971 2.183 6.964 1.00 93.94 725 PRO A C 1
ATOM 5627 O O . PRO A 1 725 ? -30.811 1.719 6.190 1.00 93.94 725 PRO A O 1
ATOM 5630 N N . SER A 1 726 ? -29.055 3.056 6.562 1.00 91.25 726 SER A N 1
ATOM 5631 C CA . SER A 1 726 ? -28.857 3.449 5.171 1.00 91.25 726 SER A CA 1
ATOM 5632 C C . SER A 1 726 ? -28.503 2.245 4.292 1.00 91.25 726 SER A C 1
ATOM 5634 O O . SER A 1 726 ? -27.764 1.345 4.701 1.00 91.25 726 SER A O 1
ATOM 5636 N N . ALA A 1 727 ? -28.982 2.259 3.046 1.00 82.56 727 ALA A N 1
ATOM 5637 C CA . ALA A 1 727 ? -28.696 1.220 2.057 1.00 82.56 727 ALA A CA 1
ATOM 5638 C C . ALA A 1 727 ? -27.200 1.133 1.686 1.00 82.56 727 ALA A C 1
ATOM 5640 O O . ALA A 1 727 ? -26.739 0.099 1.214 1.00 82.56 727 ALA A O 1
ATOM 5641 N N . ASP A 1 728 ? -26.427 2.197 1.912 1.00 81.69 728 ASP A N 1
ATOM 5642 C CA . ASP A 1 728 ? -25.010 2.306 1.547 1.00 81.69 728 ASP A CA 1
ATOM 5643 C C . ASP A 1 728 ? -24.038 1.985 2.700 1.00 81.69 728 ASP A C 1
ATOM 5645 O O . ASP A 1 728 ? -22.884 2.414 2.677 1.00 81.69 728 ASP A O 1
ATOM 5649 N N . LYS A 1 729 ? -24.479 1.210 3.696 1.00 80.56 729 LYS A N 1
ATOM 5650 C CA . LYS A 1 729 ? -23.749 0.887 4.937 1.00 80.56 729 LYS A CA 1
ATOM 5651 C C . LYS A 1 729 ? -22.376 0.201 4.801 1.00 80.56 729 LYS A C 1
ATOM 5653 O O . LYS A 1 729 ? -21.704 0.031 5.810 1.00 80.56 729 LYS A O 1
ATOM 5658 N N . ARG A 1 730 ? -21.944 -0.166 3.583 1.00 84.38 730 ARG A N 1
ATOM 5659 C CA . ARG A 1 730 ? -20.600 -0.692 3.232 1.00 84.38 730 ARG A CA 1
ATOM 5660 C C . ARG A 1 730 ? -20.016 -1.679 4.254 1.00 84.38 730 ARG A C 1
ATOM 5662 O O . ARG A 1 730 ? -18.857 -1.556 4.645 1.00 84.38 730 ARG A O 1
ATOM 5669 N N . VAL A 1 731 ? -20.812 -2.655 4.678 1.00 88.31 731 VAL A N 1
ATOM 5670 C CA . VAL A 1 731 ? -20.320 -3.763 5.506 1.00 88.31 731 VAL A CA 1
ATOM 5671 C C . VAL A 1 731 ? -19.360 -4.597 4.652 1.00 88.31 731 VAL A C 1
ATOM 5673 O O . VAL A 1 731 ? -19.672 -4.917 3.504 1.00 88.31 731 VAL A O 1
ATOM 5676 N N . ARG A 1 732 ? -18.170 -4.890 5.178 1.00 87.50 732 ARG A N 1
ATOM 5677 C CA . ARG A 1 732 ? -17.176 -5.744 4.517 1.00 87.50 732 ARG A CA 1
ATOM 5678 C C . ARG A 1 732 ? -17.628 -7.212 4.543 1.00 87.50 732 ARG A C 1
ATOM 5680 O O . ARG A 1 732 ? -18.409 -7.573 5.426 1.00 87.50 732 ARG A O 1
ATOM 5687 N N . PRO A 1 733 ? -17.150 -8.053 3.608 1.00 86.06 733 PRO A N 1
ATOM 5688 C CA . PRO A 1 733 ? -17.498 -9.471 3.557 1.00 86.06 733 PRO A CA 1
ATOM 5689 C C . PRO A 1 733 ? -17.283 -10.223 4.881 1.00 86.06 733 PRO A C 1
ATOM 5691 O O . PRO A 1 733 ? -16.457 -9.847 5.713 1.00 86.06 733 PRO A O 1
ATOM 5694 N N . ILE A 1 734 ? -18.012 -11.329 5.052 1.00 86.81 734 ILE A N 1
ATOM 5695 C CA . ILE A 1 734 ? -17.884 -12.239 6.201 1.00 86.81 734 ILE A CA 1
ATOM 5696 C C . ILE A 1 734 ? -16.415 -12.647 6.391 1.00 86.81 734 ILE A C 1
ATOM 5698 O O . ILE A 1 734 ? -15.732 -13.023 5.441 1.00 86.81 734 ILE A O 1
ATOM 5702 N N . GLY A 1 735 ? -15.933 -12.590 7.634 1.00 81.19 735 GLY A N 1
ATOM 5703 C CA . GLY A 1 735 ? -14.539 -12.860 7.995 1.00 81.19 735 GLY A CA 1
ATOM 5704 C C . GLY A 1 735 ? -13.606 -11.642 7.965 1.00 81.19 735 GLY A C 1
ATOM 5705 O O . GLY A 1 735 ? -12.561 -11.683 8.620 1.00 81.19 735 GLY A O 1
ATOM 5706 N N . GLU A 1 736 ? -13.981 -10.548 7.295 1.00 89.38 736 GLU A N 1
ATOM 5707 C CA . GLU A 1 736 ? -13.228 -9.291 7.335 1.00 89.38 736 GLU A CA 1
ATOM 5708 C C . GLU A 1 736 ? -13.584 -8.435 8.559 1.00 89.38 736 GLU A C 1
ATOM 5710 O O . GLU A 1 736 ? -14.680 -8.503 9.121 1.00 89.38 736 GLU A O 1
ATOM 5715 N N . TRP A 1 737 ? -12.628 -7.605 8.980 1.00 91.88 737 TRP A N 1
ATOM 5716 C CA . TRP A 1 737 ? -12.811 -6.654 10.073 1.00 91.88 737 TRP A CA 1
ATOM 5717 C C . TRP A 1 737 ? -13.571 -5.424 9.601 1.00 91.88 737 TRP A C 1
ATOM 5719 O O . TRP A 1 737 ? -13.158 -4.780 8.645 1.00 91.88 737 TRP A O 1
ATOM 5729 N N . ASN A 1 738 ? -14.636 -5.073 10.304 1.00 92.38 738 ASN A N 1
ATOM 5730 C CA . ASN A 1 738 ? -15.399 -3.847 10.149 1.00 92.38 738 ASN A CA 1
ATOM 5731 C C . ASN A 1 738 ? -15.120 -2.914 11.328 1.00 92.38 738 ASN A C 1
ATOM 5733 O O . ASN A 1 738 ? -14.952 -3.363 12.459 1.00 92.38 738 ASN A O 1
ATOM 5737 N N . GLU A 1 739 ? -15.136 -1.615 11.071 1.00 91.75 739 GLU A N 1
ATOM 5738 C CA . GLU A 1 739 ? -15.124 -0.581 12.104 1.00 91.75 739 GLU A CA 1
ATOM 5739 C C . GLU A 1 739 ? -16.566 -0.198 12.441 1.00 91.75 739 GLU A C 1
ATOM 5741 O O . GLU A 1 739 ? -17.374 0.054 11.543 1.00 91.75 739 GLU A O 1
ATOM 5746 N N . GLY A 1 740 ? -16.896 -0.152 13.728 1.00 93.00 740 GLY A N 1
ATOM 5747 C CA . GLY A 1 740 ? -18.168 0.321 14.256 1.00 93.00 740 GLY A CA 1
ATOM 5748 C C . GLY A 1 740 ? -17.964 1.543 15.144 1.00 93.00 740 GLY A C 1
ATOM 5749 O O . GLY A 1 740 ? -17.033 1.585 15.949 1.00 93.00 740 GLY A O 1
ATOM 5750 N N . LYS A 1 741 ? -18.856 2.530 15.020 1.00 96.50 741 LYS A N 1
ATOM 5751 C CA . LYS A 1 741 ? -18.932 3.660 15.951 1.00 96.50 741 LYS A CA 1
ATOM 5752 C C . LYS A 1 741 ? -20.373 3.932 16.384 1.00 96.50 741 LYS A C 1
ATOM 5754 O O . LYS A 1 741 ? -21.284 3.958 15.556 1.00 96.50 741 LYS A O 1
ATOM 5759 N N . LEU A 1 742 ? -20.567 4.152 17.680 1.00 96.94 742 LEU A N 1
ATOM 5760 C CA . LEU A 1 742 ? -21.828 4.549 18.303 1.00 96.94 742 LEU A CA 1
ATOM 5761 C C . LEU A 1 742 ? -21.625 5.893 19.006 1.00 96.94 742 LEU A C 1
ATOM 5763 O O . LEU A 1 742 ? -20.841 5.979 19.946 1.00 96.94 742 LEU A O 1
ATOM 5767 N N . LEU A 1 743 ? -22.341 6.923 18.561 1.00 95.88 743 LEU A N 1
ATOM 5768 C CA . LEU A 1 743 ? -22.329 8.249 19.177 1.00 95.88 743 LEU A CA 1
ATOM 5769 C C . LEU A 1 743 ? -23.643 8.468 19.925 1.00 95.88 743 LEU A C 1
ATOM 5771 O O . LEU A 1 743 ?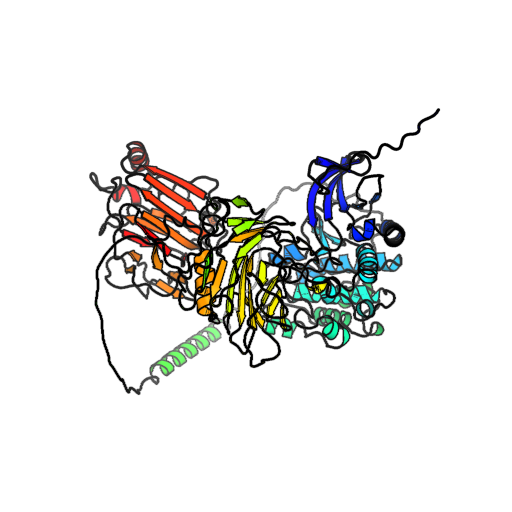 -24.704 8.314 19.327 1.00 95.88 743 LEU A O 1
ATOM 5775 N N . VAL A 1 744 ? -23.577 8.859 21.196 1.00 93.56 744 VAL A N 1
ATOM 5776 C CA . VAL A 1 744 ? -24.730 9.243 22.020 1.00 93.56 744 VAL A CA 1
ATOM 5777 C C . VAL A 1 744 ? -24.441 10.595 22.669 1.00 93.56 744 VAL A C 1
ATOM 5779 O O . VAL A 1 744 ? -23.498 10.725 23.446 1.00 93.56 744 VAL A O 1
ATOM 5782 N N . ARG A 1 745 ? -25.244 11.616 22.357 1.00 92.44 745 ARG A N 1
ATOM 5783 C CA . ARG A 1 745 ? -25.124 12.970 22.921 1.00 92.44 745 ARG A CA 1
ATOM 5784 C C . ARG A 1 745 ? -26.500 13.495 23.315 1.00 92.44 745 ARG A C 1
ATOM 5786 O O . ARG A 1 745 ? -27.269 13.966 22.476 1.00 92.44 745 ARG A O 1
ATOM 5793 N N . GLY A 1 746 ? -26.820 13.428 24.599 1.00 90.12 746 GLY A N 1
ATOM 5794 C CA . GLY A 1 746 ? -28.149 13.712 25.115 1.00 90.12 746 GLY A CA 1
ATOM 5795 C C . GLY A 1 746 ? -29.171 12.755 24.505 1.00 90.12 746 GLY A C 1
ATOM 5796 O O . GLY A 1 746 ? -29.121 11.548 24.727 1.00 90.12 746 GLY A O 1
ATOM 5797 N N . ALA A 1 747 ? -30.115 13.300 23.739 1.00 89.12 747 ALA A N 1
ATOM 5798 C CA . ALA A 1 747 ? -31.094 12.504 23.001 1.00 89.12 747 ALA A CA 1
ATOM 5799 C C . ALA A 1 747 ? -30.580 11.987 21.653 1.00 89.12 747 ALA A C 1
ATOM 5801 O O . ALA A 1 747 ? -31.127 11.022 21.120 1.00 89.12 747 ALA A O 1
ATOM 5802 N N . HIS A 1 748 ? -29.521 12.586 21.123 1.00 94.50 748 HIS A N 1
ATOM 5803 C CA . HIS A 1 748 ? -29.044 12.300 19.787 1.00 94.50 748 HIS A CA 1
ATOM 5804 C C . HIS A 1 748 ? -28.238 11.005 19.749 1.00 94.50 748 HIS A C 1
ATOM 5806 O O . HIS A 1 748 ? -27.300 10.845 20.533 1.00 94.50 748 HIS A O 1
ATOM 5812 N N . VAL A 1 749 ? -28.561 10.106 18.817 1.00 95.38 749 VAL A N 1
ATOM 5813 C CA . VAL A 1 749 ? -27.841 8.842 18.622 1.00 95.38 749 VAL A CA 1
ATOM 5814 C C . VAL A 1 749 ? -27.475 8.644 17.156 1.00 95.38 749 VAL A C 1
ATOM 5816 O O . VAL A 1 749 ? -28.319 8.821 16.276 1.00 95.38 749 VAL A O 1
ATOM 5819 N N . GLU A 1 750 ? -26.241 8.209 16.895 1.00 97.50 750 GLU A N 1
ATOM 5820 C CA . GLU A 1 750 ? -25.769 7.820 15.563 1.00 97.50 750 GLU A CA 1
ATOM 5821 C C . GLU A 1 750 ? -25.113 6.433 15.566 1.00 97.50 750 GLU A C 1
ATOM 5823 O O . GLU A 1 750 ? -24.322 6.113 16.455 1.00 97.50 750 GLU A O 1
ATOM 5828 N N . HIS A 1 751 ? -25.376 5.636 14.526 1.00 97.50 751 HIS A N 1
ATOM 5829 C CA . HIS A 1 751 ? -24.625 4.412 14.230 1.00 97.50 751 HIS A CA 1
ATOM 5830 C C . HIS A 1 751 ? -23.761 4.623 12.989 1.00 97.50 751 HIS A C 1
ATOM 5832 O O . HIS A 1 751 ? -24.215 5.176 11.981 1.00 97.50 751 HIS A O 1
ATOM 5838 N N . TRP A 1 752 ? -22.531 4.128 13.042 1.00 96.06 752 TRP A N 1
ATOM 5839 C CA . TRP A 1 752 ? -21.539 4.255 11.984 1.00 96.06 752 TRP A CA 1
ATOM 5840 C C . TRP A 1 752 ? -20.869 2.916 11.692 1.00 96.06 752 TRP A C 1
ATOM 5842 O O . TRP A 1 752 ? -20.605 2.137 12.608 1.00 96.06 752 TRP A O 1
ATOM 5852 N N . ILE A 1 753 ? -20.565 2.683 10.415 1.00 92.50 753 ILE A N 1
ATOM 5853 C CA . ILE A 1 753 ? -19.854 1.502 9.918 1.00 92.50 753 ILE A CA 1
ATOM 5854 C C . ILE A 1 753 ? -18.800 1.948 8.902 1.00 92.50 753 ILE A C 1
ATOM 5856 O O . ILE A 1 753 ? -19.131 2.675 7.966 1.00 92.50 753 ILE A O 1
ATOM 5860 N N . ASN A 1 754 ? -17.544 1.518 9.069 1.00 87.25 754 ASN A N 1
ATOM 5861 C CA . ASN A 1 754 ? -16.429 1.769 8.137 1.00 87.25 754 ASN A CA 1
ATOM 5862 C C . ASN A 1 754 ? -16.333 3.241 7.686 1.00 87.25 754 ASN A C 1
ATOM 5864 O O . ASN A 1 754 ? -16.298 3.551 6.491 1.00 87.25 754 ASN A O 1
ATOM 5868 N N . GLY A 1 755 ? -16.384 4.157 8.658 1.00 77.94 755 GLY A N 1
ATOM 5869 C CA . GLY A 1 755 ? -16.319 5.604 8.430 1.00 77.94 755 GLY A CA 1
ATOM 5870 C C . GLY A 1 755 ? -17.591 6.246 7.858 1.00 77.94 755 GLY A C 1
ATOM 5871 O O . GLY A 1 755 ? -17.589 7.444 7.581 1.00 77.94 755 GLY A O 1
ATOM 5872 N N . ARG A 1 756 ? -18.693 5.502 7.687 1.00 82.56 756 ARG A N 1
ATOM 5873 C CA . ARG A 1 756 ? -19.978 6.030 7.195 1.00 82.56 756 ARG A CA 1
ATOM 5874 C C . ARG A 1 756 ? -21.047 6.034 8.269 1.00 82.56 756 ARG A C 1
ATOM 5876 O O . ARG A 1 756 ? -21.247 5.026 8.938 1.00 82.56 756 ARG A O 1
ATOM 5883 N N . LYS A 1 757 ? -21.787 7.138 8.383 1.00 94.44 757 LYS A N 1
ATOM 5884 C CA . LYS A 1 757 ? -22.989 7.202 9.216 1.00 94.44 757 LYS A CA 1
ATOM 5885 C C . LYS A 1 757 ? -24.107 6.434 8.535 1.00 94.44 757 LYS A C 1
ATOM 5887 O O . LYS A 1 757 ? -24.527 6.803 7.442 1.00 94.44 757 LYS A O 1
ATOM 5892 N N . VAL A 1 758 ? -24.585 5.385 9.188 1.00 95.56 758 VAL A N 1
ATOM 5893 C CA . VAL A 1 758 ? -25.620 4.502 8.644 1.00 95.56 758 VAL A CA 1
ATOM 5894 C C . VAL A 1 758 ? -26.971 4.728 9.303 1.00 95.56 758 VAL A C 1
ATOM 5896 O O . VAL A 1 758 ? -27.985 4.375 8.715 1.00 95.56 758 VAL A O 1
ATOM 5899 N N . LEU A 1 759 ? -27.021 5.333 10.490 1.00 96.19 759 LEU A N 1
ATOM 5900 C CA . LEU A 1 759 ? -28.275 5.638 11.171 1.00 96.19 759 LEU A CA 1
ATOM 5901 C C . LEU A 1 759 ? -28.128 6.871 12.068 1.00 96.19 759 LEU A C 1
ATOM 5903 O O . LEU A 1 759 ? -27.064 7.086 12.643 1.00 96.19 759 LEU A O 1
ATOM 5907 N N . GLN A 1 760 ? -29.202 7.651 12.207 1.00 96.12 760 GLN A N 1
ATOM 5908 C CA . GLN A 1 760 ? -29.306 8.780 13.135 1.00 96.12 760 GLN A CA 1
ATOM 5909 C C . GLN A 1 760 ? -30.747 8.903 13.646 1.00 96.12 760 GLN A C 1
ATOM 5911 O O . GLN A 1 760 ? -31.683 8.806 12.850 1.00 96.12 760 GLN A O 1
ATOM 5916 N N . PHE A 1 761 ? -30.937 9.133 14.946 1.00 94.06 761 PHE A N 1
ATOM 5917 C CA . PHE A 1 761 ? -32.260 9.337 15.547 1.00 94.06 761 PHE A CA 1
ATOM 5918 C C . PHE A 1 761 ? -32.196 10.088 16.885 1.00 94.06 761 PHE A C 1
ATOM 5920 O O . PHE A 1 761 ? -31.131 10.232 17.477 1.00 94.06 761 PHE A O 1
ATOM 5927 N N . GLU A 1 762 ? -33.359 10.542 17.363 1.00 92.06 762 GLU A N 1
ATOM 5928 C CA . GLU A 1 762 ? -33.520 11.246 18.641 1.00 92.06 762 GLU A CA 1
ATOM 5929 C C . GLU A 1 762 ? -34.319 10.393 19.635 1.00 92.06 762 GLU A C 1
ATOM 5931 O O . GLU A 1 762 ? -35.486 10.048 19.396 1.00 92.06 762 GLU A O 1
ATOM 5936 N N . LEU A 1 763 ? -33.698 10.070 20.766 1.00 87.94 763 LEU A N 1
ATOM 5937 C CA . LEU A 1 763 ? -34.327 9.442 21.920 1.00 87.94 763 LEU A CA 1
ATOM 5938 C C . LEU A 1 763 ? -35.436 10.352 22.463 1.00 87.94 763 LEU A C 1
ATOM 5940 O O . LEU A 1 763 ? -35.243 11.540 22.702 1.00 87.94 763 LEU A O 1
ATOM 5944 N N . GLY A 1 764 ? -36.622 9.782 22.649 1.00 82.00 764 GLY A N 1
ATOM 5945 C CA . GLY A 1 764 ? -37.733 10.456 23.326 1.00 82.00 764 GLY A CA 1
ATOM 5946 C C . GLY A 1 764 ? -38.594 11.261 22.368 1.00 82.00 764 GLY A C 1
ATOM 5947 O O . GLY A 1 764 ? -39.596 11.830 22.788 1.00 82.00 764 GLY A O 1
ATOM 5948 N N . SER A 1 765 ? -38.235 11.267 21.082 1.00 87.12 765 SER A N 1
ATOM 5949 C CA . SER A 1 765 ? -39.056 11.844 20.029 1.00 87.12 765 SER A CA 1
ATOM 5950 C C . SER A 1 765 ? -40.330 11.029 19.796 1.00 87.12 765 SER A C 1
ATOM 5952 O O . SER A 1 765 ? -40.312 9.793 19.791 1.00 87.12 765 SER A O 1
ATOM 5954 N N . ASP A 1 766 ? -41.428 11.732 19.511 1.00 83.31 766 ASP A N 1
ATOM 5955 C CA . ASP A 1 766 ? -42.703 11.113 19.135 1.00 83.31 766 ASP A CA 1
ATOM 5956 C C . ASP A 1 766 ? -42.550 10.221 17.895 1.00 83.31 766 ASP A C 1
ATOM 5958 O O . ASP A 1 766 ? -43.143 9.148 17.824 1.00 83.31 766 ASP A O 1
ATOM 5962 N N . ALA A 1 767 ? -41.684 10.608 16.951 1.00 83.12 767 ALA A N 1
ATOM 5963 C CA . ALA A 1 767 ? -41.395 9.829 15.750 1.00 83.12 767 ALA A CA 1
ATOM 5964 C C . ALA A 1 767 ? -40.774 8.459 16.075 1.00 83.12 767 ALA A C 1
ATOM 5966 O O . ALA A 1 767 ? -41.161 7.443 15.493 1.00 83.12 767 ALA A O 1
ATOM 5967 N N . LEU A 1 768 ? -39.825 8.407 17.016 1.00 85.31 768 LEU A N 1
ATOM 5968 C CA . LEU A 1 768 ? -39.228 7.147 17.453 1.00 85.31 768 LEU A CA 1
ATOM 5969 C C . LEU A 1 768 ? -40.240 6.295 18.231 1.00 85.31 768 LEU A C 1
ATOM 5971 O O . LEU A 1 768 ? -40.299 5.081 18.029 1.00 85.31 768 LEU A O 1
ATOM 5975 N N . ALA A 1 769 ? -41.065 6.925 19.072 1.00 80.56 769 ALA A N 1
ATOM 5976 C CA . ALA A 1 769 ? -42.133 6.250 19.803 1.00 80.56 769 ALA A CA 1
ATOM 5977 C C . ALA A 1 769 ? -43.187 5.645 18.857 1.00 80.56 769 ALA A C 1
ATOM 5979 O O . ALA A 1 769 ? -43.590 4.495 19.036 1.00 80.56 769 ALA A O 1
ATOM 5980 N N . GLU A 1 770 ? -43.583 6.374 17.811 1.00 81.75 770 GLU A N 1
ATOM 5981 C CA . GLU A 1 770 ? -44.509 5.901 16.781 1.00 81.75 770 GLU A CA 1
ATOM 5982 C C . GLU A 1 770 ? -43.916 4.718 16.005 1.00 81.75 770 GLU A C 1
ATOM 5984 O O . GLU A 1 770 ? -44.571 3.683 15.857 1.00 81.75 770 GLU A O 1
ATOM 5989 N N . LYS A 1 771 ? -42.648 4.816 15.579 1.00 83.69 771 LYS A N 1
ATOM 5990 C CA . LYS A 1 771 ? -41.934 3.713 14.914 1.00 83.69 771 LYS A CA 1
ATOM 5991 C C . LYS A 1 771 ? -41.855 2.470 15.797 1.00 83.69 771 LYS A C 1
ATOM 5993 O O . LYS A 1 771 ? -42.110 1.363 15.322 1.00 83.69 771 LYS A O 1
ATOM 5998 N N . ALA A 1 772 ? -41.565 2.639 17.083 1.00 78.06 772 ALA A N 1
ATOM 5999 C CA . ALA A 1 772 ? -41.523 1.530 18.024 1.00 78.06 772 ALA A CA 1
ATOM 6000 C C . ALA A 1 772 ? -42.909 0.908 18.268 1.00 78.06 772 ALA A C 1
ATOM 6002 O O . ALA A 1 772 ? -43.034 -0.317 18.288 1.00 78.06 772 ALA A O 1
ATOM 6003 N N . ALA A 1 773 ? -43.969 1.715 18.387 1.00 74.69 773 ALA A N 1
ATOM 6004 C CA . ALA A 1 773 ? -45.345 1.225 18.514 1.00 74.69 773 ALA A CA 1
ATOM 6005 C C . ALA A 1 773 ? -45.805 0.458 17.257 1.00 74.69 773 ALA A C 1
ATOM 6007 O O . ALA A 1 773 ? -46.499 -0.567 17.347 1.00 74.69 773 ALA A O 1
ATOM 6008 N N . ALA A 1 774 ? -45.370 0.924 16.085 1.00 74.88 774 ALA A N 1
ATOM 6009 C CA . ALA A 1 774 ? -45.653 0.315 14.794 1.00 74.88 774 ALA A CA 1
ATOM 6010 C C . ALA A 1 774 ? -44.879 -0.989 14.547 1.00 74.88 774 ALA A C 1
ATOM 6012 O O . ALA A 1 774 ? -45.267 -1.750 13.655 1.00 74.88 774 ALA A O 1
ATOM 6013 N N . THR A 1 775 ? -43.829 -1.292 15.324 1.00 70.88 775 THR A N 1
ATOM 6014 C CA . THR A 1 775 ? -42.997 -2.458 15.017 1.00 70.88 775 THR A CA 1
ATOM 6015 C C . THR A 1 775 ? -43.764 -3.775 15.100 1.00 70.88 775 THR A C 1
ATOM 6017 O O . THR A 1 775 ? -44.621 -3.996 15.965 1.00 70.88 775 THR A O 1
ATOM 6020 N N . LYS A 1 776 ? -43.459 -4.681 14.169 1.00 56.91 776 LYS A N 1
ATOM 6021 C CA . LYS A 1 776 ? -44.079 -6.009 14.066 1.00 56.91 776 LYS A CA 1
ATOM 6022 C C . LYS A 1 776 ? -43.295 -7.096 14.798 1.00 56.91 776 LYS A C 1
ATOM 6024 O O . LYS A 1 776 ? -43.792 -8.214 14.898 1.00 56.91 776 LYS A O 1
ATOM 6029 N N . ALA A 1 777 ? -42.119 -6.777 15.345 1.00 57.97 777 ALA A N 1
ATOM 6030 C CA . ALA A 1 777 ? -41.351 -7.687 16.186 1.00 57.97 777 ALA A CA 1
ATOM 6031 C C . ALA A 1 777 ? -42.121 -7.972 17.492 1.00 57.97 777 ALA A C 1
ATOM 6033 O O . ALA A 1 777 ? -42.047 -7.234 18.475 1.00 57.97 777 ALA A O 1
ATOM 6034 N N . THR A 1 778 ? -42.907 -9.046 17.505 1.00 51.25 778 THR A N 1
ATOM 6035 C CA . THR A 1 778 ? -43.755 -9.467 18.634 1.00 51.25 778 THR A CA 1
ATOM 6036 C C . THR A 1 778 ? -42.955 -9.692 19.920 1.00 51.25 778 THR A C 1
ATOM 6038 O O . THR A 1 778 ? -43.435 -9.354 20.999 1.00 51.25 778 THR A O 1
ATOM 6041 N N . THR A 1 779 ? -41.707 -10.158 19.813 1.00 54.41 779 THR A N 1
ATOM 6042 C CA . THR A 1 779 ? -40.749 -10.318 20.926 1.00 54.41 779 THR A CA 1
ATOM 6043 C C . THR A 1 779 ? -40.267 -8.986 21.513 1.00 54.41 779 THR A C 1
ATOM 6045 O O . THR A 1 779 ? -39.887 -8.920 22.683 1.00 54.41 779 THR A O 1
ATOM 6048 N N . PHE A 1 780 ? -40.273 -7.922 20.706 1.00 53.09 780 PHE A N 1
ATOM 6049 C CA . PHE A 1 780 ? -39.852 -6.576 21.092 1.00 53.09 780 PHE A CA 1
ATOM 6050 C C . PHE A 1 780 ? -40.980 -5.826 21.812 1.00 53.09 780 PHE A C 1
ATOM 6052 O O . PHE A 1 780 ? -40.762 -5.224 22.861 1.00 53.09 780 PHE A O 1
ATOM 6059 N N . LYS A 1 781 ? -42.223 -5.965 21.327 1.00 51.41 781 LYS A N 1
ATOM 6060 C CA . LYS A 1 781 ? -43.421 -5.367 21.945 1.00 51.41 781 LYS A CA 1
ATOM 6061 C C . LYS A 1 781 ? -43.628 -5.770 23.406 1.00 51.41 781 LYS A C 1
ATOM 6063 O O . LYS A 1 781 ? -44.022 -4.931 24.205 1.00 51.41 781 LYS A O 1
ATOM 6068 N N . SER A 1 782 ? -43.312 -7.011 23.784 1.00 50.50 782 SER A N 1
ATOM 6069 C CA . SER A 1 782 ? -43.408 -7.465 25.182 1.00 50.50 782 SER A CA 1
ATOM 6070 C C . SER A 1 782 ? -42.349 -6.864 26.117 1.00 50.50 782 SER A C 1
ATOM 6072 O O . SER A 1 782 ? -42.478 -6.990 27.332 1.00 50.50 782 SER A O 1
ATOM 6074 N N . ARG A 1 783 ? -41.287 -6.255 25.571 1.00 52.94 783 ARG A N 1
ATOM 6075 C CA . ARG A 1 783 ? -40.179 -5.643 26.329 1.00 52.94 783 ARG A CA 1
ATOM 6076 C C . ARG A 1 783 ? -40.299 -4.118 26.452 1.00 52.94 783 ARG A C 1
ATOM 6078 O O . ARG A 1 783 ? -39.586 -3.527 27.257 1.00 52.94 783 ARG A O 1
ATOM 6085 N N . LEU A 1 784 ? -41.215 -3.496 25.705 1.00 56.28 784 LEU A N 1
ATOM 6086 C CA . LEU A 1 784 ? -41.593 -2.090 25.848 1.00 56.28 784 LEU A CA 1
ATOM 6087 C C . LEU A 1 784 ? -42.590 -1.957 27.009 1.00 56.28 784 LEU A C 1
ATOM 6089 O O . LEU A 1 784 ? -43.799 -2.082 26.820 1.00 56.28 784 LEU A O 1
ATOM 6093 N N . THR A 1 785 ? -42.108 -1.755 28.235 1.00 48.88 785 THR A N 1
ATOM 6094 C CA . THR A 1 785 ? -43.004 -1.483 29.368 1.00 48.88 785 THR A CA 1
ATOM 6095 C C . THR A 1 785 ? -43.500 -0.028 29.295 1.00 48.88 785 THR A C 1
ATOM 6097 O O . THR A 1 785 ? -42.688 0.881 29.126 1.00 48.88 785 THR A O 1
ATOM 6100 N N . PRO A 1 786 ? -44.806 0.254 29.440 1.00 38.72 786 PRO A N 1
ATOM 6101 C CA . PRO A 1 786 ? -45.298 1.631 29.504 1.00 38.72 786 PRO A CA 1
ATOM 6102 C C . PRO A 1 786 ? -44.608 2.403 30.642 1.00 38.72 786 PRO A C 1
ATOM 6104 O O . PRO A 1 786 ? -44.639 1.960 31.789 1.00 38.72 786 PRO A O 1
ATOM 6107 N N . GLY A 1 787 ? -43.963 3.530 30.321 1.00 49.00 787 GLY A N 1
ATOM 6108 C CA . GLY A 1 787 ? -43.227 4.368 31.281 1.00 49.00 787 GLY A CA 1
ATOM 6109 C C . GLY A 1 787 ? -41.717 4.108 31.394 1.00 49.00 787 GLY A C 1
ATOM 6110 O O . GLY A 1 787 ? -41.095 4.622 32.316 1.00 49.00 787 GLY A O 1
ATOM 6111 N N . THR A 1 788 ? -41.106 3.316 30.506 1.00 53.62 788 THR A N 1
ATOM 6112 C CA . THR A 1 788 ? -39.663 3.012 30.579 1.00 53.62 788 THR A CA 1
ATOM 6113 C C . THR A 1 788 ? -38.750 4.059 29.953 1.00 53.62 788 THR A C 1
ATOM 6115 O O . THR A 1 788 ? -38.997 4.512 28.836 1.00 53.62 788 THR A O 1
ATOM 6118 N N . ASP A 1 789 ? -37.597 4.256 30.601 1.00 59.56 789 ASP A N 1
ATOM 6119 C CA . ASP A 1 789 ? -36.403 5.008 30.172 1.00 59.56 789 ASP A CA 1
ATOM 6120 C C . ASP A 1 789 ? -35.821 4.612 28.796 1.00 59.56 789 ASP A C 1
ATOM 6122 O O . ASP A 1 789 ? -34.819 5.171 28.368 1.00 59.56 789 ASP A O 1
ATOM 6126 N N . PHE A 1 790 ? -36.424 3.656 28.079 1.00 67.31 790 PHE A N 1
ATOM 6127 C CA . PHE A 1 790 ? -35.954 3.153 26.782 1.00 67.31 790 PHE A CA 1
ATOM 6128 C C . PHE A 1 790 ? -35.708 4.287 25.782 1.00 67.31 790 PHE A C 1
ATOM 6130 O O . PHE A 1 790 ? -34.653 4.370 25.151 1.00 67.31 790 PHE A O 1
ATOM 6137 N N . PHE A 1 791 ? -36.705 5.162 25.645 1.00 70.31 791 PHE A N 1
ATOM 6138 C CA . PHE A 1 791 ? -36.631 6.327 24.773 1.00 70.31 791 PHE A CA 1
ATOM 6139 C C . PHE A 1 791 ? -36.056 7.530 25.500 1.00 70.31 791 PHE A C 1
ATOM 6141 O O . PHE A 1 791 ? -35.894 8.560 24.882 1.00 70.31 791 PHE A O 1
ATOM 6148 N N . GLN A 1 792 ? -35.764 7.455 26.793 1.00 79.75 792 GLN A N 1
ATOM 6149 C CA . GLN A 1 792 ? -35.242 8.617 27.491 1.00 79.75 792 GLN A CA 1
ATOM 6150 C C . GLN A 1 792 ? -33.706 8.610 27.452 1.00 79.75 792 GLN A C 1
ATOM 6152 O O . GLN A 1 792 ? -33.077 7.545 27.541 1.00 79.75 792 GLN A O 1
ATOM 6157 N N . PRO A 1 793 ? -33.080 9.785 27.297 1.00 84.00 793 PRO A N 1
ATOM 6158 C CA . PRO A 1 793 ? -31.659 9.954 27.569 1.00 84.00 793 PRO A CA 1
ATOM 6159 C C . PRO A 1 793 ? -31.339 9.561 29.015 1.00 84.00 793 PRO A C 1
ATOM 6161 O O . PRO A 1 793 ? -32.106 9.870 29.927 1.00 84.00 793 PRO A O 1
ATOM 6164 N N . GLY A 1 794 ? -30.194 8.927 29.256 1.00 85.38 794 GLY A N 1
ATOM 6165 C CA . GLY A 1 794 ? -29.797 8.524 30.606 1.00 85.38 794 GLY A CA 1
ATOM 6166 C C . GLY A 1 794 ? -28.504 7.718 30.635 1.00 85.38 794 GLY A C 1
ATOM 6167 O O . GLY A 1 794 ? -27.940 7.413 29.590 1.00 85.38 794 GLY A O 1
ATOM 6168 N N . GLU A 1 795 ? -28.052 7.376 31.842 1.00 88.31 795 GLU A N 1
ATOM 6169 C CA . GLU A 1 795 ? -26.908 6.482 32.059 1.00 88.31 795 GLU A CA 1
ATOM 6170 C C . GLU A 1 795 ? -27.203 5.070 31.530 1.00 88.31 795 GLU A C 1
ATOM 6172 O O . GLU A 1 795 ? -28.274 4.505 31.776 1.00 88.31 795 GLU A O 1
ATOM 6177 N N . VAL A 1 796 ? -26.237 4.485 30.827 1.00 89.88 796 VAL A N 1
ATOM 6178 C CA . VAL A 1 796 ? -26.315 3.163 30.204 1.00 89.88 796 VAL A CA 1
ATOM 6179 C C . VAL A 1 796 ? -25.078 2.323 30.471 1.00 89.88 796 VAL A C 1
ATOM 6181 O O . VAL A 1 796 ? -23.978 2.846 30.592 1.00 89.88 796 VAL A O 1
ATOM 6184 N N . GLN A 1 797 ? -25.247 1.005 30.494 1.00 91.69 797 GLN A N 1
ATOM 6185 C CA . GLN A 1 797 ? -24.151 0.055 30.314 1.00 91.69 797 GLN A CA 1
ATOM 6186 C C . GLN A 1 797 ? -24.005 -0.278 28.831 1.00 91.69 797 GLN A C 1
ATOM 6188 O O . GLN A 1 797 ? -25.009 -0.463 28.130 1.00 91.69 797 GLN A O 1
ATOM 6193 N N . ILE A 1 798 ? -22.758 -0.407 28.379 1.00 94.75 798 ILE A N 1
ATOM 6194 C CA . ILE A 1 798 ? -22.454 -0.958 27.061 1.00 94.75 798 ILE A CA 1
ATOM 6195 C C . ILE A 1 798 ? -22.424 -2.476 27.178 1.00 94.75 798 ILE A C 1
ATOM 6197 O O . ILE A 1 798 ? -21.881 -3.002 28.147 1.00 94.75 798 ILE A O 1
ATOM 6201 N N . GLY A 1 799 ? -22.988 -3.194 26.211 1.00 93.06 799 GLY A N 1
ATOM 6202 C CA . GLY A 1 799 ? -22.939 -4.654 26.216 1.00 93.06 799 GLY A CA 1
ATOM 6203 C C . GLY A 1 799 ? -22.592 -5.264 24.868 1.00 93.06 799 GLY A C 1
ATOM 6204 O O . GLY A 1 799 ? -22.913 -4.692 23.835 1.00 93.06 799 GLY A O 1
ATOM 6205 N N . LEU A 1 800 ? -21.959 -6.437 24.880 1.00 95.25 800 LEU A N 1
ATOM 6206 C CA . LEU A 1 800 ? -21.666 -7.231 23.683 1.00 95.25 800 LEU A CA 1
ATOM 6207 C C . LEU A 1 800 ? -22.521 -8.495 23.705 1.00 95.25 800 LEU A C 1
ATOM 6209 O O . LEU A 1 800 ? -22.423 -9.307 24.633 1.00 95.25 800 LEU A O 1
ATOM 6213 N N . GLN A 1 801 ? -23.377 -8.660 22.698 1.00 92.25 801 GLN A N 1
ATOM 6214 C CA . GLN A 1 801 ? -24.320 -9.770 22.645 1.00 92.25 801 GLN A CA 1
ATOM 6215 C C . GLN A 1 801 ? -23.639 -11.086 22.286 1.00 92.25 801 GLN A C 1
ATOM 6217 O O . GLN A 1 801 ? -22.967 -11.201 21.263 1.00 92.25 801 GLN A O 1
ATOM 6222 N N . ASN A 1 802 ? -23.928 -12.124 23.066 1.00 91.44 802 ASN A N 1
ATOM 6223 C CA . ASN A 1 802 ? -23.663 -13.502 22.671 1.00 91.44 802 ASN A CA 1
ATOM 6224 C C . ASN A 1 802 ? -24.985 -14.210 22.350 1.00 91.44 802 ASN A C 1
ATOM 6226 O O . ASN A 1 802 ? -25.624 -14.756 23.250 1.00 91.44 802 ASN A O 1
ATOM 6230 N N . MET A 1 803 ? -25.394 -14.187 21.077 1.00 84.69 803 MET A N 1
ATOM 6231 C CA . MET A 1 803 ? -26.628 -14.832 20.614 1.00 84.69 803 MET A CA 1
ATOM 6232 C C . MET A 1 803 ? -26.324 -16.021 19.691 1.00 84.69 803 MET A C 1
ATOM 6234 O O . MET A 1 803 ? -26.408 -17.168 20.142 1.00 84.69 803 MET A O 1
ATOM 6238 N N . ALA A 1 804 ? -25.904 -15.801 18.440 1.00 82.12 804 ALA A N 1
ATOM 6239 C CA . ALA A 1 804 ? -25.624 -16.891 17.497 1.00 82.12 804 ALA A CA 1
ATOM 6240 C C . ALA A 1 804 ? -24.444 -16.613 16.552 1.00 82.12 804 ALA A C 1
ATOM 6242 O O . ALA A 1 804 ? -24.098 -15.468 16.284 1.00 82.12 804 ALA A O 1
ATOM 6243 N N . GLY A 1 805 ? -23.845 -17.694 16.043 1.00 80.69 805 GLY A N 1
ATOM 6244 C CA . GLY A 1 805 ? -22.675 -17.660 15.161 1.00 80.69 805 GLY A CA 1
ATOM 6245 C C . GLY A 1 805 ? -21.393 -17.147 15.825 1.00 80.69 805 GLY A C 1
ATOM 6246 O O . GLY A 1 805 ? -21.345 -16.895 17.031 1.00 80.69 805 GLY A O 1
ATOM 6247 N N . GLU A 1 806 ? -20.327 -17.062 15.029 1.00 84.88 806 GLU A N 1
ATOM 6248 C CA . GLU A 1 806 ? -19.047 -16.501 15.463 1.00 84.88 806 GLU A CA 1
ATOM 6249 C C . GLU A 1 806 ? -19.090 -14.978 15.295 1.00 84.88 806 GLU A C 1
ATOM 6251 O O . GLU A 1 806 ? -19.315 -14.463 14.202 1.00 84.88 806 GLU A O 1
ATOM 6256 N N . THR A 1 807 ? -18.875 -14.239 16.378 1.00 92.56 807 THR A N 1
ATOM 6257 C CA . THR A 1 807 ? -18.622 -12.795 16.332 1.00 92.56 807 THR A CA 1
ATOM 6258 C C . THR A 1 807 ? -17.442 -12.498 17.236 1.00 92.56 807 THR A C 1
ATOM 6260 O O . THR A 1 807 ? -17.299 -13.083 18.315 1.00 92.56 807 THR A O 1
ATOM 6263 N N . ALA A 1 808 ? -16.563 -11.632 16.756 1.00 94.12 808 ALA A N 1
ATOM 6264 C CA . ALA A 1 808 ? -15.319 -11.307 17.417 1.00 94.12 808 ALA A CA 1
ATOM 6265 C C . ALA A 1 808 ? -15.081 -9.801 17.385 1.00 94.12 808 ALA A C 1
ATOM 6267 O O . ALA A 1 808 ? -15.417 -9.147 16.400 1.00 94.12 808 ALA A O 1
ATOM 6268 N N . PHE A 1 809 ? -14.477 -9.281 18.449 1.00 96.56 809 PHE A N 1
ATOM 6269 C CA . PHE A 1 809 ? -14.254 -7.858 18.665 1.00 96.56 809 PHE A CA 1
ATOM 6270 C C . PHE A 1 809 ? -12.790 -7.574 19.004 1.00 96.56 809 PHE A C 1
ATOM 6272 O O . PHE A 1 809 ? -12.118 -8.395 19.635 1.00 96.56 809 PHE A O 1
ATOM 6279 N N . ARG A 1 810 ? -12.292 -6.400 18.617 1.00 90.88 810 ARG A N 1
ATOM 6280 C CA . ARG A 1 810 ? -10.997 -5.862 19.061 1.00 90.88 810 ARG A CA 1
ATOM 6281 C C . ARG A 1 810 ? -11.037 -4.336 19.107 1.00 90.88 810 ARG A C 1
ATOM 6283 O O . ARG A 1 810 ? -11.989 -3.739 18.609 1.00 90.88 810 ARG A O 1
ATOM 6290 N N . ASN A 1 811 ? -10.012 -3.727 19.701 1.00 81.50 811 ASN A N 1
ATOM 6291 C CA . ASN A 1 811 ? -9.837 -2.271 19.750 1.00 81.50 811 ASN A CA 1
ATOM 6292 C C . ASN A 1 811 ? -11.092 -1.535 20.257 1.00 81.50 811 ASN A C 1
ATOM 6294 O O . ASN A 1 811 ? -11.555 -0.582 19.636 1.00 81.50 811 ASN A O 1
ATOM 6298 N N . ILE A 1 812 ? -11.677 -2.009 21.365 1.00 93.31 812 ILE A N 1
ATOM 6299 C CA . ILE A 1 812 ? -12.910 -1.427 21.908 1.00 93.31 812 ILE A CA 1
ATOM 6300 C C . ILE A 1 812 ? -12.535 -0.294 22.854 1.00 93.31 812 ILE A C 1
ATOM 6302 O O . ILE A 1 812 ? -11.903 -0.524 23.888 1.00 93.31 812 ILE A O 1
ATOM 6306 N N . ARG A 1 813 ? -12.971 0.921 22.541 1.00 89.31 813 ARG A N 1
ATOM 6307 C CA . ARG A 1 813 ? -12.720 2.114 23.350 1.00 89.31 813 ARG A CA 1
ATOM 6308 C C . ARG A 1 813 ? -13.944 3.010 23.400 1.00 89.31 813 ARG A C 1
ATOM 6310 O O . ARG A 1 813 ? -14.726 3.057 22.459 1.00 89.31 813 ARG A O 1
ATOM 6317 N N . ILE A 1 814 ? -14.104 3.735 24.496 1.00 92.88 814 ILE A N 1
ATOM 6318 C CA . ILE A 1 814 ? -15.221 4.654 24.712 1.00 92.88 814 ILE A CA 1
ATOM 6319 C C . ILE A 1 814 ? -14.719 5.985 25.252 1.00 92.88 814 ILE A C 1
ATOM 6321 O O . ILE A 1 814 ? -13.916 5.996 26.174 1.00 92.88 814 ILE A O 1
ATOM 6325 N N . ARG A 1 815 ? -15.189 7.112 24.728 1.00 86.88 815 ARG A N 1
ATOM 6326 C CA . ARG A 1 815 ? -14.969 8.430 25.329 1.00 86.88 815 ARG A CA 1
ATOM 6327 C C . ARG A 1 815 ? -16.248 8.973 25.920 1.00 86.88 815 ARG A C 1
ATOM 6329 O O . ARG A 1 815 ? -17.307 8.833 25.321 1.00 86.88 815 ARG A O 1
ATOM 6336 N N . ARG A 1 816 ? -16.141 9.614 27.081 1.00 86.25 816 ARG A N 1
ATOM 6337 C CA . ARG A 1 816 ? -17.224 10.420 27.662 1.00 86.25 816 ARG A CA 1
ATOM 6338 C C . ARG A 1 816 ? -17.258 11.779 26.940 1.00 86.25 816 ARG A C 1
ATOM 6340 O O . ARG A 1 816 ? -16.187 12.335 26.676 1.00 86.25 816 ARG A O 1
ATOM 6347 N N . LEU A 1 817 ? -18.453 12.259 26.593 1.00 80.75 817 LEU A N 1
ATOM 6348 C CA . LEU A 1 817 ? -18.689 13.506 25.847 1.00 80.75 817 LEU A CA 1
ATOM 6349 C C . LEU A 1 817 ? -19.200 14.647 26.723 1.00 80.75 817 LEU A C 1
ATOM 6351 O O . LEU A 1 817 ? -19.833 14.358 27.762 1.00 80.75 817 LEU A O 1
#

pLDDT: mean 78.32, std 21.34, range [21.84, 98.25]